Protein AF-0000000086271982 (afdb_homodimer)

Sequence (896 aa):
MGIVDGFEPIPPQFTSTKHKTQGILNPGYVVWQYKDQTALGWIISSLSPVVVSTIYGLETSRFAWQAFDARFDTPSTYPIGDAFNYVKASDSYALSRYPPEEFFMNVNLQNGNPFKYQVTKYFYLKSDDIAEVLELDLEGSAWIGYVAVTTDEGQRVLGRRDILVCWRGTILASEWSQDFQFDLTPASDIFGATNNPKVHHGFHNVYVAKSSKSKYNKTSAREQVLAEVRRLVDMYALNGEEVSITVAGHSLGAALATLNGMDMVANGFNKPSGSDIGFPVTVFAYASPRVGDQGFQDVFNGLTTDLHVLRIKNSKDIIPRLPPVFLLGYQDVGEKLEIDSIKSPYLKDPKAQPHNLELYLHTIAGYQGQEEEFKLVVDRDIALLNKSLDLVLDKYNIPPTWWNVKNNGMIQIDNGFWKLNDYVPDPPTEDDVEGIILSLENSILSPAMGIVDGFEPIPPQFTSTKHKTQGILNPGYVVWQYKDQTALGWIISSLSPVVVSTIYGLETSRFAWQAFDARFDTPSTYPIGDAFNYVKASDSYALSRYPPEEFFMNVNLQNGNPFKYQVTKYFYLKSDDIAEVLELDLEGSAWIGYVAVTTDEGQRVLGRRDILVCWRGTILASEWSQDFQFDLTPASDIFGATNNPKVHHGFHNVYVAKSSKSKYNKTSAREQVLAEVRRLVDMYALNGEEVSITVAGHSLGAALATLNGMDMVANGFNKPSGSDIGFPVTVFAYASPRVGDQGFQDVFNGLTTDLHVLRIKNSKDIIPRLPPVFLLGYQDVGEKLEIDSIKSPYLKDPKAQPHNLELYLHTIAGYQGQEEEFKLVVDRDIALLNKSLDLVLDKYNIPPTWWNVKNNGMIQIDNGFWKLNDYVPDPPTEDDVEGIILSLENSILSPA

Secondary structure (DSSP, 8-state):
---SSSSS---GGGT-SS--SS----HHHHHHHHHHHHHHHHHHHHS-HHHHHHHTT--SHHHHHHHHHHHH------HHHHTB---TTSTTTTSBSS-GGGHHHHTT-STT--S-EEEEEEEEEE-HHHHHHHT--STTEEEEEEEEEE-HHHHHHHSSEEEEEEE---SSTHHHHS-----EEE-HHHH-STT--EEEHHHHHHHH---TT-SS-SS-HHHHHHHHHHHHHHHHHHTT--EEEEEEEETHHHHHHHHHHHHHHHTTTTS-TT-SPPPPEEEEEETPPP-B-HHHHHHHHTTTTTEEEEEEEETT--GGG-S-HHHH--B--SEEEEE-GGG-TTBS-TTS-TT-HHHHHHHHHT---TTSPP---S---GGGGGSSS--B-GGG-PPTT----GGGGEEE-TTS-EEE----PPPPPGGGTHHHHHHHHHHHHS--/--EEETTEE--GGGT-TTTTS-----HHHHHHHHHHHHHHHHHHHHS-HHHHHHHTT--SHHHHHHHHHHHH------HHHHTB---TTSTTTTSBSS-GGGHHHHTT-STT--S-EEEEEEEEEE-HHHHHHHT--STTEEEEEEEEEE-HHHHHHHSSEEEEEEE---SSTHHHHTT----EEE-HHHH-STT--EEEHHHHHHHH---TT-SS-SS-HHHHHHHHHHHHHHHHHHTT--EEEEEEEETHHHHHHHHHHHHHHHTTTTS-TT-SPPPPEEEEEETPPP-B-HHHHHHHHTTTTTEEEEEEEETT--GGG-S-HHHH--B--SEEEEE-GGG-TTBS-TTS-TT-HHHHHHHHHT---TTSPP---S---GGGGGSSS--B-GGG-PPTT----GGGGEEE-TTS-EEE----PPPPPGGGTHHHHHHHHHHHHS--

Organism: Populus euphratica (NCBI:txid75702)

Foldseek 3Di:
DPALALPRRDPPVVPPPPPPDPDDCPPVVVVSLVVFVVLLVLLLVLDDPVLNVQCPPPRTNLSSLVSVLVVQFLQQPDLQSLQAALPPVDPQHQEGQDDQQCSCVVSVNPPPDQQAKTWDDWAKWADPLLCVVSVDDQNRIHTFWTWMWTDPSNCVVVVFIEIETFGEADRGSVSPSRGVPQDWDFPLLQQNPPLRWTWGPRLVCRQFDADCPGQFGVDGRLLLVLLVLLVVLQVVVVVVTQYAYEYEYAESRLLNSVSNQLSCQFLVSQPHVPDPDGHAYEYERELYAFTTAPSNQVSLVVRVVRYAYEYEEEPSRCRNCPPPCVPHRTDDHHHYDYFYLCLDPFWPDSSPNSRRVLSSVQRVQQDPDDPDGGGRPHPDDPLSVQCRARTGDCVVVRDHVPHDDVVSQWDADDVRDIDHPGDHDRHDDPVSRVVPVVSSVVCSVPGD/DPAQQLPHDPPPVVVPPPPPDDPPCPVSNVVSLVVFVVLLVLLLVLDDPVLNVQCPPPRGNLSSLVSVLVVQFLQLPDLQSLQAALPPVDPQHQEGQDDQQCSCVVSVNPPPDQQAKTWDDWAKWADPLLCVVSVDDQNRIHTFWTWMWTDPSNCVVVVFIEIETEGEADRGSVSVSRRVPQDWDFPLLQQNPPLRWTWGPRLVCRQFDADCPGQFGVDGRLLLVLLVLLVVLQVVVVVVTQYAYEYEYAESRLLNSVSNQLSCQQLVSQPHVPDPDGHAYEYERELYAFTTAPSNQVSLVVRVVRYAYEYEEEPSRCRNCPPPCVPHRTDDHHHYDYFYLCLDPFWPDSSPNRRRVLSSVQRVQQDPDDPDGGGRPHPDDPLSVQCSADTGDCVVVRDHVPHDDVVSQWDADPVRDIDHPGDHDRHDDPVSRVVPVVSSVVCSVPGD

Nearest PDB structures (foldseek):
  7x0d-assembly1_A  TM=8.041E-01  e=2.168E-39  Capsicum annuum
  2yij-assembly1_A  TM=8.173E-01  e=4.372E-38  Arabidopsis thaliana
  7x0d-assembly2_D-2  TM=8.079E-01  e=2.063E-38  Capsicum annuum
  7x0d-assembly2_C  TM=8.030E-01  e=2.316E-38  Capsicum annuum
  2yij-assembly1_B  TM=8.285E-01  e=9.896E-37  Arabidopsis thaliana

InterPro domains:
  IPR002921 Fungal lipase-type domain [PF01764] (165-325)
  IPR029058 Alpha/Beta hydrolase fold [G3DSA:3.40.50.1820] (77-433)
  IPR029058 Alpha/Beta hydrolase fold [SSF53474] (136-346)
  IPR033556 Phospholipase A1-II [PTHR31828] (80-422)

pLDDT: mean 80.11, std 20.57, range [21.97, 98.56]

Radius of gyration: 32.86 Å; Cα contacts (8 Å, |Δi|>4): 1827; chains: 2; bounding box: 61×100×95 Å

Structure (mmCIF, N/CA/C/O backbone):
data_AF-0000000086271982-model_v1
#
loop_
_entity.id
_entity.type
_entity.pdbx_description
1 polymer 'Phospholipase A1'
#
loop_
_atom_site.group_PDB
_atom_site.id
_atom_site.type_symbol
_atom_site.label_atom_id
_atom_site.label_alt_id
_atom_site.label_comp_id
_atom_site.label_asym_id
_atom_site.label_entity_id
_atom_site.label_seq_id
_atom_site.pdbx_PDB_ins_code
_atom_site.Cartn_x
_atom_site.Cartn_y
_atom_site.Cartn_z
_atom_site.occupancy
_atom_site.B_iso_or_equiv
_atom_site.auth_seq_id
_atom_site.auth_comp_id
_atom_site.auth_asym_id
_atom_site.auth_atom_id
_atom_site.pdbx_PDB_model_num
ATOM 1 N N . MET A 1 1 ? 13.008 1.275 32.375 1 21.97 1 MET A N 1
ATOM 2 C CA . MET A 1 1 ? 12.969 2.41 33.312 1 21.97 1 MET A CA 1
ATOM 3 C C . MET A 1 1 ? 11.922 3.43 32.875 1 21.97 1 MET A C 1
ATOM 5 O O . MET A 1 1 ? 11.742 3.67 31.672 1 21.97 1 MET A O 1
ATOM 9 N N . GLY A 1 2 ? 10.984 3.676 33.75 1 25.39 2 GLY A N 1
ATOM 10 C CA . GLY A 1 2 ? 9.898 4.609 33.531 1 25.39 2 GLY A CA 1
ATOM 11 C C . GLY A 1 2 ? 10.375 6.031 33.281 1 25.39 2 GLY A C 1
ATOM 12 O O . GLY A 1 2 ? 11.109 6.59 34.094 1 25.39 2 GLY A O 1
ATOM 13 N N . ILE A 1 3 ? 10.789 6.469 32.188 1 26.69 3 ILE A N 1
ATOM 14 C CA . ILE A 1 3 ? 11.406 7.766 31.922 1 26.69 3 ILE A CA 1
ATOM 15 C C . ILE A 1 3 ? 10.422 8.883 32.281 1 26.69 3 ILE A C 1
ATOM 17 O O . ILE A 1 3 ? 9.227 8.781 31.984 1 26.69 3 ILE A O 1
ATOM 21 N N . VAL A 1 4 ? 10.797 9.57 33.469 1 28.3 4 VAL A N 1
ATOM 22 C CA . VAL A 1 4 ? 10.125 10.812 33.812 1 28.3 4 VAL A CA 1
ATOM 23 C C . VAL A 1 4 ? 9.883 11.664 32.594 1 28.3 4 VAL A C 1
ATOM 25 O O . VAL A 1 4 ? 8.773 12.156 32.344 1 28.3 4 VAL A O 1
ATOM 28 N N . ASP A 1 5 ? 11 12.594 32.281 1 27.23 5 ASP A N 1
ATOM 29 C CA . ASP A 1 5 ? 11.086 13.43 31.078 1 27.23 5 ASP A CA 1
ATOM 30 C C . ASP A 1 5 ? 11.594 12.625 29.891 1 27.23 5 ASP A C 1
ATOM 32 O O . ASP A 1 5 ? 12.109 11.516 30.047 1 27.23 5 ASP A O 1
ATOM 36 N N . GLY A 1 6 ? 11.117 12.766 28.766 1 30.12 6 GLY A N 1
ATOM 37 C CA . GLY A 1 6 ? 11.57 12.023 27.594 1 30.12 6 GLY A CA 1
ATOM 38 C C . GLY A 1 6 ? 12.969 11.461 27.75 1 30.12 6 GLY A C 1
ATOM 39 O O . GLY A 1 6 ? 13.375 10.578 27 1 30.12 6 GLY A O 1
ATOM 40 N N . PHE A 1 7 ? 13.906 12.328 28.234 1 31.09 7 PHE A N 1
ATOM 41 C CA . PHE A 1 7 ? 15.328 12 28.203 1 31.09 7 PHE A CA 1
ATOM 42 C C . PHE A 1 7 ? 15.789 11.438 29.547 1 31.09 7 PHE A C 1
ATOM 44 O O . PHE A 1 7 ? 16.906 10.938 29.656 1 31.09 7 PHE A O 1
ATOM 51 N N . GLU A 1 8 ? 15.305 11.938 30.734 1 30.88 8 GLU A N 1
ATOM 52 C CA . GLU A 1 8 ? 15.945 11.594 31.984 1 30.88 8 GLU A CA 1
ATOM 53 C C . GLU A 1 8 ? 15.383 10.297 32.562 1 30.88 8 GLU A C 1
ATOM 55 O O . GLU A 1 8 ? 14.18 10.195 32.812 1 30.88 8 GLU A O 1
ATOM 60 N N . PRO A 1 9 ? 16.234 9.281 32.531 1 36.5 9 PRO A N 1
ATOM 61 C CA . PRO A 1 9 ? 15.812 8.016 33.125 1 36.5 9 PRO A CA 1
ATOM 62 C C . PRO A 1 9 ? 15.289 8.172 34.562 1 36.5 9 PRO A C 1
ATOM 64 O O . PRO A 1 9 ? 15.602 9.156 35.219 1 36.5 9 PRO A O 1
ATOM 67 N N . ILE A 1 10 ? 14.312 7.492 34.969 1 38.34 10 ILE A N 1
ATOM 68 C CA . ILE A 1 10 ? 14.008 7.371 36.406 1 38.34 10 ILE A CA 1
ATOM 69 C C . ILE A 1 10 ? 15.289 7.102 37.188 1 38.34 10 ILE A C 1
ATOM 71 O O . ILE A 1 10 ? 16.125 6.293 36.75 1 38.34 10 ILE A O 1
ATOM 75 N N . PRO A 1 11 ? 15.719 8.008 38 1 37.03 11 PRO A N 1
ATOM 76 C CA . PRO A 1 11 ? 16.922 7.691 38.781 1 37.03 11 PRO A CA 1
ATOM 77 C C . PRO A 1 11 ? 16.906 6.266 39.312 1 37.03 11 PRO A C 1
ATOM 79 O O . PRO A 1 11 ? 15.867 5.781 39.75 1 37.03 11 PRO A O 1
ATOM 82 N N . PRO A 1 12 ? 17.906 5.445 39.062 1 38.38 12 PRO A N 1
ATOM 83 C CA . PRO A 1 12 ? 18.047 4.059 39.5 1 38.38 12 PRO A CA 1
ATOM 84 C C . PRO A 1 12 ? 17.516 3.842 40.938 1 38.38 12 PRO A C 1
ATOM 86 O O . PRO A 1 12 ? 16.984 2.771 41.25 1 38.38 12 PRO A O 1
ATOM 89 N N . GLN A 1 13 ? 17.781 4.848 41.844 1 39.03 13 GLN A N 1
ATOM 90 C CA . GLN A 1 13 ? 17.484 4.637 43.25 1 39.03 13 GLN A CA 1
ATOM 91 C C . GLN A 1 13 ? 16.016 4.316 43.469 1 39.03 13 GLN A C 1
ATOM 93 O O . GLN A 1 13 ? 15.609 3.889 44.531 1 39.03 13 GLN A O 1
ATOM 98 N N . PHE A 1 14 ? 15.234 4.801 42.469 1 36.84 14 PHE A N 1
ATOM 99 C CA . PHE A 1 14 ? 13.812 4.629 42.75 1 36.84 14 PHE A CA 1
ATOM 100 C C . PHE A 1 14 ? 13.32 3.285 42.219 1 36.84 14 PHE A C 1
ATOM 102 O O . PHE A 1 14 ? 12.141 2.959 42.344 1 36.84 14 PHE A O 1
ATOM 109 N N . THR A 1 15 ? 14.008 2.576 41.312 1 37.22 15 THR A N 1
ATOM 110 C CA . THR A 1 15 ? 13.633 1.214 40.969 1 37.22 15 THR A CA 1
ATOM 111 C C . THR A 1 15 ? 14.133 0.217 42 1 37.22 15 THR A C 1
ATOM 113 O O . THR A 1 15 ? 13.961 -0.994 41.844 1 37.22 15 THR A O 1
ATOM 116 N N . SER A 1 16 ? 14.992 0.623 42.844 1 33.94 16 SER A N 1
ATOM 117 C CA . SER A 1 16 ? 15.469 -0.375 43.781 1 33.94 16 SER A CA 1
ATOM 118 C C . SER A 1 16 ? 14.359 -0.809 44.75 1 33.94 16 SER A C 1
ATOM 120 O O . SER A 1 16 ? 13.57 0.02 45.219 1 33.94 16 SER A O 1
ATOM 122 N N . THR A 1 17 ? 13.719 -1.979 44.594 1 35.41 17 THR A N 1
ATOM 123 C CA . THR A 1 17 ? 12.875 -2.701 45.531 1 35.41 17 THR A CA 1
ATOM 124 C C . THR A 1 17 ? 13.297 -2.41 46.969 1 35.41 17 THR A C 1
ATOM 126 O O . THR A 1 17 ? 12.672 -2.887 47.938 1 35.41 17 THR A O 1
ATOM 129 N N . LYS A 1 18 ? 14.578 -2.188 47.406 1 35.16 18 LYS A N 1
ATOM 130 C CA . LYS A 1 18 ? 14.898 -2.268 48.812 1 35.16 18 LYS A CA 1
ATOM 131 C C . LYS A 1 18 ? 14.148 -1.201 49.594 1 35.16 18 LYS A C 1
ATOM 133 O O . LYS A 1 18 ? 13.969 -1.333 50.812 1 35.16 18 LYS A O 1
ATOM 138 N N . HIS A 1 19 ? 14.148 0.119 49.312 1 31.14 19 HIS A N 1
ATOM 139 C CA . HIS A 1 19 ? 13.625 0.947 50.406 1 31.14 19 HIS A CA 1
ATOM 140 C C . HIS A 1 19 ? 12.102 0.934 50.406 1 31.14 19 HIS A C 1
ATOM 142 O O . HIS A 1 19 ? 11.461 1.769 49.75 1 31.14 19 HIS A O 1
ATOM 148 N N . LYS A 1 20 ? 11.281 -0.088 50.406 1 37.25 20 LYS A N 1
ATOM 149 C CA . LYS A 1 20 ? 9.969 -0.199 51.031 1 37.25 20 LYS A CA 1
ATOM 150 C C . LYS A 1 20 ? 9.922 0.581 52.344 1 37.25 20 LYS A C 1
ATOM 152 O O . LYS A 1 20 ? 8.914 0.547 53.062 1 37.25 20 LYS A O 1
ATOM 157 N N . THR A 1 21 ? 11.047 0.734 53.031 1 31.36 21 THR A N 1
ATOM 158 C CA . THR A 1 21 ? 10.859 1.319 54.375 1 31.36 21 THR A CA 1
ATOM 159 C C . THR A 1 21 ? 10.273 2.725 54.25 1 31.36 21 THR A C 1
ATOM 161 O O . THR A 1 21 ? 10.219 3.295 53.156 1 31.36 21 THR A O 1
ATOM 164 N N . GLN A 1 22 ? 10.648 3.83 55.281 1 33.28 22 GLN A N 1
ATOM 165 C CA . GLN A 1 22 ? 10.18 5.145 55.719 1 33.28 22 GLN A CA 1
ATOM 166 C C . GLN A 1 22 ? 10.25 6.152 54.562 1 33.28 22 GLN A C 1
ATOM 168 O O . GLN A 1 22 ? 10.211 7.363 54.812 1 33.28 22 GLN A O 1
ATOM 173 N N . GLY A 1 23 ? 10.531 5.91 53.344 1 36.5 23 GLY A N 1
ATOM 174 C CA . GLY A 1 23 ? 11.336 6.629 52.375 1 36.5 23 GLY A CA 1
ATOM 175 C C . GLY A 1 23 ? 10.68 7.898 51.875 1 36.5 23 GLY A C 1
ATOM 176 O O . GLY A 1 23 ? 9.453 8.008 51.875 1 36.5 23 GLY A O 1
ATOM 177 N N . ILE A 1 24 ? 11.328 9.117 52.062 1 36.81 24 ILE A N 1
ATOM 178 C CA . ILE A 1 24 ? 11.078 10.492 51.656 1 36.81 24 ILE A CA 1
ATOM 179 C C . ILE A 1 24 ? 10.602 10.516 50.219 1 36.81 24 ILE A C 1
ATOM 181 O O . ILE A 1 24 ? 11.336 10.117 49.312 1 36.81 24 ILE A O 1
ATOM 185 N N . LEU A 1 25 ? 9.344 10.297 49.875 1 40.72 25 LEU A N 1
ATOM 186 C CA . LEU A 1 25 ? 8.648 10.43 48.594 1 40.72 25 LEU A CA 1
ATOM 187 C C . LEU A 1 25 ? 9.094 11.688 47.875 1 40.72 25 LEU A C 1
ATOM 189 O O . LEU A 1 25 ? 9.086 12.781 48.438 1 40.72 25 LEU A O 1
ATOM 193 N N . ASN A 1 26 ? 10.148 11.594 47.094 1 39.84 26 ASN A N 1
ATOM 194 C CA . ASN A 1 26 ? 10.578 12.695 46.25 1 39.84 26 ASN A CA 1
ATOM 195 C C . ASN A 1 26 ? 9.383 13.484 45.719 1 39.84 26 ASN A C 1
ATOM 197 O O . ASN A 1 26 ? 8.492 12.914 45.094 1 39.84 26 ASN A O 1
ATOM 201 N N . PRO A 1 27 ? 9.156 14.664 46.312 1 47.03 27 PRO A N 1
ATOM 202 C CA . PRO A 1 27 ? 8.016 15.5 45.906 1 47.03 27 PRO A CA 1
ATOM 203 C C . PRO A 1 27 ? 7.84 15.57 44.406 1 47.03 27 PRO A C 1
ATOM 205 O O . PRO A 1 27 ? 6.707 15.617 43.906 1 47.03 27 PRO A O 1
ATOM 208 N N . GLY A 1 28 ? 8.938 15.586 43.75 1 46.81 28 GLY A N 1
ATOM 209 C CA . GLY A 1 28 ? 8.836 15.625 42.312 1 46.81 28 GLY A CA 1
ATOM 210 C C . GLY A 1 28 ? 8.195 14.383 41.719 1 46.81 28 GLY A C 1
ATOM 211 O O . GLY A 1 28 ? 7.434 14.469 40.75 1 46.81 28 GLY A O 1
ATOM 212 N N . TYR A 1 29 ? 8.461 13.336 42.5 1 48.69 29 TYR A N 1
ATOM 213 C CA . TYR A 1 29 ? 7.867 12.078 42.031 1 48.69 29 TYR A CA 1
ATOM 214 C C . TYR A 1 29 ? 6.359 12.078 42.25 1 48.69 29 TYR A C 1
ATOM 216 O O . TYR A 1 29 ? 5.598 11.617 41.406 1 48.69 29 TYR A O 1
ATOM 224 N N . VAL A 1 30 ? 6.066 12.555 43.375 1 46.12 30 VAL A N 1
ATOM 225 C CA . VAL A 1 30 ? 4.645 12.602 43.688 1 46.12 30 VAL A CA 1
ATOM 226 C C . VAL A 1 30 ? 3.906 13.445 42.656 1 46.12 30 VAL A C 1
ATOM 228 O O . VAL A 1 30 ? 2.832 13.062 42.188 1 46.12 30 VAL A O 1
ATOM 231 N N . VAL A 1 31 ? 4.531 14.469 42.344 1 46.88 31 VAL A N 1
ATOM 232 C CA . VAL A 1 31 ? 3.92 15.352 41.344 1 46.88 31 VAL A CA 1
ATOM 233 C C . VAL A 1 31 ? 3.877 14.656 40 1 46.88 31 VAL A C 1
ATOM 235 O O . VAL A 1 31 ? 2.855 14.688 39.312 1 46.88 31 VAL A O 1
ATOM 238 N N . TRP A 1 32 ? 4.957 14.039 39.719 1 51 32 TRP A N 1
ATOM 239 C CA . TRP A 1 32 ? 5.004 13.305 38.469 1 51 32 TRP A CA 1
ATOM 240 C C . TRP A 1 32 ? 3.947 12.211 38.438 1 51 32 TRP A C 1
ATOM 242 O O . TRP A 1 32 ? 3.238 12.047 37.438 1 51 32 TRP A O 1
ATOM 252 N N . GLN A 1 33 ? 3.951 11.422 39.438 1 51.09 33 GLN A N 1
ATOM 253 C CA . GLN A 1 33 ? 3.006 10.312 39.531 1 51.09 33 GLN A CA 1
ATOM 254 C C . GLN A 1 33 ? 1.568 10.805 39.375 1 51.09 33 GLN A C 1
ATOM 256 O O . GLN A 1 33 ? 0.767 10.195 38.688 1 51.09 33 GLN A O 1
ATOM 261 N N . TYR A 1 34 ? 1.371 11.883 40.031 1 47.84 34 TYR A N 1
ATOM 262 C CA . TYR A 1 34 ? 0.029 12.445 39.938 1 47.84 34 TYR A CA 1
ATOM 263 C C . TYR A 1 34 ? -0.286 12.852 38.5 1 47.84 34 TYR A C 1
ATOM 265 O O . TYR A 1 34 ? -1.356 12.531 37.969 1 47.84 34 TYR A O 1
ATOM 273 N N . LYS A 1 35 ? 0.67 13.508 37.969 1 49.59 35 LYS A N 1
ATOM 274 C CA . LYS A 1 35 ? 0.442 13.984 36.594 1 49.59 35 LYS A CA 1
ATOM 275 C C . LYS A 1 35 ? 0.317 12.812 35.625 1 49.59 35 LYS A C 1
ATOM 277 O O . LYS A 1 35 ? -0.558 12.82 34.75 1 49.59 35 LYS A O 1
ATOM 282 N N . ASP A 1 36 ? 1.137 11.875 35.781 1 52.91 36 ASP A N 1
ATOM 283 C CA . ASP A 1 36 ? 1.117 10.711 34.906 1 52.91 36 ASP A CA 1
ATOM 284 C C . ASP A 1 36 ? -0.168 9.906 35.094 1 52.91 36 ASP A C 1
ATOM 286 O O . ASP A 1 36 ? -0.811 9.523 34.125 1 52.91 36 ASP A O 1
ATOM 290 N N . GLN A 1 37 ? -0.496 9.695 36.312 1 52.38 37 GLN A N 1
ATOM 291 C CA . GLN A 1 37 ? -1.68 8.891 36.594 1 52.38 37 GLN A CA 1
ATOM 292 C C . GLN A 1 37 ? -2.951 9.617 36.156 1 52.38 37 GLN A C 1
ATOM 294 O O . GLN A 1 37 ? -3.912 8.984 35.719 1 52.38 37 GLN A O 1
ATOM 299 N N . THR A 1 38 ? -2.844 10.875 36.25 1 49.62 38 THR A N 1
ATOM 300 C CA . THR A 1 38 ? -3.965 11.648 35.75 1 49.62 38 THR A CA 1
ATOM 301 C C . THR A 1 38 ? -4.062 11.523 34.219 1 49.62 38 THR A C 1
ATOM 303 O O . THR A 1 38 ? -5.148 11.305 33.688 1 49.62 38 THR A O 1
ATOM 306 N N . ALA A 1 39 ? -2.912 11.727 33.688 1 52.88 39 ALA A N 1
ATOM 307 C CA . ALA A 1 39 ? -2.881 11.547 32.25 1 52.88 39 ALA A CA 1
ATOM 308 C C . ALA A 1 39 ? -3.322 10.141 31.844 1 52.88 39 ALA A C 1
ATOM 310 O O . ALA A 1 39 ? -4.074 9.961 30.891 1 52.88 39 ALA A O 1
ATOM 311 N N . LEU A 1 40 ? -2.844 9.219 32.594 1 55.62 40 LEU A N 1
ATOM 312 C CA . LEU A 1 40 ? -3.242 7.832 32.375 1 55.62 40 LEU A CA 1
ATOM 313 C C . LEU A 1 40 ? -4.75 7.664 32.531 1 55.62 40 LEU A C 1
ATOM 315 O O . LEU A 1 40 ? -5.398 7.016 31.703 1 55.62 40 LEU A O 1
ATOM 319 N N . GLY A 1 41 ? -5.238 8.188 33.594 1 52.81 41 GLY A N 1
ATOM 320 C CA . GLY A 1 41 ? -6.676 8.148 33.812 1 52.81 41 GLY A CA 1
ATOM 321 C C . GLY A 1 41 ? -7.465 8.75 32.656 1 52.81 41 GLY A C 1
ATOM 322 O O . GLY A 1 41 ? -8.477 8.18 32.25 1 52.81 41 GLY A O 1
ATOM 323 N N . TRP A 1 42 ? -6.988 9.766 32.25 1 48.5 42 TRP A N 1
ATOM 324 C CA . TRP A 1 42 ? -7.656 10.445 31.141 1 48.5 42 TRP A CA 1
ATOM 325 C C . TRP A 1 42 ? -7.613 9.594 29.875 1 48.5 42 TRP A C 1
ATOM 327 O O . TRP A 1 42 ? -8.617 9.477 29.156 1 48.5 42 TRP A O 1
ATOM 337 N N . ILE A 1 43 ? -6.426 9.109 29.672 1 50.94 43 ILE A N 1
ATOM 338 C CA . ILE A 1 43 ? -6.281 8.234 28.516 1 50.94 43 ILE A CA 1
ATOM 339 C C . ILE A 1 43 ? -7.254 7.062 28.641 1 50.94 43 ILE A C 1
ATOM 341 O O . ILE A 1 43 ? -7.988 6.762 27.688 1 50.94 43 ILE A O 1
ATOM 345 N N . ILE A 1 44 ? -7.328 6.465 29.781 1 51.47 44 ILE A N 1
ATOM 346 C CA . ILE A 1 44 ? -8.156 5.285 30 1 51.47 44 ILE A CA 1
ATOM 347 C C . ILE A 1 44 ? -9.633 5.656 29.875 1 51.47 44 ILE A C 1
ATOM 349 O O . ILE A 1 44 ? -10.422 4.918 29.281 1 51.47 44 ILE A O 1
ATOM 353 N N . SER A 1 45 ? -9.953 6.715 30.359 1 48.19 45 SER A N 1
ATOM 354 C CA . SER A 1 45 ? -11.352 7.129 30.359 1 48.19 45 SER A CA 1
ATOM 355 C C . SER A 1 45 ? -11.844 7.449 28.953 1 48.19 45 SER A C 1
ATOM 357 O O . SER A 1 45 ? -13.047 7.469 28.703 1 48.19 45 SER A O 1
ATOM 359 N N . SER A 1 46 ? -10.867 7.699 28.172 1 44.66 46 SER A N 1
ATOM 360 C CA . SER A 1 46 ? -11.227 8.094 26.812 1 44.66 46 SER A CA 1
ATOM 361 C C . SER A 1 46 ? -11.344 6.883 25.891 1 44.66 46 SER A C 1
ATOM 363 O O . SER A 1 46 ? -11.805 7 24.75 1 44.66 46 SER A O 1
ATOM 365 N N . LEU A 1 47 ? -10.859 5.82 26.406 1 47.06 47 LEU A N 1
ATOM 366 C CA . LEU A 1 47 ? -10.797 4.617 25.578 1 47.06 47 LEU A CA 1
ATOM 367 C C . LEU A 1 47 ? -12.07 3.791 25.734 1 47.06 47 LEU A C 1
ATOM 369 O O . LEU A 1 47 ? -12.695 3.801 26.797 1 47.06 47 LEU A O 1
ATOM 373 N N . SER A 1 48 ? -12.492 3.326 24.609 1 44.5 48 SER A N 1
ATOM 374 C CA . SER A 1 48 ? -13.578 2.357 24.703 1 44.5 48 SER A CA 1
ATOM 375 C C . SER A 1 48 ? -13.172 1.143 25.516 1 44.5 48 SER A C 1
ATOM 377 O O . SER A 1 48 ? -11.984 0.825 25.625 1 44.5 48 SER A O 1
ATOM 379 N N . PRO A 1 49 ? -14.188 0.663 26.125 1 46.81 49 PRO A N 1
ATOM 380 C CA . PRO A 1 49 ? -13.891 -0.5 26.953 1 46.81 49 PRO A CA 1
ATOM 381 C C . PRO A 1 49 ? -13.07 -1.562 26.234 1 46.81 49 PRO A C 1
ATOM 383 O O . PRO A 1 49 ? -12.211 -2.213 26.828 1 46.81 49 PRO A O 1
ATOM 386 N N . VAL A 1 50 ? -13.266 -1.673 24.984 1 44.31 50 VAL A N 1
ATOM 387 C CA . VAL A 1 50 ? -12.57 -2.711 24.234 1 44.31 50 VAL A CA 1
ATOM 388 C C . VAL A 1 50 ? -11.086 -2.363 24.125 1 44.31 50 VAL A C 1
ATOM 390 O O . VAL A 1 50 ? -10.227 -3.242 24.25 1 44.31 50 VAL A O 1
ATOM 393 N N . VAL A 1 51 ? -10.875 -1.114 24.047 1 45.78 51 VAL A N 1
ATOM 394 C CA . VAL A 1 51 ? -9.5 -0.662 23.891 1 45.78 51 VAL A CA 1
ATOM 395 C C . VAL A 1 51 ? -8.82 -0.613 25.266 1 45.78 51 VAL A C 1
ATOM 397 O O . VAL A 1 51 ? -7.625 -0.904 25.375 1 45.78 51 VAL A O 1
ATOM 400 N N . VAL A 1 52 ? -9.656 -0.355 26.25 1 50.34 52 VAL A N 1
ATOM 401 C CA . VAL A 1 52 ? -9.117 -0.285 27.594 1 50.34 52 VAL A CA 1
ATOM 402 C C . VAL A 1 52 ? -8.461 -1.618 27.953 1 50.34 52 VAL A C 1
ATOM 404 O O . VAL A 1 52 ? -7.445 -1.649 28.656 1 50.34 52 VAL A O 1
ATOM 407 N N . SER A 1 53 ? -9.023 -2.637 27.391 1 52.66 53 SER A N 1
ATOM 408 C CA . SER A 1 53 ? -8.492 -3.953 27.734 1 52.66 53 SER A CA 1
ATOM 409 C C . SER A 1 53 ? -7.078 -4.137 27.203 1 52.66 53 SER A C 1
ATOM 411 O O . SER A 1 53 ? -6.289 -4.895 27.766 1 52.66 53 SER A O 1
ATOM 413 N N . THR A 1 54 ? -6.793 -3.377 26.172 1 48.59 54 THR A N 1
ATOM 414 C CA . THR A 1 54 ? -5.477 -3.545 25.562 1 48.59 54 THR A CA 1
ATOM 415 C C . THR A 1 54 ? -4.422 -2.752 26.328 1 48.59 54 THR A C 1
ATOM 417 O O . THR A 1 54 ? -3.225 -2.996 26.188 1 48.59 54 THR A O 1
ATOM 420 N N . ILE A 1 55 ? -4.973 -1.821 27.156 1 48.56 55 ILE A N 1
ATOM 421 C CA . ILE A 1 55 ? -4.031 -0.995 27.906 1 48.56 55 ILE A CA 1
ATOM 422 C C . ILE A 1 55 ? -4.145 -1.312 29.391 1 48.56 55 ILE A C 1
ATOM 424 O O . ILE A 1 55 ? -3.531 -0.639 30.219 1 48.56 55 ILE A O 1
ATOM 428 N N . TYR A 1 56 ? -4.871 -2.369 29.609 1 51.34 56 TYR A N 1
ATOM 429 C CA . TYR A 1 56 ? -5.008 -2.771 31 1 51.34 56 TYR A CA 1
ATOM 430 C C . TYR A 1 56 ? -3.676 -3.262 31.562 1 51.34 56 TYR A C 1
ATOM 432 O O . TYR A 1 56 ? -2.979 -4.051 30.922 1 51.34 56 TYR A O 1
ATOM 440 N N . GLY A 1 57 ? -3.273 -2.664 32.594 1 53.31 57 GLY A N 1
ATOM 441 C CA . GLY A 1 57 ? -2.045 -3.033 33.281 1 53.31 57 GLY A CA 1
ATOM 442 C C . GLY A 1 57 ? -0.883 -2.111 32.969 1 53.31 57 GLY A C 1
ATOM 443 O O . GLY A 1 57 ? 0.214 -2.277 33.5 1 53.31 57 GLY A O 1
ATOM 444 N N . LEU A 1 58 ? -1.325 -1.185 32.062 1 50.94 58 LEU A N 1
ATOM 445 C CA . LEU A 1 58 ? -0.239 -0.25 31.781 1 50.94 58 LEU A CA 1
ATOM 446 C C . LEU A 1 58 ? -0.143 0.808 32.875 1 50.94 58 LEU A C 1
ATOM 448 O O . LEU A 1 58 ? -1.157 1.376 33.281 1 50.94 58 LEU A O 1
ATOM 452 N N . GLU A 1 59 ? 1.064 0.934 33.406 1 50.34 59 GLU A N 1
ATOM 453 C CA . GLU A 1 59 ? 1.281 1.663 34.656 1 50.34 59 GLU A CA 1
ATOM 454 C C . GLU A 1 59 ? 1.466 3.156 34.375 1 50.34 59 GLU A C 1
ATOM 456 O O . GLU A 1 59 ? 1.287 3.975 35.281 1 50.34 59 GLU A O 1
ATOM 461 N N . THR A 1 60 ? 1.865 3.451 33.125 1 52.94 60 THR A N 1
ATOM 462 C CA . THR A 1 60 ? 2.113 4.871 32.906 1 52.94 60 THR A CA 1
ATOM 463 C C . THR A 1 60 ? 1.354 5.363 31.672 1 52.94 60 THR A C 1
ATOM 465 O O . THR A 1 60 ? 0.958 4.566 30.812 1 52.94 60 THR A O 1
ATOM 468 N N . SER A 1 61 ? 1.038 6.711 31.766 1 56.34 61 SER A N 1
ATOM 469 C CA . SER A 1 61 ? 0.354 7.328 30.625 1 56.34 61 SER A CA 1
ATOM 470 C C . SER A 1 61 ? 1.142 7.137 29.344 1 56.34 61 SER A C 1
ATOM 472 O O . SER A 1 61 ? 0.556 6.98 28.266 1 56.34 61 SER A O 1
ATOM 474 N N . ARG A 1 62 ? 2.334 7.039 29.5 1 51.56 62 ARG A N 1
ATOM 475 C CA . ARG A 1 62 ? 3.172 6.816 28.328 1 51.56 62 ARG A CA 1
ATOM 476 C C . ARG A 1 62 ? 2.869 5.465 27.688 1 51.56 62 ARG A C 1
ATOM 478 O O . ARG A 1 62 ? 2.668 5.375 26.484 1 51.56 62 ARG A O 1
ATOM 485 N N . PHE A 1 63 ? 2.926 4.574 28.578 1 52.91 63 PHE A N 1
ATOM 486 C CA . PHE A 1 63 ? 2.695 3.236 28.062 1 52.91 63 PHE A CA 1
ATOM 487 C C . PHE A 1 63 ? 1.282 3.109 27.5 1 52.91 63 PHE A C 1
ATOM 489 O O . PHE A 1 63 ? 1.071 2.453 26.469 1 52.91 63 PHE A O 1
ATOM 496 N N . ALA A 1 64 ? 0.48 3.762 28.219 1 52.22 64 ALA A N 1
ATOM 497 C CA . ALA A 1 64 ? -0.896 3.742 27.719 1 52.22 64 ALA A CA 1
ATOM 498 C C . ALA A 1 64 ? -1.005 4.438 26.359 1 52.22 64 ALA A C 1
ATOM 500 O O . ALA A 1 64 ? -1.678 3.939 25.453 1 52.22 64 ALA A O 1
ATOM 501 N N . TRP A 1 65 ? -0.241 5.449 26.297 1 52.09 65 TRP A N 1
ATOM 502 C CA . TRP A 1 65 ? -0.259 6.199 25.047 1 52.09 65 TRP A CA 1
ATOM 503 C C . TRP A 1 65 ? 0.374 5.395 23.922 1 52.09 65 TRP A C 1
ATOM 505 O O . TRP A 1 65 ? -0.154 5.355 22.812 1 52.09 65 TRP A O 1
ATOM 515 N N . GLN A 1 66 ? 1.418 4.855 24.359 1 52.5 66 GLN A N 1
ATOM 516 C CA . GLN A 1 66 ? 2.102 4.039 23.359 1 52.5 66 GLN A CA 1
ATOM 517 C C . GLN A 1 66 ? 1.198 2.918 22.859 1 52.5 66 GLN A C 1
ATOM 519 O O . GLN A 1 66 ? 1.18 2.619 21.656 1 52.5 66 GLN A O 1
ATOM 524 N N . ALA A 1 67 ? 0.662 2.389 23.844 1 50.56 67 ALA A N 1
ATOM 525 C CA . ALA A 1 67 ? -0.263 1.322 23.469 1 50.56 67 ALA A CA 1
ATOM 526 C C . ALA A 1 67 ? -1.399 1.858 22.609 1 50.56 67 ALA A C 1
ATOM 528 O O . ALA A 1 67 ? -1.831 1.196 21.656 1 50.56 67 ALA A O 1
ATOM 529 N N . PHE A 1 68 ? -1.72 3.031 23.031 1 48.09 68 PHE A N 1
ATOM 530 C CA . PHE A 1 68 ? -2.758 3.73 22.281 1 48.09 68 PHE A CA 1
ATOM 531 C C . PHE A 1 68 ? -2.279 4.062 20.875 1 48.09 68 PHE A C 1
ATOM 533 O O . PHE A 1 68 ? -3.008 3.863 19.891 1 48.09 68 PHE A O 1
ATOM 540 N N . ASP A 1 69 ? -1.247 4.625 20.922 1 48.22 69 ASP A N 1
ATOM 541 C CA . ASP A 1 69 ? -0.64 5.066 19.672 1 48.22 69 ASP A CA 1
ATOM 542 C C . ASP A 1 69 ? -0.474 3.896 18.703 1 48.22 69 ASP A C 1
ATOM 544 O O . ASP A 1 69 ? -0.746 4.031 17.5 1 48.22 69 ASP A O 1
ATOM 548 N N . ALA A 1 70 ? 0.091 2.893 19.312 1 46.38 70 ALA A N 1
ATOM 549 C CA . ALA A 1 70 ? 0.291 1.712 18.469 1 46.38 70 ALA A CA 1
ATOM 550 C C . ALA A 1 70 ? -1.021 1.264 17.828 1 46.38 70 ALA A C 1
ATOM 552 O O . ALA A 1 70 ? -1.03 0.748 16.719 1 46.38 70 ALA A O 1
ATOM 553 N N . ARG A 1 71 ? -1.97 1.479 18.609 1 42.88 71 ARG A N 1
ATOM 554 C CA . ARG A 1 71 ? -3.273 1.047 18.109 1 42.88 71 ARG A CA 1
ATOM 555 C C . ARG A 1 71 ? -3.871 2.082 17.172 1 42.88 71 ARG A C 1
ATOM 557 O O . ARG A 1 71 ? -4.625 1.735 16.25 1 42.88 71 ARG A O 1
ATOM 564 N N . PHE A 1 72 ? -3.529 3.246 17.5 1 41.22 72 PHE A N 1
ATOM 565 C CA . PHE A 1 72 ? -4.223 4.297 16.766 1 41.22 72 PHE A CA 1
ATOM 566 C C . PHE A 1 72 ? -3.295 4.957 15.75 1 41.22 72 PHE A C 1
ATOM 568 O O . PHE A 1 72 ? -3.682 5.91 15.07 1 41.22 72 PHE A O 1
ATOM 575 N N . ASP A 1 73 ? -2.074 4.57 15.727 1 39.75 73 ASP A N 1
ATOM 576 C CA . ASP A 1 73 ? -1.103 5.18 14.828 1 39.75 73 ASP A CA 1
ATOM 577 C C . ASP A 1 73 ? -1.492 4.961 13.367 1 39.75 73 ASP A C 1
ATOM 579 O O . ASP A 1 73 ? -0.975 4.055 12.711 1 39.75 73 ASP A O 1
ATOM 583 N N . THR A 1 74 ? -2.715 5.008 13.156 1 39.72 74 THR A N 1
ATOM 584 C CA . THR A 1 74 ? -2.959 4.957 11.719 1 39.72 74 THR A CA 1
ATOM 585 C C . THR A 1 74 ? -2.619 6.289 11.062 1 39.72 74 THR A C 1
ATOM 587 O O . THR A 1 74 ? -2.984 7.352 11.578 1 39.72 74 THR A O 1
ATOM 590 N N . PRO A 1 75 ? -1.562 6.344 10.344 1 40.56 75 PRO A N 1
ATOM 591 C CA . PRO A 1 75 ? -1.242 7.562 9.594 1 40.56 75 PRO A CA 1
ATOM 592 C C . PRO A 1 75 ? -2.484 8.258 9.039 1 40.56 75 PRO A C 1
ATOM 594 O O . PRO A 1 75 ? -3.361 7.605 8.469 1 40.56 75 PRO A O 1
ATOM 597 N N . SER A 1 76 ? -2.99 9.234 9.742 1 40.66 76 SER A N 1
ATOM 598 C CA . SER A 1 76 ? -4.086 10.031 9.211 1 40.66 76 SER A CA 1
ATOM 599 C C . SER A 1 76 ? -3.744 10.594 7.836 1 40.66 76 SER A C 1
ATOM 601 O O . SER A 1 76 ? -2.725 11.266 7.672 1 40.66 76 SER A O 1
ATOM 603 N N . THR A 1 77 ? -4.016 9.883 6.723 1 42.78 77 THR A N 1
ATOM 604 C CA . THR A 1 77 ? -3.842 10.352 5.352 1 42.78 77 THR A CA 1
ATOM 605 C C . THR A 1 77 ? -4.824 11.477 5.039 1 42.78 77 THR A C 1
ATOM 607 O O . THR A 1 77 ? -6.023 11.242 4.891 1 42.78 77 THR A O 1
ATOM 610 N N . TYR A 1 78 ? -4.547 12.75 5.543 1 59.44 78 TYR A N 1
ATOM 611 C CA . TYR A 1 78 ? -5.168 13.961 5.02 1 59.44 78 TYR A CA 1
ATOM 612 C C . TYR A 1 78 ? -4.445 14.445 3.768 1 59.44 78 TYR A C 1
ATOM 614 O O . TYR A 1 78 ? -3.33 14.008 3.479 1 59.44 78 TYR A O 1
ATOM 622 N N . PRO A 1 79 ? -5.211 15.203 2.938 1 67.75 79 PRO A N 1
ATOM 623 C CA . PRO A 1 79 ? -4.625 15.547 1.64 1 67.75 79 PRO A CA 1
ATOM 624 C C . PRO A 1 79 ? -3.172 16.016 1.75 1 67.75 79 PRO A C 1
ATOM 626 O O . PRO A 1 79 ? -2.326 15.594 0.957 1 67.75 79 PRO A O 1
ATOM 629 N N . ILE A 1 80 ? -2.949 16.719 2.818 1 77.5 80 ILE A N 1
ATOM 630 C CA . ILE A 1 80 ? -1.561 17.141 2.973 1 77.5 80 ILE A CA 1
ATOM 631 C C . ILE A 1 80 ? -0.705 15.953 3.4 1 77.5 80 ILE A C 1
ATOM 633 O O . ILE A 1 80 ? 0.445 15.82 2.973 1 77.5 80 ILE A O 1
ATOM 637 N N . GLY A 1 81 ? -1.297 15.078 4.164 1 84.94 81 GLY A N 1
ATOM 638 C CA . GLY A 1 81 ? -0.592 13.867 4.566 1 84.94 81 GLY A CA 1
ATOM 639 C C . GLY A 1 81 ? -0.306 12.93 3.41 1 84.94 81 GLY A C 1
ATOM 640 O O . GLY A 1 81 ? 0.699 12.219 3.416 1 84.94 81 GLY A O 1
ATOM 641 N N . ASP A 1 82 ? -1.207 12.961 2.402 1 89.69 82 ASP A N 1
ATOM 642 C CA . ASP A 1 82 ? -1.058 12.094 1.237 1 89.69 82 ASP A CA 1
ATOM 643 C C . ASP A 1 82 ? 0.21 12.438 0.458 1 89.69 82 ASP A C 1
ATOM 645 O O . ASP A 1 82 ? 0.729 11.602 -0.29 1 89.69 82 ASP A O 1
ATOM 649 N N . ALA A 1 83 ? 0.651 13.68 0.635 1 92.56 83 ALA A N 1
ATOM 650 C CA . ALA A 1 83 ? 1.81 14.133 -0.129 1 92.56 83 ALA A CA 1
ATOM 651 C C . ALA A 1 83 ? 3.098 13.961 0.67 1 92.56 83 ALA A C 1
ATOM 653 O O . ALA A 1 83 ? 4.195 14.141 0.138 1 92.56 83 ALA A O 1
ATOM 654 N N . PHE A 1 84 ? 3.016 13.633 1.921 1 91.81 84 PHE A N 1
ATOM 655 C CA . PHE A 1 84 ? 4.203 13.461 2.75 1 91.81 84 PHE A CA 1
ATOM 656 C C . PHE A 1 84 ? 4.926 12.164 2.395 1 91.81 84 PHE A C 1
ATOM 658 O O . PHE A 1 84 ? 4.312 11.094 2.359 1 91.81 84 PHE A O 1
ATOM 665 N N . ASN A 1 85 ? 6.184 12.242 2.162 1 92.25 85 ASN A N 1
ATOM 666 C CA . ASN A 1 85 ? 6.977 11.062 1.823 1 92.25 85 ASN A CA 1
ATOM 667 C C . ASN A 1 85 ? 7.488 10.359 3.074 1 92.25 85 ASN A C 1
ATOM 669 O O . ASN A 1 85 ? 8.406 10.844 3.736 1 92.25 85 ASN A O 1
ATOM 673 N N . TYR A 1 86 ? 7.02 9.203 3.342 1 86.69 86 TYR A N 1
ATOM 674 C CA . TYR A 1 86 ? 7.383 8.445 4.535 1 86.69 86 TYR A CA 1
ATOM 675 C C . TYR A 1 86 ? 8.406 7.363 4.203 1 86.69 86 TYR A C 1
ATOM 677 O O . TYR A 1 86 ? 8.75 6.547 5.059 1 86.69 86 TYR A O 1
ATOM 685 N N . VAL A 1 87 ? 8.812 7.27 2.967 1 91 87 VAL A N 1
ATOM 686 C CA . VAL A 1 87 ? 9.75 6.246 2.527 1 91 87 VAL A CA 1
ATOM 687 C C . VAL A 1 87 ? 11.172 6.645 2.924 1 91 87 VAL A C 1
ATOM 689 O O . VAL A 1 87 ? 11.789 7.492 2.273 1 91 87 VAL A O 1
ATOM 692 N N . LYS A 1 88 ? 11.734 6 3.906 1 88.44 88 LYS A N 1
ATOM 693 C CA . LYS A 1 88 ? 13.023 6.355 4.48 1 88.44 88 LYS A CA 1
ATOM 694 C C . LYS A 1 88 ? 14.141 6.207 3.449 1 88.44 88 LYS A C 1
ATOM 696 O O . LYS A 1 88 ? 15.117 6.965 3.469 1 88.44 88 LYS A O 1
ATOM 701 N N . ALA A 1 89 ? 13.984 5.277 2.59 1 91.56 89 ALA A N 1
ATOM 702 C CA . ALA A 1 89 ? 15.008 5.016 1.58 1 91.56 89 ALA A CA 1
ATOM 703 C C . ALA A 1 89 ? 15.07 6.145 0.556 1 91.56 89 ALA A C 1
ATOM 705 O O . ALA A 1 89 ? 16.016 6.242 -0.22 1 91.56 89 ALA A O 1
ATOM 706 N N . SER A 1 90 ? 14.086 6.965 0.495 1 92.31 90 SER A N 1
ATOM 707 C CA . SER A 1 90 ? 13.969 8.023 -0.504 1 92.31 90 SER A CA 1
ATOM 708 C C . SER A 1 90 ? 14.836 9.227 -0.139 1 92.31 90 SER A C 1
ATOM 710 O O . SER A 1 90 ? 14.906 9.609 1.03 1 92.31 90 SER A O 1
ATOM 712 N N . ASP A 1 91 ? 15.375 9.883 -1.152 1 89.62 91 ASP A N 1
ATOM 713 C CA . ASP A 1 91 ? 16.094 11.141 -0.962 1 89.62 91 ASP A CA 1
ATOM 714 C C . ASP A 1 91 ? 15.148 12.258 -0.53 1 89.62 91 ASP A C 1
ATOM 716 O O . ASP A 1 91 ? 15.594 13.289 -0.016 1 89.62 91 ASP A O 1
ATOM 720 N N . SER A 1 92 ? 13.945 12.055 -0.763 1 90.94 92 SER A N 1
ATOM 721 C CA . SER A 1 92 ? 12.938 13.062 -0.426 1 90.94 92 SER A CA 1
ATOM 722 C C . SER A 1 92 ? 12.141 12.656 0.81 1 90.94 92 SER A C 1
ATOM 724 O O . SER A 1 92 ? 11.016 13.102 1.003 1 90.94 92 SER A O 1
ATOM 726 N N . TYR A 1 93 ? 12.789 11.797 1.645 1 93.38 93 TYR A N 1
ATOM 727 C CA . TYR A 1 93 ? 12.141 11.406 2.893 1 93.38 93 TYR A CA 1
ATOM 728 C C . TYR A 1 93 ? 11.781 12.625 3.729 1 93.38 93 TYR A C 1
ATOM 730 O O . TYR A 1 93 ? 12.594 13.547 3.883 1 93.38 93 TYR A O 1
ATOM 738 N N . ALA A 1 94 ? 10.477 12.68 4.195 1 91.25 94 ALA A N 1
ATOM 739 C CA . ALA A 1 94 ? 9.938 13.688 5.102 1 91.25 94 ALA A CA 1
ATOM 740 C C . ALA A 1 94 ? 9.656 14.992 4.363 1 91.25 94 ALA A C 1
ATOM 742 O O . ALA A 1 94 ? 9.438 16.031 4.992 1 91.25 94 ALA A O 1
ATOM 743 N N . LEU A 1 95 ? 9.781 14.992 3.047 1 94.25 95 LEU A N 1
ATOM 744 C CA . LEU A 1 95 ? 9.398 16.109 2.197 1 94.25 95 LEU A CA 1
ATOM 745 C C . LEU A 1 95 ? 8.133 15.797 1.413 1 94.25 95 LEU A C 1
ATOM 747 O O . LEU A 1 95 ? 7.566 14.711 1.551 1 94.25 95 LEU A O 1
ATOM 751 N N . SER A 1 96 ? 7.668 16.781 0.703 1 94.44 96 SER A N 1
ATOM 752 C CA . SER A 1 96 ? 6.516 16.531 -0.158 1 94.44 96 SER A CA 1
ATOM 753 C C . SER A 1 96 ? 6.902 15.688 -1.371 1 94.44 96 SER A C 1
ATOM 755 O O . SER A 1 96 ? 7.953 15.914 -1.976 1 94.44 96 SER A O 1
ATOM 757 N N . ARG A 1 97 ? 6 14.727 -1.756 1 94.56 97 ARG A N 1
ATOM 758 C CA . ARG A 1 97 ? 6.203 13.875 -2.924 1 94.56 97 ARG A CA 1
ATOM 759 C C . ARG A 1 97 ? 6.02 14.664 -4.215 1 94.56 97 ARG A C 1
ATOM 761 O O . ARG A 1 97 ? 6.547 14.281 -5.262 1 94.56 97 ARG A O 1
ATOM 768 N N . TYR A 1 98 ? 5.305 15.781 -4.145 1 95.06 98 TYR A N 1
ATOM 769 C CA . TYR A 1 98 ? 4.883 16.469 -5.359 1 95.06 98 TYR A CA 1
ATOM 770 C C . TYR A 1 98 ? 5.332 17.922 -5.344 1 95.06 98 TYR A C 1
ATOM 772 O O . TYR A 1 98 ? 5.371 18.562 -4.285 1 95.06 98 TYR A O 1
ATOM 780 N N . PRO A 1 99 ? 5.625 18.422 -6.52 1 95.56 99 PRO A N 1
ATOM 781 C CA . PRO A 1 99 ? 5.891 19.859 -6.59 1 95.56 99 PRO A CA 1
ATOM 782 C C . PRO A 1 99 ? 4.633 20.703 -6.367 1 95.56 99 PRO A C 1
ATOM 784 O O . PRO A 1 99 ? 3.518 20.219 -6.555 1 95.56 99 PRO A O 1
ATOM 787 N N . PRO A 1 100 ? 4.816 21.922 -5.969 1 95.62 100 PRO A N 1
ATOM 788 C CA . PRO A 1 100 ? 3.676 22.797 -5.656 1 95.62 100 PRO A CA 1
ATOM 789 C C . PRO A 1 100 ? 2.682 22.891 -6.812 1 95.62 100 PRO A C 1
ATOM 791 O O . PRO A 1 100 ? 1.468 22.859 -6.59 1 95.62 100 PRO A O 1
ATOM 794 N N . GLU A 1 101 ? 3.115 22.891 -8.055 1 94.5 101 GLU A N 1
ATOM 795 C CA . GLU A 1 101 ? 2.266 23.125 -9.219 1 94.5 101 GLU A CA 1
ATOM 796 C C . GLU A 1 101 ? 1.339 21.938 -9.469 1 94.5 101 GLU A C 1
ATOM 798 O O . GLU A 1 101 ? 0.299 22.078 -10.117 1 94.5 101 GLU A O 1
ATOM 803 N N . GLU A 1 102 ? 1.724 20.797 -8.922 1 94.62 102 GLU A N 1
ATOM 804 C CA . GLU A 1 102 ? 0.955 19.578 -9.188 1 94.62 102 GLU A CA 1
ATOM 805 C C . GLU A 1 102 ? 0.355 19.016 -7.902 1 94.62 102 GLU A C 1
ATOM 807 O O . GLU A 1 102 ? -0.132 17.891 -7.879 1 94.62 102 GLU A O 1
ATOM 812 N N . PHE A 1 103 ? 0.433 19.766 -6.871 1 95.38 103 PHE A N 1
ATOM 813 C CA . PHE A 1 103 ? 0.088 19.281 -5.543 1 95.38 103 PHE A CA 1
ATOM 814 C C . PHE A 1 103 ? -1.368 18.828 -5.492 1 95.38 103 PHE A C 1
ATOM 816 O O . PHE A 1 103 ? -1.657 17.672 -5.199 1 95.38 103 PHE A O 1
ATOM 823 N N . PHE A 1 104 ? -2.299 19.688 -5.844 1 93.88 104 PHE A N 1
ATOM 824 C CA . PHE A 1 104 ? -3.719 19.453 -5.621 1 93.88 104 PHE A CA 1
ATOM 825 C C . PHE A 1 104 ? -4.227 18.344 -6.555 1 93.88 104 PHE A C 1
ATOM 827 O O . PHE A 1 104 ? -5.113 17.578 -6.188 1 93.88 104 PHE A O 1
ATOM 834 N N . MET A 1 105 ? -3.666 18.281 -7.73 1 93 105 MET A N 1
ATOM 835 C CA . MET A 1 105 ? -4.027 17.203 -8.648 1 93 105 MET A CA 1
ATOM 836 C C . MET A 1 105 ? -3.604 15.852 -8.086 1 93 105 MET A C 1
ATOM 838 O O . MET A 1 105 ? -4.395 14.906 -8.07 1 93 105 MET A O 1
ATOM 842 N N . ASN A 1 106 ? -2.422 15.766 -7.531 1 94.06 106 ASN A N 1
ATOM 843 C CA . ASN A 1 106 ? -1.846 14.492 -7.117 1 94.06 106 ASN A CA 1
ATOM 844 C C . ASN A 1 106 ? -2.424 14.023 -5.789 1 94.06 106 ASN A C 1
ATOM 846 O O . ASN A 1 106 ? -2.381 12.828 -5.477 1 94.06 106 ASN A O 1
ATOM 850 N N . VAL A 1 107 ? -2.965 14.961 -5.004 1 93.31 107 VAL A N 1
ATOM 851 C CA . VAL A 1 107 ? -3.596 14.531 -3.76 1 93.31 107 VAL A CA 1
ATOM 852 C C . VAL A 1 107 ? -5.105 14.414 -3.959 1 93.31 107 VAL A C 1
ATOM 854 O O . VAL A 1 107 ? -5.855 14.297 -2.988 1 93.31 107 VAL A O 1
ATOM 857 N N . ASN A 1 108 ? -5.621 14.523 -5.148 1 92.12 108 ASN A N 1
ATOM 858 C CA . ASN A 1 108 ? -6.988 14.234 -5.574 1 92.12 108 ASN A CA 1
ATOM 859 C C . ASN A 1 108 ? -7.98 15.227 -4.973 1 92.12 108 ASN A C 1
ATOM 861 O O . ASN A 1 108 ? -9.031 14.82 -4.473 1 92.12 108 ASN A O 1
ATOM 865 N N . LEU A 1 109 ? -7.625 16.5 -5.004 1 91.56 109 LEU A N 1
ATOM 866 C CA . LEU A 1 109 ? -8.516 17.531 -4.504 1 91.56 109 LEU A CA 1
ATOM 867 C C . LEU A 1 109 ? -9.008 18.422 -5.641 1 91.56 109 LEU A C 1
ATOM 869 O O . LEU A 1 109 ? -9.648 19.453 -5.398 1 91.56 109 LEU A O 1
ATOM 873 N N . GLN A 1 110 ? -8.773 17.984 -6.852 1 88.88 110 GLN A N 1
ATOM 874 C CA . GLN A 1 110 ? -9.156 18.812 -7.992 1 88.88 110 GLN A CA 1
ATOM 875 C C . GLN A 1 110 ? -10.5 18.375 -8.562 1 88.88 110 GLN A C 1
ATOM 877 O O . GLN A 1 110 ? -11.367 19.219 -8.836 1 88.88 110 GLN A O 1
ATOM 882 N N . ASN A 1 111 ? -10.68 17.094 -8.719 1 89.06 111 ASN A N 1
ATOM 883 C CA . ASN A 1 111 ? -11.906 16.578 -9.328 1 89.06 111 ASN A CA 1
ATOM 884 C C . ASN A 1 111 ? -13.125 16.891 -8.469 1 89.06 111 ASN A C 1
ATOM 886 O O . ASN A 1 111 ? -13.117 16.672 -7.258 1 89.06 111 ASN A O 1
ATOM 890 N N . GLY A 1 112 ? -14.141 17.469 -9.094 1 84.19 112 GLY A N 1
ATOM 891 C CA . GLY A 1 112 ? -15.398 17.75 -8.414 1 84.19 112 GLY A CA 1
ATOM 892 C C . GLY A 1 112 ? -15.32 18.984 -7.523 1 84.19 112 GLY A C 1
ATOM 893 O O . GLY A 1 112 ? -16.266 19.281 -6.789 1 84.19 112 GLY A O 1
ATOM 894 N N . ASN A 1 113 ? -14.25 19.656 -7.508 1 86.44 113 ASN A N 1
ATOM 895 C CA . ASN A 1 113 ? -14.055 20.844 -6.68 1 86.44 113 ASN A CA 1
ATOM 896 C C . ASN A 1 113 ? -14.016 22.109 -7.52 1 86.44 113 ASN A C 1
ATOM 898 O O . ASN A 1 113 ? -13.047 22.344 -8.242 1 86.44 113 ASN A O 1
ATOM 902 N N . PRO A 1 114 ? -15.023 22.906 -7.461 1 85.81 114 PRO A N 1
ATOM 903 C CA . PRO A 1 114 ? -15.031 24.141 -8.258 1 85.81 114 PRO A CA 1
ATOM 904 C C . PRO A 1 114 ? -14.117 25.219 -7.684 1 85.81 114 PRO A C 1
ATOM 906 O O . PRO A 1 114 ? -13.797 26.188 -8.375 1 85.81 114 PRO A O 1
ATOM 909 N N . PHE A 1 115 ? -13.758 25.109 -6.449 1 88.81 115 PHE A N 1
ATOM 910 C CA . PHE A 1 115 ? -12.883 26.078 -5.789 1 88.81 115 PHE A CA 1
ATOM 911 C C . PHE A 1 115 ? -11.414 25.734 -6.035 1 88.81 115 PHE A C 1
ATOM 913 O O . PHE A 1 115 ? -10.805 25.016 -5.246 1 88.81 115 PHE A O 1
ATOM 920 N N . LYS A 1 116 ? -10.812 26.391 -7.027 1 91 116 LYS A N 1
ATOM 921 C CA . LYS A 1 116 ? -9.469 26.031 -7.473 1 91 116 LYS A CA 1
ATOM 922 C C . LYS A 1 116 ? -8.414 26.875 -6.766 1 91 116 LYS A C 1
ATOM 924 O O . LYS A 1 116 ? -8.57 28.094 -6.637 1 91 116 LYS A O 1
ATOM 929 N N . TYR A 1 117 ? -7.477 26.219 -6.207 1 94.5 117 TYR A N 1
ATOM 930 C CA . TYR A 1 117 ? -6.32 26.844 -5.574 1 94.5 117 TYR A CA 1
ATOM 931 C C . TYR A 1 117 ? -5.027 26.438 -6.27 1 94.5 117 TYR A C 1
ATOM 933 O O . TYR A 1 117 ? -5.008 25.469 -7.031 1 94.5 117 TYR A O 1
ATOM 941 N N . GLN A 1 118 ? -3.988 27.188 -6.051 1 95.44 118 GLN A N 1
ATOM 942 C CA . GLN A 1 118 ? -2.625 26.828 -6.434 1 95.44 118 GLN A CA 1
ATOM 943 C C . GLN A 1 118 ? -1.659 27.031 -5.27 1 95.44 118 GLN A C 1
ATOM 945 O O . GLN A 1 118 ? -1.745 28.031 -4.551 1 95.44 118 GLN A O 1
ATOM 950 N N . VAL A 1 119 ? -0.811 26.047 -5.02 1 96.19 119 VAL A N 1
ATOM 951 C CA . VAL A 1 119 ? 0.195 26.172 -3.969 1 96.19 119 VAL A CA 1
ATOM 952 C C . VAL A 1 119 ? 1.298 27.125 -4.414 1 96.19 119 VAL A C 1
ATOM 954 O O . VAL A 1 119 ? 1.821 27 -5.523 1 96.19 119 VAL A O 1
ATOM 957 N N . THR A 1 120 ? 1.62 28.031 -3.557 1 96.56 120 THR A N 1
ATOM 958 C CA . THR A 1 120 ? 2.633 29.016 -3.922 1 96.56 120 THR A CA 1
ATOM 959 C C . THR A 1 120 ? 3.924 28.766 -3.145 1 96.56 120 THR A C 1
ATOM 961 O O . THR A 1 120 ? 4.996 29.219 -3.557 1 96.56 120 THR A O 1
ATOM 964 N N . LYS A 1 121 ? 3.773 28.078 -2.02 1 96.38 121 LYS A N 1
ATOM 965 C CA . LYS A 1 121 ? 4.973 27.859 -1.214 1 96.38 121 LYS A CA 1
ATOM 966 C C . LYS A 1 121 ? 4.789 26.688 -0.26 1 96.38 121 LYS A C 1
ATOM 968 O O . LYS A 1 121 ? 3.727 26.531 0.347 1 96.38 121 LYS A O 1
ATOM 973 N N . TYR A 1 122 ? 5.832 25.859 -0.202 1 96.62 122 TYR A N 1
ATOM 974 C CA . TYR A 1 122 ? 5.969 24.891 0.885 1 96.62 122 TYR A CA 1
ATOM 975 C C . TYR A 1 122 ? 6.754 25.484 2.047 1 96.62 122 TYR A C 1
ATOM 977 O O . TYR A 1 122 ? 7.574 26.391 1.854 1 96.62 122 TYR A O 1
ATOM 985 N N . PHE A 1 123 ? 6.465 25.031 3.221 1 96.44 123 PHE A N 1
ATOM 986 C CA . PHE A 1 123 ? 7.277 25.469 4.348 1 96.44 123 PHE A CA 1
ATOM 987 C C . PHE A 1 123 ? 7.602 24.297 5.273 1 96.44 123 PHE A C 1
ATOM 989 O O . PHE A 1 123 ? 6.969 23.25 5.195 1 96.44 123 PHE A O 1
ATOM 996 N N . TYR A 1 124 ? 8.625 24.453 6.109 1 95.56 124 TYR A N 1
ATOM 997 C CA . TYR A 1 124 ? 9.281 23.344 6.781 1 95.56 124 TYR A CA 1
ATOM 998 C C . TYR A 1 124 ? 9.484 23.641 8.266 1 95.56 124 TYR A C 1
ATOM 1000 O O . TYR A 1 124 ? 9.719 24.797 8.641 1 95.56 124 TYR A O 1
ATOM 1008 N N . LEU A 1 125 ? 9.383 22.609 9.023 1 92.69 125 LEU A N 1
ATOM 1009 C CA . LEU A 1 125 ? 9.672 22.734 10.445 1 92.69 125 LEU A CA 1
ATOM 1010 C C . LEU A 1 125 ? 11.062 22.172 10.766 1 92.69 125 LEU A C 1
ATOM 1012 O O . LEU A 1 125 ? 11.648 21.453 9.953 1 92.69 125 LEU A O 1
ATOM 1016 N N . LYS A 1 126 ? 11.539 22.578 11.867 1 92.25 126 LYS A N 1
ATOM 1017 C CA . LYS A 1 126 ? 12.719 21.984 12.492 1 92.25 126 LYS A CA 1
ATOM 1018 C C . LYS A 1 126 ? 12.43 21.609 13.945 1 92.25 126 LYS A C 1
ATOM 1020 O O . LYS A 1 126 ? 11.859 22.391 14.703 1 92.25 126 LYS A O 1
ATOM 1025 N N . SER A 1 127 ? 12.68 20.406 14.219 1 84.62 127 SER A N 1
ATOM 1026 C CA . SER A 1 127 ? 12.5 19.922 15.586 1 84.62 127 SER A CA 1
ATOM 1027 C C . SER A 1 127 ? 13.391 18.719 15.875 1 84.62 127 SER A C 1
ATOM 1029 O O . SER A 1 127 ? 13.344 17.719 15.148 1 84.62 127 SER A O 1
ATOM 1031 N N . ASP A 1 128 ? 14.094 18.859 16.922 1 79.12 128 ASP A N 1
ATOM 1032 C CA . ASP A 1 128 ? 14.938 17.75 17.312 1 79.12 128 ASP A CA 1
ATOM 1033 C C . ASP A 1 128 ? 14.094 16.562 17.797 1 79.12 128 ASP A C 1
ATOM 1035 O O . ASP A 1 128 ? 14.453 15.406 17.562 1 79.12 128 ASP A O 1
ATOM 1039 N N . ASP A 1 129 ? 13.047 16.906 18.406 1 73.5 129 ASP A N 1
ATOM 1040 C CA . ASP A 1 129 ? 12.164 15.867 18.922 1 73.5 129 ASP A CA 1
ATOM 1041 C C . ASP A 1 129 ? 11.531 15.078 17.781 1 73.5 129 ASP A C 1
ATOM 1043 O O . ASP A 1 129 ? 11.508 13.844 17.797 1 73.5 129 ASP A O 1
ATOM 1047 N N . ILE A 1 130 ? 11.016 15.789 16.859 1 75.69 130 ILE A N 1
ATOM 1048 C CA . ILE A 1 130 ? 10.383 15.148 15.711 1 75.69 130 ILE A CA 1
ATOM 1049 C C . ILE A 1 130 ? 11.43 14.398 14.891 1 75.69 130 ILE A C 1
ATOM 1051 O O . ILE A 1 130 ? 11.164 13.312 14.375 1 75.69 130 ILE A O 1
ATOM 1055 N N . ALA A 1 131 ? 12.609 14.977 14.875 1 79.94 131 ALA A N 1
ATOM 1056 C CA . ALA A 1 131 ? 13.711 14.352 14.133 1 79.94 131 ALA A CA 1
ATOM 1057 C C . ALA A 1 131 ? 14.07 12.992 14.734 1 79.94 131 ALA A C 1
ATOM 1059 O O . ALA A 1 131 ? 14.383 12.055 14.008 1 79.94 131 ALA A O 1
ATOM 1060 N N . GLU A 1 132 ? 14.047 12.953 15.953 1 74.5 132 GLU A N 1
ATOM 1061 C CA . GLU A 1 132 ? 14.383 11.711 16.625 1 74.5 132 GLU A CA 1
ATOM 1062 C C . GLU A 1 132 ? 13.336 10.633 16.359 1 74.5 132 GLU A C 1
ATOM 1064 O O . GLU A 1 132 ? 13.672 9.492 16.047 1 74.5 132 GLU A O 1
ATOM 1069 N N . VAL A 1 133 ? 12.094 11.062 16.375 1 67.06 133 VAL A N 1
ATOM 1070 C CA . VAL A 1 133 ? 11 10.109 16.219 1 67.06 133 VAL A CA 1
ATOM 1071 C C . VAL A 1 133 ? 10.945 9.617 14.773 1 67.06 133 VAL A C 1
ATOM 1073 O O . VAL A 1 133 ? 10.766 8.422 14.531 1 67.06 133 VAL A O 1
ATOM 1076 N N . LEU A 1 134 ? 11.141 10.469 13.867 1 70.38 134 LEU A N 1
ATOM 1077 C CA . LEU A 1 134 ? 11.023 10.125 12.453 1 70.38 134 LEU A CA 1
ATOM 1078 C C . LEU A 1 134 ? 12.375 9.734 11.875 1 70.38 134 LEU A C 1
ATOM 1080 O O . LEU A 1 134 ? 12.469 9.336 10.711 1 70.38 134 LEU A O 1
ATOM 1084 N N . GLU A 1 135 ? 13.438 9.828 12.75 1 77.19 135 GLU A N 1
ATOM 1085 C CA . GLU A 1 135 ? 14.789 9.555 12.273 1 77.19 135 GLU A CA 1
ATOM 1086 C C . GLU A 1 135 ? 15.117 10.398 11.047 1 77.19 135 GLU A C 1
ATOM 1088 O O . GLU A 1 135 ? 15.555 9.867 10.023 1 77.19 135 GLU A O 1
ATOM 1093 N N . LEU A 1 136 ? 14.914 11.641 11.203 1 78.69 136 LEU A N 1
ATOM 1094 C CA . LEU A 1 136 ? 15.125 12.562 10.086 1 78.69 136 LEU A CA 1
ATOM 1095 C C . LEU A 1 136 ? 16.609 12.812 9.859 1 78.69 136 LEU A C 1
ATOM 1097 O O . LEU A 1 136 ? 17.375 12.906 10.812 1 78.69 136 LEU A O 1
ATOM 1101 N N . ASP A 1 137 ? 17.078 12.805 8.578 1 75.12 137 ASP A N 1
ATOM 1102 C CA . ASP A 1 137 ? 18.453 13.133 8.188 1 75.12 137 ASP A CA 1
ATOM 1103 C C . ASP A 1 137 ? 18.594 14.609 7.84 1 75.12 137 ASP A C 1
ATOM 1105 O O . ASP A 1 137 ? 19.641 15.211 8.055 1 75.12 137 ASP A O 1
ATOM 1109 N N . LEU A 1 138 ? 17.688 15.344 7.391 1 78.56 138 LEU A N 1
ATOM 1110 C CA . LEU A 1 138 ? 17.75 16.719 6.898 1 78.56 138 LEU A CA 1
ATOM 1111 C C . LEU A 1 138 ? 17.922 17.703 8.047 1 78.56 138 LEU A C 1
ATOM 1113 O O . LEU A 1 138 ? 17.219 18.703 8.125 1 78.56 138 LEU A O 1
ATOM 1117 N N . GLU A 1 139 ? 18.891 17.375 8.953 1 78.19 139 GLU A N 1
ATOM 1118 C CA . GLU A 1 139 ? 19.188 18.219 10.109 1 78.19 139 GLU A CA 1
ATOM 1119 C C . GLU A 1 139 ? 17.938 18.516 10.914 1 78.19 139 GLU A C 1
ATOM 1121 O O . GLU A 1 139 ? 17.734 19.656 11.359 1 78.19 139 GLU A O 1
ATOM 1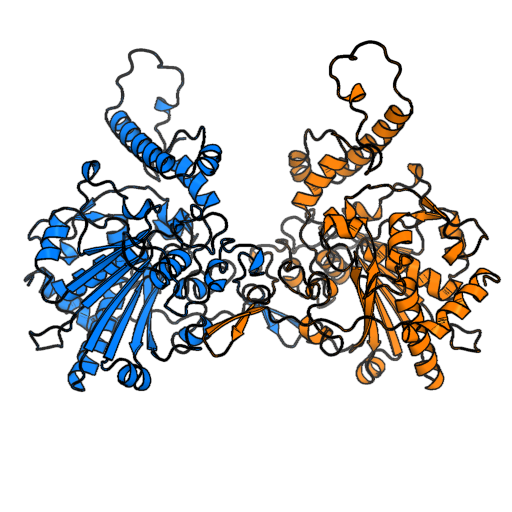126 N N . GLY A 1 140 ? 17.031 17.609 10.805 1 82.06 140 GLY A N 1
ATOM 1127 C CA . GLY A 1 140 ? 15.836 17.703 11.641 1 82.06 140 GLY A CA 1
ATOM 1128 C C . GLY A 1 140 ? 14.703 18.453 10.977 1 82.06 140 GLY A C 1
ATOM 1129 O O . GLY A 1 140 ? 13.758 18.875 11.648 1 82.06 140 GLY A O 1
ATOM 1130 N N . SER A 1 141 ? 14.789 18.688 9.695 1 91.94 141 SER A N 1
ATOM 1131 C CA . SER A 1 141 ? 13.75 19.422 8.984 1 91.94 141 SER A CA 1
ATOM 1132 C C . SER A 1 141 ? 12.742 18.469 8.344 1 91.94 141 SER A C 1
ATOM 1134 O O . SER A 1 141 ? 13.078 17.328 8.008 1 91.94 141 SER A O 1
ATOM 1136 N N . ALA A 1 142 ? 11.555 18.922 8.266 1 92.06 142 ALA A N 1
ATOM 1137 C CA . ALA A 1 142 ? 10.492 18.188 7.586 1 92.06 142 ALA A CA 1
ATOM 1138 C C . ALA A 1 142 ? 9.445 19.125 7.004 1 92.06 142 ALA A C 1
ATOM 1140 O O . ALA A 1 142 ? 9.188 20.203 7.562 1 92.06 142 ALA A O 1
ATOM 1141 N N . TRP A 1 143 ? 8.922 18.75 5.863 1 94.38 143 TRP A N 1
ATOM 1142 C CA . TRP A 1 143 ? 7.809 19.484 5.266 1 94.38 143 TRP A CA 1
ATOM 1143 C C . TRP A 1 143 ? 6.598 19.469 6.191 1 94.38 143 TRP A C 1
ATOM 1145 O O . TRP A 1 143 ? 6.195 18.422 6.695 1 94.38 143 TRP A O 1
ATOM 1155 N N . ILE A 1 144 ? 6.035 20.688 6.445 1 94 144 ILE A N 1
ATOM 1156 C CA . ILE A 1 144 ? 4.992 20.734 7.461 1 94 144 ILE A CA 1
ATOM 1157 C C . ILE A 1 144 ? 3.783 21.5 6.922 1 94 144 ILE A C 1
ATOM 1159 O O . ILE A 1 144 ? 2.781 21.656 7.621 1 94 144 ILE A O 1
ATOM 1163 N N . GLY A 1 145 ? 3.852 21.984 5.73 1 95.94 145 GLY A N 1
ATOM 1164 C CA . GLY A 1 145 ? 2.656 22.625 5.211 1 95.94 145 GLY A CA 1
ATOM 1165 C C . GLY A 1 145 ? 2.904 23.391 3.92 1 95.94 145 GLY A C 1
ATOM 1166 O O . GLY A 1 145 ? 3.961 23.25 3.301 1 95.94 145 GLY A O 1
ATOM 1167 N N . TYR A 1 146 ? 1.813 24.094 3.502 1 96.31 146 TYR A N 1
ATOM 1168 C CA . TYR A 1 146 ? 1.903 24.891 2.283 1 96.31 146 TYR A CA 1
ATOM 1169 C C . TYR A 1 146 ? 1.051 26.141 2.387 1 96.31 146 TYR A C 1
ATOM 1171 O O . TYR A 1 146 ? 0.154 26.219 3.23 1 96.31 146 TYR A O 1
ATOM 1179 N N . VAL A 1 147 ? 1.425 27.125 1.651 1 96.88 147 VAL A N 1
ATOM 1180 C CA . VAL A 1 147 ? 0.59 28.281 1.35 1 96.88 147 VAL A CA 1
ATOM 1181 C C . VAL A 1 147 ? 0.023 28.156 -0.063 1 96.88 147 VAL A C 1
ATOM 1183 O O . VAL A 1 147 ? 0.733 27.75 -0.991 1 96.88 147 VAL A O 1
ATOM 1186 N N . ALA A 1 148 ? -1.247 28.391 -0.179 1 96.19 148 ALA A N 1
ATOM 1187 C CA . ALA A 1 148 ? -1.918 28.375 -1.476 1 96.19 148 ALA A CA 1
ATOM 1188 C C . ALA A 1 148 ? -2.824 29.594 -1.647 1 96.19 148 ALA A C 1
ATOM 1190 O O . ALA A 1 148 ? -3.123 30.281 -0.678 1 96.19 148 ALA A O 1
ATOM 1191 N N . VAL A 1 149 ? -3.182 29.828 -2.85 1 96.38 149 VAL A N 1
ATOM 1192 C CA . VAL A 1 149 ? -4.078 30.938 -3.158 1 96.38 149 VAL A CA 1
ATOM 1193 C C . VAL A 1 149 ? -5.07 30.516 -4.238 1 96.38 149 VAL A C 1
ATOM 1195 O O . VAL A 1 149 ? -4.766 29.656 -5.066 1 96.38 149 VAL A O 1
ATOM 1198 N N . THR A 1 150 ? -6.289 31.078 -4.16 1 93.44 150 THR A N 1
ATOM 1199 C CA . THR A 1 150 ? -7.262 30.781 -5.211 1 93.44 150 THR A CA 1
ATOM 1200 C C . THR A 1 150 ? -6.734 31.25 -6.57 1 93.44 150 THR A C 1
ATOM 1202 O O . THR A 1 150 ? -6.121 32.312 -6.68 1 93.44 150 THR A O 1
ATOM 1205 N N . THR A 1 151 ? -6.93 30.391 -7.547 1 94 151 THR A N 1
ATOM 1206 C CA . THR A 1 151 ? -6.699 30.828 -8.914 1 94 151 THR A CA 1
ATOM 1207 C C . THR A 1 151 ? -7.73 31.875 -9.328 1 94 151 THR A C 1
ATOM 1209 O O . THR A 1 151 ? -8.648 32.188 -8.562 1 94 151 THR A O 1
ATOM 1212 N N . ASP A 1 152 ? -7.566 32.438 -10.539 1 95.12 152 ASP A N 1
ATOM 1213 C CA . ASP A 1 152 ? -8.57 33.375 -11.031 1 95.12 152 ASP A CA 1
ATOM 1214 C C . ASP A 1 152 ? -9.938 32.719 -11.148 1 95.12 152 ASP A C 1
ATOM 1216 O O . ASP A 1 152 ? -10.961 33.312 -10.828 1 95.12 152 ASP A O 1
ATOM 1220 N N . GLU A 1 153 ? -9.898 31.5 -11.609 1 92.44 153 GLU A N 1
ATOM 1221 C CA . GLU A 1 153 ? -11.141 30.75 -11.703 1 92.44 153 GLU A CA 1
ATOM 1222 C C . GLU A 1 153 ? -11.742 30.5 -10.32 1 92.44 153 GLU A C 1
ATOM 1224 O O . GLU A 1 153 ? -12.953 30.641 -10.133 1 92.44 153 GLU A O 1
ATOM 1229 N N . GLY A 1 154 ? -10.898 30.172 -9.352 1 91.38 154 GLY A N 1
ATOM 1230 C CA . GLY A 1 154 ? -11.367 29.953 -7.988 1 91.38 154 GLY A CA 1
ATOM 1231 C C . GLY A 1 154 ? -11.914 31.219 -7.34 1 91.38 154 GLY A C 1
ATOM 1232 O O . GLY A 1 154 ? -12.898 31.156 -6.605 1 91.38 154 GLY A O 1
ATOM 1233 N N . GLN A 1 155 ? -11.281 32.312 -7.621 1 92 155 GLN A N 1
ATOM 1234 C CA . GLN A 1 155 ? -11.711 33.594 -7.086 1 92 155 GLN A CA 1
ATOM 1235 C C . GLN A 1 155 ? -13.102 33.969 -7.594 1 92 155 GLN A C 1
ATOM 1237 O O . GLN A 1 155 ? -13.922 34.5 -6.844 1 92 155 GLN A O 1
ATOM 1242 N N . ARG A 1 156 ? -13.359 33.688 -8.852 1 94.25 156 ARG A N 1
ATOM 1243 C CA . ARG A 1 156 ? -14.664 33.969 -9.438 1 94.25 156 ARG A CA 1
ATOM 1244 C C . ARG A 1 156 ? -15.758 33.156 -8.766 1 94.25 156 ARG A C 1
ATOM 1246 O O . ARG A 1 156 ? -16.859 33.656 -8.516 1 94.25 156 ARG A O 1
ATOM 1253 N N . VAL A 1 157 ? -15.438 31.938 -8.453 1 87.88 157 VAL A N 1
ATOM 1254 C CA . VAL A 1 157 ? -16.422 31.047 -7.855 1 87.88 157 VAL A CA 1
ATOM 1255 C C . VAL A 1 157 ? -16.625 31.406 -6.387 1 87.88 157 VAL A C 1
ATOM 1257 O O . VAL A 1 157 ? -17.766 31.469 -5.914 1 87.88 157 VAL A O 1
ATOM 1260 N N . LEU A 1 158 ? -15.547 31.734 -5.676 1 88.38 158 LEU A N 1
ATOM 1261 C CA . LEU A 1 158 ? -15.594 32.031 -4.246 1 88.38 158 LEU A CA 1
ATOM 1262 C C . LEU A 1 158 ? -16.094 33.438 -3.996 1 88.38 158 LEU A C 1
ATOM 1264 O O . LEU A 1 158 ? -16.609 33.75 -2.912 1 88.38 158 LEU A O 1
ATOM 1268 N N . GLY A 1 159 ? -15.914 34.375 -4.969 1 88.31 159 GLY A N 1
ATOM 1269 C CA . GLY A 1 159 ? -16.312 35.75 -4.844 1 88.31 159 GLY A CA 1
ATOM 1270 C C . GLY A 1 159 ? -15.242 36.625 -4.215 1 88.31 159 GLY A C 1
ATOM 1271 O O . GLY A 1 159 ? -15.461 37.844 -3.99 1 88.31 159 GLY A O 1
ATOM 1272 N N . ARG A 1 160 ? -14.117 36 -3.883 1 90.88 160 ARG A N 1
ATOM 1273 C CA . ARG A 1 160 ? -12.984 36.719 -3.285 1 90.88 160 ARG A CA 1
ATOM 1274 C C . ARG A 1 160 ? -11.688 35.938 -3.465 1 90.88 160 ARG A C 1
ATOM 1276 O O . ARG A 1 160 ? -11.727 34.719 -3.744 1 90.88 160 ARG A O 1
ATOM 1283 N N . ARG A 1 161 ? -10.578 36.594 -3.377 1 95.94 161 ARG A N 1
ATOM 1284 C CA . ARG A 1 161 ? -9.281 35.938 -3.289 1 95.94 161 ARG A CA 1
ATOM 1285 C C . ARG A 1 161 ? -9.047 35.375 -1.89 1 95.94 161 ARG A C 1
ATOM 1287 O O . ARG A 1 161 ? -9.305 36.062 -0.894 1 95.94 161 ARG A O 1
ATOM 1294 N N . ASP A 1 162 ? -8.641 34.156 -1.887 1 95.75 162 ASP A N 1
ATOM 1295 C CA . ASP A 1 162 ? -8.375 33.562 -0.585 1 95.75 162 ASP A CA 1
ATOM 1296 C C . ASP A 1 162 ? -6.953 33 -0.517 1 95.75 162 ASP A C 1
ATOM 1298 O O . ASP A 1 162 ? -6.516 32.281 -1.423 1 95.75 162 ASP A O 1
ATOM 1302 N N . ILE A 1 163 ? -6.258 33.406 0.513 1 97.44 163 ILE A N 1
ATOM 1303 C CA . ILE A 1 163 ? -4.961 32.812 0.847 1 97.44 163 ILE A CA 1
ATOM 1304 C C . ILE A 1 163 ? -5.141 31.719 1.886 1 97.44 163 ILE A C 1
ATOM 1306 O O . ILE A 1 163 ? -5.691 31.953 2.963 1 97.44 163 ILE A O 1
ATOM 1310 N N . LEU A 1 164 ? -4.699 30.531 1.518 1 96.06 164 LEU A N 1
ATOM 1311 C CA . LEU A 1 164 ? -4.859 29.359 2.381 1 96.06 164 LEU A CA 1
ATOM 1312 C C . LEU A 1 164 ? -3.516 28.906 2.943 1 96.06 164 LEU A C 1
ATOM 1314 O O . LEU A 1 164 ? -2.561 28.703 2.191 1 96.06 164 LEU A O 1
ATOM 1318 N N . VAL A 1 165 ? -3.391 28.891 4.238 1 97.5 165 VAL A N 1
ATOM 1319 C CA . VAL A 1 165 ? -2.238 28.297 4.906 1 97.5 165 VAL A CA 1
ATOM 1320 C C . VAL A 1 165 ? -2.65 26.984 5.578 1 97.5 165 VAL A C 1
ATOM 1322 O O . VAL A 1 165 ? -3.508 26.969 6.461 1 97.5 165 VAL A O 1
ATOM 1325 N N . CYS A 1 166 ? -2.072 25.922 5.16 1 96.12 166 CYS A N 1
ATOM 1326 C CA . CYS A 1 166 ? -2.416 24.609 5.707 1 96.12 166 CYS A CA 1
ATOM 1327 C C . CYS A 1 166 ? -1.235 24 6.461 1 96.12 166 CYS A C 1
ATOM 1329 O O . CYS A 1 166 ? -0.144 23.875 5.906 1 96.12 166 CYS A O 1
ATOM 1331 N N . TRP A 1 167 ? -1.401 23.703 7.719 1 94.75 167 TRP A N 1
ATOM 1332 C CA . TRP A 1 167 ? -0.416 23.047 8.57 1 94.75 167 TRP A CA 1
ATOM 1333 C C . TRP A 1 167 ? -0.718 21.562 8.711 1 94.75 167 TRP A C 1
ATOM 1335 O O . TRP A 1 167 ? -1.846 21.172 9.031 1 94.75 167 TRP A O 1
ATOM 1345 N N . ARG A 1 168 ? 0.29 20.797 8.469 1 89.75 168 ARG A N 1
ATOM 1346 C CA . ARG A 1 168 ? 0.152 19.344 8.531 1 89.75 168 ARG A CA 1
ATOM 1347 C C . ARG A 1 168 ? 0.168 18.859 9.977 1 89.75 168 ARG A C 1
ATOM 1349 O O . ARG A 1 168 ? 0.908 19.375 10.805 1 89.75 168 ARG A O 1
ATOM 1356 N N . GLY A 1 169 ? -0.661 17.891 10.25 1 81.38 169 GLY A N 1
ATOM 1357 C CA . GLY A 1 169 ? -0.644 17.25 11.555 1 81.38 169 GLY A CA 1
ATOM 1358 C C . GLY A 1 169 ? 0.42 16.172 11.672 1 81.38 169 GLY A C 1
ATOM 1359 O O . GLY A 1 169 ? 1.354 16.125 10.875 1 81.38 169 GLY A O 1
ATOM 1360 N N . THR A 1 170 ? 0.354 15.422 12.742 1 70.94 170 THR A N 1
ATOM 1361 C CA . THR A 1 170 ? 1.333 14.367 12.984 1 70.94 170 THR A CA 1
ATOM 1362 C C . THR A 1 170 ? 1.102 13.188 12.047 1 70.94 170 THR A C 1
ATOM 1364 O O . THR A 1 170 ? -0.038 12.891 11.68 1 70.94 170 THR A O 1
ATOM 1367 N N . ILE A 1 171 ? 2.141 12.773 11.523 1 61.22 171 ILE A N 1
ATOM 1368 C CA . ILE A 1 171 ? 2.072 11.586 10.68 1 61.22 171 ILE A CA 1
ATOM 1369 C C . ILE A 1 171 ? 2.117 10.328 11.547 1 61.22 171 ILE A C 1
ATOM 1371 O O . ILE A 1 171 ? 1.36 9.383 11.32 1 61.22 171 ILE A O 1
ATOM 1375 N N . LEU A 1 172 ? 3.055 10.406 12.469 1 56.78 172 LEU A N 1
ATOM 1376 C CA . LEU A 1 172 ? 3.17 9.297 13.414 1 56.78 172 LEU A CA 1
ATOM 1377 C C . LEU A 1 172 ? 2.74 9.719 14.812 1 56.78 172 LEU A C 1
ATOM 1379 O O . LEU A 1 172 ? 3.031 10.836 15.242 1 56.78 172 LEU A O 1
ATOM 1383 N N . ALA A 1 173 ? 1.876 8.93 15.328 1 50.34 173 ALA A N 1
ATOM 1384 C CA . ALA A 1 173 ? 1.35 9.203 16.656 1 50.34 173 ALA A CA 1
ATOM 1385 C C . ALA A 1 173 ? 2.465 9.609 17.625 1 50.34 173 ALA A C 1
ATOM 1387 O O . ALA A 1 173 ? 2.26 10.445 18.5 1 50.34 173 ALA A O 1
ATOM 1388 N N . SER A 1 174 ? 3.58 8.969 17.234 1 46.84 174 SER A N 1
ATOM 1389 C CA . SER A 1 174 ? 4.723 9.164 18.109 1 46.84 174 SER A CA 1
ATOM 1390 C C . SER A 1 174 ? 5.262 10.586 18.016 1 46.84 174 SER A C 1
ATOM 1392 O O . SER A 1 174 ? 5.973 11.055 18.906 1 46.84 174 SER A O 1
ATOM 1394 N N . GLU A 1 175 ? 4.949 11.188 16.938 1 53.78 175 GLU A N 1
ATOM 1395 C CA . GLU A 1 175 ? 5.43 12.562 16.797 1 53.78 175 GLU A CA 1
ATOM 1396 C C . GLU A 1 175 ? 4.957 13.438 17.953 1 53.78 175 GLU A C 1
ATOM 1398 O O . GLU A 1 175 ? 5.602 14.43 18.297 1 53.78 175 GLU A O 1
ATOM 1403 N N . TRP A 1 176 ? 3.832 12.945 18.438 1 51.12 176 TRP A N 1
ATOM 1404 C CA . TRP A 1 176 ? 3.248 13.719 19.531 1 51.12 176 TRP A CA 1
ATOM 1405 C C . TRP A 1 176 ? 3.752 13.219 20.875 1 51.12 176 TRP A C 1
ATOM 1407 O O . TRP A 1 176 ? 3.637 13.914 21.891 1 51.12 176 TRP A O 1
ATOM 1417 N N . SER A 1 177 ? 4.098 11.867 20.781 1 44.81 177 SER A N 1
ATOM 1418 C CA . SER A 1 177 ? 4.254 11.172 22.047 1 44.81 177 SER A CA 1
ATOM 1419 C C . SER A 1 177 ? 5.504 11.648 22.781 1 44.81 177 SER A C 1
ATOM 1421 O O . SER A 1 177 ? 5.738 11.273 23.938 1 44.81 177 SER A O 1
ATOM 1423 N N . GLN A 1 178 ? 6.332 12.156 21.906 1 40.44 178 GLN A N 1
ATOM 1424 C CA . GLN A 1 178 ? 7.391 12.367 22.891 1 40.44 178 GLN A CA 1
ATOM 1425 C C . GLN A 1 178 ? 6.832 12.922 24.203 1 40.44 178 GLN A C 1
ATOM 1427 O O . GLN A 1 178 ? 5.684 13.367 24.25 1 40.44 178 GLN A O 1
ATOM 1432 N N . ASP A 1 179 ? 7.73 13.664 25.047 1 37.75 179 ASP A N 1
ATOM 1433 C CA . ASP A 1 179 ? 7.48 13.969 26.453 1 37.75 179 ASP A CA 1
ATOM 1434 C C . ASP A 1 179 ? 6.254 14.867 26.625 1 37.75 179 ASP A C 1
ATOM 1436 O O . ASP A 1 179 ? 6.211 15.969 26.062 1 37.75 179 ASP A O 1
ATOM 1440 N N . PHE A 1 180 ? 5.062 14.289 26.391 1 45.75 180 PHE A N 1
ATOM 1441 C CA . PHE A 1 180 ? 3.91 14.992 26.938 1 45.75 180 PHE A CA 1
ATOM 1442 C C . PHE A 1 180 ? 4.355 16.031 27.953 1 45.75 180 PHE A C 1
ATOM 1444 O O . PHE A 1 180 ? 4.074 15.906 29.156 1 45.75 180 PHE A O 1
ATOM 1451 N N . GLN A 1 181 ? 5.441 16.578 27.719 1 52.09 181 GLN A N 1
ATOM 1452 C CA . GLN A 1 181 ? 5.762 17.75 28.516 1 52.09 181 GLN A CA 1
ATOM 1453 C C . GLN A 1 181 ? 4.879 18.938 28.141 1 52.09 181 GLN A C 1
ATOM 1455 O O . GLN A 1 181 ? 4.988 19.469 27.031 1 52.09 181 GLN A O 1
ATOM 1460 N N . PHE A 1 182 ? 3.846 19 28.781 1 65.75 182 PHE A N 1
ATOM 1461 C CA . PHE A 1 182 ? 2.885 20.094 28.609 1 65.75 182 PHE A CA 1
ATOM 1462 C C . PHE A 1 182 ? 3.41 21.375 29.219 1 65.75 182 PHE A C 1
ATOM 1464 O O . PHE A 1 182 ? 2.641 22.188 29.766 1 65.75 182 PHE A O 1
ATOM 1471 N N . ASP A 1 183 ? 4.754 21.484 28.984 1 76.62 183 ASP A N 1
ATOM 1472 C CA . ASP A 1 183 ? 5.332 22.688 29.578 1 76.62 183 ASP A CA 1
ATOM 1473 C C . ASP A 1 183 ? 4.992 23.922 28.766 1 76.62 183 ASP A C 1
ATOM 1475 O O . ASP A 1 183 ? 4.996 23.891 27.531 1 76.62 183 ASP A O 1
ATOM 1479 N N . LEU A 1 184 ? 4.621 24.906 29.547 1 87 184 LEU A N 1
ATOM 1480 C CA . LEU A 1 184 ? 4.379 26.203 28.938 1 87 184 LEU A CA 1
ATOM 1481 C C . LEU A 1 184 ? 5.676 27 28.828 1 87 184 LEU A C 1
ATOM 1483 O O . LEU A 1 184 ? 6.543 26.906 29.703 1 87 184 LEU A O 1
ATOM 1487 N N . THR A 1 185 ? 5.809 27.703 27.797 1 92.25 185 THR A N 1
ATOM 1488 C CA . THR A 1 185 ? 6.93 28.625 27.594 1 92.25 185 THR A CA 1
ATOM 1489 C C . THR A 1 185 ? 6.43 30.016 27.219 1 92.25 185 THR A C 1
ATOM 1491 O O . THR A 1 185 ? 5.398 30.156 26.562 1 92.25 185 THR A O 1
ATOM 1494 N N . PRO A 1 186 ? 7.172 31.031 27.688 1 95.44 186 PRO A N 1
ATOM 1495 C CA . PRO A 1 186 ? 6.777 32.375 27.281 1 95.44 186 PRO A CA 1
ATOM 1496 C C . PRO A 1 186 ? 6.805 32.594 25.766 1 95.44 186 PRO A C 1
ATOM 1498 O O . PRO A 1 186 ? 7.715 32.094 25.094 1 95.44 186 PRO A O 1
ATOM 1501 N N . ALA A 1 187 ? 5.773 33.281 25.266 1 96.69 187 ALA A N 1
ATOM 1502 C CA . ALA A 1 187 ? 5.691 33.562 23.844 1 96.69 187 ALA A CA 1
ATOM 1503 C C . ALA A 1 187 ? 5.754 35.062 23.578 1 96.69 187 ALA A C 1
ATOM 1505 O O . ALA A 1 187 ? 5.121 35.562 22.641 1 96.69 187 ALA A O 1
ATOM 1506 N N . SER A 1 188 ? 6.508 35.75 24.359 1 94.44 188 SER A N 1
ATOM 1507 C CA . SER A 1 188 ? 6.641 37.188 24.188 1 94.44 188 SER A CA 1
ATOM 1508 C C . SER A 1 188 ? 7.375 37.531 22.906 1 94.44 188 SER A C 1
ATOM 1510 O O . SER A 1 188 ? 7.207 38.625 22.359 1 94.44 188 SER A O 1
ATOM 1512 N N . ASP A 1 189 ? 8.148 36.594 22.422 1 93.5 189 ASP A N 1
ATOM 1513 C CA . ASP A 1 189 ? 8.875 36.812 21.172 1 93.5 189 ASP A CA 1
ATOM 1514 C C . ASP A 1 189 ? 7.922 36.844 19.984 1 93.5 189 ASP A C 1
ATOM 1516 O O . ASP A 1 189 ? 8.266 37.344 18.922 1 93.5 189 ASP A O 1
ATOM 1520 N N . ILE A 1 190 ? 6.715 36.375 20.156 1 94.88 190 ILE A N 1
ATOM 1521 C CA . ILE A 1 190 ? 5.727 36.344 19.078 1 94.88 190 ILE A CA 1
ATOM 1522 C C . ILE A 1 190 ? 4.66 37.406 19.328 1 94.88 190 ILE A C 1
ATOM 1524 O O . ILE A 1 190 ? 4.27 38.125 18.422 1 94.88 190 ILE A O 1
ATOM 1528 N N . PHE A 1 191 ? 4.219 37.562 20.641 1 95.56 191 PHE A N 1
ATOM 1529 C CA . PHE A 1 191 ? 3.004 38.312 20.906 1 95.56 191 PHE A CA 1
ATOM 1530 C C . PHE A 1 191 ? 3.312 39.531 21.781 1 95.56 191 PHE A C 1
ATOM 1532 O O . PHE A 1 191 ? 2.402 40.25 22.188 1 95.56 191 PHE A O 1
ATOM 1539 N N . GLY A 1 192 ? 4.598 39.75 22.078 1 90.62 192 GLY A N 1
ATOM 1540 C CA . GLY A 1 192 ? 4.945 40.844 23 1 90.62 192 GLY A CA 1
ATOM 1541 C C . GLY A 1 192 ? 4.793 40.438 24.453 1 90.62 192 GLY A C 1
ATOM 1542 O O . GLY A 1 192 ? 4.258 39.375 24.766 1 90.62 192 GLY A O 1
ATOM 1543 N N . ALA A 1 193 ? 5.16 41.281 25.312 1 86.94 193 ALA A N 1
ATOM 1544 C CA . ALA A 1 193 ? 5.227 41 26.734 1 86.94 193 ALA A CA 1
ATOM 1545 C C . ALA A 1 193 ? 3.893 41.25 27.422 1 86.94 193 ALA A C 1
ATOM 1547 O O . ALA A 1 193 ? 3.619 40.719 28.5 1 86.94 193 ALA A O 1
ATOM 1548 N N . THR A 1 194 ? 3.107 42.031 26.781 1 85.06 194 THR A N 1
ATOM 1549 C CA . THR A 1 194 ? 1.821 42.375 27.391 1 85.06 194 THR A CA 1
ATOM 1550 C C . THR A 1 194 ? 0.996 41.094 27.625 1 85.06 194 THR A C 1
ATOM 1552 O O . THR A 1 194 ? 0.872 40.281 26.719 1 85.06 194 THR A O 1
ATOM 1555 N N . ASN A 1 195 ? 0.441 40.875 28.828 1 87.81 195 ASN A N 1
ATOM 1556 C CA . ASN A 1 195 ? -0.388 39.75 29.266 1 87.81 195 ASN A CA 1
ATOM 1557 C C . ASN A 1 195 ? 0.454 38.5 29.578 1 87.81 195 ASN A C 1
ATOM 1559 O O . ASN A 1 195 ? -0.074 37.469 30.016 1 87.81 195 ASN A O 1
ATOM 1563 N N . ASN A 1 196 ? 1.782 38.531 29.25 1 91.75 196 ASN A N 1
ATOM 1564 C CA . ASN A 1 196 ? 2.701 37.438 29.531 1 91.75 196 ASN A CA 1
ATOM 1565 C C . ASN A 1 196 ? 2.188 36.094 28.953 1 91.75 196 ASN A C 1
ATOM 1567 O O . ASN A 1 196 ? 2.047 35.125 29.688 1 91.75 196 ASN A O 1
ATOM 1571 N N . PRO A 1 197 ? 1.886 36.156 27.672 1 96.12 197 PRO A N 1
ATOM 1572 C CA . PRO A 1 197 ? 1.334 34.938 27.078 1 96.12 197 PRO A CA 1
ATOM 1573 C C . PRO A 1 197 ? 2.32 33.781 27.094 1 96.12 197 PRO A C 1
ATOM 1575 O O . PRO A 1 197 ? 3.506 33.969 26.797 1 96.12 197 PRO A O 1
ATOM 1578 N N . LYS A 1 198 ? 1.879 32.594 27.469 1 95.88 198 LYS A N 1
ATOM 1579 C CA . LYS A 1 198 ? 2.654 31.375 27.391 1 95.88 198 LYS A CA 1
ATOM 1580 C C . LYS A 1 198 ? 1.961 30.344 26.484 1 95.88 198 LYS A C 1
ATOM 1582 O O . LYS A 1 198 ? 0.731 30.281 26.438 1 95.88 198 LYS A O 1
ATOM 1587 N N . VAL A 1 199 ? 2.754 29.594 25.766 1 94.44 199 VAL A N 1
ATOM 1588 C CA . VAL A 1 199 ? 2.23 28.547 24.891 1 94.44 199 VAL A CA 1
ATOM 1589 C C . VAL A 1 199 ? 2.998 27.25 25.125 1 94.44 199 VAL A C 1
ATOM 1591 O O . VAL A 1 199 ? 4.043 27.25 25.781 1 94.44 199 VAL A O 1
ATOM 1594 N N . HIS A 1 200 ? 2.439 26.172 24.703 1 89.25 200 HIS A N 1
ATOM 1595 C CA . HIS A 1 200 ? 3.109 24.891 24.812 1 89.25 200 HIS A CA 1
ATOM 1596 C C . HIS A 1 200 ? 4.516 24.938 24.219 1 89.25 200 HIS A C 1
ATOM 1598 O O . HIS A 1 200 ? 4.699 25.406 23.094 1 89.25 200 HIS A O 1
ATOM 1604 N N . HIS A 1 201 ? 5.461 24.391 24.906 1 87.75 201 HIS A N 1
ATOM 1605 C CA . HIS A 1 201 ? 6.867 24.484 24.547 1 87.75 201 HIS A CA 1
ATOM 1606 C C . HIS A 1 201 ? 7.125 23.844 23.188 1 87.75 201 HIS A C 1
ATOM 1608 O O . HIS A 1 201 ? 7.848 24.391 22.359 1 87.75 201 HIS A O 1
ATOM 1614 N N . GLY A 1 202 ? 6.586 22.688 22.938 1 85.5 202 GLY A N 1
ATOM 1615 C CA . GLY A 1 202 ? 6.777 21.969 21.688 1 85.5 202 GLY A CA 1
ATOM 1616 C C . GLY A 1 202 ? 6.234 22.719 20.484 1 85.5 202 GLY A C 1
ATOM 1617 O O . GLY A 1 202 ? 6.867 22.75 19.422 1 85.5 202 GLY A O 1
ATOM 1618 N N . PHE A 1 203 ? 5.039 23.391 20.656 1 91.31 203 PHE A N 1
ATOM 1619 C CA . PHE A 1 203 ? 4.453 24.156 19.562 1 91.31 203 PHE A CA 1
ATOM 1620 C C . PHE A 1 203 ? 5.309 25.375 19.25 1 91.31 203 PHE A C 1
ATOM 1622 O O . PHE A 1 203 ? 5.551 25.688 18.078 1 91.31 203 PHE A O 1
ATOM 1629 N N . HIS A 1 204 ? 5.699 25.953 20.344 1 93.62 204 HIS A N 1
ATOM 1630 C CA . HIS A 1 204 ? 6.551 27.125 20.188 1 93.62 204 HIS A CA 1
ATOM 1631 C C . HIS A 1 204 ? 7.84 26.766 19.453 1 93.62 204 HIS A C 1
ATOM 1633 O O . HIS A 1 204 ? 8.242 27.484 18.516 1 93.62 204 HIS A O 1
ATOM 1639 N N . ASN A 1 205 ? 8.445 25.75 19.844 1 90.31 205 ASN A N 1
ATOM 1640 C CA . ASN A 1 205 ? 9.711 25.328 19.266 1 90.31 205 ASN A CA 1
ATOM 1641 C C . ASN A 1 205 ? 9.578 25.016 17.781 1 90.31 205 ASN A C 1
ATOM 1643 O O . ASN A 1 205 ? 10.359 25.5 16.969 1 90.31 205 ASN A O 1
ATOM 1647 N N . VAL A 1 206 ? 8.633 24.281 17.391 1 90.81 206 VAL A N 1
ATOM 1648 C CA . VAL A 1 206 ? 8.414 23.906 16 1 90.81 206 VAL A CA 1
ATOM 1649 C C . VAL A 1 206 ? 8.164 25.172 15.156 1 90.81 206 VAL A C 1
ATOM 1651 O O . VAL A 1 206 ? 8.594 25.25 14.008 1 90.81 206 VAL A O 1
ATOM 1654 N N . TYR A 1 207 ? 7.477 26.078 15.734 1 95.31 207 TYR A N 1
ATOM 1655 C CA . TYR A 1 207 ? 7.039 27.281 15.039 1 95.31 207 TYR A CA 1
ATOM 1656 C C . TYR A 1 207 ? 8.211 28.219 14.781 1 95.31 207 TYR A C 1
ATOM 1658 O O . TYR A 1 207 ? 8.312 28.828 13.711 1 95.31 207 TYR A O 1
ATOM 1666 N N . VAL A 1 208 ? 9.266 28.281 15.727 1 95.94 208 VAL A N 1
ATOM 1667 C CA . VAL A 1 208 ? 10.242 29.359 15.641 1 95.94 208 VAL A CA 1
ATOM 1668 C C . VAL A 1 208 ? 11.633 28.781 15.391 1 95.94 208 VAL A C 1
ATOM 1670 O O . VAL A 1 208 ? 12.57 29.531 15.078 1 95.94 208 VAL A O 1
ATOM 1673 N N . ALA A 1 209 ? 11.789 27.5 15.484 1 94.25 209 ALA A N 1
ATOM 1674 C CA . ALA A 1 209 ? 13.125 26.922 15.406 1 94.25 209 ALA A CA 1
ATOM 1675 C C . ALA A 1 209 ? 13.727 27.109 14.016 1 94.25 209 ALA A C 1
ATOM 1677 O O . ALA A 1 209 ? 13.023 27.016 13.008 1 94.25 209 ALA A O 1
ATOM 1678 N N . LYS A 1 210 ? 14.961 27.438 13.953 1 93.56 210 LYS A N 1
ATOM 1679 C CA . LYS A 1 210 ? 15.758 27.562 12.734 1 93.56 210 LYS A CA 1
ATOM 1680 C C . LYS A 1 210 ? 17.234 27.266 13.008 1 93.56 210 LYS A C 1
ATOM 1682 O O . LYS A 1 210 ? 17.656 27.219 14.164 1 93.56 210 LYS A O 1
ATOM 1687 N N . SER A 1 211 ? 17.953 26.922 12 1 91.88 211 SER A N 1
ATOM 1688 C CA . SER A 1 211 ? 19.391 26.641 12.102 1 91.88 211 SER A CA 1
ATOM 1689 C C . SER A 1 211 ? 20.109 27 10.805 1 91.88 211 SER A C 1
ATOM 1691 O O . SER A 1 211 ? 19.672 26.625 9.719 1 91.88 211 SER A O 1
ATOM 1693 N N . SER A 1 212 ? 21.266 27.578 10.977 1 90.06 212 SER A N 1
ATOM 1694 C CA . SER A 1 212 ? 22.062 27.953 9.82 1 90.06 212 SER A CA 1
ATOM 1695 C C . SER A 1 212 ? 22.578 26.719 9.094 1 90.06 212 SER A C 1
ATOM 1697 O O . SER A 1 212 ? 22.922 26.781 7.91 1 90.06 212 SER A O 1
ATOM 1699 N N . LYS A 1 213 ? 22.609 25.625 9.75 1 90.06 213 LYS A N 1
ATOM 1700 C CA . LYS A 1 213 ? 23.156 24.391 9.18 1 90.06 213 LYS A CA 1
ATOM 1701 C C . LYS A 1 213 ? 22.094 23.656 8.344 1 90.06 213 LYS A C 1
ATOM 1703 O O . LYS A 1 213 ? 22.438 22.812 7.516 1 90.06 213 LYS A O 1
ATOM 1708 N N . SER A 1 214 ? 20.875 24.047 8.602 1 91.62 214 SER A N 1
ATOM 1709 C CA . SER A 1 214 ? 19.797 23.359 7.91 1 91.62 214 SER A CA 1
ATOM 1710 C C . SER A 1 214 ? 19.578 23.922 6.512 1 91.62 214 SER A C 1
ATOM 1712 O O . SER A 1 214 ? 19.531 25.141 6.332 1 91.62 214 SER A O 1
ATOM 1714 N N . LYS A 1 215 ? 19.438 23.031 5.613 1 91.25 215 LYS A N 1
ATOM 1715 C CA . LYS A 1 215 ? 19.156 23.438 4.242 1 91.25 215 LYS A CA 1
ATOM 1716 C C . LYS A 1 215 ? 17.734 24 4.109 1 91.25 215 LYS A C 1
ATOM 1718 O O . LYS A 1 215 ? 17.5 24.922 3.322 1 91.25 215 LYS A O 1
ATOM 1723 N N . TYR A 1 216 ? 16.812 23.547 4.906 1 94.69 216 TYR A N 1
ATOM 1724 C CA . TYR A 1 216 ? 15.398 23.875 4.715 1 94.69 216 TYR A CA 1
ATOM 1725 C C . TYR A 1 216 ? 14.914 24.844 5.793 1 94.69 216 TYR A C 1
ATOM 1727 O O . TYR A 1 216 ? 13.859 25.453 5.648 1 94.69 216 TYR A O 1
ATOM 1735 N N . ASN A 1 217 ? 15.773 25.047 6.809 1 95.38 217 ASN A N 1
ATOM 1736 C CA . ASN A 1 217 ? 15.336 25.891 7.91 1 95.38 217 ASN A CA 1
ATOM 1737 C C . ASN A 1 217 ? 16.406 26.906 8.297 1 95.38 217 ASN A C 1
ATOM 1739 O O . ASN A 1 217 ? 16.672 27.125 9.484 1 95.38 217 ASN A O 1
ATOM 1743 N N . LYS A 1 218 ? 17.016 27.406 7.258 1 93.69 218 LYS A N 1
ATOM 1744 C CA . LYS A 1 218 ? 17.781 28.609 7.551 1 93.69 218 LYS A CA 1
ATOM 1745 C C . LYS A 1 218 ? 16.906 29.703 8.156 1 93.69 218 LYS A C 1
ATOM 1747 O O . LYS A 1 218 ? 17.391 30.547 8.922 1 93.69 218 LYS A O 1
ATOM 1752 N N . THR A 1 219 ? 15.688 29.641 7.797 1 94.12 219 THR A N 1
ATOM 1753 C CA . THR A 1 219 ? 14.617 30.406 8.398 1 94.12 219 THR A CA 1
ATOM 1754 C C . THR A 1 219 ? 13.562 29.5 9.023 1 94.12 219 THR A C 1
ATOM 1756 O O . THR A 1 219 ? 13.422 28.344 8.617 1 94.12 219 THR A O 1
ATOM 1759 N N . SER A 1 220 ? 12.875 30 10.023 1 95.25 220 SER A N 1
ATOM 1760 C CA . SER A 1 220 ? 11.891 29.188 10.742 1 95.25 220 SER A CA 1
ATOM 1761 C C . SER A 1 220 ? 10.625 28.984 9.906 1 95.25 220 SER A C 1
ATOM 1763 O O . SER A 1 220 ? 10.414 29.688 8.922 1 95.25 220 SER A O 1
ATOM 1765 N N . ALA A 1 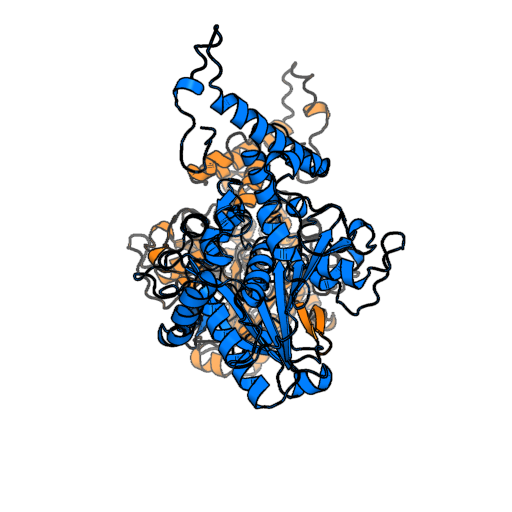221 ? 9.852 28.031 10.32 1 96.25 221 ALA A N 1
ATOM 1766 C CA . ALA A 1 221 ? 8.539 27.859 9.695 1 96.25 221 ALA A CA 1
ATOM 1767 C C . ALA A 1 221 ? 7.723 29.141 9.773 1 96.25 221 ALA A C 1
ATOM 1769 O O . ALA A 1 221 ? 7.07 29.531 8.805 1 96.25 221 ALA A O 1
ATOM 1770 N N . ARG A 1 222 ? 7.754 29.812 10.898 1 97.25 222 ARG A N 1
ATOM 1771 C CA . ARG A 1 222 ? 7.086 31.078 11.125 1 97.25 222 ARG A CA 1
ATOM 1772 C C . ARG A 1 222 ? 7.473 32.094 10.062 1 97.25 222 ARG A C 1
ATOM 1774 O O . ARG A 1 222 ? 6.605 32.656 9.391 1 97.25 222 ARG A O 1
ATOM 1781 N N . GLU A 1 223 ? 8.75 32.25 9.914 1 95.94 223 GLU A N 1
ATOM 1782 C CA . GLU A 1 223 ? 9.258 33.25 8.984 1 95.94 223 GLU A CA 1
ATOM 1783 C C . GLU A 1 223 ? 8.891 32.906 7.547 1 95.94 223 GLU A C 1
ATOM 1785 O O . GLU A 1 223 ? 8.547 33.781 6.758 1 95.94 223 GLU A O 1
ATOM 1790 N N . GLN A 1 224 ? 8.961 31.656 7.246 1 96.38 224 GLN A N 1
ATOM 1791 C CA . GLN A 1 224 ? 8.656 31.219 5.891 1 96.38 224 GLN A CA 1
ATOM 1792 C C . GLN A 1 224 ? 7.195 31.5 5.535 1 96.38 224 GLN A C 1
ATOM 1794 O O . GLN A 1 224 ? 6.906 32.031 4.465 1 96.38 224 GLN A O 1
ATOM 1799 N N . VAL A 1 225 ? 6.273 31.188 6.418 1 97.31 225 VAL A N 1
ATOM 1800 C CA . VAL A 1 225 ? 4.848 31.375 6.164 1 97.31 225 VAL A CA 1
ATOM 1801 C C . VAL A 1 225 ? 4.512 32.875 6.121 1 97.31 225 VAL A C 1
ATOM 1803 O O . VAL A 1 225 ? 3.822 33.312 5.211 1 97.31 225 VAL A O 1
ATOM 1806 N N . LEU A 1 226 ? 5.012 33.625 7.078 1 96.94 226 LEU A N 1
ATOM 1807 C CA . LEU A 1 226 ? 4.676 35.031 7.184 1 96.94 226 LEU A CA 1
ATOM 1808 C C . LEU A 1 226 ? 5.199 35.812 5.98 1 96.94 226 LEU A C 1
ATOM 1810 O O . LEU A 1 226 ? 4.535 36.719 5.484 1 96.94 226 LEU A O 1
ATOM 1814 N N . ALA A 1 227 ? 6.383 35.438 5.516 1 95.06 227 ALA A N 1
ATOM 1815 C CA . ALA A 1 227 ? 6.941 36.094 4.336 1 95.06 227 ALA A CA 1
ATOM 1816 C C . ALA A 1 227 ? 6.055 35.844 3.115 1 95.06 227 ALA A C 1
ATOM 1818 O O . ALA A 1 227 ? 5.805 36.781 2.344 1 95.06 227 ALA A O 1
ATOM 1819 N N . GLU A 1 228 ? 5.629 34.656 2.938 1 96.06 228 GLU A N 1
ATOM 1820 C CA . GLU A 1 228 ? 4.797 34.344 1.779 1 96.06 228 GLU A CA 1
ATOM 1821 C C . GLU A 1 228 ? 3.428 35 1.886 1 96.06 228 GLU A C 1
ATOM 1823 O O . GLU A 1 228 ? 2.893 35.5 0.891 1 96.06 228 GLU A O 1
ATOM 1828 N N . VAL A 1 229 ? 2.852 35 3.057 1 97.12 229 VAL A N 1
ATOM 1829 C CA . VAL A 1 229 ? 1.556 35.656 3.268 1 97.12 229 VAL A CA 1
ATOM 1830 C C . VAL A 1 229 ? 1.662 37.156 2.982 1 97.12 229 VAL A C 1
ATOM 1832 O O . VAL A 1 229 ? 0.811 37.719 2.293 1 97.12 229 VAL A O 1
ATOM 1835 N N . ARG A 1 230 ? 2.691 37.781 3.482 1 94.94 230 ARG A N 1
ATOM 1836 C CA . ARG A 1 230 ? 2.908 39.188 3.219 1 94.94 230 ARG A CA 1
ATOM 1837 C C . ARG A 1 230 ? 2.988 39.469 1.72 1 94.94 230 ARG A C 1
ATOM 1839 O O . ARG A 1 230 ? 2.367 40.406 1.22 1 94.94 230 ARG A O 1
ATOM 1846 N N . ARG A 1 231 ? 3.752 38.625 1.058 1 94.56 231 ARG A N 1
ATOM 1847 C CA . ARG A 1 231 ? 3.9 38.812 -0.385 1 94.56 231 ARG A CA 1
ATOM 1848 C C . ARG A 1 231 ? 2.549 38.719 -1.086 1 94.56 231 ARG A C 1
ATOM 1850 O O . ARG A 1 231 ? 2.227 39.562 -1.92 1 94.56 231 ARG A O 1
ATOM 1857 N N . LEU A 1 232 ? 1.751 37.781 -0.734 1 96.44 232 LEU A N 1
ATOM 1858 C CA . LEU A 1 232 ? 0.46 37.562 -1.379 1 96.44 232 LEU A CA 1
ATOM 1859 C C . LEU A 1 232 ? -0.524 38.656 -1.002 1 96.44 232 LEU A C 1
ATOM 1861 O O . LEU A 1 232 ? -1.281 39.125 -1.849 1 96.44 232 LEU A O 1
ATOM 1865 N N . VAL A 1 233 ? -0.532 39.062 0.26 1 96.56 233 VAL A N 1
ATOM 1866 C CA . VAL A 1 233 ? -1.398 40.125 0.741 1 96.56 233 VAL A CA 1
ATOM 1867 C C . VAL A 1 233 ? -1.113 41.406 -0.036 1 96.56 233 VAL A C 1
ATOM 1869 O O . VAL A 1 233 ? -2.035 42.062 -0.539 1 96.56 233 VAL A O 1
ATOM 1872 N N . ASP A 1 234 ? 0.148 41.75 -0.176 1 95.44 234 ASP A N 1
ATOM 1873 C CA . ASP A 1 234 ? 0.531 42.969 -0.897 1 95.44 234 ASP A CA 1
ATOM 1874 C C . ASP A 1 234 ? 0.151 42.875 -2.373 1 95.44 234 ASP A C 1
ATOM 1876 O O . ASP A 1 234 ? -0.382 43.812 -2.947 1 95.44 234 ASP A O 1
ATOM 1880 N N . MET A 1 235 ? 0.402 41.719 -2.938 1 95.5 235 MET A N 1
ATOM 1881 C CA . MET A 1 235 ? 0.156 41.5 -4.359 1 95.5 235 MET A CA 1
ATOM 1882 C C . MET A 1 235 ? -1.322 41.688 -4.691 1 95.5 235 MET A C 1
ATOM 1884 O O . MET A 1 235 ? -1.676 42.438 -5.602 1 95.5 235 MET A O 1
ATOM 1888 N N . TYR A 1 236 ? -2.127 41.094 -3.924 1 95.5 236 TYR A N 1
ATOM 1889 C CA . TYR A 1 236 ? -3.535 41.062 -4.301 1 95.5 236 TYR A CA 1
ATOM 1890 C C . TYR A 1 236 ? -4.246 42.344 -3.801 1 95.5 236 TYR A C 1
ATOM 1892 O O . TYR A 1 236 ? -5.262 42.75 -4.359 1 95.5 236 TYR A O 1
ATOM 1900 N N . ALA A 1 237 ? -3.729 42.969 -2.732 1 93.69 237 ALA A N 1
ATOM 1901 C CA . ALA A 1 237 ? -4.211 44.281 -2.35 1 93.69 237 ALA A CA 1
ATOM 1902 C C . ALA A 1 237 ? -3.955 45.312 -3.455 1 93.69 237 ALA A C 1
ATOM 1904 O O . ALA A 1 237 ? -4.812 46.156 -3.748 1 93.69 237 ALA A O 1
ATOM 1905 N N . LEU A 1 238 ? -2.791 45.281 -4.039 1 92.88 238 LEU A N 1
ATOM 1906 C CA . LEU A 1 238 ? -2.424 46.156 -5.129 1 92.88 238 LEU A CA 1
ATOM 1907 C C . LEU A 1 238 ? -3.355 45.969 -6.324 1 92.88 238 LEU A C 1
ATOM 1909 O O . LEU A 1 238 ? -3.65 46.938 -7.043 1 92.88 238 LEU A O 1
ATOM 1913 N N . ASN A 1 239 ? -3.83 44.781 -6.465 1 93.38 239 ASN A N 1
ATOM 1914 C CA . ASN A 1 239 ? -4.742 44.469 -7.562 1 93.38 239 ASN A CA 1
ATOM 1915 C C . ASN A 1 239 ? -6.168 44.906 -7.242 1 93.38 239 ASN A C 1
ATOM 1917 O O . ASN A 1 239 ? -7.07 44.75 -8.07 1 93.38 239 ASN A O 1
ATOM 1921 N N . GLY A 1 240 ? -6.422 45.406 -5.996 1 93 240 GLY A N 1
ATOM 1922 C CA . GLY A 1 240 ? -7.734 45.875 -5.59 1 93 240 GLY A CA 1
ATOM 1923 C C . GLY A 1 240 ? -8.711 44.75 -5.273 1 93 240 GLY A C 1
ATOM 1924 O O . GLY A 1 240 ? -9.922 44.938 -5.344 1 93 240 GLY A O 1
ATOM 1925 N N . GLU A 1 241 ? -8.219 43.625 -4.949 1 94.19 241 GLU A N 1
ATOM 1926 C CA . GLU A 1 241 ? -9.094 42.469 -4.715 1 94.19 241 GLU A CA 1
ATOM 1927 C C . GLU A 1 241 ? -9.492 42.375 -3.246 1 94.19 241 GLU A C 1
ATOM 1929 O O . GLU A 1 241 ? -8.758 42.844 -2.365 1 94.19 241 GLU A O 1
ATOM 1934 N N . GLU A 1 242 ? -10.695 41.844 -3.059 1 92.19 242 GLU A N 1
ATOM 1935 C CA . GLU A 1 242 ? -11.055 41.438 -1.709 1 92.19 242 GLU A CA 1
ATOM 1936 C C . GLU A 1 242 ? -10.328 40.156 -1.319 1 92.19 242 GLU A C 1
ATOM 1938 O O . GLU A 1 242 ? -10.367 39.156 -2.057 1 92.19 242 GLU A O 1
ATOM 1943 N N . VAL A 1 243 ? -9.648 40.25 -0.157 1 95.5 243 VAL A N 1
ATOM 1944 C CA . VAL A 1 243 ? -8.797 39.125 0.202 1 95.5 243 VAL A CA 1
ATOM 1945 C C . VAL A 1 243 ? -9.203 38.562 1.57 1 95.5 243 VAL A C 1
ATOM 1947 O O . VAL A 1 243 ? -9.562 39.344 2.467 1 95.5 243 VAL A O 1
ATOM 1950 N N . SER A 1 244 ? -9.289 37.312 1.679 1 93.94 244 SER A N 1
ATOM 1951 C CA . SER A 1 244 ? -9.383 36.625 2.961 1 93.94 244 SER A CA 1
ATOM 1952 C C . SER A 1 244 ? -8.203 35.688 3.172 1 93.94 244 SER A C 1
ATOM 1954 O O . SER A 1 244 ? -7.547 35.281 2.209 1 93.94 244 SER A O 1
ATOM 1956 N N . ILE A 1 245 ? -7.852 35.438 4.422 1 97.38 245 ILE A N 1
ATOM 1957 C CA . ILE A 1 245 ? -6.809 34.469 4.77 1 97.38 245 ILE A CA 1
ATOM 1958 C C . ILE A 1 245 ? -7.41 33.344 5.598 1 97.38 245 ILE A C 1
ATOM 1960 O O . ILE A 1 245 ? -8.047 33.594 6.629 1 97.38 245 ILE A O 1
ATOM 1964 N N . THR A 1 246 ? -7.312 32.156 5.086 1 96 246 THR A N 1
ATOM 1965 C CA . THR A 1 246 ? -7.777 30.969 5.766 1 96 246 THR A CA 1
ATOM 1966 C C . THR A 1 246 ? -6.602 30.109 6.242 1 96 246 THR A C 1
ATOM 1968 O O . THR A 1 246 ? -5.688 29.828 5.469 1 96 246 THR A O 1
ATOM 1971 N N . VAL A 1 247 ? -6.559 29.797 7.531 1 97.12 247 VAL A N 1
ATOM 1972 C CA . VAL A 1 247 ? -5.535 28.938 8.109 1 97.12 247 VAL A CA 1
ATOM 1973 C C . VAL A 1 247 ? -6.184 27.656 8.641 1 97.12 247 VAL A C 1
ATOM 1975 O O . VAL A 1 247 ? -7.219 27.719 9.312 1 97.12 247 VAL A O 1
ATOM 1978 N N . ALA A 1 248 ? -5.648 26.531 8.258 1 94.12 248 ALA A N 1
ATOM 1979 C CA . ALA A 1 248 ? -6.266 25.281 8.672 1 94.12 248 ALA A CA 1
ATOM 1980 C C . ALA A 1 248 ? -5.207 24.281 9.133 1 94.12 248 ALA A C 1
ATOM 1982 O O . ALA A 1 248 ? -4.059 24.328 8.688 1 94.12 248 ALA A O 1
ATOM 1983 N N . GLY A 1 249 ? -5.586 23.406 10.008 1 93.69 249 GLY A N 1
ATOM 1984 C CA . GLY A 1 249 ? -4.73 22.328 10.477 1 93.69 249 GLY A CA 1
ATOM 1985 C C . GLY A 1 249 ? -5.473 21.281 11.297 1 93.69 249 GLY A C 1
ATOM 1986 O O . GLY A 1 249 ? -6.59 21.531 11.758 1 93.69 249 GLY A O 1
ATOM 1987 N N . HIS A 1 250 ? -4.863 20.156 11.43 1 90.94 250 HIS A N 1
ATOM 1988 C CA . HIS A 1 250 ? -5.391 19.047 12.211 1 90.94 250 HIS A CA 1
ATOM 1989 C C . HIS A 1 250 ? -4.387 18.594 13.266 1 90.94 250 HIS A C 1
ATOM 1991 O O . HIS A 1 250 ? -3.184 18.531 13 1 90.94 250 HIS A O 1
ATOM 1997 N N . SER A 1 251 ? -4.895 18.344 14.5 1 87.12 251 SER A N 1
ATOM 1998 C CA . SER A 1 251 ? -4.035 17.859 15.57 1 87.12 251 SER A CA 1
ATOM 1999 C C . SER A 1 251 ? -2.902 18.828 15.859 1 87.12 251 SER A C 1
ATOM 2001 O O . SER A 1 251 ? -3.148 20 16.172 1 87.12 251 SER A O 1
ATOM 2003 N N . LEU A 1 252 ? -1.637 18.422 15.68 1 85.94 252 LEU A N 1
ATOM 2004 C CA . LEU A 1 252 ? -0.499 19.328 15.828 1 85.94 252 LEU A CA 1
ATOM 2005 C C . LEU A 1 252 ? -0.619 20.516 14.875 1 85.94 252 LEU A C 1
ATOM 2007 O O . LEU A 1 252 ? -0.338 21.656 15.258 1 85.94 252 LEU A O 1
ATOM 2011 N N . GLY A 1 253 ? -1.065 20.219 13.664 1 91.88 253 GLY A N 1
ATOM 2012 C CA . GLY A 1 253 ? -1.246 21.266 12.672 1 91.88 253 GLY A CA 1
ATOM 2013 C C . GLY A 1 253 ? -2.279 22.312 13.086 1 91.88 253 GLY A C 1
ATOM 2014 O O . GLY A 1 253 ? -2.162 23.484 12.734 1 91.88 253 GLY A O 1
ATOM 2015 N N . ALA A 1 254 ? -3.234 21.844 13.82 1 93.62 254 ALA A N 1
ATOM 2016 C CA . ALA A 1 254 ? -4.262 22.766 14.305 1 93.62 254 ALA A CA 1
ATOM 2017 C C . ALA A 1 254 ? -3.691 23.719 15.336 1 93.62 254 ALA A C 1
ATOM 2019 O O . ALA A 1 254 ? -4.047 24.906 15.359 1 93.62 254 ALA A O 1
ATOM 2020 N N . ALA A 1 255 ? -2.873 23.219 16.219 1 93.25 255 ALA A N 1
ATOM 2021 C CA . ALA A 1 255 ? -2.207 24.078 17.203 1 93.25 255 ALA A CA 1
ATOM 2022 C C . ALA A 1 255 ? -1.319 25.109 16.516 1 93.25 255 ALA A C 1
ATOM 2024 O O . ALA A 1 255 ? -1.352 26.297 16.859 1 93.25 255 ALA A O 1
ATOM 2025 N N . LEU A 1 256 ? -0.615 24.672 15.555 1 95.38 256 LEU A N 1
ATOM 2026 C CA . LEU A 1 256 ? 0.265 25.562 14.805 1 95.38 256 LEU A CA 1
ATOM 2027 C C . LEU A 1 256 ? -0.542 26.562 13.984 1 95.38 256 LEU A C 1
ATOM 2029 O O . LEU A 1 256 ? -0.149 27.719 13.852 1 95.38 256 LEU A O 1
ATOM 2033 N N . ALA A 1 257 ? -1.605 26.094 13.43 1 96.88 257 ALA A N 1
ATOM 2034 C CA . ALA A 1 257 ? -2.5 27 12.703 1 96.88 257 ALA A CA 1
ATOM 2035 C C . ALA A 1 257 ? -3.021 28.109 13.602 1 96.88 257 ALA A C 1
ATOM 2037 O O . ALA A 1 257 ? -3.098 29.266 13.195 1 96.88 257 ALA A O 1
ATOM 2038 N N . THR A 1 258 ? -3.383 27.734 14.773 1 98.12 258 THR A N 1
ATOM 2039 C CA . THR A 1 258 ? -3.869 28.703 15.742 1 98.12 258 THR A CA 1
ATOM 2040 C C . THR A 1 258 ? -2.783 29.719 16.078 1 98.12 258 THR A C 1
ATOM 2042 O O . THR A 1 258 ? -3.025 30.938 16.047 1 98.12 258 THR A O 1
ATOM 2045 N N . LEU A 1 259 ? -1.613 29.234 16.359 1 97.88 259 LEU A N 1
ATOM 2046 C CA . LEU A 1 259 ? -0.479 30.109 16.625 1 97.88 259 LEU A CA 1
ATOM 2047 C C . LEU A 1 259 ? -0.225 31.031 15.445 1 97.88 259 LEU A C 1
ATOM 2049 O O . LEU A 1 259 ? -0.031 32.25 15.625 1 97.88 259 LEU A O 1
ATOM 2053 N N . ASN A 1 260 ? -0.236 30.531 14.289 1 98.5 260 ASN A N 1
ATOM 2054 C CA . ASN A 1 260 ? 0.049 31.266 13.062 1 98.5 260 ASN A CA 1
ATOM 2055 C C . ASN A 1 260 ? -1.003 32.344 12.797 1 98.5 260 ASN A C 1
ATOM 2057 O O . ASN A 1 260 ? -0.666 33.469 12.461 1 98.5 260 ASN A O 1
ATOM 2061 N N . GLY A 1 261 ? -2.254 31.938 12.859 1 98.56 261 GLY A N 1
ATOM 2062 C CA . GLY A 1 261 ? -3.314 32.906 12.672 1 98.56 261 GLY A CA 1
ATOM 2063 C C . GLY A 1 261 ? -3.215 34.094 13.633 1 98.56 261 GLY A C 1
ATOM 2064 O O . GLY A 1 261 ? -3.309 35.25 13.211 1 98.56 261 GLY A O 1
ATOM 2065 N N . MET A 1 262 ? -3.023 33.781 14.867 1 98.31 262 MET A N 1
ATOM 2066 C CA . MET A 1 262 ? -2.875 34.844 15.867 1 98.31 262 MET A CA 1
ATOM 2067 C C . MET A 1 262 ? -1.653 35.719 15.578 1 98.31 262 MET A C 1
ATOM 2069 O O . MET A 1 262 ? -1.71 36.938 15.703 1 98.31 262 MET A O 1
ATOM 2073 N N . ASP A 1 263 ? -0.591 35.094 15.266 1 98 263 ASP A N 1
ATOM 2074 C CA . ASP A 1 263 ? 0.648 35.781 14.938 1 98 263 ASP A CA 1
ATOM 2075 C C . ASP A 1 263 ? 0.445 36.75 13.766 1 98 263 ASP A C 1
ATOM 2077 O O . ASP A 1 263 ? 0.877 37.906 13.828 1 98 263 ASP A O 1
ATOM 2081 N N . MET A 1 264 ? -0.217 36.344 12.719 1 97.56 264 MET A N 1
ATOM 2082 C CA . MET A 1 264 ? -0.465 37.156 11.531 1 97.56 264 MET A CA 1
ATOM 2083 C C . MET A 1 264 ? -1.179 38.438 11.883 1 97.56 264 MET A C 1
ATOM 2085 O O . MET A 1 264 ? -0.785 39.5 11.43 1 97.56 264 MET A O 1
ATOM 2089 N N . VAL A 1 265 ? -2.17 38.344 12.695 1 97 265 VAL A N 1
ATOM 2090 C CA . VAL A 1 265 ? -2.994 39.5 13.016 1 97 265 VAL A CA 1
ATOM 2091 C C . VAL A 1 265 ? -2.289 40.344 14.062 1 97 265 VAL A C 1
ATOM 2093 O O . VAL A 1 265 ? -2.256 41.594 13.945 1 97 265 VAL A O 1
ATOM 2096 N N . ALA A 1 266 ? -1.703 39.688 15.094 1 96.31 266 ALA A N 1
ATOM 2097 C CA . ALA A 1 266 ? -1.021 40.406 16.156 1 96.31 266 ALA A CA 1
ATOM 2098 C C . ALA A 1 266 ? 0.107 41.281 15.602 1 96.31 266 ALA A C 1
ATOM 2100 O O . ALA A 1 266 ? 0.37 42.375 16.109 1 96.31 266 ALA A O 1
ATOM 2101 N N . ASN A 1 267 ? 0.745 40.812 14.578 1 94.94 267 ASN A N 1
ATOM 2102 C CA . ASN A 1 267 ? 1.92 41.5 14.055 1 94.94 267 ASN A CA 1
ATOM 2103 C C . ASN A 1 267 ? 1.633 42.125 12.703 1 94.94 267 ASN A C 1
ATOM 2105 O O . ASN A 1 267 ? 2.553 42.594 12.016 1 94.94 267 ASN A O 1
ATOM 2109 N N . GLY A 1 268 ? 0.395 42.156 12.211 1 94.75 268 GLY A N 1
ATOM 2110 C CA . GLY A 1 268 ? -0.083 42.938 11.102 1 94.75 268 GLY A CA 1
ATOM 2111 C C . GLY A 1 268 ? 0.262 42.375 9.75 1 94.75 268 GLY A C 1
ATOM 2112 O O . GLY A 1 268 ? 0.366 43.094 8.758 1 94.75 268 GLY A O 1
ATOM 2113 N N . PHE A 1 269 ? 0.498 41.094 9.664 1 95.81 269 PHE A N 1
ATOM 2114 C CA . PHE A 1 269 ? 0.856 40.469 8.391 1 95.81 269 PHE A CA 1
ATOM 2115 C C . PHE A 1 269 ? -0.374 40.312 7.512 1 95.81 269 PHE A C 1
ATOM 2117 O O . PHE A 1 269 ? -0.251 40.031 6.312 1 95.81 269 PHE A O 1
ATOM 2124 N N . ASN A 1 270 ? -1.549 40.406 8.125 1 96.81 270 ASN A N 1
ATOM 2125 C CA . ASN A 1 270 ? -2.787 40.344 7.355 1 96.81 270 ASN A CA 1
ATOM 2126 C C . ASN A 1 270 ? -3.146 41.719 6.77 1 96.81 270 ASN A C 1
ATOM 2128 O O . ASN A 1 270 ? -4.176 41.844 6.109 1 96.81 270 ASN A O 1
ATOM 2132 N N . LYS A 1 271 ? -2.268 42.719 6.973 1 96.19 271 LYS A N 1
ATOM 2133 C CA . LYS A 1 271 ? -2.482 44.094 6.465 1 96.19 271 LYS A CA 1
ATOM 2134 C C . LYS A 1 271 ? -1.542 44.375 5.301 1 96.19 271 LYS A C 1
ATOM 2136 O O . LYS A 1 271 ? -0.339 44.125 5.387 1 96.19 271 LYS A O 1
ATOM 2141 N N . PRO A 1 272 ? -2.16 44.875 4.195 1 93.62 272 PRO A N 1
ATOM 2142 C CA . PRO A 1 272 ? -1.257 45.344 3.143 1 93.62 272 PRO A CA 1
ATOM 2143 C C . PRO A 1 272 ? -0.279 46.406 3.641 1 93.62 272 PRO A C 1
ATOM 2145 O O . PRO A 1 272 ? -0.62 47.188 4.52 1 93.62 272 PRO A O 1
ATOM 2148 N N . SER A 1 273 ? 0.919 46.375 3.057 1 89.81 273 SER A N 1
ATOM 2149 C CA . SER A 1 273 ? 1.914 47.375 3.426 1 89.81 273 SER A CA 1
ATOM 2150 C C . SER A 1 273 ? 1.349 48.781 3.311 1 89.81 273 SER A C 1
ATOM 2152 O O . SER A 1 273 ? 0.789 49.156 2.273 1 89.81 273 SER A O 1
ATOM 2154 N N . GLY A 1 274 ? 1.428 49.531 4.352 1 87.56 274 GLY A N 1
ATOM 2155 C CA . GLY A 1 274 ? 0.981 50.906 4.352 1 87.56 274 GLY A CA 1
ATOM 2156 C C . GLY A 1 274 ? -0.482 51.062 4.723 1 87.56 274 GLY A C 1
ATOM 2157 O O . GLY A 1 274 ? -1 52.188 4.777 1 87.56 274 GLY A O 1
ATOM 2158 N N . SER A 1 275 ? -1.129 49.969 4.977 1 91 275 SER A N 1
ATOM 2159 C CA . SER A 1 275 ? -2.541 50.031 5.34 1 91 275 SER A CA 1
ATOM 2160 C C . SER A 1 275 ? -2.746 49.656 6.805 1 91 275 SER A C 1
ATOM 2162 O O . SER A 1 275 ? -2.018 48.812 7.34 1 91 275 SER A O 1
ATOM 2164 N N . ASP A 1 276 ? -3.795 50.219 7.402 1 90.75 276 ASP A N 1
ATOM 2165 C CA . ASP A 1 276 ? -4.172 49.875 8.766 1 90.75 276 ASP A CA 1
ATOM 2166 C C . ASP A 1 276 ? -5.367 48.906 8.781 1 90.75 276 ASP A C 1
ATOM 2168 O O . ASP A 1 276 ? -5.781 48.438 9.836 1 90.75 276 ASP A O 1
ATOM 2172 N N . ILE A 1 277 ? -5.848 48.75 7.645 1 91.31 277 ILE A N 1
ATOM 2173 C CA . ILE A 1 277 ? -6.988 47.844 7.527 1 91.31 277 ILE A CA 1
ATOM 2174 C C . ILE A 1 277 ? -6.504 46.469 7.113 1 91.31 277 ILE A C 1
ATOM 2176 O O . ILE A 1 277 ? -5.84 46.312 6.082 1 91.31 277 ILE A O 1
ATOM 2180 N N . GLY A 1 278 ? -6.816 45.5 7.934 1 94.19 278 GLY A N 1
ATOM 2181 C CA . GLY A 1 278 ? -6.359 44.156 7.672 1 94.19 278 GLY A CA 1
ATOM 2182 C C . GLY A 1 278 ? -7.414 43.281 6.996 1 94.19 278 GLY A C 1
ATOM 2183 O O . GLY A 1 278 ? -8.609 43.562 7.109 1 94.19 278 GLY A O 1
ATOM 2184 N N . PHE A 1 279 ? -6.984 42.312 6.27 1 96.06 279 PHE A N 1
ATOM 2185 C CA . PHE A 1 279 ? -7.871 41.281 5.75 1 96.06 279 PHE A CA 1
ATOM 2186 C C . PHE A 1 279 ? -8.289 40.344 6.859 1 96.06 279 PHE A C 1
ATOM 2188 O O . PHE A 1 279 ? -7.516 40.062 7.777 1 96.06 279 PHE A O 1
ATOM 2195 N N . PRO A 1 280 ? -9.531 39.812 6.82 1 95.06 280 PRO A N 1
ATOM 2196 C CA . PRO A 1 280 ? -9.961 38.875 7.844 1 95.06 280 PRO A CA 1
ATOM 2197 C C . PRO A 1 280 ? -9.188 37.562 7.789 1 95.06 280 PRO A C 1
ATOM 2199 O O . PRO A 1 280 ? -8.875 37.062 6.699 1 95.06 280 PRO A O 1
ATOM 2202 N N . VAL A 1 281 ? -8.812 37.062 8.969 1 97.5 281 VAL A N 1
ATOM 2203 C CA . VAL A 1 281 ? -8.125 35.781 9.125 1 97.5 281 VAL A CA 1
ATOM 2204 C C . VAL A 1 281 ? -9.039 34.812 9.859 1 97.5 281 VAL A C 1
ATOM 2206 O O . VAL A 1 281 ? -9.57 35.125 10.922 1 97.5 281 VAL A O 1
ATOM 2209 N N . THR A 1 282 ? -9.297 33.688 9.234 1 95.94 282 THR A N 1
ATOM 2210 C CA . THR A 1 282 ? -10.102 32.656 9.867 1 95.94 282 THR A CA 1
ATOM 2211 C C . THR A 1 282 ? -9.289 31.375 10.023 1 95.94 282 THR A C 1
ATOM 2213 O O . THR A 1 282 ? -8.68 30.891 9.062 1 95.94 282 THR A O 1
ATOM 2216 N N . VAL A 1 283 ? -9.266 30.828 11.25 1 96.94 283 VAL A N 1
ATOM 2217 C CA . VAL A 1 283 ? -8.555 29.594 11.539 1 96.94 283 VAL A CA 1
ATOM 2218 C C . VAL A 1 283 ? -9.562 28.453 11.734 1 96.94 283 VAL A C 1
ATOM 2220 O O . VAL A 1 283 ? -10.492 28.578 12.531 1 96.94 283 VAL A O 1
ATOM 2223 N N . PHE A 1 284 ? -9.438 27.438 10.953 1 95.5 284 PHE A N 1
ATOM 2224 C CA . PHE A 1 284 ? -10.141 26.188 11.18 1 95.5 284 PHE A CA 1
ATOM 2225 C C . PHE A 1 284 ? -9.219 25.156 11.836 1 95.5 284 PHE A C 1
ATOM 2227 O O . PHE A 1 284 ? -8.352 24.594 11.172 1 95.5 284 PHE A O 1
ATOM 2234 N N . ALA A 1 285 ? -9.406 24.938 13.07 1 95.75 285 ALA A N 1
ATOM 2235 C CA . ALA A 1 285 ? -8.57 24.031 13.859 1 95.75 285 ALA A CA 1
ATOM 2236 C C . ALA A 1 285 ? -9.305 22.734 14.148 1 95.75 285 ALA A C 1
ATOM 2238 O O . ALA A 1 285 ? -10.148 22.672 15.047 1 95.75 285 ALA A O 1
ATOM 2239 N N . TYR A 1 286 ? -8.922 21.656 13.445 1 92.62 286 TYR A N 1
ATOM 2240 C CA . TYR A 1 286 ? -9.531 20.344 13.625 1 92.62 286 TYR A CA 1
ATOM 2241 C C . TYR A 1 286 ? -8.797 19.547 14.695 1 92.62 286 TYR A C 1
ATOM 2243 O O . TYR A 1 286 ? -7.594 19.312 14.578 1 92.62 286 TYR A O 1
ATOM 2251 N N . ALA A 1 287 ? -9.531 19.141 15.734 1 91.25 287 ALA A N 1
ATOM 2252 C CA . ALA A 1 287 ? -8.984 18.266 16.766 1 91.25 287 ALA A CA 1
ATOM 2253 C C . ALA A 1 287 ? -7.762 18.906 17.438 1 91.25 287 ALA A C 1
ATOM 2255 O O . ALA A 1 287 ? -6.73 18.25 17.594 1 91.25 287 ALA A O 1
ATOM 2256 N N . SER A 1 288 ? -7.906 20.125 17.734 1 91.19 288 SER A N 1
ATOM 2257 C CA . SER A 1 288 ? -6.773 20.891 18.234 1 91.19 288 SER A CA 1
ATOM 2258 C C . SER A 1 288 ? -6.547 20.641 19.719 1 91.19 288 SER A C 1
ATOM 2260 O O . SER A 1 288 ? -7.477 20.75 20.531 1 91.19 288 SER A O 1
ATOM 2262 N N . PRO A 1 289 ? -5.293 20.297 20.062 1 86.12 289 PRO A N 1
ATOM 2263 C CA . PRO A 1 289 ? -4.965 20.438 21.484 1 86.12 289 PRO A CA 1
ATOM 2264 C C . PRO A 1 289 ? -4.961 21.906 21.938 1 86.12 289 PRO A C 1
ATOM 2266 O O . PRO A 1 289 ? -4.996 22.812 21.109 1 86.12 289 PRO A O 1
ATOM 2269 N N . ARG A 1 290 ? -5.039 22.078 23.25 1 89.5 290 ARG A N 1
ATOM 2270 C CA . ARG A 1 290 ? -4.926 23.453 23.766 1 89.5 290 ARG A CA 1
ATOM 2271 C C . ARG A 1 290 ? -3.531 24.016 23.516 1 89.5 290 ARG A C 1
ATOM 2273 O O . ARG A 1 290 ? -2.537 23.297 23.641 1 89.5 290 ARG A O 1
ATOM 2280 N N . VAL A 1 291 ? -3.498 25.312 23.25 1 94.38 291 VAL A N 1
ATOM 2281 C CA . VAL A 1 291 ? -2.268 25.875 22.719 1 94.38 291 VAL A CA 1
ATOM 2282 C C . VAL A 1 291 ? -1.546 26.672 23.797 1 94.38 291 VAL A C 1
ATOM 2284 O O . VAL A 1 291 ? -0.319 26.625 23.906 1 94.38 291 VAL A O 1
ATOM 2287 N N . GLY A 1 292 ? -2.301 27.406 24.578 1 95.31 292 GLY A N 1
ATOM 2288 C CA . GLY A 1 292 ? -1.653 28.297 25.531 1 95.31 292 GLY A CA 1
ATOM 2289 C C . GLY A 1 292 ? -2.475 28.547 26.781 1 95.31 292 GLY A C 1
ATOM 2290 O O . GLY A 1 292 ? -3.484 27.875 27 1 95.31 292 GLY A O 1
ATOM 2291 N N . ASP A 1 293 ? -1.958 29.5 27.578 1 94.62 293 ASP A N 1
ATOM 2292 C CA . ASP A 1 293 ? -2.551 29.766 28.875 1 94.62 293 ASP A CA 1
ATOM 2293 C C . ASP A 1 293 ? -3.49 30.969 28.828 1 94.62 293 ASP A C 1
ATOM 2295 O O . ASP A 1 293 ? -3.963 31.344 27.75 1 94.62 293 ASP A O 1
ATOM 2299 N N . GLN A 1 294 ? -3.844 31.469 30 1 94.62 294 GLN A N 1
ATOM 2300 C CA . GLN A 1 294 ? -4.746 32.625 30.094 1 94.62 294 GLN A CA 1
ATOM 2301 C C . GLN A 1 294 ? -4.164 33.844 29.391 1 94.62 294 GLN A C 1
ATOM 2303 O O . GLN A 1 294 ? -4.895 34.594 28.75 1 94.62 294 GLN A O 1
ATOM 2308 N N . GLY A 1 295 ? -2.912 34.062 29.578 1 96.19 295 GLY A N 1
ATOM 2309 C CA . GLY A 1 295 ? -2.277 35.156 28.859 1 96.19 295 GLY A CA 1
ATOM 2310 C C . GLY A 1 295 ? -2.438 35.062 27.344 1 96.19 295 GLY A C 1
ATOM 2311 O O . GLY A 1 295 ? -2.684 36.062 26.672 1 96.19 295 GLY A O 1
ATOM 2312 N N . PHE A 1 296 ? -2.271 33.938 26.875 1 96.5 296 PHE A N 1
ATOM 2313 C CA . PHE A 1 296 ? -2.469 33.656 25.469 1 96.5 296 PHE A CA 1
ATOM 2314 C C . PHE A 1 296 ? -3.908 33.938 25.047 1 96.5 296 PHE A C 1
ATOM 2316 O O . PHE A 1 296 ? -4.148 34.531 24 1 96.5 296 PHE A O 1
ATOM 2323 N N . GLN A 1 297 ? -4.844 33.469 25.797 1 96.75 297 GLN A N 1
ATOM 2324 C CA . GLN A 1 297 ? -6.25 33.75 25.531 1 96.75 297 GLN A CA 1
ATOM 2325 C C . GLN A 1 297 ? -6.531 35.25 25.547 1 96.75 297 GLN A C 1
ATOM 2327 O O . GLN A 1 297 ? -7.324 35.75 24.734 1 96.75 297 GLN A O 1
ATOM 2332 N N . ASP A 1 298 ? -5.898 35.906 26.469 1 97.19 298 ASP A N 1
ATOM 2333 C CA . ASP A 1 298 ? -6.086 37.344 26.547 1 97.19 298 ASP A CA 1
ATOM 2334 C C . ASP A 1 298 ? -5.578 38.062 25.281 1 97.19 298 ASP A C 1
ATOM 2336 O O . ASP A 1 298 ? -6.195 39 24.797 1 97.19 298 ASP A O 1
ATOM 2340 N N . VAL A 1 299 ? -4.477 37.656 24.828 1 97.19 299 VAL A N 1
ATOM 2341 C CA . VAL A 1 299 ? -3.975 38.156 23.562 1 97.19 299 VAL A CA 1
ATOM 2342 C C . VAL A 1 299 ? -5 37.938 22.453 1 97.19 299 VAL A C 1
ATOM 2344 O O . VAL A 1 299 ? -5.324 38.844 21.688 1 97.19 299 VAL A O 1
ATOM 2347 N N . PHE A 1 300 ? -5.539 36.781 22.344 1 97.62 300 PHE A N 1
ATOM 2348 C CA . PHE A 1 300 ? -6.527 36.406 21.344 1 97.62 300 PHE A CA 1
ATOM 2349 C C . PHE A 1 300 ? -7.727 37.344 21.406 1 97.62 300 PHE A C 1
ATOM 2351 O O . PHE A 1 300 ? -8.219 37.812 20.375 1 97.62 300 PHE A O 1
ATOM 2358 N N . ASN A 1 301 ? -8.203 37.562 22.578 1 97 301 ASN A N 1
ATOM 2359 C CA . ASN A 1 301 ? -9.398 38.375 22.766 1 97 301 ASN A CA 1
ATOM 2360 C C . ASN A 1 301 ? -9.203 39.781 22.219 1 97 301 ASN A C 1
ATOM 2362 O O . ASN A 1 301 ? -10.164 40.438 21.828 1 97 301 ASN A O 1
ATOM 2366 N N . GLY A 1 302 ? -7.992 40.219 22.141 1 96.62 302 GLY A N 1
ATOM 2367 C CA . GLY A 1 302 ? -7.695 41.531 21.578 1 96.62 302 GLY A CA 1
ATOM 2368 C C . GLY A 1 302 ? -7.578 41.531 20.062 1 96.62 302 GLY A C 1
ATOM 2369 O O . GLY A 1 302 ? -7.492 42.594 19.453 1 96.62 302 GLY A O 1
ATOM 2370 N N . LEU A 1 303 ? -7.664 40.406 19.453 1 97.06 303 LEU A N 1
ATOM 2371 C CA . LEU A 1 303 ? -7.402 40.281 18.031 1 97.06 303 LEU A CA 1
ATOM 2372 C C . LEU A 1 303 ? -8.688 39.938 17.266 1 97.06 303 LEU A C 1
ATOM 2374 O O . LEU A 1 303 ? -8.656 39.781 16.047 1 97.06 303 LEU A O 1
ATOM 2378 N N . THR A 1 304 ? -9.859 39.969 17.844 1 95.25 304 THR A N 1
ATOM 2379 C CA . THR A 1 304 ? -11.078 39.375 17.312 1 95.25 304 THR A CA 1
ATOM 2380 C C . THR A 1 304 ? -11.688 40.281 16.234 1 95.25 304 THR A C 1
ATOM 2382 O O . THR A 1 304 ? -12.625 39.875 15.539 1 95.25 304 THR A O 1
ATOM 2385 N N . THR A 1 305 ? -11.172 41.469 16.047 1 93.44 305 THR A N 1
ATOM 2386 C CA . THR A 1 305 ? -11.625 42.312 14.93 1 93.44 305 THR A CA 1
ATOM 2387 C C . THR A 1 305 ? -11.297 41.656 13.594 1 93.44 305 THR A C 1
ATOM 2389 O O . THR A 1 305 ? -12.125 41.656 12.68 1 93.44 305 THR A O 1
ATOM 2392 N N . ASP A 1 306 ? -10.086 41.062 13.5 1 95.62 306 ASP A N 1
ATOM 2393 C CA . ASP A 1 306 ? -9.641 40.5 12.227 1 95.62 306 ASP A CA 1
ATOM 2394 C C . ASP A 1 306 ? -9.492 39 12.312 1 95.62 306 ASP A C 1
ATOM 2396 O O . ASP A 1 306 ? -9.359 38.312 11.297 1 95.62 306 ASP A O 1
ATOM 2400 N N . LEU A 1 307 ? -9.555 38.438 13.516 1 97.88 307 LEU A N 1
ATOM 2401 C CA . LEU A 1 307 ? -9.219 37.031 13.688 1 97.88 307 LEU A CA 1
ATOM 2402 C C . LEU A 1 307 ? -10.414 36.25 14.227 1 97.88 307 LEU A C 1
ATOM 2404 O O . LEU A 1 307 ? -11.016 36.656 15.227 1 97.88 307 LEU A O 1
ATOM 2408 N N . HIS A 1 308 ? -10.766 35.219 13.539 1 95.06 308 HIS A N 1
ATOM 2409 C CA . HIS A 1 308 ? -11.758 34.25 13.992 1 95.06 308 HIS A CA 1
ATOM 2410 C C . HIS A 1 308 ? -11.172 32.844 14.016 1 95.06 308 HIS A C 1
ATOM 2412 O O . HIS A 1 308 ? -10.523 32.406 13.062 1 95.06 308 HIS A O 1
ATOM 2418 N N . VAL A 1 309 ? -11.32 32.156 15.164 1 97.38 309 VAL A N 1
ATOM 2419 C CA . VAL A 1 309 ? -10.828 30.797 15.312 1 97.38 309 VAL A CA 1
ATOM 2420 C C . VAL A 1 309 ? -12 29.859 15.602 1 97.38 309 VAL A C 1
ATOM 2422 O O . VAL A 1 309 ? -12.773 30.094 16.531 1 97.38 309 VAL A O 1
ATOM 2425 N N . LEU A 1 310 ? -12.18 28.906 14.766 1 96.5 310 LEU A N 1
ATOM 2426 C CA . LEU A 1 310 ? -13.156 27.844 15 1 96.5 310 LEU A CA 1
ATOM 2427 C C . LEU A 1 310 ? -12.453 26.531 15.336 1 96.5 310 LEU A C 1
ATOM 2429 O O . LEU A 1 310 ? -11.742 25.969 14.492 1 96.5 310 LEU A O 1
ATOM 2433 N N . ARG A 1 311 ? -12.586 26.078 16.547 1 97.19 311 ARG A N 1
ATOM 2434 C CA . ARG A 1 311 ? -12.086 24.766 16.969 1 97.19 311 ARG A CA 1
ATOM 2435 C C . ARG A 1 311 ? -13.164 23.703 16.812 1 97.19 311 ARG A C 1
ATOM 2437 O O . ARG A 1 311 ? -14.242 23.797 17.406 1 97.19 311 ARG A O 1
ATOM 2444 N N . ILE A 1 312 ? -12.852 22.719 16.016 1 93.62 312 ILE A N 1
ATOM 2445 C CA . ILE A 1 312 ? -13.797 21.641 15.797 1 93.62 312 ILE A CA 1
ATOM 2446 C C . ILE A 1 312 ? -13.375 20.422 16.609 1 93.62 312 ILE A C 1
ATOM 2448 O O . ILE A 1 312 ? -12.242 19.938 16.484 1 93.62 312 ILE A O 1
ATOM 2452 N N . LYS A 1 313 ? -14.312 19.953 17.375 1 94.12 313 LYS A N 1
ATOM 2453 C CA . LYS A 1 313 ? -14.031 18.844 18.297 1 94.12 313 LYS A CA 1
ATOM 2454 C C . LYS A 1 313 ? -15.031 17.703 18.109 1 94.12 313 LYS A C 1
ATOM 2456 O O . LYS A 1 313 ? -16.25 17.938 18.125 1 94.12 313 LYS A O 1
ATOM 2461 N N . ASN A 1 314 ? -14.492 16.516 17.891 1 91.19 314 ASN A N 1
ATOM 2462 C CA . ASN A 1 314 ? -15.32 15.32 17.922 1 91.19 314 ASN A CA 1
ATOM 2463 C C . ASN A 1 314 ? -15.555 14.828 19.359 1 91.19 314 ASN A C 1
ATOM 2465 O O . ASN A 1 314 ? -14.609 14.758 20.141 1 91.19 314 ASN A O 1
ATOM 2469 N N . SER A 1 315 ? -16.719 14.516 19.688 1 86.88 315 SER A N 1
ATOM 2470 C CA . SER A 1 315 ? -17.172 14.281 21.062 1 86.88 315 SER A CA 1
ATOM 2471 C C . SER A 1 315 ? -16.297 13.242 21.75 1 86.88 315 SER A C 1
ATOM 2473 O O . SER A 1 315 ? -15.977 13.375 22.938 1 86.88 315 SER A O 1
ATOM 2475 N N . LYS A 1 316 ? -15.836 12.234 21.016 1 79.56 316 LYS A N 1
ATOM 2476 C CA . LYS A 1 316 ? -15.102 11.141 21.641 1 79.56 316 LYS A CA 1
ATOM 2477 C C . LYS A 1 316 ? -13.602 11.328 21.484 1 79.56 316 LYS A C 1
ATOM 2479 O O . LYS A 1 316 ? -12.812 10.477 21.906 1 79.56 316 LYS A O 1
ATOM 2484 N N . ASP A 1 317 ? -13.219 12.367 20.859 1 81.94 317 ASP A N 1
ATOM 2485 C CA . ASP A 1 317 ? -11.797 12.664 20.688 1 81.94 317 ASP A CA 1
ATOM 2486 C C . ASP A 1 317 ? -11.234 13.32 21.953 1 81.94 317 ASP A C 1
ATOM 2488 O O . ASP A 1 317 ? -11.672 14.398 22.359 1 81.94 317 ASP A O 1
ATOM 2492 N N . ILE A 1 318 ? -10.227 12.82 22.484 1 71.88 318 ILE A N 1
ATOM 2493 C CA . ILE A 1 318 ? -9.703 13.297 23.766 1 71.88 318 ILE A CA 1
ATOM 2494 C C . ILE A 1 318 ? -8.656 14.383 23.516 1 71.88 318 ILE A C 1
ATOM 2496 O O . ILE A 1 318 ? -8.344 15.164 24.422 1 71.88 318 ILE A O 1
ATOM 2500 N N . ILE A 1 319 ? -8.156 14.422 22.344 1 78 319 ILE A N 1
ATOM 2501 C CA . ILE A 1 319 ? -7 15.266 22.062 1 78 319 ILE A CA 1
ATOM 2502 C C . ILE A 1 319 ? -7.363 16.734 22.297 1 78 319 ILE A C 1
ATOM 2504 O O . ILE A 1 319 ? -6.605 17.469 22.922 1 78 319 ILE A O 1
ATOM 2508 N N . PRO A 1 320 ? -8.531 17.141 21.844 1 84.69 320 PRO A N 1
ATOM 2509 C CA . PRO A 1 320 ? -8.883 18.547 22.047 1 84.69 320 PRO A CA 1
ATOM 2510 C C . PRO A 1 320 ? -9.062 18.906 23.531 1 84.69 320 PRO A C 1
ATOM 2512 O O . PRO A 1 320 ? -9.164 20.078 23.875 1 84.69 320 PRO A O 1
ATOM 2515 N N . ARG A 1 321 ? -9.039 17.969 24.359 1 76.94 321 ARG A N 1
ATOM 2516 C CA . ARG A 1 321 ? -9.211 18.219 25.797 1 76.94 321 ARG A CA 1
ATOM 2517 C C . ARG A 1 321 ? -7.863 18.266 26.516 1 76.94 321 ARG A C 1
ATOM 2519 O O . ARG A 1 321 ? -7.801 18.531 27.719 1 76.94 321 ARG A O 1
ATOM 2526 N N . LEU A 1 322 ? -6.895 17.984 25.703 1 73.5 322 LEU A N 1
ATOM 2527 C CA . LEU A 1 322 ? -5.551 17.969 26.281 1 73.5 322 LEU A CA 1
ATOM 2528 C C . LEU A 1 322 ? -4.77 19.219 25.844 1 73.5 322 LEU A C 1
ATOM 2530 O O . LEU A 1 322 ? -4.945 19.703 24.734 1 73.5 322 LEU A O 1
ATOM 2534 N N . PRO A 1 323 ? -3.834 19.797 26.672 1 71.5 323 PRO A N 1
ATOM 2535 C CA . PRO A 1 323 ? -3.662 19.453 28.094 1 71.5 323 PRO A CA 1
ATOM 2536 C C . PRO A 1 323 ? -4.836 19.906 28.953 1 71.5 323 PRO A C 1
ATOM 2538 O O . PRO A 1 323 ? -5.617 20.766 28.531 1 71.5 323 PRO A O 1
ATOM 2541 N N . PRO A 1 324 ? -4.949 19.328 30.141 1 64.25 324 PRO A N 1
ATOM 2542 C CA . PRO A 1 324 ? -6.09 19.703 30.984 1 64.25 324 PRO A CA 1
ATOM 2543 C C . PRO A 1 324 ? -5.984 21.125 31.531 1 64.25 324 PRO A C 1
ATOM 2545 O O . PRO A 1 324 ? -4.887 21.578 31.859 1 64.25 324 PRO A O 1
ATOM 2548 N N . VAL A 1 325 ? -7.109 21.797 31.594 1 65 325 VAL A N 1
ATOM 2549 C CA . VAL A 1 325 ? -7.195 23.203 32 1 65 325 VAL A CA 1
ATOM 2550 C C . VAL A 1 325 ? -6.766 23.328 33.469 1 65 325 VAL A C 1
ATOM 2552 O O . VAL A 1 325 ? -5.988 24.234 33.812 1 65 325 VAL A O 1
ATOM 2555 N N . PHE A 1 326 ? -7.273 22.625 34.281 1 57.25 326 PHE A N 1
ATOM 2556 C CA . PHE A 1 326 ? -7.164 22.812 35.719 1 57.25 326 PHE A CA 1
ATOM 2557 C C . PHE A 1 326 ? -5.734 22.562 36.188 1 57.25 326 PHE A C 1
ATOM 2559 O O . PHE A 1 326 ? -5.273 23.188 37.156 1 57.25 326 PHE A O 1
ATOM 2566 N N . LEU A 1 327 ? -5.078 21.797 35.406 1 55.66 327 LEU A N 1
ATOM 2567 C CA . LEU A 1 327 ? -3.803 21.359 35.969 1 55.66 327 LEU A CA 1
ATOM 2568 C C . LEU A 1 327 ? -2.656 22.203 35.406 1 55.66 327 LEU A C 1
ATOM 2570 O O . LEU A 1 327 ? -1.695 22.484 36.125 1 55.66 327 LEU A O 1
ATOM 2574 N N . LEU A 1 328 ? -2.928 22.734 34.25 1 68.94 328 LEU A N 1
ATOM 2575 C CA . LEU A 1 328 ? -1.727 23.281 33.625 1 68.94 328 LEU A CA 1
ATOM 2576 C C . LEU A 1 328 ? -1.978 24.688 33.094 1 68.94 328 LEU A C 1
ATOM 2578 O O . LEU A 1 328 ? -1.086 25.312 32.531 1 68.94 328 LEU A O 1
ATOM 2582 N N . GLY A 1 329 ? -3.195 25.188 33.406 1 82.19 329 GLY A N 1
ATOM 2583 C CA . GLY A 1 329 ? -3.508 26.578 33.125 1 82.19 329 GLY A CA 1
ATOM 2584 C C . GLY A 1 329 ? -3.801 26.844 31.641 1 82.19 329 GLY A C 1
ATOM 2585 O O . GLY A 1 329 ? -3.861 28 31.203 1 82.19 329 GLY A O 1
ATOM 2586 N N . TYR A 1 330 ? -3.947 25.828 30.844 1 88.44 330 TYR A N 1
ATOM 2587 C CA . TYR A 1 330 ? -4.266 26.016 29.438 1 88.44 330 TYR A CA 1
ATOM 2588 C C . TYR A 1 330 ? -5.695 26.516 29.25 1 88.44 330 TYR A C 1
ATOM 2590 O O . TYR A 1 330 ? -6.566 26.219 30.078 1 88.44 330 TYR A O 1
ATOM 2598 N N . GLN A 1 331 ? -5.891 27.312 28.266 1 92.19 331 GLN A N 1
ATOM 2599 C CA . GLN A 1 331 ? -7.203 27.859 27.938 1 92.19 331 GLN A CA 1
ATOM 2600 C C . GLN A 1 331 ? -7.52 27.703 26.453 1 92.19 331 GLN A C 1
ATOM 2602 O O . GLN A 1 331 ? -6.609 27.672 25.625 1 92.19 331 GLN A O 1
ATOM 2607 N N . ASP A 1 332 ? -8.805 27.641 26.172 1 93.94 332 ASP A N 1
ATOM 2608 C CA . ASP A 1 332 ? -9.258 27.594 24.781 1 93.94 332 ASP A CA 1
ATOM 2609 C C . ASP A 1 332 ? -9.375 29.016 24.203 1 93.94 332 ASP A C 1
ATOM 2611 O O . ASP A 1 332 ? -9.609 29.969 24.938 1 93.94 332 ASP A O 1
ATOM 2615 N N . VAL A 1 333 ? -9.172 29.094 22.938 1 96.62 333 VAL A N 1
ATOM 2616 C CA . VAL A 1 333 ? -9.414 30.359 22.234 1 96.62 333 VAL A CA 1
ATOM 2617 C C . VAL A 1 333 ? -10.477 30.156 21.156 1 96.62 333 VAL A C 1
ATOM 2619 O O . VAL A 1 333 ? -10.711 29.031 20.719 1 96.62 333 VAL A O 1
ATOM 2622 N N . GLY A 1 334 ? -11.172 31.234 20.766 1 95.94 334 GLY A N 1
ATOM 2623 C CA . GLY A 1 334 ? -12.133 31.172 19.672 1 95.94 334 GLY A CA 1
ATOM 2624 C C . GLY A 1 334 ? -13.391 30.406 20.047 1 95.94 334 GLY A C 1
ATOM 2625 O O . GLY A 1 334 ? -13.75 30.312 21.219 1 95.94 334 GLY A O 1
ATOM 2626 N N . GLU A 1 335 ? -14.07 30 19.031 1 93.75 335 GLU A N 1
ATOM 2627 C CA . GLU A 1 335 ? -15.336 29.297 19.203 1 93.75 335 GLU A CA 1
ATOM 2628 C C . GLU A 1 335 ? -15.164 27.797 19.016 1 93.75 335 GLU A C 1
ATOM 2630 O O . GLU A 1 335 ? -14.227 27.344 18.359 1 93.75 335 GLU A O 1
ATOM 2635 N N . LYS A 1 336 ? -16.047 27.062 19.641 1 95.56 336 LYS A N 1
ATOM 2636 C CA . LYS A 1 336 ? -16.016 25.609 19.578 1 95.56 336 LYS A CA 1
ATOM 2637 C C . LYS A 1 336 ? -17.219 25.078 18.797 1 95.56 336 LYS A C 1
ATOM 2639 O O . LYS A 1 336 ? -18.344 25.516 19 1 95.56 336 LYS A O 1
ATOM 2644 N N . LEU A 1 337 ? -16.953 24.297 17.844 1 92.88 337 LEU A N 1
ATOM 2645 C CA . LEU A 1 337 ? -17.969 23.453 17.219 1 92.88 337 LEU A CA 1
ATOM 2646 C C . LEU A 1 337 ? -17.797 22 17.641 1 92.88 337 LEU A C 1
ATOM 2648 O O . LEU A 1 337 ? -16.812 21.359 17.281 1 92.88 337 LEU A O 1
ATOM 2652 N N . GLU A 1 338 ? -18.719 21.5 18.391 1 94.06 338 GLU A N 1
ATOM 2653 C CA . GLU A 1 338 ? -18.672 20.109 18.828 1 94.06 338 GLU A CA 1
ATOM 2654 C C . GLU A 1 338 ? -19.5 19.203 17.922 1 94.06 338 GLU A C 1
ATOM 2656 O O . GLU A 1 338 ? -20.688 19.469 17.719 1 94.06 338 GLU A O 1
ATOM 2661 N N . ILE A 1 339 ? -18.891 18.219 17.375 1 91.94 339 ILE A N 1
ATOM 2662 C CA . ILE A 1 339 ? -19.562 17.25 16.516 1 91.94 339 ILE A CA 1
ATOM 2663 C C . ILE A 1 339 ? -19.5 15.867 17.156 1 91.94 339 ILE A C 1
ATOM 2665 O O . ILE A 1 339 ? -18.766 15.656 18.125 1 91.94 339 ILE A O 1
ATOM 2669 N N . ASP A 1 340 ? -20.359 14.977 16.625 1 93.56 340 ASP A N 1
ATOM 2670 C CA . ASP A 1 340 ? -20.422 13.625 17.188 1 93.56 340 ASP A CA 1
ATOM 2671 C C . ASP A 1 340 ? -20.469 12.57 16.078 1 93.56 340 ASP A C 1
ATOM 2673 O O . ASP A 1 340 ? -21.547 12.273 15.555 1 93.56 340 ASP A O 1
ATOM 2677 N N . SER A 1 341 ? -19.359 11.922 15.891 1 92.06 341 SER A N 1
ATOM 2678 C CA . SER A 1 341 ? -19.25 10.961 14.805 1 92.06 341 SER A CA 1
ATOM 2679 C C . SER A 1 341 ? -20.047 9.695 15.109 1 92.06 341 SER A C 1
ATOM 2681 O O . SER A 1 341 ? -20.344 8.914 14.203 1 92.06 341 SER A O 1
ATOM 2683 N N . ILE A 1 342 ? -20.406 9.477 16.312 1 90.69 342 ILE A N 1
ATOM 2684 C CA . ILE A 1 342 ? -21.141 8.289 16.703 1 90.69 342 ILE A CA 1
ATOM 2685 C C . ILE A 1 342 ? -22.531 8.305 16.062 1 90.69 342 ILE A C 1
ATOM 2687 O O . ILE A 1 342 ? -23.141 7.25 15.883 1 90.69 342 ILE A O 1
ATOM 2691 N N . LYS A 1 343 ? -22.984 9.445 15.758 1 93.19 343 LYS A N 1
ATOM 2692 C CA . LYS A 1 343 ? -24.328 9.609 15.195 1 93.19 343 LYS A CA 1
ATOM 2693 C C . LYS A 1 343 ? -24.375 9.156 13.742 1 93.19 343 LYS A C 1
ATOM 2695 O O . LYS A 1 343 ? -25.453 8.977 13.18 1 93.19 343 LYS A O 1
ATOM 2700 N N . SER A 1 344 ? -23.297 8.969 13.117 1 94.31 344 SER A N 1
ATOM 2701 C CA . SER A 1 344 ? -23.281 8.578 11.711 1 94.31 344 SER A CA 1
ATOM 2702 C C . SER A 1 344 ? -23.719 7.125 11.539 1 94.31 344 SER A C 1
ATOM 2704 O O . SER A 1 344 ? -23.141 6.227 12.164 1 94.31 344 SER A O 1
ATOM 2706 N N . PRO A 1 345 ? -24.625 6.844 10.633 1 94.56 345 PRO A N 1
ATOM 2707 C CA . PRO A 1 345 ? -25.094 5.469 10.43 1 94.56 345 PRO A CA 1
ATOM 2708 C C . PRO A 1 345 ? -24.172 4.664 9.516 1 94.56 345 PRO A C 1
ATOM 2710 O O . PRO A 1 345 ? -24.438 3.484 9.258 1 94.56 345 PRO A O 1
ATOM 2713 N N . TYR A 1 346 ? -23.109 5.211 9.055 1 95.75 346 TYR A N 1
ATOM 2714 C CA . TYR A 1 346 ? -22.266 4.555 8.062 1 95.75 346 TYR A CA 1
ATOM 2715 C C . TYR A 1 346 ? -21.141 3.789 8.727 1 95.75 346 TYR A C 1
ATOM 2717 O O . TYR A 1 346 ? -20.438 3.01 8.07 1 95.75 346 TYR A O 1
ATOM 2725 N N . LEU A 1 347 ? -20.906 3.975 10 1 94.75 347 LEU A N 1
ATOM 2726 C CA . LEU A 1 347 ? -19.703 3.502 10.664 1 94.75 347 LEU A CA 1
ATOM 2727 C C . LEU A 1 347 ? -19.938 2.146 11.32 1 94.75 347 LEU A C 1
ATOM 2729 O O . LEU A 1 347 ? -21 1.903 11.891 1 94.75 347 LEU A O 1
ATOM 2733 N N . LYS A 1 348 ? -18.8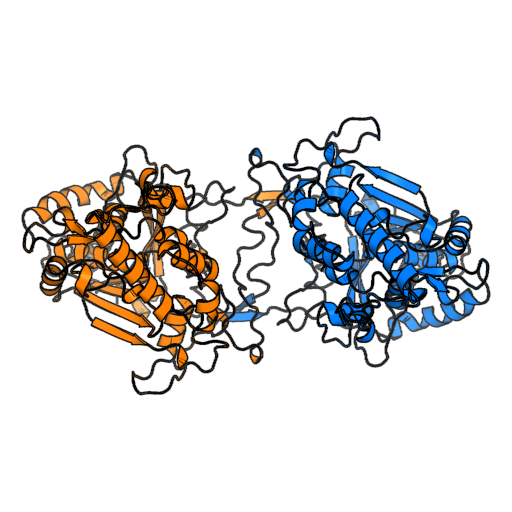12 1.242 11.242 1 89.94 348 LYS A N 1
ATOM 2734 C CA . LYS A 1 348 ? -18.828 -0.034 11.953 1 89.94 348 LYS A CA 1
ATOM 2735 C C . LYS A 1 348 ? -18.828 0.177 13.461 1 89.94 348 LYS A C 1
ATOM 2737 O O . LYS A 1 348 ? -19.656 -0.395 14.172 1 89.94 348 LYS A O 1
ATOM 2742 N N . ASP A 1 349 ? -17.781 0.843 13.914 1 80.81 349 ASP A N 1
ATOM 2743 C CA . ASP A 1 349 ? -17.609 1.254 15.305 1 80.81 349 ASP A CA 1
ATOM 2744 C C . ASP A 1 349 ? -17.359 2.76 15.406 1 80.81 349 ASP A C 1
ATOM 2746 O O . ASP A 1 349 ? -16.234 3.229 15.242 1 80.81 349 ASP A O 1
ATOM 2750 N N . PRO A 1 350 ? -18.391 3.404 15.719 1 66.25 350 PRO A N 1
ATOM 2751 C CA . PRO A 1 350 ? -18.312 4.867 15.703 1 66.25 350 PRO A CA 1
ATOM 2752 C C . PRO A 1 350 ? -17.359 5.418 16.75 1 66.25 350 PRO A C 1
ATOM 2754 O O . PRO A 1 350 ? -16.984 6.59 16.703 1 66.25 350 PRO A O 1
ATOM 2757 N N . LYS A 1 351 ? -17.016 4.562 17.656 1 64.56 351 LYS A N 1
ATOM 2758 C CA . LYS A 1 351 ? -16.109 5.016 18.719 1 64.56 351 LYS A CA 1
ATOM 2759 C C . LYS A 1 351 ? -14.656 4.809 18.328 1 64.56 351 LYS A C 1
ATOM 2761 O O . LYS A 1 351 ? -13.75 5.316 18.984 1 64.56 351 LYS A O 1
ATOM 2766 N N . ALA A 1 352 ? -14.617 4.219 17.172 1 67.88 352 ALA A N 1
ATOM 2767 C CA . ALA A 1 352 ? -13.258 3.867 16.797 1 67.88 352 ALA A CA 1
ATOM 2768 C C . ALA A 1 352 ? -12.562 5.039 16.109 1 67.88 352 ALA A C 1
ATOM 2770 O O . ALA A 1 352 ? -13.18 5.766 15.328 1 67.88 352 ALA A O 1
ATOM 2771 N N . GLN A 1 353 ? -11.367 5.445 16.453 1 75.44 353 GLN A N 1
ATOM 2772 C CA . GLN A 1 353 ? -10.422 6.383 15.859 1 75.44 353 GLN A CA 1
ATOM 2773 C C . GLN A 1 353 ? -11.039 7.773 15.734 1 75.44 353 GLN A C 1
ATOM 2775 O O . GLN A 1 353 ? -11.031 8.367 14.656 1 75.44 353 GLN A O 1
ATOM 2780 N N . PRO A 1 354 ? -11.523 8.344 16.812 1 82.25 354 PRO A N 1
ATOM 2781 C CA . PRO A 1 354 ? -12.273 9.602 16.766 1 82.25 354 PRO A CA 1
ATOM 2782 C C . PRO A 1 354 ? -11.406 10.781 16.328 1 82.25 354 PRO A C 1
ATOM 2784 O O . PRO A 1 354 ? -11.93 11.859 16.031 1 82.25 354 PRO A O 1
ATOM 2787 N N . HIS A 1 355 ? -10.086 10.633 16.312 1 84 355 HIS A N 1
ATOM 2788 C CA . HIS A 1 355 ? -9.156 11.727 16.031 1 84 355 HIS A CA 1
ATOM 2789 C C . HIS A 1 355 ? -8.898 11.852 14.539 1 84 355 HIS A C 1
ATOM 2791 O O . HIS A 1 355 ? -8.297 12.836 14.094 1 84 355 HIS A O 1
ATOM 2797 N N . ASN A 1 356 ? -9.383 10.945 13.719 1 86 356 ASN A N 1
ATOM 2798 C CA . ASN A 1 356 ? -9.109 10.914 12.289 1 86 356 ASN A CA 1
ATOM 2799 C C . ASN A 1 356 ? -9.781 12.07 11.562 1 86 356 ASN A C 1
ATOM 2801 O O . ASN A 1 356 ? -10.977 12.32 11.742 1 86 356 ASN A O 1
ATOM 2805 N N . LEU A 1 357 ? -9.023 12.766 10.734 1 89.81 357 LEU A N 1
ATOM 2806 C CA . LEU A 1 357 ? -9.531 13.961 10.07 1 89.81 357 LEU A CA 1
ATOM 2807 C C . LEU A 1 357 ? -10.672 13.609 9.117 1 89.81 357 LEU A C 1
ATOM 2809 O O . LEU A 1 357 ? -11.641 14.367 9 1 89.81 357 LEU A O 1
ATOM 2813 N N . GLU A 1 358 ? -10.492 12.5 8.352 1 91.56 358 GLU A N 1
ATOM 2814 C CA . GLU A 1 358 ? -11.57 12.125 7.438 1 91.56 358 GLU A CA 1
ATOM 2815 C C . GLU A 1 358 ? -12.875 11.891 8.188 1 91.56 358 GLU A C 1
ATOM 2817 O O . GLU A 1 358 ? -13.953 12.188 7.672 1 91.56 358 GLU A O 1
ATOM 2822 N N . LEU A 1 359 ? -12.797 11.367 9.367 1 91.5 359 LEU A N 1
ATOM 2823 C CA . LEU A 1 359 ? -13.992 11.188 10.188 1 91.5 359 LEU A CA 1
ATOM 2824 C C . LEU A 1 359 ? -14.562 12.531 10.625 1 91.5 359 LEU A C 1
ATOM 2826 O O . LEU A 1 359 ? -15.781 12.719 10.633 1 91.5 359 LEU A O 1
ATOM 2830 N N . TYR A 1 360 ? -13.68 13.445 11.023 1 91.62 360 TYR A N 1
ATOM 2831 C CA . TYR A 1 360 ? -14.125 14.797 11.352 1 91.62 360 TYR A CA 1
ATOM 2832 C C . TYR A 1 360 ? -14.898 15.414 10.195 1 91.62 360 TYR A C 1
ATOM 2834 O O . TYR A 1 360 ? -16.016 15.898 10.383 1 91.62 360 TYR A O 1
ATOM 2842 N N . LEU A 1 361 ? -14.312 15.383 9.023 1 92 361 LEU A N 1
ATOM 2843 C CA . LEU A 1 361 ? -14.914 16.016 7.852 1 92 361 LEU A CA 1
ATOM 2844 C C . LEU A 1 361 ? -16.219 15.336 7.48 1 92 361 LEU A C 1
ATOM 2846 O O . LEU A 1 361 ? -17.188 16 7.094 1 92 361 LEU A O 1
ATOM 2850 N N . HIS A 1 362 ? -16.266 14.008 7.59 1 92.94 362 HIS A N 1
ATOM 2851 C CA . HIS A 1 362 ? -17.5 13.266 7.371 1 92.94 362 HIS A CA 1
ATOM 2852 C C . HIS A 1 362 ? -18.594 13.711 8.344 1 92.94 362 HIS A C 1
ATOM 2854 O O . HIS A 1 362 ? -19.734 13.914 7.949 1 92.94 362 HIS A O 1
ATOM 2860 N N . THR A 1 363 ? -18.234 13.812 9.578 1 93.62 363 THR A N 1
ATOM 2861 C CA . THR A 1 363 ? -19.188 14.172 10.609 1 93.62 363 THR A CA 1
ATOM 2862 C C . THR A 1 363 ? -19.719 15.586 10.391 1 93.62 363 THR A C 1
ATOM 2864 O O . THR A 1 363 ? -20.906 15.844 10.578 1 93.62 363 THR A O 1
ATOM 2867 N N . ILE A 1 364 ? -18.891 16.453 9.961 1 93.06 364 ILE A N 1
ATOM 2868 C CA . ILE A 1 364 ? -19.297 17.812 9.641 1 93.06 364 ILE A CA 1
ATOM 2869 C C . ILE A 1 364 ? -20.25 17.812 8.453 1 93.06 364 ILE A C 1
ATOM 2871 O O . ILE A 1 364 ? -21.25 18.531 8.445 1 93.06 364 ILE A O 1
ATOM 2875 N N . ALA A 1 365 ? -19.953 16.984 7.488 1 90.31 365 ALA A N 1
ATOM 2876 C CA . ALA A 1 365 ? -20.75 16.906 6.27 1 90.31 365 ALA A CA 1
ATOM 2877 C C . ALA A 1 365 ? -22.188 16.484 6.582 1 90.31 365 ALA A C 1
ATOM 2879 O O . ALA A 1 365 ? -23.109 16.797 5.828 1 90.31 365 ALA A O 1
ATOM 2880 N N . GLY A 1 366 ? -22.375 15.828 7.688 1 91.31 366 GLY A N 1
ATOM 2881 C CA . GLY A 1 366 ? -23.703 15.367 8.047 1 91.31 366 GLY A CA 1
ATOM 2882 C C . GLY A 1 366 ? -24.25 16.062 9.273 1 91.31 366 GLY A C 1
ATOM 2883 O O . GLY A 1 366 ? -25.328 15.711 9.766 1 91.31 366 GLY A O 1
ATOM 2884 N N . TYR A 1 367 ? -23.547 17.047 9.773 1 91.25 367 TYR A N 1
ATOM 2885 C CA . TYR A 1 367 ? -23.922 17.734 11 1 91.25 367 TYR A CA 1
ATOM 2886 C C . TYR A 1 367 ? -25.156 18.609 10.781 1 91.25 367 TYR A C 1
ATOM 2888 O O . TYR A 1 367 ? -25.203 19.422 9.859 1 91.25 367 TYR A O 1
ATOM 2896 N N . GLN A 1 368 ? -26.234 18.453 11.648 1 88.12 368 GLN A N 1
ATOM 2897 C CA . GLN A 1 368 ? -27.469 19.219 11.555 1 88.12 368 GLN A CA 1
ATOM 2898 C C . GLN A 1 368 ? -27.719 20.031 12.82 1 88.12 368 GLN A C 1
ATOM 2900 O O . GLN A 1 368 ? -28.766 20.688 12.953 1 88.12 368 GLN A O 1
ATOM 2905 N N . GLY A 1 369 ? -26.828 19.938 13.711 1 85.62 369 GLY A N 1
ATOM 2906 C CA . GLY A 1 369 ? -26.984 20.547 15.023 1 85.62 369 GLY A CA 1
ATOM 2907 C C . GLY A 1 369 ? -26.688 19.594 16.156 1 85.62 369 GLY A C 1
ATOM 2908 O O . GLY A 1 369 ? -26.703 18.375 15.977 1 85.62 369 GLY A O 1
ATOM 2909 N N . GLN A 1 370 ? -26.453 20.109 17.281 1 84.31 370 GLN A N 1
ATOM 2910 C CA . GLN A 1 370 ? -26.016 19.328 18.438 1 84.31 370 GLN A CA 1
ATOM 2911 C C . GLN A 1 370 ? -27.062 18.297 18.844 1 84.31 370 GLN A C 1
ATOM 2913 O O . GLN A 1 370 ? -26.75 17.172 19.188 1 84.31 370 GLN A O 1
ATOM 2918 N N . GLU A 1 371 ? -28.328 18.719 18.766 1 87.44 371 GLU A N 1
ATOM 2919 C CA . GLU A 1 371 ? -29.406 17.859 19.234 1 87.44 371 GLU A CA 1
ATOM 2920 C C . GLU A 1 371 ? -30.062 17.125 18.062 1 87.44 371 GLU A C 1
ATOM 2922 O O . GLU A 1 371 ? -30.969 16.312 18.266 1 87.44 371 GLU A O 1
ATOM 2927 N N . GLU A 1 372 ? -29.547 17.297 16.875 1 89.38 372 GLU A N 1
ATOM 2928 C CA . GLU A 1 372 ? -30.188 16.719 15.688 1 89.38 372 GLU A CA 1
ATOM 2929 C C . GLU A 1 372 ? -29.484 15.438 15.258 1 89.38 372 GLU A C 1
ATOM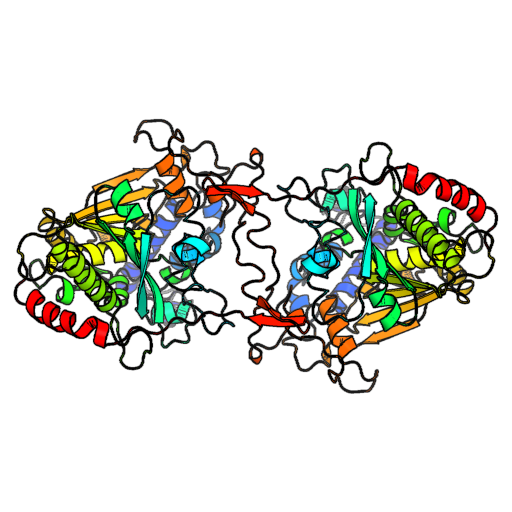 2931 O O . GLU A 1 372 ? -28.344 15.188 15.648 1 89.38 372 GLU A O 1
ATOM 2936 N N . GLU A 1 373 ? -30.234 14.727 14.414 1 92.88 373 GLU A N 1
ATOM 2937 C CA . GLU A 1 373 ? -29.672 13.492 13.875 1 92.88 373 GLU A CA 1
ATOM 2938 C C . GLU A 1 373 ? -28.734 13.773 12.711 1 92.88 373 GLU A C 1
ATOM 2940 O O . GLU A 1 373 ? -28.891 14.781 12.008 1 92.88 373 GLU A O 1
ATOM 2945 N N . PHE A 1 374 ? -27.734 12.859 12.578 1 93.94 374 PHE A N 1
ATOM 2946 C CA . PHE A 1 374 ? -26.797 12.938 11.469 1 93.94 374 PHE A CA 1
ATOM 2947 C C . PHE A 1 374 ? -27.516 12.758 10.141 1 93.94 374 PHE A C 1
ATOM 2949 O O . PHE A 1 374 ? -28.344 11.859 9.992 1 93.94 374 PHE A O 1
ATOM 2956 N N . LYS A 1 375 ? -27.344 13.656 9.195 1 91.38 375 LYS A N 1
ATOM 2957 C CA . LYS A 1 375 ? -27.812 13.555 7.816 1 91.38 375 LYS A CA 1
ATOM 2958 C C . LYS A 1 375 ? -26.766 14.07 6.836 1 91.38 375 LYS A C 1
ATOM 2960 O O . LYS A 1 375 ? -26.438 15.258 6.836 1 91.38 375 LYS A O 1
ATOM 2965 N N . LEU A 1 376 ? -26.297 13.188 6.047 1 87.69 376 LEU A N 1
ATOM 2966 C CA . LEU A 1 376 ? -25.281 13.578 5.086 1 87.69 376 LEU A CA 1
ATOM 2967 C C . LEU A 1 376 ? -25.859 14.508 4.023 1 87.69 376 LEU A C 1
ATOM 2969 O O . LEU A 1 376 ? -26.594 14.062 3.146 1 87.69 376 LEU A O 1
ATOM 2973 N N . VAL A 1 377 ? -25.594 15.781 4.098 1 82.31 377 VAL A N 1
ATOM 2974 C CA . VAL A 1 377 ? -26.188 16.766 3.195 1 82.31 377 VAL A CA 1
ATOM 2975 C C . VAL A 1 377 ? -25.109 17.297 2.242 1 82.31 377 VAL A C 1
ATOM 2977 O O . VAL A 1 377 ? -25.422 17.672 1.104 1 82.31 377 VAL A O 1
ATOM 2980 N N . VAL A 1 378 ? -23.891 17.344 2.674 1 82.69 378 VAL A N 1
ATOM 2981 C CA . VAL A 1 378 ? -22.766 17.703 1.825 1 82.69 378 VAL A CA 1
ATOM 2982 C C . VAL A 1 378 ? -22.266 16.484 1.064 1 82.69 378 VAL A C 1
ATOM 2984 O O . VAL A 1 378 ? -22.172 15.391 1.63 1 82.69 378 VAL A O 1
ATOM 2987 N N . ASP A 1 379 ? -22.062 16.672 -0.138 1 83.88 379 ASP A N 1
ATOM 2988 C CA . ASP A 1 379 ? -21.688 15.562 -1.012 1 83.88 379 ASP A CA 1
ATOM 2989 C C . ASP A 1 379 ? -20.234 15.141 -0.773 1 83.88 379 ASP A C 1
ATOM 2991 O O . ASP A 1 379 ? -19.375 15.352 -1.629 1 83.88 379 ASP A O 1
ATOM 2995 N N . ARG A 1 380 ? -20.016 14.578 0.385 1 90.31 380 ARG A N 1
ATOM 2996 C CA . ARG A 1 380 ? -18.703 14.016 0.7 1 90.31 380 ARG A CA 1
ATOM 2997 C C . ARG A 1 380 ? -18.734 12.492 0.635 1 90.31 380 ARG A C 1
ATOM 2999 O O . ARG A 1 380 ? -19.594 11.859 1.251 1 90.31 380 ARG A O 1
ATOM 3006 N N . ASP A 1 381 ? -17.859 11.953 -0.081 1 94.06 381 ASP A N 1
ATOM 3007 C CA . ASP A 1 381 ? -17.844 10.516 -0.353 1 94.06 381 ASP A CA 1
ATOM 3008 C C . ASP A 1 381 ? -17.531 9.727 0.914 1 94.06 381 ASP A C 1
ATOM 3010 O O . ASP A 1 381 ? -16.516 9.961 1.57 1 94.06 381 ASP A O 1
ATOM 3014 N N . ILE A 1 382 ? -18.281 8.734 1.251 1 95.44 382 ILE A N 1
ATOM 3015 C CA . ILE A 1 382 ? -18.078 7.938 2.455 1 95.44 382 ILE A CA 1
ATOM 3016 C C . ILE A 1 382 ? -16.875 7.031 2.273 1 95.44 382 ILE A C 1
ATOM 3018 O O . ILE A 1 382 ? -16.344 6.492 3.248 1 95.44 382 ILE A O 1
ATOM 3022 N N . ALA A 1 383 ? -16.391 6.828 1.03 1 95.75 383 ALA A N 1
ATOM 3023 C CA . ALA A 1 383 ? -15.219 6.004 0.771 1 95.75 383 ALA A CA 1
ATOM 3024 C C . ALA A 1 383 ? -13.977 6.594 1.438 1 95.75 383 ALA A C 1
ATOM 3026 O O . ALA A 1 383 ? -13.023 5.871 1.745 1 95.75 383 ALA A O 1
ATOM 3027 N N . LEU A 1 384 ? -14 7.918 1.686 1 94.19 384 LEU A N 1
ATOM 3028 C CA . LEU A 1 384 ? -12.859 8.602 2.287 1 94.19 384 LEU A CA 1
ATOM 3029 C C . LEU A 1 384 ? -12.672 8.172 3.738 1 94.19 384 LEU A C 1
ATOM 3031 O O . LEU A 1 384 ? -11.578 8.297 4.293 1 94.19 384 LEU A O 1
ATOM 3035 N N . LEU A 1 385 ? -13.672 7.609 4.336 1 92.88 385 LEU A N 1
ATOM 3036 C CA . LEU A 1 385 ? -13.594 7.133 5.711 1 92.88 385 LEU A CA 1
ATOM 3037 C C . LEU A 1 385 ? -12.641 5.945 5.816 1 92.88 385 LEU A C 1
ATOM 3039 O O . LEU A 1 385 ? -11.984 5.758 6.844 1 92.88 385 LEU A O 1
ATOM 3043 N N . ASN A 1 386 ? -12.555 5.125 4.746 1 93.88 386 ASN A N 1
ATOM 3044 C CA . ASN A 1 386 ? -11.703 3.943 4.734 1 93.88 386 ASN A CA 1
ATOM 3045 C C . ASN A 1 386 ? -10.352 4.234 4.086 1 93.88 386 ASN A C 1
ATOM 3047 O O . ASN A 1 386 ? -9.602 3.312 3.76 1 93.88 386 ASN A O 1
ATOM 3051 N N . LYS A 1 387 ? -10.086 5.469 3.855 1 92.31 387 LYS A N 1
ATOM 3052 C CA . LYS A 1 387 ? -8.828 5.836 3.211 1 92.31 387 LYS A CA 1
ATOM 3053 C C . LYS A 1 387 ? -7.629 5.297 3.988 1 92.31 387 LYS A C 1
ATOM 3055 O O . LYS A 1 387 ? -6.746 4.656 3.414 1 92.31 387 LYS A O 1
ATOM 3060 N N . SER A 1 388 ? -7.594 5.547 5.273 1 86.62 388 SER A N 1
ATOM 3061 C CA . SER A 1 388 ? -6.469 5.117 6.102 1 86.62 388 SER A CA 1
ATOM 3062 C C . SER A 1 388 ? -6.93 4.184 7.219 1 86.62 388 SER A C 1
ATOM 3064 O O . SER A 1 388 ? -6.117 3.723 8.023 1 86.62 388 SER A O 1
ATOM 3066 N N . LEU A 1 389 ? -8.227 3.9 7.254 1 83.44 389 LEU A N 1
ATOM 3067 C CA . LEU A 1 389 ? -8.805 3.086 8.32 1 83.44 389 LEU A CA 1
ATOM 3068 C C . LEU A 1 389 ? -9.836 2.115 7.762 1 83.44 389 LEU A C 1
ATOM 3070 O O . LEU A 1 389 ? -9.898 1.896 6.547 1 83.44 389 LEU A O 1
ATOM 3074 N N . ASP A 1 390 ? -10.43 1.339 8.617 1 88.81 390 ASP A N 1
ATOM 3075 C CA . ASP A 1 390 ? -11.547 0.453 8.328 1 88.81 390 ASP A CA 1
ATOM 3076 C C . ASP A 1 390 ? -12.773 0.826 9.156 1 88.81 390 ASP A C 1
ATOM 3078 O O . ASP A 1 390 ? -13.078 0.168 10.156 1 88.81 390 ASP A O 1
ATOM 3082 N N . LEU A 1 391 ? -13.492 1.921 8.633 1 91.19 391 LEU A N 1
ATOM 3083 C CA . LEU A 1 391 ? -14.539 2.492 9.469 1 91.19 391 LEU A CA 1
ATOM 3084 C C . LEU A 1 391 ? -15.922 2.18 8.898 1 91.19 391 LEU A C 1
ATOM 3086 O O . LEU A 1 391 ? -16.906 2.127 9.633 1 91.19 391 LEU A O 1
ATOM 3090 N N . VAL A 1 392 ? -16.031 2.072 7.625 1 95.38 392 VAL A N 1
ATOM 3091 C CA . VAL A 1 392 ? -17.328 2.01 6.949 1 95.38 392 VAL A CA 1
ATOM 3092 C C . VAL A 1 392 ? -17.922 0.607 7.082 1 95.38 392 VAL A C 1
ATOM 3094 O O . VAL A 1 392 ? -17.188 -0.386 7.047 1 95.38 392 VAL A O 1
ATOM 3097 N N . LEU A 1 393 ? -19.203 0.537 7.199 1 95.31 393 LEU A N 1
ATOM 3098 C CA . LEU A 1 393 ? -19.922 -0.734 7.242 1 95.31 393 LEU A CA 1
ATOM 3099 C C . LEU A 1 393 ? -19.594 -1.581 6.016 1 95.31 393 LEU A C 1
ATOM 3101 O O . LEU A 1 393 ? -19.5 -1.059 4.902 1 95.31 393 LEU A O 1
ATOM 3105 N N . ASP A 1 394 ? -19.531 -2.926 6.223 1 91.81 394 ASP A N 1
ATOM 3106 C CA . ASP A 1 394 ? -19.094 -3.859 5.188 1 91.81 394 ASP A CA 1
ATOM 3107 C C . ASP A 1 394 ? -20.062 -3.855 4.008 1 91.81 394 ASP A C 1
ATOM 3109 O O . ASP A 1 394 ? -19.656 -4.07 2.863 1 91.81 394 ASP A O 1
ATOM 3113 N N . LYS A 1 395 ? -21.312 -3.549 4.223 1 94.12 395 LYS A N 1
ATOM 3114 C CA . LYS A 1 395 ? -22.328 -3.619 3.182 1 94.12 395 LYS A CA 1
ATOM 3115 C C . LYS A 1 395 ? -22.047 -2.615 2.066 1 94.12 395 LYS A C 1
ATOM 3117 O O . LYS A 1 395 ? -22.594 -2.732 0.966 1 94.12 395 LYS A O 1
ATOM 3122 N N . TYR A 1 396 ? -21.203 -1.618 2.369 1 95.25 396 TYR A N 1
ATOM 3123 C CA . TYR A 1 396 ? -20.922 -0.595 1.368 1 95.25 396 TYR A CA 1
ATOM 3124 C C . TYR A 1 396 ? -19.766 -1.011 0.472 1 95.25 396 TYR A C 1
ATOM 3126 O O . TYR A 1 396 ? -19.438 -0.322 -0.499 1 95.25 396 TYR A O 1
ATOM 3134 N N . ASN A 1 397 ? -19.047 -2.135 0.722 1 93.25 397 ASN A N 1
ATOM 3135 C CA . ASN A 1 397 ? -18.016 -2.744 -0.109 1 93.25 397 ASN A CA 1
ATOM 3136 C C . ASN A 1 397 ? -16.906 -1.754 -0.437 1 93.25 397 ASN A C 1
ATOM 3138 O O . ASN A 1 397 ? -16.5 -1.621 -1.596 1 93.25 397 ASN A O 1
ATOM 3142 N N . ILE A 1 398 ? -16.531 -0.98 0.565 1 95.69 398 ILE A N 1
ATOM 3143 C CA . ILE A 1 398 ? -15.367 -0.103 0.451 1 95.69 398 ILE A CA 1
ATOM 3144 C C . ILE A 1 398 ? -14.156 -0.758 1.115 1 95.69 398 ILE A C 1
ATOM 3146 O O . ILE A 1 398 ? -14.203 -1.105 2.297 1 95.69 398 ILE A O 1
ATOM 3150 N N . PRO A 1 399 ? -13.078 -1.001 0.323 1 94.69 399 PRO A N 1
ATOM 3151 C CA . PRO A 1 399 ? -11.906 -1.639 0.923 1 94.69 399 PRO A CA 1
ATOM 3152 C C . PRO A 1 399 ? -11.328 -0.841 2.092 1 94.69 399 PRO A C 1
ATOM 3154 O O . PRO A 1 399 ? -11.312 0.392 2.055 1 94.69 399 PRO A O 1
ATOM 3157 N N . PRO A 1 400 ? -10.891 -1.529 3.193 1 90.31 400 PRO A N 1
ATOM 3158 C CA . PRO A 1 400 ? -10.234 -0.823 4.297 1 90.31 400 PRO A CA 1
ATOM 3159 C C . PRO A 1 400 ? -8.844 -0.318 3.928 1 90.31 400 PRO A C 1
ATOM 3161 O O . PRO A 1 400 ? -8.172 -0.906 3.074 1 90.31 400 PRO A O 1
ATOM 3164 N N . THR A 1 401 ? -8.391 0.793 4.551 1 90.25 401 THR A N 1
ATOM 3165 C CA . THR A 1 401 ? -7.043 1.337 4.434 1 90.25 401 THR A CA 1
ATOM 3166 C C . THR A 1 401 ? -6.57 1.305 2.984 1 90.25 401 THR A C 1
ATOM 3168 O O . THR A 1 401 ? -5.484 0.799 2.691 1 90.25 401 THR A O 1
ATOM 3171 N N . TRP A 1 402 ? -7.434 1.847 2.131 1 93.44 402 TRP A N 1
ATOM 3172 C CA . TRP A 1 402 ? -7.191 1.613 0.711 1 93.44 402 TRP A CA 1
ATOM 3173 C C . TRP A 1 402 ? -6.148 2.584 0.17 1 93.44 402 TRP A C 1
ATOM 3175 O O . TRP A 1 402 ? -5.527 2.324 -0.864 1 93.44 402 TRP A O 1
ATOM 3185 N N . TRP A 1 403 ? -5.887 3.682 0.797 1 93.88 403 TRP A N 1
ATOM 3186 C CA . TRP A 1 403 ? -4.969 4.672 0.245 1 93.88 403 TRP A CA 1
ATOM 3187 C C . TRP A 1 403 ? -3.525 4.184 0.337 1 93.88 403 TRP A C 1
ATOM 3189 O O . TRP A 1 403 ? -3.1 3.676 1.377 1 93.88 403 TRP A O 1
ATOM 3199 N N . ASN A 1 404 ? -2.826 4.309 -0.695 1 91.12 404 ASN A N 1
ATOM 3200 C CA . ASN A 1 404 ? -1.386 4.078 -0.754 1 91.12 404 ASN A CA 1
ATOM 3201 C C . ASN A 1 404 ? -0.769 4.699 -2.004 1 91.12 404 ASN A C 1
ATOM 3203 O O . ASN A 1 404 ? -1.487 5.164 -2.891 1 91.12 404 ASN A O 1
ATOM 3207 N N . VAL A 1 405 ? 0.512 4.844 -1.966 1 92.62 405 VAL A N 1
ATOM 3208 C CA . VAL A 1 405 ? 1.276 5.27 -3.135 1 92.62 405 VAL A CA 1
ATOM 3209 C C . VAL A 1 405 ? 1.725 4.047 -3.932 1 92.62 405 VAL A C 1
ATOM 3211 O O . VAL A 1 405 ? 2.295 3.105 -3.369 1 92.62 405 VAL A O 1
ATOM 3214 N N . LYS A 1 406 ? 1.431 4.074 -5.199 1 94.38 406 LYS A N 1
ATOM 3215 C CA . LYS A 1 406 ? 1.78 2.934 -6.043 1 94.38 406 LYS A CA 1
ATOM 3216 C C . LYS A 1 406 ? 3.242 2.537 -5.852 1 94.38 406 LYS A C 1
ATOM 3218 O O . LYS A 1 406 ? 4.137 3.379 -5.953 1 94.38 406 LYS A O 1
ATOM 3223 N N . ASN A 1 407 ? 3.49 1.271 -5.578 1 95.88 407 ASN A N 1
ATOM 3224 C CA . ASN A 1 407 ? 4.812 0.678 -5.414 1 95.88 407 ASN A CA 1
ATOM 3225 C C . ASN A 1 407 ? 5.68 1.495 -4.457 1 95.88 407 ASN A C 1
ATOM 3227 O O . ASN A 1 407 ? 6.895 1.592 -4.645 1 95.88 407 ASN A O 1
ATOM 3231 N N . ASN A 1 408 ? 5.008 2.234 -3.584 1 93.62 408 ASN A N 1
ATOM 3232 C CA . ASN A 1 408 ? 5.695 3.07 -2.605 1 93.62 408 ASN A CA 1
ATOM 3233 C C . ASN A 1 408 ? 6.691 4.012 -3.275 1 93.62 408 ASN A C 1
ATOM 3235 O O . ASN A 1 408 ? 7.785 4.234 -2.754 1 93.62 408 ASN A O 1
ATOM 3239 N N . GLY A 1 409 ? 6.379 4.414 -4.465 1 94.06 409 GLY A N 1
ATOM 3240 C CA . GLY A 1 409 ? 7.199 5.398 -5.156 1 94.06 409 GLY A CA 1
ATOM 3241 C C . GLY A 1 409 ? 8.188 4.777 -6.121 1 94.06 409 GLY A C 1
ATOM 3242 O O . GLY A 1 409 ? 8.883 5.488 -6.855 1 94.06 409 GLY A O 1
ATOM 3243 N N . MET A 1 410 ? 8.289 3.436 -6.168 1 96.19 410 MET A N 1
ATOM 3244 C CA . MET A 1 410 ? 9.172 2.766 -7.117 1 96.19 410 MET A CA 1
ATOM 3245 C C . MET A 1 410 ? 8.57 2.77 -8.516 1 96.19 410 MET A C 1
ATOM 3247 O O . MET A 1 410 ? 7.359 2.586 -8.68 1 96.19 410 MET A O 1
ATOM 3251 N N . ILE A 1 411 ? 9.375 3.025 -9.531 1 95.56 411 ILE A N 1
ATOM 3252 C CA . ILE A 1 411 ? 8.961 2.955 -10.93 1 95.56 411 ILE A CA 1
ATOM 3253 C C . ILE A 1 411 ? 9.93 2.068 -11.711 1 95.56 411 ILE A C 1
ATOM 3255 O O . ILE A 1 411 ? 11.102 1.938 -11.336 1 95.56 411 ILE A O 1
ATOM 3259 N N . GLN A 1 412 ? 9.422 1.389 -12.672 1 95.5 412 GLN A N 1
ATOM 3260 C CA . GLN A 1 412 ? 10.266 0.594 -13.555 1 95.5 412 GLN A CA 1
ATOM 3261 C C . GLN A 1 412 ? 10.758 1.425 -14.734 1 95.5 412 GLN A C 1
ATOM 3263 O O . GLN A 1 412 ? 9.969 2.109 -15.391 1 95.5 412 GLN A O 1
ATOM 3268 N N . ILE A 1 413 ? 12.023 1.477 -14.977 1 93.94 413 ILE A N 1
ATOM 3269 C CA . ILE A 1 413 ? 12.578 2.197 -16.125 1 93.94 413 ILE A CA 1
ATOM 3270 C C . ILE A 1 413 ? 12.656 1.27 -17.328 1 93.94 413 ILE A C 1
ATOM 3272 O O . ILE A 1 413 ? 12.281 0.097 -17.25 1 93.94 413 ILE A O 1
ATOM 3276 N N . ASP A 1 414 ? 13.117 1.678 -18.453 1 91.12 414 ASP A N 1
ATOM 3277 C CA . ASP A 1 414 ? 12.977 1.037 -19.75 1 91.12 414 ASP A CA 1
ATOM 3278 C C . ASP A 1 414 ? 13.688 -0.315 -19.781 1 91.12 414 ASP A C 1
ATOM 3280 O O . ASP A 1 414 ? 13.234 -1.248 -20.438 1 91.12 414 ASP A O 1
ATOM 3284 N N . ASN A 1 415 ? 14.773 -0.443 -19.078 1 90.31 415 ASN A N 1
ATOM 3285 C CA . ASN A 1 415 ? 15.539 -1.683 -19.125 1 90.31 415 ASN A CA 1
ATOM 3286 C C . ASN A 1 415 ? 14.969 -2.73 -18.172 1 90.31 415 ASN A C 1
ATOM 3288 O O . ASN A 1 415 ? 15.523 -3.82 -18.031 1 90.31 415 ASN A O 1
ATOM 3292 N N . GLY A 1 416 ? 13.867 -2.381 -17.422 1 91.44 416 GLY A N 1
ATOM 3293 C CA . GLY A 1 416 ? 13.203 -3.33 -16.547 1 91.44 416 GLY A CA 1
ATOM 3294 C C . GLY A 1 416 ? 13.617 -3.199 -15.102 1 91.44 416 GLY A C 1
ATOM 3295 O O . GLY A 1 416 ? 13.062 -3.871 -14.227 1 91.44 416 GLY A O 1
ATOM 3296 N N . PHE A 1 417 ? 14.586 -2.33 -14.867 1 94.31 417 PHE A N 1
ATOM 3297 C CA . PHE A 1 417 ? 15.055 -2.119 -13.5 1 94.31 417 PHE A CA 1
ATOM 3298 C C . PHE A 1 417 ? 14.172 -1.111 -12.773 1 94.31 417 PHE A C 1
ATOM 3300 O O . PHE A 1 417 ? 13.383 -0.399 -13.406 1 94.31 417 PHE A O 1
ATOM 3307 N N . TRP A 1 418 ? 14.242 -1.168 -11.484 1 95.94 418 TRP A N 1
ATOM 3308 C CA . TRP A 1 418 ? 13.375 -0.332 -10.648 1 95.94 418 TRP A CA 1
ATOM 3309 C C . TRP A 1 418 ? 14.195 0.708 -9.891 1 95.94 418 TRP A C 1
ATOM 3311 O O . TRP A 1 418 ? 15.344 0.449 -9.516 1 95.94 418 TRP A O 1
ATOM 3321 N N . LYS A 1 419 ? 13.648 1.81 -9.719 1 95.38 419 LYS A N 1
ATOM 3322 C CA . LYS A 1 419 ? 14.258 2.877 -8.93 1 95.38 419 LYS A CA 1
ATOM 3323 C C . LYS A 1 419 ? 13.188 3.766 -8.297 1 95.38 419 LYS A C 1
ATOM 3325 O O . LYS A 1 419 ? 12.031 3.756 -8.719 1 95.38 419 LYS A O 1
ATOM 3330 N N . LEU A 1 420 ? 13.57 4.426 -7.25 1 94.56 420 LEU A N 1
ATOM 3331 C CA . LEU A 1 420 ? 12.688 5.434 -6.668 1 94.56 420 LEU A CA 1
ATOM 3332 C C . LEU A 1 420 ? 12.578 6.652 -7.578 1 94.56 420 LEU A C 1
ATOM 3334 O O . LEU A 1 420 ? 13.578 7.109 -8.133 1 94.56 420 LEU A O 1
ATOM 3338 N N . ASN A 1 421 ? 11.312 7.039 -7.844 1 89.56 421 ASN A N 1
ATOM 3339 C CA . ASN A 1 421 ? 11.031 8.258 -8.594 1 89.56 421 ASN A CA 1
ATOM 3340 C C . ASN A 1 421 ? 10.797 9.445 -7.664 1 89.56 421 ASN A C 1
ATOM 3342 O O . ASN A 1 421 ? 9.672 9.93 -7.547 1 89.56 421 ASN A O 1
ATOM 3346 N N . ASP A 1 422 ? 11.859 10.07 -7.184 1 88.25 422 ASP A N 1
ATOM 3347 C CA . ASP A 1 422 ? 11.758 11.07 -6.121 1 88.25 422 ASP A CA 1
ATOM 3348 C C . ASP A 1 422 ? 11.719 12.484 -6.699 1 88.25 422 ASP A C 1
ATOM 3350 O O . ASP A 1 422 ? 12.398 12.773 -7.688 1 88.25 422 ASP A O 1
ATOM 3354 N N . TYR A 1 423 ? 10.898 13.25 -6.246 1 92.69 423 TYR A N 1
ATOM 3355 C CA . TYR A 1 423 ? 10.93 14.703 -6.355 1 92.69 423 TYR A CA 1
ATOM 3356 C C . TYR A 1 423 ? 11.484 15.336 -5.086 1 92.69 423 TYR A C 1
ATOM 3358 O O . TYR A 1 423 ? 11.023 15.039 -3.982 1 92.69 423 TYR A O 1
ATOM 3366 N N . VAL A 1 424 ? 12.578 16.109 -5.293 1 93.31 424 VAL A N 1
ATOM 3367 C CA . VAL A 1 424 ? 13.133 16.828 -4.152 1 93.31 424 VAL A CA 1
ATOM 3368 C C . VAL A 1 424 ? 12.875 18.328 -4.312 1 93.31 424 VAL A C 1
ATOM 3370 O O . VAL A 1 424 ? 13.43 18.969 -5.207 1 93.31 424 VAL A O 1
ATOM 3373 N N . PRO A 1 425 ? 12.062 18.844 -3.463 1 93.94 425 PRO A N 1
ATOM 3374 C CA . PRO A 1 425 ? 11.797 20.281 -3.574 1 93.94 425 PRO A CA 1
ATOM 3375 C C . PRO A 1 425 ? 13.031 21.125 -3.27 1 93.94 425 PRO A C 1
ATOM 3377 O O . PRO A 1 425 ? 13.844 20.766 -2.424 1 93.94 425 PRO A O 1
ATOM 3380 N N . ASP A 1 426 ? 13.086 22.266 -3.949 1 91.25 426 ASP A N 1
ATOM 3381 C CA . ASP A 1 426 ? 14.141 23.234 -3.631 1 91.25 426 ASP A CA 1
ATOM 3382 C C . ASP A 1 426 ? 13.93 23.828 -2.244 1 91.25 426 ASP A C 1
ATOM 3384 O O . ASP A 1 426 ? 12.797 24.141 -1.858 1 91.25 426 ASP A O 1
ATOM 3388 N N . PRO A 1 427 ? 15.023 23.938 -1.489 1 92 427 PRO A N 1
ATOM 3389 C CA . PRO A 1 427 ? 14.891 24.578 -0.179 1 92 427 PRO A CA 1
ATOM 3390 C C . PRO A 1 427 ? 14.484 26.047 -0.279 1 92 427 PRO A C 1
ATOM 3392 O O . PRO A 1 427 ? 14.727 26.688 -1.305 1 92 427 PRO A O 1
ATOM 3395 N N . PRO A 1 428 ? 13.852 26.516 0.824 1 90.38 428 PRO A N 1
ATOM 3396 C CA . PRO A 1 428 ? 13.539 27.953 0.846 1 90.38 428 PRO A CA 1
ATOM 3397 C C . PRO A 1 428 ? 14.789 28.828 0.831 1 90.38 428 PRO A C 1
ATOM 3399 O O . PRO A 1 428 ? 15.844 28.422 1.325 1 90.38 428 PRO A O 1
ATOM 3402 N N . THR A 1 429 ? 14.656 29.953 0.167 1 82.38 429 THR A N 1
ATOM 3403 C CA . THR A 1 429 ? 15.773 30.891 0.125 1 82.38 429 THR A CA 1
ATOM 3404 C C . THR A 1 429 ? 15.609 31.984 1.18 1 82.38 429 THR A C 1
ATOM 3406 O O . THR A 1 429 ? 14.492 32.312 1.556 1 82.38 429 THR A O 1
ATOM 3409 N N . GLU A 1 430 ? 16.766 32.438 1.743 1 74.94 430 GLU A N 1
ATOM 3410 C CA . GLU A 1 430 ? 16.766 33.531 2.725 1 74.94 430 GLU A CA 1
ATOM 3411 C C . GLU A 1 430 ? 16.203 34.812 2.119 1 74.94 430 GLU A C 1
ATOM 3413 O O . GLU A 1 430 ? 15.641 35.656 2.832 1 74.94 430 GLU A O 1
ATOM 3418 N N . ASP A 1 431 ? 16.375 34.938 0.92 1 67.81 431 ASP A N 1
ATOM 3419 C CA . ASP A 1 431 ? 15.883 36.125 0.247 1 67.81 431 ASP A CA 1
ATOM 3420 C C . ASP A 1 431 ? 14.359 36.219 0.304 1 67.81 431 ASP A C 1
ATOM 3422 O O . ASP A 1 431 ? 13.781 37.281 0.273 1 67.81 431 ASP A O 1
ATOM 3426 N N . ASP A 1 432 ? 13.82 35.156 0.662 1 66.56 432 ASP A N 1
ATOM 3427 C CA . ASP A 1 432 ? 12.367 35.062 0.678 1 66.56 432 ASP A CA 1
ATOM 3428 C C . ASP A 1 432 ? 11.789 35.75 1.911 1 66.56 432 ASP A C 1
ATOM 3430 O O . ASP A 1 432 ? 10.609 36.125 1.922 1 66.56 432 ASP A O 1
ATOM 3434 N N . VAL A 1 433 ? 12.734 35.969 2.959 1 73.94 433 VAL A N 1
ATOM 3435 C CA . VAL A 1 433 ? 12.203 36.406 4.242 1 73.94 433 VAL A CA 1
ATOM 3436 C C . VAL A 1 433 ? 12.836 37.75 4.621 1 73.94 433 VAL A C 1
ATOM 3438 O O . VAL A 1 433 ? 12.523 38.312 5.672 1 73.94 433 VAL A O 1
ATOM 3441 N N . GLU A 1 434 ? 13.773 38.25 3.965 1 63.44 434 GLU A N 1
ATOM 3442 C CA . GLU A 1 434 ? 14.531 39.438 4.316 1 63.44 434 GLU A CA 1
ATOM 3443 C C . GLU A 1 434 ? 13.609 40.594 4.723 1 63.44 434 GLU A C 1
ATOM 3445 O O . GLU A 1 434 ? 13.859 41.25 5.723 1 63.44 434 GLU A O 1
ATOM 3450 N N . GLY A 1 435 ? 12.594 40.812 4.074 1 55.88 435 GLY A N 1
ATOM 3451 C CA . GLY A 1 435 ? 11.711 41.906 4.422 1 55.88 435 GLY A CA 1
ATOM 3452 C C . GLY A 1 435 ? 10.891 41.656 5.672 1 55.88 435 GLY A C 1
ATOM 3453 O O . GLY A 1 435 ? 10.578 42.562 6.422 1 55.88 435 GLY A O 1
ATOM 3454 N N . ILE A 1 436 ? 10.734 40.438 6.082 1 65.56 436 ILE A N 1
ATOM 3455 C CA . ILE A 1 436 ? 9.836 40.062 7.168 1 65.56 436 ILE A CA 1
ATOM 3456 C C . ILE A 1 436 ? 10.586 40.094 8.5 1 65.56 436 ILE A C 1
ATOM 3458 O O . ILE A 1 436 ? 10.047 40.531 9.516 1 65.56 436 ILE A O 1
ATOM 3462 N N . ILE A 1 437 ? 11.789 39.75 8.453 1 58.88 437 ILE A N 1
ATOM 3463 C CA . ILE A 1 437 ? 12.57 39.719 9.688 1 58.88 437 ILE A CA 1
ATOM 3464 C C . ILE A 1 437 ? 12.656 41.125 10.273 1 58.88 437 ILE A C 1
ATOM 3466 O O . ILE A 1 437 ? 12.492 41.312 11.484 1 58.88 437 ILE A O 1
ATOM 3470 N N . LEU A 1 438 ? 12.789 42.031 9.438 1 53.03 438 LEU A N 1
ATOM 3471 C CA . LEU A 1 438 ? 12.844 43.406 9.891 1 53.03 438 LEU A CA 1
ATOM 3472 C C . LEU A 1 438 ? 11.5 43.875 10.461 1 53.03 438 LEU A C 1
ATOM 3474 O O . LEU A 1 438 ? 11.453 44.594 11.461 1 53.03 438 LEU A O 1
ATOM 3478 N N . SER A 1 439 ? 10.5 43.375 9.875 1 56.62 439 SER A N 1
ATOM 3479 C CA . SER A 1 439 ? 9.164 43.75 10.328 1 56.62 439 SER A CA 1
ATOM 3480 C C . SER A 1 439 ? 8.836 43.094 11.672 1 56.62 439 SER A C 1
ATOM 3482 O O . SER A 1 439 ? 8.219 43.75 12.531 1 56.62 439 SER A O 1
ATOM 3484 N N . LEU A 1 440 ? 9.242 41.938 11.891 1 66.31 440 LEU A N 1
ATOM 3485 C CA . LEU A 1 440 ? 8.977 41.219 13.141 1 66.31 440 LEU A CA 1
ATOM 3486 C C . LEU A 1 440 ? 9.711 41.875 14.305 1 66.31 440 LEU A C 1
ATOM 3488 O O . LEU A 1 440 ? 9.172 41.969 15.406 1 66.31 440 LEU A O 1
ATOM 3492 N N . GLU A 1 441 ? 10.938 42.281 14.109 1 58.12 441 GLU A N 1
ATOM 3493 C CA . GLU A 1 441 ? 11.727 42.938 15.141 1 58.12 441 GLU A CA 1
ATOM 3494 C C . GLU A 1 441 ? 11.094 44.281 15.555 1 58.12 441 GLU A C 1
ATOM 3496 O O . GLU A 1 441 ? 11.109 44.625 16.734 1 58.12 441 GLU A O 1
ATOM 3501 N N . ASN A 1 442 ? 10.422 44.844 14.578 1 51.41 442 ASN A N 1
ATOM 3502 C CA . ASN A 1 442 ? 9.789 46.156 14.852 1 51.41 442 ASN A CA 1
ATOM 3503 C C . ASN A 1 442 ? 8.43 45.969 15.523 1 51.41 442 ASN A C 1
ATOM 3505 O O . ASN A 1 442 ? 8.023 46.812 16.344 1 51.41 442 ASN A O 1
ATOM 3509 N N . SER A 1 443 ? 7.727 44.906 15.172 1 50.09 443 SER A N 1
ATOM 3510 C CA . SER A 1 443 ? 6.363 44.719 15.656 1 50.09 443 SER A CA 1
ATOM 3511 C C . SER A 1 443 ? 6.359 44.281 17.109 1 50.09 443 SER A C 1
ATOM 3513 O O . SER A 1 443 ? 5.484 44.656 17.891 1 50.09 443 SER A O 1
ATOM 3515 N N . ILE A 1 444 ? 7.219 43.375 17.5 1 49.34 444 ILE A N 1
ATOM 3516 C CA . ILE A 1 444 ? 7.27 42.906 18.875 1 49.34 444 ILE A CA 1
ATOM 3517 C C . ILE A 1 444 ? 7.516 44.062 19.828 1 49.34 444 ILE A C 1
ATOM 3519 O O . ILE A 1 444 ? 7.023 44.094 20.953 1 49.34 444 ILE A O 1
ATOM 3523 N N . LEU A 1 445 ? 8.172 45.094 19.406 1 41.62 445 LEU A N 1
ATOM 3524 C CA . LEU A 1 445 ? 8.492 46.281 20.203 1 41.62 445 LEU A CA 1
ATOM 3525 C C . LEU A 1 445 ? 7.301 47.219 20.312 1 41.62 445 LEU A C 1
ATOM 3527 O O . LEU A 1 445 ? 7.234 48.062 21.219 1 41.62 445 LEU A O 1
ATOM 3531 N N . SER A 1 446 ? 6.289 47.156 19.359 1 37.12 446 SER A N 1
ATOM 3532 C CA . SER A 1 446 ? 5.082 47.969 19.406 1 37.12 44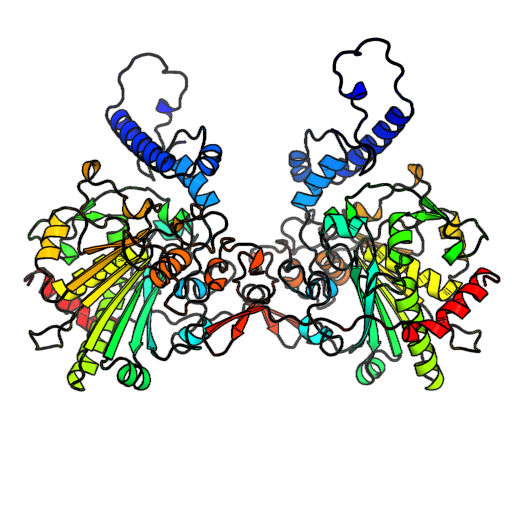6 SER A CA 1
ATOM 3533 C C . SER A 1 446 ? 3.836 47.125 19.141 1 37.12 446 SER A C 1
ATOM 3535 O O . SER A 1 446 ? 3.316 47.125 18.016 1 37.12 446 SER A O 1
ATOM 3537 N N . PRO A 1 447 ? 3.531 46.219 20.016 1 40.22 447 PRO A N 1
ATOM 3538 C CA . PRO A 1 447 ? 2.398 45.344 19.703 1 40.22 447 PRO A CA 1
ATOM 3539 C C . PRO A 1 447 ? 1.108 46.125 19.453 1 40.22 447 PRO A C 1
ATOM 3541 O O . PRO A 1 447 ? 0.928 47.219 19.984 1 40.22 447 PRO A O 1
ATOM 3544 N N . ALA A 1 448 ? 0.327 45.812 18.406 1 41.53 448 ALA A N 1
ATOM 3545 C CA . ALA A 1 448 ? -0.942 46.5 18.219 1 41.53 448 ALA A CA 1
ATOM 3546 C C . ALA A 1 448 ? -1.82 46.406 19.453 1 41.53 448 ALA A C 1
ATOM 3548 O O . ALA A 1 448 ? -1.802 45.406 20.156 1 41.53 448 ALA A O 1
ATOM 3549 N N . MET B 1 1 ? -8.477 -26.391 20.109 1 22.72 1 MET B N 1
ATOM 3550 C CA . MET B 1 1 ? -8.438 -27.844 19.984 1 22.72 1 MET B CA 1
ATOM 3551 C C . MET B 1 1 ? -7.527 -28.266 18.844 1 22.72 1 MET B C 1
ATOM 3553 O O . MET B 1 1 ? -7.531 -27.656 17.781 1 22.72 1 MET B O 1
ATOM 3557 N N . GLY B 1 2 ? -6.465 -29 19.141 1 25.98 2 GLY B N 1
ATOM 3558 C CA . GLY B 1 2 ? -5.504 -29.453 18.156 1 25.98 2 GLY B CA 1
ATOM 3559 C C . GLY B 1 2 ? -6.105 -30.406 17.125 1 25.98 2 GLY B C 1
ATOM 3560 O O . GLY B 1 2 ? -6.852 -31.312 17.484 1 25.98 2 GLY B O 1
ATOM 3561 N N . ILE B 1 3 ? -6.625 -30.062 16.016 1 26.92 3 ILE B N 1
ATOM 3562 C CA . ILE B 1 3 ? -7.34 -30.875 15.031 1 26.92 3 ILE B CA 1
ATOM 3563 C C . ILE B 1 3 ? -6.391 -31.906 14.43 1 26.92 3 ILE B C 1
ATOM 3565 O O . ILE B 1 3 ? -5.219 -31.609 14.172 1 26.92 3 ILE B O 1
ATOM 3569 N N . VAL B 1 4 ? -6.73 -33.25 14.781 1 28.41 4 VAL B N 1
ATOM 3570 C CA . VAL B 1 4 ? -6.043 -34.375 14.164 1 28.41 4 VAL B CA 1
ATOM 3571 C C . VAL B 1 4 ? -5.949 -34.156 12.656 1 28.41 4 VAL B C 1
ATOM 3573 O O . VAL B 1 4 ? -4.867 -34.281 12.078 1 28.41 4 VAL B O 1
ATOM 3576 N N . ASP B 1 5 ? -6.938 -34.812 11.891 1 27.22 5 ASP B N 1
ATOM 3577 C CA . ASP B 1 5 ? -7.125 -34.844 10.445 1 27.22 5 ASP B CA 1
ATOM 3578 C C . ASP B 1 5 ? -7.879 -33.594 9.977 1 27.22 5 ASP B C 1
ATOM 3580 O O . ASP B 1 5 ? -9 -33.344 10.422 1 27.22 5 ASP B O 1
ATOM 3584 N N . GLY B 1 6 ? -7.203 -32.438 9.836 1 30.27 6 GLY B N 1
ATOM 3585 C CA . GLY B 1 6 ? -7.68 -31.125 9.453 1 30.27 6 GLY B CA 1
ATOM 3586 C C . GLY B 1 6 ? -9.102 -30.844 9.906 1 30.27 6 GLY B C 1
ATOM 3587 O O . GLY B 1 6 ? -9.547 -29.703 9.891 1 30.27 6 GLY B O 1
ATOM 3588 N N . PHE B 1 7 ? -10.016 -31.797 9.633 1 30.81 7 PHE B N 1
ATOM 3589 C CA . PHE B 1 7 ? -11.445 -31.578 9.836 1 30.81 7 PHE B CA 1
ATOM 3590 C C . PHE B 1 7 ? -11.867 -32.031 11.227 1 30.81 7 PHE B C 1
ATOM 3592 O O . PHE B 1 7 ? -12.984 -31.75 11.664 1 30.81 7 PHE B O 1
ATOM 3599 N N . GLU B 1 8 ? -11.359 -33.219 11.758 1 30.5 8 GLU B N 1
ATOM 3600 C CA . GLU B 1 8 ? -11.969 -33.781 12.953 1 30.5 8 GLU B CA 1
ATOM 3601 C C . GLU B 1 8 ? -11.312 -33.25 14.219 1 30.5 8 GLU B C 1
ATOM 3603 O O . GLU B 1 8 ? -10.094 -33.344 14.383 1 30.5 8 GLU B O 1
ATOM 3608 N N . PRO B 1 9 ? -12.141 -32.5 14.93 1 37.34 9 PRO B N 1
ATOM 3609 C CA . PRO B 1 9 ? -11.641 -31.984 16.203 1 37.34 9 PRO B CA 1
ATOM 3610 C C . PRO B 1 9 ? -11.016 -33.094 17.078 1 37.34 9 PRO B C 1
ATOM 3612 O O . PRO B 1 9 ? -11.328 -34.25 16.906 1 37.34 9 PRO B O 1
ATOM 3615 N N . ILE B 1 10 ? -9.914 -32.875 17.734 1 38.66 10 ILE B N 1
ATOM 3616 C CA . ILE B 1 10 ? -9.477 -33.812 18.781 1 38.66 10 ILE B CA 1
ATOM 3617 C C . ILE B 1 10 ? -10.672 -34.188 19.656 1 38.66 10 ILE B C 1
ATOM 3619 O O . ILE B 1 10 ? -11.461 -33.312 20.062 1 38.66 10 ILE B O 1
ATOM 3623 N N . PRO B 1 11 ? -11.102 -35.438 19.625 1 36.94 11 PRO B N 1
ATOM 3624 C CA . PRO B 1 11 ? -12.211 -35.781 20.516 1 36.94 11 PRO B CA 1
ATOM 3625 C C . PRO B 1 11 ? -12.062 -35.188 21.906 1 36.94 11 PRO B C 1
ATOM 3627 O O . PRO B 1 11 ? -10.961 -35.188 22.469 1 36.94 11 PRO B O 1
ATOM 3630 N N . PRO B 1 12 ? -13.055 -34.406 22.391 1 39.44 12 PRO B N 1
ATOM 3631 C CA . PRO B 1 12 ? -13.078 -33.75 23.688 1 39.44 12 PRO B CA 1
ATOM 3632 C C . PRO B 1 12 ? -12.43 -34.594 24.797 1 39.44 12 PRO B C 1
ATOM 3634 O O . PRO B 1 12 ? -11.805 -34.062 25.703 1 39.44 12 PRO B O 1
ATOM 3637 N N . GLN B 1 13 ? -12.719 -35.969 24.766 1 39.97 13 GLN B N 1
ATOM 3638 C CA . GLN B 1 13 ? -12.289 -36.812 25.859 1 39.97 13 GLN B CA 1
ATOM 3639 C C . GLN B 1 13 ? -10.781 -36.719 26.062 1 39.97 13 GLN B C 1
ATOM 3641 O O . GLN B 1 13 ? -10.258 -37.219 27.078 1 39.97 13 GLN B O 1
ATOM 3646 N N . PHE B 1 14 ? -10.133 -36.344 24.922 1 37.72 14 PHE B N 1
ATOM 3647 C CA . PHE B 1 14 ? -8.68 -36.375 25.047 1 37.72 14 PHE B CA 1
ATOM 3648 C C . PHE B 1 14 ? -8.164 -35.031 25.547 1 37.72 14 PHE B C 1
ATOM 3650 O O . PHE B 1 14 ? -6.957 -34.844 25.719 1 37.72 14 PHE B O 1
ATOM 3657 N N . THR B 1 15 ? -8.953 -33.906 25.469 1 38.28 15 THR B N 1
ATOM 3658 C CA . THR B 1 15 ? -8.562 -32.656 26.109 1 38.28 15 THR B CA 1
ATOM 3659 C C . THR B 1 15 ? -8.906 -32.656 27.594 1 38.28 15 THR B C 1
ATOM 3661 O O . THR B 1 15 ? -8.648 -31.688 28.297 1 38.28 15 THR B O 1
ATOM 3664 N N . SER B 1 16 ? -9.789 -33.5 27.953 1 34.59 16 SER B N 1
ATOM 3665 C CA . SER B 1 16 ? -10.109 -33.469 29.375 1 34.59 16 SER B CA 1
ATOM 3666 C C . SER B 1 16 ? -8.891 -33.812 30.219 1 34.59 16 SER B C 1
ATOM 3668 O O . SER B 1 16 ? -8.109 -34.719 29.859 1 34.59 16 SER B O 1
ATOM 3670 N N . THR B 1 17 ? -8.305 -32.844 30.875 1 35.84 17 THR B N 1
ATOM 3671 C CA . THR B 1 17 ? -7.297 -33 31.922 1 35.84 17 THR B CA 1
ATOM 3672 C C . THR B 1 17 ? -7.527 -34.281 32.719 1 35.84 17 THR B C 1
ATOM 3674 O O . THR B 1 17 ? -6.711 -34.656 33.562 1 35.84 17 THR B O 1
ATOM 3677 N N . LYS B 1 18 ? -8.844 -34.75 32.938 1 35.28 18 LYS B N 1
ATOM 3678 C CA . LYS B 1 18 ? -8.977 -35.75 34 1 35.28 18 LYS B CA 1
ATOM 3679 C C . LYS B 1 18 ? -8.266 -37.031 33.594 1 35.28 18 LYS B C 1
ATOM 3681 O O . LYS B 1 18 ? -7.992 -37.875 34.469 1 35.28 18 LYS B O 1
ATOM 3686 N N . HIS B 1 19 ? -8.5 -37.594 32.406 1 30.73 19 HIS B N 1
ATOM 3687 C CA . HIS B 1 19 ? -7.902 -38.938 32.375 1 30.73 19 HIS B CA 1
ATOM 3688 C C . HIS B 1 19 ? -6.383 -38.844 32.219 1 30.73 19 HIS B C 1
ATOM 3690 O O . HIS B 1 19 ? -5.855 -38.906 31.125 1 30.73 19 HIS B O 1
ATOM 3696 N N . LYS B 1 20 ? -5.637 -38.062 32.938 1 36.94 20 LYS B N 1
ATOM 3697 C CA . LYS B 1 20 ? -4.234 -38.312 33.25 1 36.94 20 LYS B CA 1
ATOM 3698 C C . LYS B 1 20 ? -4 -39.812 33.531 1 36.94 20 LYS B C 1
ATOM 3700 O O . LYS B 1 20 ? -2.879 -40.188 33.844 1 36.94 20 LYS B O 1
ATOM 3705 N N . THR B 1 21 ? -5.062 -40.469 34.031 1 30.78 21 THR B N 1
ATOM 3706 C CA . THR B 1 21 ? -4.637 -41.75 34.562 1 30.78 21 THR B CA 1
ATOM 3707 C C . THR B 1 21 ? -4.133 -42.688 33.469 1 30.78 21 THR B C 1
ATOM 3709 O O . THR B 1 21 ? -3.039 -43.25 33.562 1 30.78 21 THR B O 1
ATOM 3712 N N . GLN B 1 22 ? -4.832 -44 33.219 1 30.72 22 GLN B N 1
ATOM 3713 C CA . GLN B 1 22 ? -4.391 -45.25 32.594 1 30.72 22 GLN B CA 1
ATOM 3714 C C . GLN B 1 22 ? -4.121 -45.094 31.109 1 30.72 22 GLN B C 1
ATOM 3716 O O . GLN B 1 22 ? -4.82 -44.312 30.438 1 30.72 22 GLN B O 1
ATOM 3721 N N . GLY B 1 23 ? -2.92 -45.531 30.469 1 37.22 23 GLY B N 1
ATOM 3722 C CA . GLY B 1 23 ? -1.982 -45.562 29.359 1 37.22 23 GLY B CA 1
ATOM 3723 C C . GLY B 1 23 ? -2.643 -45.906 28.031 1 37.22 23 GLY B C 1
ATOM 3724 O O . GLY B 1 23 ? -1.961 -46.25 27.062 1 37.22 23 GLY B O 1
ATOM 3725 N N . ILE B 1 24 ? -3.877 -46.344 27.969 1 36.19 24 ILE B N 1
ATOM 3726 C CA . ILE B 1 24 ? -4.137 -46.938 26.656 1 36.19 24 ILE B CA 1
ATOM 3727 C C . ILE B 1 24 ? -4.004 -45.875 25.578 1 36.19 24 ILE B C 1
ATOM 3729 O O . ILE B 1 24 ? -4.785 -44.938 25.547 1 36.19 24 ILE B O 1
ATOM 3733 N N . LEU B 1 25 ? -2.701 -45.531 25.172 1 40.91 25 LEU B N 1
ATOM 3734 C CA . LEU B 1 25 ? -2.297 -44.625 24.125 1 40.91 25 LEU B CA 1
ATOM 3735 C C . LEU B 1 25 ? -3.062 -44.906 22.828 1 40.91 25 LEU B C 1
ATOM 3737 O O . LEU B 1 25 ? -3.105 -46.031 22.359 1 40.91 25 LEU B O 1
ATOM 3741 N N . ASN B 1 26 ? -4.191 -44.344 22.641 1 40.22 26 ASN B N 1
ATOM 3742 C CA . ASN B 1 26 ? -4.875 -44.406 21.344 1 40.22 26 ASN B CA 1
ATOM 3743 C C . ASN B 1 26 ? -3.881 -44.438 20.188 1 40.22 26 ASN B C 1
ATOM 3745 O O . ASN B 1 26 ? -3.068 -43.531 20.047 1 40.22 26 ASN B O 1
ATOM 3749 N N . PRO B 1 27 ? -3.67 -45.719 19.641 1 47.25 27 PRO B N 1
ATOM 3750 C CA . PRO B 1 27 ? -2.68 -45.875 18.578 1 47.25 27 PRO B CA 1
ATOM 3751 C C . PRO B 1 27 ? -2.75 -44.781 17.531 1 47.25 27 PRO B C 1
ATOM 3753 O O . PRO B 1 27 ? -1.718 -44.344 17 1 47.25 27 PRO B O 1
ATOM 3756 N N . GLY B 1 28 ? -3.93 -44.406 17.25 1 46.84 28 GLY B N 1
ATOM 3757 C CA . GLY B 1 28 ? -4.055 -43.312 16.281 1 46.84 28 GLY B CA 1
ATOM 3758 C C . GLY B 1 28 ? -3.443 -42.031 16.75 1 46.84 28 GLY B C 1
ATOM 3759 O O . GLY B 1 28 ? -2.832 -41.312 15.953 1 46.84 28 GLY B O 1
ATOM 3760 N N . TYR B 1 29 ? -3.572 -41.906 18.062 1 49.03 29 TYR B N 1
ATOM 3761 C CA . TYR B 1 29 ? -2.98 -40.719 18.625 1 49.03 29 TYR B CA 1
ATOM 3762 C C . TYR B 1 29 ? -1.459 -40.781 18.578 1 49.03 29 TYR B C 1
ATOM 3764 O O . TYR B 1 29 ? -0.798 -39.781 18.281 1 49.03 29 TYR B O 1
ATOM 3772 N N . VAL B 1 30 ? -1.006 -41.938 18.906 1 46.09 30 VAL B N 1
ATOM 3773 C CA . VAL B 1 30 ? 0.442 -42.125 18.891 1 46.09 30 VAL B CA 1
ATOM 3774 C C . VAL B 1 30 ? 0.974 -41.844 17.484 1 46.09 30 VAL B C 1
ATOM 3776 O O . VAL B 1 30 ? 1.99 -41.156 17.312 1 46.09 30 VAL B O 1
ATOM 3779 N N . VAL B 1 31 ? 0.253 -42.312 16.578 1 46.84 31 VAL B N 1
ATOM 3780 C CA . VAL B 1 31 ? 0.666 -42.125 15.188 1 46.84 31 VAL B CA 1
ATOM 3781 C C . VAL B 1 31 ? 0.56 -40.625 14.836 1 46.84 31 VAL B C 1
ATOM 3783 O O . VAL B 1 31 ? 1.471 -40.062 14.227 1 46.84 31 VAL B O 1
ATOM 3786 N N . TRP B 1 32 ? -0.513 -40.125 15.289 1 50.97 32 TRP B N 1
ATOM 3787 C CA . TRP B 1 32 ? -0.697 -38.688 15.039 1 50.97 32 TRP B CA 1
ATOM 3788 C C . TRP B 1 32 ? 0.41 -37.875 15.695 1 50.97 32 TRP B C 1
ATOM 3790 O O . TRP B 1 32 ? 0.974 -36.969 15.078 1 50.97 32 TRP B O 1
ATOM 3800 N N . GLN B 1 33 ? 0.581 -38.125 16.938 1 51.16 33 GLN B N 1
ATOM 3801 C CA . GLN B 1 33 ? 1.593 -37.375 17.703 1 51.16 33 GLN B CA 1
ATOM 3802 C C . GLN B 1 33 ? 2.965 -37.5 17.047 1 51.16 33 GLN B C 1
ATOM 3804 O O . GLN B 1 33 ? 3.701 -36.531 16.938 1 51.16 33 GLN B O 1
ATOM 3809 N N . TYR B 1 34 ? 3.197 -38.688 16.609 1 47.38 34 TYR B N 1
ATOM 3810 C CA . TYR B 1 34 ? 4.48 -38.906 15.953 1 47.38 34 TYR B CA 1
ATOM 3811 C C . TYR B 1 34 ? 4.578 -38.062 14.68 1 47.38 34 TYR B C 1
ATOM 3813 O O . TYR B 1 34 ? 5.586 -37.406 14.438 1 47.38 34 TYR B O 1
ATOM 3821 N N . LYS B 1 35 ? 3.535 -38.156 13.977 1 49.16 35 LYS B N 1
ATOM 3822 C CA . LYS B 1 35 ? 3.553 -37.438 12.719 1 49.16 35 LYS B CA 1
ATOM 3823 C C . LYS B 1 35 ? 3.619 -35.906 12.953 1 49.16 35 LYS B C 1
ATOM 3825 O O . LYS B 1 35 ? 4.371 -35.219 12.273 1 49.16 35 LYS B O 1
ATOM 3830 N N . ASP B 1 36 ? 2.877 -35.469 13.867 1 52.53 36 ASP B N 1
ATOM 3831 C CA . ASP B 1 36 ? 2.848 -34.031 14.18 1 52.53 36 ASP B CA 1
ATOM 3832 C C . ASP B 1 36 ? 4.188 -33.594 14.742 1 52.53 36 ASP B C 1
ATOM 3834 O O . ASP B 1 36 ? 4.719 -32.562 14.328 1 52.53 36 ASP B O 1
ATOM 3838 N N . GLN B 1 37 ? 4.68 -34.344 15.656 1 51.72 37 GLN B N 1
ATOM 3839 C CA . GLN B 1 37 ? 5.934 -33.969 16.297 1 51.72 37 GLN B CA 1
ATOM 3840 C C . GLN B 1 37 ? 7.094 -34.031 15.305 1 51.72 37 GLN B C 1
ATOM 3842 O O . GLN B 1 37 ? 8.023 -33.219 15.375 1 51.72 37 GLN B O 1
ATOM 3847 N N . THR B 1 38 ? 6.934 -34.938 14.422 1 49.06 38 THR B N 1
ATOM 3848 C CA . THR B 1 38 ? 7.934 -35 13.367 1 49.06 38 THR B CA 1
ATOM 3849 C C . THR B 1 38 ? 7.844 -33.75 12.469 1 49.06 38 THR B C 1
ATOM 3851 O O . THR B 1 38 ? 8.859 -33.156 12.148 1 49.06 38 THR B O 1
ATOM 3854 N N . ALA B 1 39 ? 6.625 -33.562 12.117 1 52.34 39 ALA B N 1
ATOM 3855 C CA . ALA B 1 39 ? 6.418 -32.344 11.328 1 52.34 39 ALA B CA 1
ATOM 3856 C C . ALA B 1 39 ? 6.883 -31.109 12.086 1 52.34 39 ALA B C 1
ATOM 3858 O O . ALA B 1 39 ? 7.52 -30.219 11.508 1 52.34 39 ALA B O 1
ATOM 3859 N N . LEU B 1 40 ? 6.555 -31.094 13.32 1 55.56 40 LEU B N 1
ATOM 3860 C CA . LEU B 1 40 ? 6.996 -29.984 14.164 1 55.56 40 LEU B CA 1
ATOM 3861 C C . LEU B 1 40 ? 8.516 -29.922 14.211 1 55.56 40 LEU B C 1
ATOM 3863 O O . LEU B 1 40 ? 9.094 -28.828 14.094 1 55.56 40 LEU B O 1
ATOM 3867 N N . GLY B 1 41 ? 9.109 -31.047 14.445 1 52.5 41 GLY B N 1
ATOM 3868 C CA . GLY B 1 41 ? 10.562 -31.094 14.438 1 52.5 41 GLY B CA 1
ATOM 3869 C C . GLY B 1 41 ? 11.164 -30.578 13.148 1 52.5 41 GLY B C 1
ATOM 3870 O O . GLY B 1 41 ? 12.148 -29.828 13.172 1 52.5 41 GLY B O 1
ATOM 3871 N N . TRP B 1 42 ? 10.578 -30.969 12.164 1 47.56 42 TRP B N 1
ATOM 3872 C CA . TRP B 1 42 ? 11.07 -30.531 10.859 1 47.56 42 TRP B CA 1
ATOM 3873 C C . TRP B 1 42 ? 10.914 -29.016 10.688 1 47.56 42 TRP B C 1
ATOM 3875 O O . TRP B 1 42 ? 11.828 -28.359 10.195 1 47.56 42 TRP B O 1
ATOM 3885 N N . ILE B 1 43 ? 9.742 -28.625 11.062 1 50.84 43 ILE B N 1
ATOM 3886 C CA . ILE B 1 43 ? 9.5 -27.188 11 1 50.84 43 ILE B CA 1
ATOM 3887 C C . ILE B 1 43 ? 10.547 -26.453 11.836 1 50.84 43 ILE B C 1
ATOM 3889 O O . ILE B 1 43 ? 11.18 -25.5 11.359 1 50.84 43 ILE B O 1
ATOM 3893 N N . ILE B 1 44 ? 10.797 -26.922 13.031 1 50.72 44 ILE B N 1
ATOM 3894 C CA . ILE B 1 44 ? 11.711 -26.266 13.961 1 50.72 44 ILE B CA 1
ATOM 3895 C C . ILE B 1 44 ? 13.141 -26.328 13.414 1 50.72 44 ILE B C 1
ATOM 3897 O O . ILE B 1 44 ? 13.883 -25.359 13.492 1 50.72 44 ILE B O 1
ATOM 3901 N N . SER B 1 45 ? 13.461 -27.359 12.891 1 47.66 45 SER B N 1
ATOM 3902 C CA . SER B 1 45 ? 14.828 -27.562 12.406 1 47.66 45 SER B CA 1
ATOM 3903 C C . SER B 1 45 ? 15.109 -26.672 11.195 1 47.66 45 SER B C 1
ATOM 3905 O O . SER B 1 45 ? 16.281 -26.422 10.859 1 47.66 45 SER B O 1
ATOM 3907 N N . SER B 1 46 ? 14.031 -26.297 10.625 1 44.16 46 SER B N 1
ATOM 3908 C CA . SER B 1 46 ? 14.203 -25.516 9.406 1 44.16 46 SER B CA 1
ATOM 3909 C C . SER B 1 46 ? 14.266 -24.016 9.711 1 44.16 46 SER B C 1
ATOM 3911 O O . SER B 1 46 ? 14.547 -23.203 8.82 1 44.16 46 SER B O 1
ATOM 3913 N N . LEU B 1 47 ? 13.906 -23.75 10.898 1 46.88 47 LEU B N 1
ATOM 3914 C CA . LEU B 1 47 ? 13.805 -22.344 11.289 1 46.88 47 LEU B CA 1
ATOM 3915 C C . LEU B 1 47 ? 15.125 -21.844 11.852 1 46.88 47 LEU B C 1
ATOM 3917 O O . LEU B 1 47 ? 15.883 -22.609 12.453 1 46.88 47 LEU B O 1
ATOM 3921 N N . SER B 1 48 ? 15.445 -20.656 11.414 1 44 48 SER B N 1
ATOM 3922 C CA . SER B 1 48 ? 16.578 -20.031 12.078 1 44 48 SER B CA 1
ATOM 3923 C C . SER B 1 48 ? 16.344 -19.875 13.57 1 44 48 SER B C 1
ATOM 3925 O O . SER B 1 48 ? 15.195 -19.812 14.016 1 44 48 SER B O 1
ATOM 3927 N N . PRO B 1 49 ? 17.438 -19.953 14.211 1 46.72 49 PRO B N 1
ATOM 3928 C CA . PRO B 1 49 ? 17.297 -19.828 15.664 1 46.72 49 PRO B CA 1
ATOM 3929 C C . PRO B 1 49 ? 16.469 -18.625 16.078 1 46.72 49 PRO B C 1
ATOM 3931 O O . PRO B 1 49 ? 15.734 -18.688 17.078 1 46.72 49 PRO B O 1
ATOM 3934 N N . VAL B 1 50 ? 16.531 -17.609 15.328 1 44.34 50 VAL B N 1
ATOM 3935 C CA . VAL B 1 50 ? 15.805 -16.406 15.703 1 44.34 50 VAL B CA 1
ATOM 3936 C C . VAL B 1 50 ? 14.305 -16.625 15.562 1 44.34 50 VAL B C 1
ATOM 3938 O O . VAL B 1 50 ? 13.516 -16.172 16.391 1 44.34 50 VAL B O 1
ATOM 3941 N N . VAL B 1 51 ? 14.008 -17.422 14.594 1 45.84 51 VAL B N 1
ATOM 3942 C CA . VAL B 1 51 ? 12.594 -17.672 14.32 1 45.84 51 VAL B CA 1
ATOM 3943 C C . VAL B 1 51 ? 12.07 -18.766 15.242 1 45.84 51 VAL B C 1
ATOM 3945 O O . VAL B 1 51 ? 10.914 -18.734 15.664 1 45.84 51 VAL B O 1
ATOM 3948 N N . VAL B 1 52 ? 13.016 -19.625 15.594 1 50.31 52 VAL B N 1
ATOM 3949 C CA . VAL B 1 52 ? 12.625 -20.719 16.469 1 50.31 52 VAL B CA 1
ATOM 3950 C C . VAL B 1 52 ? 12.086 -20.172 17.781 1 50.31 52 VAL B C 1
ATOM 3952 O O . VAL B 1 52 ? 11.164 -20.734 18.375 1 50.31 52 VAL B O 1
ATOM 3955 N N . SER B 1 53 ? 12.617 -19.047 18.125 1 52.75 53 SER B N 1
ATOM 3956 C CA . SER B 1 53 ? 12.203 -18.469 19.406 1 52.75 53 SER B CA 1
ATOM 3957 C C . SER B 1 53 ? 10.742 -18.031 19.359 1 52.75 53 SER B C 1
ATOM 3959 O O . SER B 1 53 ? 10.062 -18.016 20.391 1 52.75 53 SER B O 1
ATOM 3961 N N . THR B 1 54 ? 10.289 -17.781 18.156 1 48.84 54 THR B N 1
ATOM 3962 C CA . THR B 1 54 ? 8.914 -17.297 18.062 1 48.84 54 THR B CA 1
ATOM 3963 C C . THR B 1 54 ? 7.926 -18.453 18.094 1 48.84 54 THR B C 1
ATOM 3965 O O . THR B 1 54 ? 6.734 -18.266 18.328 1 48.84 54 THR B O 1
ATOM 3968 N N . ILE B 1 55 ? 8.523 -19.656 17.859 1 48.97 55 ILE B N 1
ATOM 3969 C CA . ILE B 1 55 ? 7.641 -20.812 17.844 1 48.97 55 ILE B CA 1
ATOM 3970 C C . ILE B 1 55 ? 7.953 -21.719 19.031 1 48.97 55 ILE B C 1
ATOM 3972 O O . ILE B 1 55 ? 7.414 -22.828 19.125 1 48.97 55 ILE B O 1
ATOM 3976 N N . TYR B 1 56 ? 8.758 -21.156 19.859 1 51.62 56 TYR B N 1
ATOM 3977 C CA . TYR B 1 56 ? 9.094 -21.922 21.062 1 51.62 56 TYR B CA 1
ATOM 3978 C C . TYR B 1 56 ? 7.871 -22.109 21.953 1 51.62 56 TYR B C 1
ATOM 3980 O O . TYR B 1 56 ? 7.145 -21.141 22.219 1 51.62 56 TYR B O 1
ATOM 3988 N N . GLY B 1 57 ? 7.578 -23.312 22.219 1 53.47 57 GLY B N 1
ATOM 3989 C CA . GLY B 1 57 ? 6.469 -23.672 23.094 1 53.47 57 GLY B CA 1
ATOM 3990 C C . GLY B 1 57 ? 5.223 -24.094 22.344 1 53.47 57 GLY B C 1
ATOM 3991 O O . GLY B 1 57 ? 4.223 -24.469 22.953 1 53.47 57 GLY B O 1
ATOM 3992 N N . LEU B 1 58 ? 5.488 -23.984 21 1 51.16 58 LEU B N 1
ATOM 3993 C CA . LEU B 1 58 ? 4.324 -24.453 20.266 1 51.16 58 LEU B CA 1
ATOM 3994 C C . LEU B 1 58 ? 4.312 -25.984 20.172 1 51.16 58 LEU B C 1
ATOM 3996 O O . LEU B 1 58 ? 5.34 -26.594 19.891 1 51.16 58 LEU B O 1
ATOM 4000 N N . GLU B 1 59 ? 3.174 -26.531 20.578 1 50.12 59 GLU B N 1
ATOM 4001 C CA . GLU B 1 59 ? 3.08 -27.953 20.844 1 50.12 59 GLU B CA 1
ATOM 4002 C C . GLU B 1 59 ? 2.795 -28.75 19.578 1 50.12 59 GLU B C 1
ATOM 4004 O O . GLU B 1 59 ? 3.057 -29.953 19.516 1 50.12 59 GLU B O 1
ATOM 4009 N N . THR B 1 60 ? 2.23 -28.016 18.578 1 52.72 60 THR B N 1
ATOM 4010 C CA . THR B 1 60 ? 1.89 -28.781 17.391 1 52.72 60 THR B CA 1
ATOM 4011 C C . THR B 1 60 ? 2.463 -28.141 16.141 1 52.72 60 THR B C 1
ATOM 4013 O O . THR B 1 60 ? 2.787 -26.938 16.141 1 52.72 60 THR B O 1
ATOM 4016 N N . SER B 1 61 ? 2.734 -29.062 15.141 1 55.62 61 SER B N 1
ATOM 4017 C CA . SER B 1 61 ? 3.24 -28.562 13.859 1 55.62 61 SER B CA 1
ATOM 4018 C C . SER B 1 61 ? 2.305 -27.516 13.266 1 55.62 61 SER B C 1
ATOM 4020 O O . SER B 1 61 ? 2.758 -26.578 12.617 1 55.62 61 SER B O 1
ATOM 4022 N N . ARG B 1 62 ? 1.157 -27.641 13.609 1 51.09 62 ARG B N 1
ATOM 4023 C CA . ARG B 1 62 ? 0.193 -26.672 13.117 1 51.09 62 ARG B CA 1
ATOM 4024 C C . ARG B 1 62 ? 0.479 -25.281 13.688 1 51.09 62 ARG B C 1
ATOM 4026 O O . ARG B 1 62 ? 0.532 -24.297 12.938 1 51.09 62 ARG B O 1
ATOM 4033 N N . PHE B 1 63 ? 0.573 -25.375 14.938 1 52.97 63 PHE B N 1
ATOM 4034 C CA . PHE B 1 63 ? 0.804 -24.078 15.57 1 52.97 63 PHE B CA 1
ATOM 4035 C C . PHE B 1 63 ? 2.137 -23.484 15.133 1 52.97 63 PHE B C 1
ATOM 4037 O O . PHE B 1 63 ? 2.25 -22.281 14.938 1 52.97 63 PHE B O 1
ATOM 4044 N N . ALA B 1 64 ? 2.988 -24.406 15.008 1 52.06 64 ALA B N 1
ATOM 4045 C CA . ALA B 1 64 ? 4.289 -23.938 14.539 1 52.06 64 ALA B CA 1
ATOM 4046 C C . ALA B 1 64 ? 4.195 -23.375 13.125 1 52.06 64 ALA B C 1
ATOM 4048 O O . ALA B 1 64 ? 4.77 -22.328 12.836 1 52.06 64 ALA B O 1
ATOM 4049 N N . TRP B 1 65 ? 3.389 -24.031 12.406 1 51.78 65 TRP B N 1
ATOM 4050 C CA . TRP B 1 65 ? 3.213 -23.594 11.031 1 51.78 65 TRP B CA 1
ATOM 4051 C C . TRP B 1 65 ? 2.484 -22.25 10.984 1 51.78 65 TRP B C 1
ATOM 4053 O O . TRP B 1 65 ? 2.873 -21.344 10.234 1 51.78 65 TRP B O 1
ATOM 4063 N N . GLN B 1 66 ? 1.52 -22.297 11.797 1 52.19 66 GLN B N 1
ATOM 4064 C CA . GLN B 1 66 ? 0.758 -21.047 11.852 1 52.19 66 GLN B CA 1
ATOM 4065 C C . GLN B 1 66 ? 1.644 -19.875 12.258 1 52.19 66 GLN B C 1
ATOM 4067 O O . GLN B 1 66 ? 1.53 -18.781 11.703 1 52.19 66 GLN B O 1
ATOM 4072 N N . ALA B 1 67 ? 2.316 -20.25 13.242 1 50.34 67 ALA B N 1
ATOM 4073 C CA . ALA B 1 67 ? 3.238 -19.203 13.695 1 50.34 67 ALA B CA 1
ATOM 4074 C C . ALA B 1 67 ? 4.23 -18.844 12.594 1 50.34 67 ALA B C 1
ATOM 4076 O O . ALA B 1 67 ? 4.566 -17.672 12.422 1 50.34 67 ALA B O 1
ATOM 4077 N N . PHE B 1 68 ? 4.551 -19.906 11.953 1 48 68 PHE B N 1
ATOM 4078 C CA . PHE B 1 68 ? 5.457 -19.734 10.82 1 48 68 PHE B CA 1
ATOM 4079 C C . PHE B 1 68 ? 4.793 -18.938 9.711 1 48 68 PHE B C 1
ATOM 4081 O O . PHE B 1 68 ? 5.402 -18.031 9.141 1 48 68 PHE B O 1
ATOM 4088 N N . ASP B 1 69 ? 3.762 -19.406 9.438 1 48.22 69 ASP B N 1
ATOM 4089 C CA . ASP B 1 69 ? 2.986 -18.797 8.367 1 48.22 69 ASP B CA 1
ATOM 4090 C C . ASP B 1 69 ? 2.754 -17.312 8.633 1 48.22 69 ASP B C 1
ATOM 4092 O O . ASP B 1 69 ? 2.873 -16.484 7.727 1 48.22 69 ASP B O 1
ATOM 4096 N N . ALA B 1 70 ? 2.312 -17.141 9.836 1 46.31 70 ALA B N 1
ATOM 4097 C CA . ALA B 1 70 ? 2.066 -15.75 10.203 1 46.31 70 ALA B CA 1
ATOM 4098 C C . ALA B 1 70 ? 3.312 -14.898 9.992 1 46.31 70 ALA B C 1
ATOM 4100 O O . ALA B 1 70 ? 3.213 -13.719 9.648 1 46.31 70 ALA B O 1
ATOM 4101 N N . ARG B 1 71 ? 4.34 -15.562 10.242 1 43.34 71 ARG B N 1
ATOM 4102 C CA . ARG B 1 71 ? 5.594 -14.836 10.102 1 43.34 71 ARG B CA 1
ATOM 4103 C C . ARG B 1 71 ? 6.027 -14.758 8.641 1 43.34 71 ARG B C 1
ATOM 4105 O O . ARG B 1 71 ? 6.676 -13.797 8.234 1 43.34 71 ARG B O 1
ATOM 4112 N N . PHE B 1 72 ? 5.707 -15.789 8.016 1 41.22 72 PHE B N 1
ATOM 4113 C CA . PHE B 1 72 ? 6.246 -15.883 6.66 1 41.22 72 PHE B CA 1
ATOM 4114 C C . PHE B 1 72 ? 5.164 -15.586 5.625 1 41.22 72 PHE B C 1
ATOM 4116 O O . PHE B 1 72 ? 5.418 -15.656 4.422 1 41.22 72 PHE B O 1
ATOM 4123 N N . ASP B 1 73 ? 3.982 -15.383 6.055 1 39.56 73 ASP B N 1
ATOM 4124 C CA . ASP B 1 73 ? 2.881 -15.141 5.129 1 39.56 73 ASP B CA 1
ATOM 4125 C C . ASP B 1 73 ? 3.105 -13.859 4.332 1 39.56 73 ASP B C 1
ATOM 4127 O O . ASP B 1 73 ? 2.582 -12.805 4.688 1 39.56 73 ASP B O 1
ATOM 4131 N N . THR B 1 74 ? 4.293 -13.648 4.055 1 39.28 74 THR B N 1
ATOM 4132 C CA . THR B 1 74 ? 4.363 -12.5 3.156 1 39.28 74 THR B CA 1
ATOM 4133 C C . THR B 1 74 ? 3.881 -12.875 1.759 1 39.28 74 THR B C 1
ATOM 4135 O O . THR B 1 74 ? 4.258 -13.922 1.227 1 39.28 74 THR B O 1
ATOM 4138 N N . PRO B 1 75 ? 2.734 -12.438 1.393 1 39.91 75 PRO B N 1
ATOM 4139 C CA . PRO B 1 75 ? 2.268 -12.672 0.023 1 39.91 75 PRO B CA 1
ATOM 4140 C C . PRO B 1 75 ? 3.4 -12.625 -1.001 1 39.91 75 PRO B C 1
ATOM 4142 O O . PRO B 1 75 ? 4.23 -11.711 -0.968 1 39.91 75 PRO B O 1
ATOM 4145 N N . SER B 1 76 ? 3.947 -13.742 -1.335 1 40.5 76 SER B N 1
ATOM 4146 C CA . SER B 1 76 ? 4.926 -13.789 -2.418 1 40.5 76 SER B CA 1
ATOM 4147 C C . SER B 1 76 ? 4.375 -13.141 -3.686 1 40.5 76 SER B C 1
ATOM 4149 O O . SER B 1 76 ? 3.324 -13.547 -4.188 1 40.5 76 SER B O 1
ATOM 4151 N N . THR B 1 77 ? 4.48 -11.82 -3.887 1 42.88 77 THR B N 1
ATOM 4152 C CA . THR B 1 77 ? 4.09 -11.117 -5.102 1 42.88 77 THR B CA 1
ATOM 4153 C C . THR B 1 77 ? 4.988 -11.516 -6.27 1 42.88 77 THR B C 1
ATOM 4155 O O . THR B 1 77 ? 6.168 -11.156 -6.301 1 42.88 77 THR B O 1
ATOM 4158 N N . TYR B 1 78 ? 4.734 -12.727 -6.898 1 59.44 78 TYR B N 1
ATOM 4159 C CA . TYR B 1 78 ? 5.242 -13.055 -8.227 1 59.44 78 TYR B CA 1
ATOM 4160 C C . TYR B 1 78 ? 4.352 -12.469 -9.312 1 59.44 78 TYR B C 1
ATOM 4162 O O . TYR B 1 78 ? 3.229 -12.039 -9.039 1 59.44 78 TYR B O 1
ATOM 4170 N N . PRO B 1 79 ? 4.969 -12.281 -10.516 1 67.81 79 PRO B N 1
ATOM 4171 C CA . PRO B 1 79 ? 4.227 -11.555 -11.547 1 67.81 79 PRO B CA 1
ATOM 4172 C C . PRO B 1 79 ? 2.771 -12.008 -11.656 1 67.81 79 PRO B C 1
ATOM 4174 O O . PRO B 1 79 ? 1.866 -11.18 -11.75 1 67.81 79 PRO B O 1
ATOM 4177 N N . ILE B 1 80 ? 2.633 -13.289 -11.492 1 77.31 80 ILE B N 1
ATOM 4178 C CA . ILE B 1 80 ? 1.249 -13.75 -11.555 1 77.31 80 ILE B CA 1
ATOM 4179 C C . ILE B 1 80 ? 0.51 -13.352 -10.281 1 77.31 80 ILE B C 1
ATOM 4181 O O . ILE B 1 80 ? -0.671 -13 -10.328 1 77.31 80 ILE B O 1
ATOM 4185 N N . GLY B 1 81 ? 1.224 -13.336 -9.195 1 85.06 81 GLY B N 1
ATOM 4186 C CA . GLY B 1 81 ? 0.633 -12.898 -7.941 1 85.06 81 GLY B CA 1
ATOM 4187 C C . GLY B 1 81 ? 0.268 -11.422 -7.934 1 85.06 81 GLY B C 1
ATOM 4188 O O . GLY B 1 81 ? -0.689 -11.023 -7.27 1 85.06 81 GLY B O 1
ATOM 4189 N N . ASP B 1 82 ? 1.051 -10.633 -8.695 1 89.81 82 ASP B N 1
ATOM 4190 C CA . ASP B 1 82 ? 0.814 -9.188 -8.773 1 89.81 82 ASP B CA 1
ATOM 4191 C C . ASP B 1 82 ? -0.55 -8.891 -9.391 1 89.81 82 ASP B C 1
ATOM 4193 O O . ASP B 1 82 ? -1.106 -7.809 -9.18 1 89.81 82 ASP B O 1
ATOM 4197 N N . ALA B 1 83 ? -1.028 -9.852 -10.164 1 92.56 83 ALA B N 1
ATOM 4198 C CA . ALA B 1 83 ? -2.289 -9.633 -10.867 1 92.56 83 ALA B CA 1
ATOM 4199 C C . ALA B 1 83 ? -3.465 -10.195 -10.078 1 92.56 83 ALA B C 1
ATOM 4201 O O . ALA B 1 83 ? -4.625 -9.969 -10.43 1 92.56 83 ALA B O 1
ATOM 4202 N N . PHE B 1 84 ? -3.221 -10.93 -9.047 1 91.75 84 PHE B N 1
ATOM 4203 C CA . PHE B 1 84 ? -4.293 -11.508 -8.25 1 91.75 84 PHE B CA 1
ATOM 4204 C C . PHE B 1 84 ? -4.98 -10.445 -7.41 1 91.75 84 PHE B C 1
ATOM 4206 O O . PHE B 1 84 ? -4.324 -9.688 -6.691 1 91.75 84 PHE B O 1
ATOM 4213 N N . ASN B 1 85 ? -6.262 -10.391 -7.461 1 92.25 85 ASN B N 1
ATOM 4214 C CA . ASN B 1 85 ? -7.023 -9.406 -6.691 1 92.25 85 ASN B CA 1
ATOM 4215 C C . ASN B 1 85 ? -7.352 -9.93 -5.293 1 92.25 85 ASN B C 1
ATOM 4217 O O . ASN B 1 85 ? -8.203 -10.797 -5.133 1 92.25 85 ASN B O 1
ATOM 4221 N N . TYR B 1 86 ? -6.797 -9.344 -4.301 1 86.75 86 TYR B N 1
ATOM 4222 C CA . TYR B 1 86 ? -6.977 -9.781 -2.918 1 86.75 86 TYR B CA 1
ATOM 4223 C C . TYR B 1 86 ? -7.969 -8.875 -2.191 1 86.75 86 TYR B C 1
ATOM 4225 O O . TYR B 1 86 ? -8.172 -9.016 -0.982 1 86.75 86 TYR B O 1
ATOM 4233 N N . VAL B 1 87 ? -8.516 -7.91 -2.857 1 91.25 87 VAL B N 1
ATOM 4234 C CA . VAL B 1 87 ? -9.445 -6.965 -2.252 1 91.25 87 VAL B CA 1
ATOM 4235 C C . VAL B 1 87 ? -10.828 -7.605 -2.139 1 91.25 87 VAL B C 1
ATOM 4237 O O . VAL B 1 87 ? -11.562 -7.691 -3.125 1 91.25 87 VAL B O 1
ATOM 4240 N N . LYS B 1 88 ? -11.227 -7.965 -0.955 1 88.81 88 LYS B N 1
ATOM 4241 C CA . LYS B 1 88 ? -12.469 -8.703 -0.711 1 88.81 88 LYS B CA 1
ATOM 4242 C C . LYS B 1 88 ? -13.688 -7.883 -1.126 1 88.81 88 LYS B C 1
ATOM 4244 O O . LYS B 1 88 ? -14.688 -8.438 -1.574 1 88.81 88 LYS B O 1
ATOM 4249 N N . ALA B 1 89 ? -13.586 -6.625 -0.989 1 91.88 89 ALA B N 1
ATOM 4250 C CA . ALA B 1 89 ? -14.703 -5.742 -1.321 1 91.88 89 ALA B CA 1
ATOM 4251 C C . ALA B 1 89 ? -14.938 -5.703 -2.828 1 91.88 89 ALA B C 1
ATOM 4253 O O . ALA B 1 89 ? -15.977 -5.223 -3.287 1 91.88 89 ALA B O 1
ATOM 4254 N N . SER B 1 90 ? -14.016 -6.137 -3.6 1 92.44 90 SER B N 1
ATOM 4255 C CA . SER B 1 90 ? -14.078 -6.059 -5.055 1 92.44 90 SER B CA 1
ATOM 4256 C C . SER B 1 90 ? -14.953 -7.164 -5.633 1 92.44 90 SER B C 1
ATOM 4258 O O . SER B 1 90 ? -14.914 -8.305 -5.164 1 92.44 90 SER B O 1
ATOM 4260 N N . ASP B 1 91 ? -15.641 -6.852 -6.723 1 89.5 91 ASP B N 1
ATOM 4261 C CA . ASP B 1 91 ? -16.406 -7.848 -7.465 1 89.5 91 ASP B CA 1
ATOM 4262 C C . ASP B 1 91 ? -15.484 -8.852 -8.148 1 89.5 91 ASP B C 1
ATOM 4264 O O . ASP B 1 91 ? -15.922 -9.93 -8.547 1 89.5 91 ASP B O 1
ATOM 4268 N N . SER B 1 92 ? -14.297 -8.484 -8.289 1 90.88 92 SER B N 1
ATOM 4269 C CA . SER B 1 92 ? -13.32 -9.336 -8.953 1 90.88 92 SER B CA 1
ATOM 4270 C C . SER B 1 92 ? -12.367 -9.969 -7.949 1 90.88 92 SER B C 1
ATOM 4272 O O . SER B 1 92 ? -11.25 -10.352 -8.305 1 90.88 92 SER B O 1
ATOM 4274 N N . TYR B 1 93 ? -12.844 -10.07 -6.688 1 93.25 93 TYR B N 1
ATOM 4275 C CA . TYR B 1 93 ? -12.039 -10.727 -5.668 1 93.25 93 TYR B CA 1
ATOM 4276 C C . TYR B 1 93 ? -11.641 -12.133 -6.102 1 93.25 93 TYR B C 1
ATOM 4278 O O . TYR B 1 93 ? -12.477 -12.891 -6.602 1 93.25 93 TYR B O 1
ATOM 4286 N N . ALA B 1 94 ? -10.312 -12.445 -5.992 1 91.19 94 ALA B N 1
ATOM 4287 C CA . ALA B 1 94 ? -9.719 -13.758 -6.242 1 91.19 94 ALA B CA 1
ATOM 4288 C C . ALA B 1 94 ? -9.594 -14.031 -7.738 1 91.19 94 ALA B C 1
ATOM 4290 O O . ALA B 1 94 ? -9.352 -15.164 -8.148 1 91.19 94 ALA B O 1
ATOM 4291 N N . LEU B 1 95 ? -9.875 -13.039 -8.562 1 94.25 95 LEU B N 1
ATOM 4292 C CA . LEU B 1 95 ? -9.656 -13.102 -10.008 1 94.25 95 LEU B CA 1
ATOM 4293 C C . LEU B 1 95 ? -8.469 -12.227 -10.414 1 94.25 95 LEU B C 1
ATOM 4295 O O . LEU B 1 95 ? -7.84 -11.594 -9.562 1 94.25 95 LEU B O 1
ATOM 4299 N N . SER B 1 96 ? -8.141 -12.297 -11.664 1 94.38 96 SER B N 1
ATOM 4300 C CA . SER B 1 96 ? -7.082 -11.422 -12.156 1 94.38 96 SER B CA 1
ATOM 4301 C C . SER B 1 96 ? -7.566 -9.977 -12.258 1 94.38 96 SER B C 1
ATOM 4303 O O . SER B 1 96 ? -8.688 -9.719 -12.695 1 94.38 96 SER B O 1
ATOM 4305 N N . ARG B 1 97 ? -6.668 -9.008 -11.867 1 94.56 97 ARG B N 1
ATOM 4306 C CA . ARG B 1 97 ? -6.961 -7.582 -11.945 1 94.56 97 ARG B CA 1
ATOM 4307 C C . ARG B 1 97 ? -6.973 -7.105 -13.391 1 94.56 97 ARG B C 1
ATOM 4309 O O . ARG B 1 97 ? -7.602 -6.098 -13.711 1 94.56 97 ARG B O 1
ATOM 4316 N N . TYR B 1 98 ? -6.309 -7.844 -14.281 1 95 98 TYR B N 1
ATOM 4317 C CA . TYR B 1 98 ? -6.062 -7.344 -15.633 1 95 98 TYR B CA 1
ATOM 4318 C C . TYR B 1 98 ? -6.582 -8.32 -16.672 1 95 98 TYR B C 1
ATOM 4320 O O . TYR B 1 98 ? -6.535 -9.539 -16.484 1 95 98 TYR B O 1
ATOM 4328 N N . PRO B 1 99 ? -7.035 -7.77 -17.766 1 95.38 99 PRO B N 1
ATOM 4329 C CA . PRO B 1 99 ? -7.383 -8.656 -18.875 1 95.38 99 PRO B CA 1
ATOM 4330 C C . PRO B 1 99 ? -6.16 -9.305 -19.516 1 95.38 99 PRO B C 1
ATOM 4332 O O . PRO B 1 99 ? -5.047 -8.789 -19.406 1 95.38 99 PRO B O 1
ATOM 4335 N N . PRO B 1 100 ? -6.367 -10.414 -20.188 1 95.44 100 PRO B N 1
ATOM 4336 C CA . PRO B 1 100 ? -5.246 -11.148 -20.766 1 95.44 100 PRO B CA 1
ATOM 4337 C C . PRO B 1 100 ? -4.402 -10.281 -21.703 1 95.44 100 PRO B C 1
ATOM 4339 O O . PRO B 1 100 ? -3.17 -10.367 -21.688 1 95.44 100 PRO B O 1
ATOM 4342 N N . GLU B 1 101 ? -4.973 -9.367 -22.453 1 94.38 101 GLU B N 1
ATOM 4343 C CA . GLU B 1 101 ? -4.277 -8.586 -23.469 1 94.38 101 GLU B CA 1
ATOM 4344 C C . GLU B 1 101 ? -3.324 -7.578 -22.844 1 94.38 101 GLU B C 1
ATOM 4346 O O . GLU B 1 101 ? -2.379 -7.121 -23.484 1 94.38 101 GLU B O 1
ATOM 4351 N N . GLU B 1 102 ? -3.58 -7.262 -21.562 1 94.56 102 GLU B N 1
ATOM 4352 C CA . GLU B 1 102 ? -2.781 -6.234 -20.906 1 94.56 102 GLU B CA 1
ATOM 4353 C C . GLU B 1 102 ? -2.008 -6.816 -19.719 1 94.56 102 GLU B C 1
ATOM 4355 O O . GLU B 1 102 ? -1.453 -6.074 -18.906 1 94.56 102 GLU B O 1
ATOM 4360 N N . PHE B 1 103 ? -1.991 -8.094 -19.625 1 95.38 103 PHE B N 1
ATOM 4361 C CA . PHE B 1 103 ? -1.469 -8.766 -18.438 1 95.38 103 PHE B CA 1
ATOM 4362 C C . PHE B 1 103 ? 0.006 -8.438 -18.234 1 95.38 103 PHE B C 1
ATOM 4364 O O . PHE B 1 103 ? 0.389 -7.898 -17.203 1 95.38 103 PHE B O 1
ATOM 4371 N N . PHE B 1 104 ? 0.83 -8.68 -19.234 1 93.75 104 PHE B N 1
ATOM 4372 C CA . PHE B 1 104 ? 2.277 -8.602 -19.062 1 93.75 104 PHE B CA 1
ATOM 4373 C C . PHE B 1 104 ? 2.729 -7.16 -18.891 1 93.75 104 PHE B C 1
ATOM 4375 O O . PHE B 1 104 ? 3.693 -6.891 -18.172 1 93.75 104 PHE B O 1
ATOM 4382 N N . MET B 1 105 ? 2.033 -6.25 -19.516 1 92.88 105 MET B N 1
ATOM 4383 C CA . MET B 1 105 ? 2.338 -4.836 -19.328 1 92.88 105 MET B CA 1
ATOM 4384 C C . MET B 1 105 ? 2.057 -4.41 -17.891 1 92.88 105 MET B C 1
ATOM 4386 O O . MET B 1 105 ? 2.893 -3.766 -17.25 1 92.88 105 MET B O 1
ATOM 4390 N N . ASN B 1 106 ? 0.965 -4.844 -17.328 1 94.06 106 ASN B N 1
ATOM 4391 C CA . ASN B 1 106 ? 0.507 -4.363 -16.031 1 94.06 106 ASN B CA 1
ATOM 4392 C C . ASN B 1 106 ? 1.26 -5.039 -14.891 1 94.06 106 ASN B C 1
ATOM 4394 O O . ASN B 1 106 ? 1.309 -4.512 -13.773 1 94.06 106 ASN B O 1
ATOM 4398 N N . VAL B 1 107 ? 1.839 -6.211 -15.172 1 93.31 107 VAL B N 1
ATOM 4399 C CA . VAL B 1 107 ? 2.631 -6.848 -14.117 1 93.31 107 VAL B CA 1
ATOM 4400 C C . VAL B 1 107 ? 4.113 -6.543 -14.336 1 93.31 107 VAL B C 1
ATOM 4402 O O . VAL B 1 107 ? 4.977 -7.164 -13.711 1 93.31 107 VAL B O 1
ATOM 4405 N N . ASN B 1 108 ? 4.477 -5.668 -15.234 1 92.06 108 ASN B N 1
ATOM 4406 C CA . ASN B 1 108 ? 5.797 -5.086 -15.453 1 92.06 108 ASN B CA 1
ATOM 4407 C C . ASN B 1 108 ? 6.801 -6.129 -15.938 1 92.06 108 ASN B C 1
ATOM 4409 O O . ASN B 1 108 ? 7.926 -6.191 -15.438 1 92.06 108 ASN B O 1
ATOM 4413 N N . LEU B 1 109 ? 6.371 -6.953 -16.891 1 91.44 109 LEU B N 1
ATOM 4414 C CA . LEU B 1 109 ? 7.258 -7.957 -17.453 1 91.44 109 LEU B CA 1
ATOM 4415 C C . LEU B 1 109 ? 7.562 -7.645 -18.922 1 91.44 109 LEU B C 1
ATOM 4417 O O . LEU B 1 109 ? 8.148 -8.469 -19.625 1 91.44 109 LEU B O 1
ATOM 4421 N N . GLN B 1 110 ? 7.219 -6.445 -19.312 1 88.88 110 GLN B N 1
ATOM 4422 C CA . GLN B 1 110 ? 7.418 -6.09 -20.719 1 88.88 110 GLN B CA 1
ATOM 4423 C C . GLN B 1 110 ? 8.719 -5.312 -20.906 1 88.88 110 GLN B C 1
ATOM 4425 O O . GLN B 1 110 ? 9.492 -5.598 -21.828 1 88.88 110 GLN B O 1
ATOM 4430 N N . ASN B 1 111 ? 8.953 -4.352 -20.047 1 89.06 111 ASN B N 1
ATOM 4431 C CA . ASN B 1 111 ? 10.125 -3.498 -20.188 1 89.06 111 ASN B CA 1
ATOM 4432 C C . ASN B 1 111 ? 11.422 -4.293 -20.031 1 89.06 111 ASN B C 1
ATOM 4434 O O . ASN B 1 111 ? 11.562 -5.074 -19.094 1 89.06 111 ASN B O 1
ATOM 4438 N N . GLY B 1 112 ? 12.32 -4.121 -21 1 84.19 112 GLY B N 1
ATOM 4439 C CA . GLY B 1 112 ? 13.625 -4.762 -20.938 1 84.19 112 GLY B CA 1
ATOM 4440 C C . GLY B 1 112 ? 13.586 -6.234 -21.297 1 84.19 112 GLY B C 1
ATOM 4441 O O . GLY B 1 112 ? 14.594 -6.938 -21.172 1 84.19 112 GLY B O 1
ATOM 4442 N N . ASN B 1 113 ? 12.477 -6.734 -21.656 1 86.31 113 ASN B N 1
ATOM 4443 C CA . ASN B 1 113 ? 12.32 -8.141 -22 1 86.31 113 ASN B CA 1
ATOM 4444 C C . ASN B 1 113 ? 12.117 -8.328 -23.5 1 86.31 113 ASN B C 1
ATOM 4446 O O . ASN B 1 113 ? 11.062 -7.984 -24.031 1 86.31 113 ASN B O 1
ATOM 4450 N N . PRO B 1 114 ? 13.078 -8.844 -24.172 1 85.5 114 PRO B N 1
ATOM 4451 C CA . PRO B 1 114 ? 12.93 -9.039 -25.625 1 85.5 114 PRO B CA 1
ATOM 4452 C C . PRO B 1 114 ? 12.039 -10.219 -25.969 1 85.5 114 PRO B C 1
ATOM 4454 O O . PRO B 1 114 ? 11.586 -10.344 -27.109 1 85.5 114 PRO B O 1
ATOM 4457 N N . PHE B 1 115 ? 11.82 -11.109 -25.062 1 88.69 115 PHE B N 1
ATOM 4458 C CA . PHE B 1 115 ? 10.977 -12.281 -25.281 1 88.69 115 PHE B CA 1
ATOM 4459 C C . PHE B 1 115 ? 9.516 -11.953 -25 1 88.69 115 PHE B C 1
ATOM 4461 O O . PHE B 1 115 ? 9.031 -12.125 -23.875 1 88.69 115 PHE B O 1
ATOM 4468 N N . LYS B 1 116 ? 8.773 -11.648 -26.062 1 90.88 116 LYS B N 1
ATOM 4469 C CA . LYS B 1 116 ? 7.406 -11.148 -25.922 1 90.88 116 LYS B CA 1
ATOM 4470 C C . LYS B 1 116 ? 6.398 -12.297 -25.984 1 90.88 116 LYS B C 1
ATOM 4472 O O . LYS B 1 116 ? 6.496 -13.172 -26.844 1 90.88 116 LYS B O 1
ATOM 4477 N N . TYR B 1 117 ? 5.566 -12.352 -25.031 1 94.38 117 TYR B N 1
ATOM 4478 C CA . TYR B 1 117 ? 4.461 -13.297 -24.953 1 94.38 117 TYR B CA 1
ATOM 4479 C C . TYR B 1 117 ? 3.121 -12.57 -24.938 1 94.38 117 TYR B C 1
ATOM 4481 O O . TYR B 1 117 ? 3.064 -11.367 -24.688 1 94.38 117 TYR B O 1
ATOM 4489 N N . GLN B 1 118 ? 2.08 -13.273 -25.25 1 95.25 118 GLN B N 1
ATOM 4490 C CA . GLN B 1 118 ? 0.702 -12.828 -25.062 1 95.25 118 GLN B CA 1
ATOM 4491 C C . GLN B 1 118 ? -0.133 -13.898 -24.359 1 95.25 118 GLN B C 1
ATOM 4493 O O . GLN B 1 118 ? -0.014 -15.086 -24.672 1 95.25 118 GLN B O 1
ATOM 4498 N N . VAL B 1 119 ? -0.899 -13.5 -23.359 1 96 119 VAL B N 1
ATOM 4499 C CA . VAL B 1 119 ? -1.78 -14.43 -22.656 1 96 119 VAL B CA 1
ATOM 4500 C C . VAL B 1 119 ? -2.979 -14.766 -23.547 1 96 119 VAL B C 1
ATOM 4502 O O . VAL B 1 119 ? -3.621 -13.875 -24.109 1 96 119 VAL B O 1
ATOM 4505 N N . THR B 1 120 ? -3.25 -16.016 -23.641 1 96.44 120 THR B N 1
ATOM 4506 C CA . THR B 1 120 ? -4.352 -16.438 -24.5 1 96.44 120 THR B CA 1
ATOM 4507 C C . THR B 1 120 ? -5.527 -16.938 -23.672 1 96.44 120 THR B C 1
ATOM 4509 O O . THR B 1 120 ? -6.66 -16.984 -24.156 1 96.44 120 THR B O 1
ATOM 4512 N N . LYS B 1 121 ? -5.207 -17.344 -22.453 1 96.25 121 LYS B N 1
ATOM 4513 C CA . LYS B 1 121 ? -6.289 -17.875 -21.641 1 96.25 121 LYS B CA 1
ATOM 4514 C C . LYS B 1 121 ? -5.934 -17.828 -20.156 1 96.25 121 LYS B C 1
ATOM 4516 O O . LYS B 1 121 ? -4.797 -18.125 -19.766 1 96.25 121 LYS B O 1
ATOM 4521 N N . TYR B 1 122 ? -6.914 -17.406 -19.359 1 96.56 122 TYR B N 1
ATOM 4522 C CA . TYR B 1 122 ? -6.871 -17.609 -17.922 1 96.56 122 TYR B CA 1
ATOM 4523 C C . TYR B 1 122 ? -7.547 -18.922 -17.547 1 96.56 122 TYR B C 1
ATOM 4525 O O . TYR B 1 122 ? -8.43 -19.391 -18.25 1 96.56 122 TYR B O 1
ATOM 4533 N N . PHE B 1 123 ? -7.109 -19.484 -16.469 1 96.38 123 PHE B N 1
ATOM 4534 C CA . PHE B 1 123 ? -7.805 -20.672 -15.992 1 96.38 123 PHE B CA 1
ATOM 4535 C C . PHE B 1 123 ? -7.957 -20.641 -14.477 1 96.38 123 PHE B C 1
ATOM 4537 O O . PHE B 1 123 ? -7.285 -19.859 -13.797 1 96.38 123 PHE B O 1
ATOM 4544 N N . TYR B 1 124 ? -8.883 -21.422 -13.938 1 95.5 124 TYR B N 1
ATOM 4545 C CA . TYR B 1 124 ? -9.398 -21.25 -12.586 1 95.5 124 TYR B CA 1
ATOM 4546 C C . TYR B 1 124 ? -9.445 -22.578 -11.844 1 95.5 124 TYR B C 1
ATOM 4548 O O . TYR B 1 124 ? -9.703 -23.625 -12.453 1 95.5 124 TYR B O 1
ATOM 4556 N N . LEU B 1 125 ? -9.203 -22.5 -10.594 1 92.62 125 LEU B N 1
ATOM 4557 C CA . LEU B 1 125 ? -9.336 -23.672 -9.742 1 92.62 125 LEU B CA 1
ATOM 4558 C C . LEU B 1 125 ? -10.648 -23.625 -8.961 1 92.62 125 LEU B C 1
ATOM 4560 O O . LEU B 1 125 ? -11.281 -22.578 -8.867 1 92.62 125 LEU B O 1
ATOM 4564 N N . LYS B 1 126 ? -11.023 -24.75 -8.508 1 92.19 126 LYS B N 1
ATOM 4565 C CA . LYS B 1 126 ? -12.078 -24.906 -7.516 1 92.19 126 LYS B CA 1
ATOM 4566 C C . LYS B 1 126 ? -11.609 -25.75 -6.336 1 92.19 126 LYS B C 1
ATOM 4568 O O . LYS B 1 126 ? -11 -26.797 -6.52 1 92.19 126 LYS B O 1
ATOM 4573 N N . SER B 1 127 ? -11.75 -25.188 -5.215 1 84.56 127 SER B N 1
ATOM 4574 C CA . SER B 1 127 ? -11.383 -25.922 -4 1 84.56 127 SER B CA 1
ATOM 4575 C C . SER B 1 127 ? -12.164 -25.406 -2.797 1 84.56 127 SER B C 1
ATOM 4577 O O . SER B 1 127 ? -12.156 -24.203 -2.506 1 84.56 127 SER B O 1
ATOM 4579 N N . ASP B 1 128 ? -12.758 -26.328 -2.158 1 79.12 128 ASP B N 1
ATOM 4580 C CA . ASP B 1 128 ? -13.492 -25.953 -0.956 1 79.12 128 ASP B CA 1
ATOM 4581 C C . ASP B 1 128 ? -12.539 -25.5 0.149 1 79.12 128 ASP B C 1
ATOM 4583 O O . ASP B 1 128 ? -12.859 -24.594 0.923 1 79.12 128 ASP B O 1
ATOM 4587 N N . ASP B 1 129 ? -11.453 -26.125 0.157 1 73.44 129 ASP B N 1
ATOM 4588 C CA . ASP B 1 129 ? -10.461 -25.797 1.176 1 73.44 129 ASP B CA 1
ATOM 4589 C C . ASP B 1 129 ? -9.922 -24.375 0.972 1 73.44 129 ASP B C 1
ATOM 4591 O O . ASP B 1 129 ? -9.844 -23.594 1.922 1 73.44 129 ASP B O 1
ATOM 4595 N N . ILE B 1 130 ? -9.547 -24.125 -0.218 1 75.56 130 ILE B N 1
ATOM 4596 C CA . ILE B 1 130 ? -9.016 -22.797 -0.536 1 75.56 130 ILE B CA 1
ATOM 4597 C C . ILE B 1 130 ? -10.117 -21.75 -0.37 1 75.56 130 ILE B C 1
ATOM 4599 O O . ILE B 1 130 ? -9.852 -20.641 0.098 1 75.56 130 ILE B O 1
ATOM 4603 N N . ALA B 1 131 ? -11.32 -22.172 -0.691 1 79.94 131 ALA B N 1
ATOM 4604 C CA . ALA B 1 131 ? -12.461 -21.266 -0.562 1 79.94 131 ALA B CA 1
ATOM 4605 C C . ALA B 1 131 ? -12.68 -20.875 0.894 1 79.94 131 ALA B C 1
ATOM 4607 O O . ALA B 1 131 ? -13.023 -19.719 1.184 1 79.94 131 ALA B O 1
ATOM 4608 N N . GLU B 1 132 ? -12.508 -21.766 1.698 1 74.56 132 GLU B N 1
ATOM 4609 C CA . GLU B 1 132 ? -12.695 -21.484 3.119 1 74.56 132 GLU B CA 1
ATOM 4610 C C . GLU B 1 132 ? -11.625 -20.531 3.646 1 74.56 132 GLU B C 1
ATOM 4612 O O . GLU B 1 132 ? -11.938 -19.578 4.363 1 74.56 132 GLU B O 1
ATOM 4617 N N . VAL B 1 133 ? -10.414 -20.766 3.203 1 66.94 133 VAL B N 1
ATOM 4618 C CA . VAL B 1 133 ? -9.297 -19.969 3.699 1 66.94 133 VAL B CA 1
ATOM 4619 C C . VAL B 1 133 ? -9.383 -18.547 3.152 1 66.94 133 VAL B C 1
ATOM 4621 O O . VAL B 1 133 ? -9.18 -17.578 3.887 1 66.94 133 VAL B O 1
ATOM 4624 N N . LEU B 1 134 ? -9.727 -18.422 1.942 1 70.25 134 LEU B N 1
ATOM 4625 C CA . LEU B 1 134 ? -9.758 -17.109 1.291 1 70.25 134 LEU B CA 1
ATOM 4626 C C . LEU B 1 134 ? -11.148 -16.5 1.38 1 70.25 134 LEU B C 1
ATOM 4628 O O . LEU B 1 134 ? -11.352 -15.359 0.95 1 70.25 134 LEU B O 1
ATOM 4632 N N . GLU B 1 135 ? -12.094 -17.266 1.973 1 77.06 135 GLU B N 1
ATOM 4633 C CA . GLU B 1 135 ? -13.477 -16.812 2.033 1 77.06 135 GLU B CA 1
ATOM 4634 C C . GLU B 1 135 ? -13.992 -16.422 0.646 1 77.06 135 GLU B C 1
ATOM 4636 O O . GLU B 1 135 ? -14.516 -15.328 0.451 1 77.06 135 GLU B O 1
ATOM 4641 N N . LEU B 1 136 ? -13.828 -17.344 -0.222 1 78.75 136 LEU B N 1
ATOM 4642 C CA . LEU B 1 136 ? -14.211 -17.094 -1.608 1 78.75 136 LEU B CA 1
ATOM 4643 C C . LEU B 1 136 ? -15.727 -17.172 -1.771 1 78.75 136 LEU B C 1
ATOM 4645 O O . LEU B 1 136 ? -16.391 -18 -1.146 1 78.75 136 LEU B O 1
ATOM 4649 N N . ASP B 1 137 ? -16.32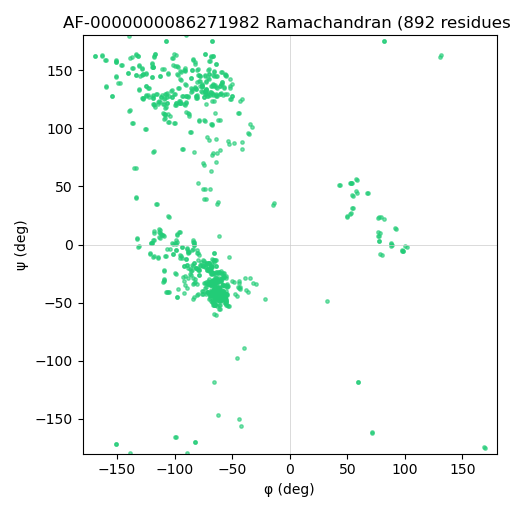8 -16.219 -2.521 1 74.88 137 ASP B N 1
ATOM 4650 C CA . ASP B 1 137 ? -17.75 -16.219 -2.863 1 74.88 137 ASP B CA 1
ATOM 4651 C C . ASP B 1 137 ? -18 -16.922 -4.191 1 74.88 137 ASP B C 1
ATOM 4653 O O . ASP B 1 137 ? -19.031 -17.578 -4.363 1 74.88 137 ASP B O 1
ATOM 4657 N N . LEU B 1 138 ? -17.219 -16.953 -5.156 1 78.31 138 LEU B N 1
ATOM 4658 C CA . LEU B 1 138 ? -17.406 -17.484 -6.508 1 78.31 138 LEU B CA 1
ATOM 4659 C C . LEU B 1 138 ? -17.5 -19 -6.496 1 78.31 138 LEU B C 1
ATOM 4661 O O . LEU B 1 138 ? -16.828 -19.672 -7.281 1 78.31 138 LEU B O 1
ATOM 4665 N N . GLU B 1 139 ? -18.359 -19.531 -5.555 1 78.19 139 GLU B N 1
ATOM 4666 C CA . GLU B 1 139 ? -18.578 -20.969 -5.43 1 78.19 139 GLU B CA 1
ATOM 4667 C C . GLU B 1 139 ? -17.266 -21.719 -5.289 1 78.19 139 GLU B C 1
ATOM 4669 O O . GLU B 1 139 ? -17.078 -22.781 -5.891 1 78.19 139 GLU B O 1
ATOM 4674 N N . GLY B 1 140 ? -16.328 -21 -4.773 1 81.94 140 GLY B N 1
ATOM 4675 C CA . GLY B 1 140 ? -15.055 -21.641 -4.441 1 81.94 140 GLY B CA 1
ATOM 4676 C C . GLY B 1 140 ? -14.047 -21.578 -5.57 1 81.94 140 GLY B C 1
ATOM 4677 O O . GLY B 1 140 ? -13.055 -22.312 -5.566 1 81.94 140 GLY B O 1
ATOM 4678 N N . SER B 1 141 ? -14.281 -20.75 -6.559 1 92 141 SER B N 1
ATOM 4679 C CA . SER B 1 141 ? -13.359 -20.625 -7.688 1 92 141 SER B CA 1
ATOM 4680 C C . SER B 1 141 ? -12.383 -19.484 -7.488 1 92 141 SER B C 1
ATOM 4682 O O . SER B 1 141 ? -12.688 -18.516 -6.793 1 92 141 SER B O 1
ATOM 4684 N N . ALA B 1 142 ? -11.234 -19.641 -8.016 1 91.94 142 ALA B N 1
ATOM 4685 C CA . ALA B 1 142 ? -10.227 -18.594 -8.008 1 91.94 142 ALA B CA 1
ATOM 4686 C C . ALA B 1 142 ? -9.305 -18.703 -9.219 1 91.94 142 ALA B C 1
ATOM 4688 O O . ALA B 1 142 ? -9.047 -19.812 -9.711 1 91.94 142 ALA B O 1
ATOM 4689 N N . TRP B 1 143 ? -8.898 -17.562 -9.711 1 94.31 143 TRP B N 1
ATOM 4690 C CA . TRP B 1 143 ? -7.902 -17.516 -10.781 1 94.31 143 TRP B CA 1
ATOM 4691 C C . TRP B 1 143 ? -6.594 -18.156 -10.328 1 94.31 143 TRP B C 1
ATOM 4693 O O . TRP B 1 143 ? -6.082 -17.844 -9.258 1 94.31 143 TRP B O 1
ATOM 4703 N N . ILE B 1 144 ? -6.078 -19.094 -11.156 1 94 144 ILE B N 1
ATOM 4704 C CA . ILE B 1 144 ? -4.926 -19.859 -10.664 1 94 144 ILE B CA 1
ATOM 4705 C C . ILE B 1 144 ? -3.832 -19.875 -11.734 1 94 144 ILE B C 1
ATOM 4707 O O . ILE B 1 144 ? -2.77 -20.469 -11.531 1 94 144 ILE B O 1
ATOM 4711 N N . GLY B 1 145 ? -4.062 -19.297 -12.859 1 95.88 145 GLY B N 1
ATOM 4712 C CA . GLY B 1 145 ? -2.973 -19.25 -13.82 1 95.88 145 GLY B CA 1
ATOM 4713 C C . GLY B 1 145 ? -3.408 -18.781 -15.195 1 95.88 145 GLY B C 1
ATOM 4714 O O . GLY B 1 145 ? -4.52 -18.266 -15.359 1 95.88 145 GLY B O 1
ATOM 4715 N N . TYR B 1 146 ? -2.408 -18.844 -16.109 1 96.19 146 TYR B N 1
ATOM 4716 C CA . TYR B 1 146 ? -2.682 -18.438 -17.484 1 96.19 146 TYR B CA 1
ATOM 4717 C C . TYR B 1 146 ? -1.892 -19.281 -18.484 1 96.19 146 TYR B C 1
ATOM 4719 O O . TYR B 1 146 ? -0.904 -19.922 -18.109 1 96.19 146 TYR B O 1
ATOM 4727 N N . VAL B 1 147 ? -2.402 -19.375 -19.656 1 96.81 147 VAL B N 1
ATOM 4728 C CA . VAL B 1 147 ? -1.673 -19.859 -20.828 1 96.81 147 VAL B CA 1
ATOM 4729 C C . VAL B 1 147 ? -1.268 -18.672 -21.703 1 96.81 147 VAL B C 1
ATOM 4731 O O . VAL B 1 147 ? -2.059 -17.75 -21.906 1 96.81 147 VAL B O 1
ATOM 4734 N N . ALA B 1 148 ? -0.041 -18.672 -22.094 1 96.06 148 ALA B N 1
ATOM 4735 C CA . ALA B 1 148 ? 0.477 -17.641 -22.984 1 96.06 148 ALA B CA 1
ATOM 4736 C C . ALA B 1 148 ? 1.29 -18.234 -24.125 1 96.06 148 ALA B C 1
ATOM 4738 O O . ALA B 1 148 ? 1.66 -19.422 -24.078 1 96.06 148 ALA B O 1
ATOM 4739 N N . VAL B 1 149 ? 1.505 -17.469 -25.125 1 96.12 149 VAL B N 1
ATOM 4740 C CA . VAL B 1 149 ? 2.297 -17.906 -26.266 1 96.12 149 VAL B CA 1
ATOM 4741 C C . VAL B 1 149 ? 3.18 -16.75 -26.75 1 96.12 149 VAL B C 1
ATOM 4743 O O . VAL B 1 149 ? 2.826 -15.578 -26.594 1 96.12 149 VAL B O 1
ATOM 4746 N N . THR B 1 150 ? 4.355 -17.109 -27.266 1 93.31 150 THR B N 1
ATOM 4747 C CA . THR B 1 150 ? 5.211 -16.078 -27.828 1 93.31 150 THR B CA 1
ATOM 4748 C C . THR B 1 150 ? 4.508 -15.375 -28.984 1 93.31 150 THR B C 1
ATOM 4750 O O . THR B 1 150 ? 3.834 -16.016 -29.797 1 93.31 150 THR B O 1
ATOM 4753 N N . THR B 1 151 ? 4.641 -14.055 -28.984 1 93.62 151 THR B N 1
ATOM 4754 C CA . THR B 1 151 ? 4.23 -13.312 -30.172 1 93.62 151 THR B CA 1
ATOM 4755 C C . THR B 1 151 ? 5.152 -13.625 -31.344 1 93.62 151 THR B C 1
ATOM 4757 O O . THR B 1 151 ? 6.133 -14.359 -31.203 1 93.62 151 THR B O 1
ATOM 4760 N N . ASP B 1 152 ? 4.812 -13.07 -32.531 1 95 152 ASP B N 1
ATOM 4761 C CA . ASP B 1 152 ? 5.699 -13.258 -33.656 1 95 152 ASP B CA 1
ATOM 4762 C C . ASP B 1 152 ? 7.078 -12.664 -33.406 1 95 152 ASP B C 1
ATOM 4764 O O . ASP B 1 152 ? 8.102 -13.242 -33.781 1 95 152 ASP B O 1
ATOM 4768 N N . GLU B 1 153 ? 7.055 -11.539 -32.781 1 92.31 153 GLU B N 1
ATOM 4769 C CA . GLU B 1 153 ? 8.312 -10.906 -32.406 1 92.31 153 GLU B CA 1
ATOM 4770 C C . GLU B 1 153 ? 9.086 -11.758 -31.406 1 92.31 153 GLU B C 1
ATOM 4772 O O . GLU B 1 153 ? 10.297 -11.938 -31.531 1 92.31 153 GLU B O 1
ATOM 4777 N N . GLY B 1 154 ? 8.383 -12.328 -30.422 1 91.06 154 GLY B N 1
ATOM 4778 C CA . GLY B 1 154 ? 9.016 -13.195 -29.453 1 91.06 154 GLY B CA 1
ATOM 4779 C C . GLY B 1 154 ? 9.562 -14.477 -30.047 1 91.06 154 GLY B C 1
ATOM 4780 O O . GLY B 1 154 ? 10.633 -14.945 -29.641 1 91.06 154 GLY B O 1
ATOM 4781 N N . GLN B 1 155 ? 8.852 -15.008 -30.984 1 91.69 155 GLN B N 1
ATOM 4782 C CA . GLN B 1 155 ? 9.273 -16.219 -31.672 1 91.69 155 GLN B CA 1
ATOM 4783 C C . GLN B 1 155 ? 10.57 -16 -32.438 1 91.69 155 GLN B C 1
ATOM 4785 O O . GLN B 1 155 ? 11.445 -16.875 -32.469 1 91.69 155 GLN B O 1
ATOM 4790 N N . ARG B 1 156 ? 10.695 -14.852 -33.062 1 94.06 156 ARG B N 1
ATOM 4791 C CA . ARG B 1 156 ? 11.906 -14.531 -33.812 1 94.06 156 ARG B CA 1
ATOM 4792 C C . ARG B 1 156 ? 13.109 -14.453 -32.875 1 94.06 156 ARG B C 1
ATOM 4794 O O . ARG B 1 156 ? 14.203 -14.914 -33.219 1 94.06 156 ARG B O 1
ATOM 4801 N N . VAL B 1 157 ? 12.891 -13.914 -31.719 1 87.38 157 VAL B N 1
ATOM 4802 C CA . VAL B 1 157 ? 13.984 -13.734 -30.766 1 87.38 157 VAL B CA 1
ATOM 4803 C C . VAL B 1 157 ? 14.336 -15.078 -30.125 1 87.38 157 VAL B C 1
ATOM 4805 O O . VAL B 1 157 ? 15.516 -15.422 -30 1 87.38 157 VAL B O 1
ATOM 4808 N N . LEU B 1 158 ? 13.328 -15.891 -29.797 1 87.94 158 LEU B N 1
ATOM 4809 C CA . LEU B 1 158 ? 13.523 -17.156 -29.109 1 87.94 158 LEU B CA 1
ATOM 4810 C C . LEU B 1 158 ? 13.984 -18.234 -30.078 1 87.94 158 LEU B C 1
ATOM 4812 O O . LEU B 1 158 ? 14.586 -19.234 -29.672 1 87.94 158 LEU B O 1
ATOM 4816 N N . GLY B 1 159 ? 13.641 -18.109 -31.375 1 87.81 159 GLY B N 1
ATOM 4817 C CA . GLY B 1 159 ? 13.977 -19.094 -32.406 1 87.81 159 GLY B CA 1
ATOM 4818 C C . GLY B 1 159 ? 12.945 -20.188 -32.531 1 87.81 159 GLY B C 1
ATOM 4819 O O . GLY B 1 159 ? 13.117 -21.109 -33.344 1 87.81 159 GLY B O 1
ATOM 4820 N N . ARG B 1 160 ? 11.898 -20.094 -31.734 1 90.56 160 ARG B N 1
ATOM 4821 C CA . ARG B 1 160 ? 10.805 -21.062 -31.766 1 90.56 160 ARG B CA 1
ATOM 4822 C C . ARG B 1 160 ? 9.547 -20.484 -31.125 1 90.56 160 ARG B C 1
ATOM 4824 O O . ARG B 1 160 ? 9.609 -19.5 -30.391 1 90.56 160 ARG B O 1
ATOM 4831 N N . ARG B 1 161 ? 8.406 -21.062 -31.469 1 95.75 161 ARG B N 1
ATOM 4832 C CA . ARG B 1 161 ? 7.164 -20.766 -30.75 1 95.75 161 ARG B CA 1
ATOM 4833 C C . ARG B 1 161 ? 7.117 -21.484 -29.406 1 95.75 161 ARG B C 1
ATOM 4835 O O . ARG B 1 161 ? 7.449 -22.672 -29.312 1 95.75 161 ARG B O 1
ATOM 4842 N N . ASP B 1 162 ? 6.781 -20.719 -28.438 1 95.56 162 ASP B N 1
ATOM 4843 C CA . ASP B 1 162 ? 6.703 -21.328 -27.109 1 95.56 162 ASP B CA 1
ATOM 4844 C C . ASP B 1 162 ? 5.332 -21.094 -26.484 1 95.56 162 ASP B C 1
ATOM 4846 O O . ASP B 1 162 ? 4.832 -19.969 -26.469 1 95.56 162 ASP B O 1
ATOM 4850 N N . ILE B 1 163 ? 4.738 -22.172 -26.047 1 97.38 163 ILE B N 1
ATOM 4851 C CA . ILE B 1 163 ? 3.521 -22.125 -25.25 1 97.38 163 ILE B CA 1
ATOM 4852 C C . ILE B 1 163 ? 3.879 -22.188 -23.766 1 97.38 163 ILE B C 1
ATOM 4854 O O . ILE B 1 163 ? 4.543 -23.125 -23.312 1 97.38 163 ILE B O 1
ATOM 4858 N N . LEU B 1 164 ? 3.465 -21.156 -23.031 1 95.94 164 LEU B N 1
ATOM 4859 C CA . LEU B 1 164 ? 3.789 -21.047 -21.625 1 95.94 164 LEU B CA 1
ATOM 4860 C C . LEU B 1 164 ? 2.545 -21.266 -20.766 1 95.94 164 LEU B C 1
ATOM 4862 O O . LEU B 1 164 ? 1.521 -20.609 -20.969 1 95.94 164 LEU B O 1
ATOM 4866 N N . VAL B 1 165 ? 2.574 -22.234 -19.906 1 97.44 165 VAL B N 1
ATOM 4867 C CA . VAL B 1 165 ? 1.541 -22.422 -18.891 1 97.44 165 VAL B CA 1
ATOM 4868 C C . VAL B 1 165 ? 2.098 -22.062 -17.516 1 97.44 165 VAL B C 1
ATOM 4870 O O . VAL B 1 165 ? 3.051 -22.688 -17.047 1 97.44 165 VAL B O 1
ATOM 4873 N N . CYS B 1 166 ? 1.533 -21.078 -16.906 1 96 166 CYS B N 1
ATOM 4874 C CA . CYS B 1 166 ? 2.008 -20.641 -15.594 1 96 166 CYS B CA 1
ATOM 4875 C C . CYS B 1 166 ? 0.958 -20.891 -14.523 1 96 166 CYS B C 1
ATOM 4877 O O . CYS B 1 166 ? -0.181 -20.422 -14.641 1 96 166 CYS B O 1
ATOM 4879 N N . TRP B 1 167 ? 1.285 -21.625 -13.508 1 94.56 167 TRP B N 1
ATOM 4880 C CA . TRP B 1 167 ? 0.442 -21.906 -12.352 1 94.56 167 TRP B CA 1
ATOM 4881 C C . TRP B 1 167 ? 0.837 -21.031 -11.164 1 94.56 167 TRP B C 1
ATOM 4883 O O . TRP B 1 167 ? 2.014 -20.969 -10.797 1 94.56 167 TRP B O 1
ATOM 4893 N N . ARG B 1 168 ? -0.14 -20.422 -10.625 1 89.62 168 ARG B N 1
ATOM 4894 C CA . ARG B 1 168 ? 0.084 -19.516 -9.5 1 89.62 168 ARG B CA 1
ATOM 4895 C C . ARG B 1 168 ? 0.258 -20.297 -8.203 1 89.62 168 ARG B C 1
ATOM 4897 O O . ARG B 1 168 ? -0.408 -21.312 -7.988 1 89.62 168 ARG B O 1
ATOM 4904 N N . GLY B 1 169 ? 1.155 -19.844 -7.391 1 81.31 169 GLY B N 1
ATOM 4905 C CA . GLY B 1 169 ? 1.32 -20.422 -6.066 1 81.31 169 GLY B CA 1
ATOM 4906 C C . GLY B 1 169 ? 0.344 -19.875 -5.047 1 81.31 169 GLY B C 1
ATOM 4907 O O . GLY B 1 169 ? -0.666 -19.266 -5.414 1 81.31 169 GLY B O 1
ATOM 4908 N N . THR B 1 170 ? 0.575 -20.203 -3.795 1 70.5 170 THR B N 1
ATOM 4909 C CA . THR B 1 170 ? -0.301 -19.75 -2.721 1 70.5 170 THR B CA 1
ATOM 4910 C C . THR B 1 170 ? -0.094 -18.266 -2.449 1 70.5 170 THR B C 1
ATOM 4912 O O . THR B 1 170 ? 1.018 -17.75 -2.588 1 70.5 170 THR B O 1
ATOM 4915 N N . ILE B 1 171 ? -1.16 -17.656 -2.346 1 60.25 171 ILE B N 1
ATOM 4916 C CA . ILE B 1 171 ? -1.109 -16.234 -2.008 1 60.25 171 ILE B CA 1
ATOM 4917 C C . ILE B 1 171 ? -0.988 -16.078 -0.496 1 60.25 171 ILE B C 1
ATOM 4919 O O . ILE B 1 171 ? -0.195 -15.258 -0.016 1 60.25 171 ILE B O 1
ATOM 4923 N N . LEU B 1 172 ? -1.836 -16.828 0.144 1 56.56 172 LEU B N 1
ATOM 4924 C CA . LEU B 1 172 ? -1.792 -16.812 1.603 1 56.56 172 LEU B CA 1
ATOM 4925 C C . LEU B 1 172 ? -1.23 -18.109 2.15 1 56.56 172 LEU B C 1
ATOM 4927 O O . LEU B 1 172 ? -1.526 -19.188 1.627 1 56.56 172 LEU B O 1
ATOM 4931 N N . ALA B 1 173 ? -0.307 -17.938 2.984 1 49.84 173 ALA B N 1
ATOM 4932 C CA . ALA B 1 173 ? 0.343 -19.078 3.604 1 49.84 173 ALA B CA 1
ATOM 4933 C C . ALA B 1 173 ? -0.684 -20.125 4.035 1 49.84 173 ALA B C 1
ATOM 4935 O O . ALA B 1 173 ? -0.429 -21.328 3.953 1 49.84 173 ALA B O 1
ATOM 4936 N N . SER B 1 174 ? -1.788 -19.469 4.391 1 46.91 174 SER B N 1
ATOM 4937 C CA . SER B 1 174 ? -2.842 -20.312 4.938 1 46.91 174 SER B CA 1
ATOM 4938 C C . SER B 1 174 ? -3.445 -21.203 3.857 1 46.91 174 SER B C 1
ATOM 4940 O O . SER B 1 174 ? -4.07 -22.219 4.168 1 46.91 174 SER B O 1
ATOM 4942 N N . GLU B 1 175 ? -3.266 -20.797 2.682 1 54.09 175 GLU B N 1
ATOM 4943 C CA . GLU B 1 175 ? -3.805 -21.641 1.611 1 54.09 175 GLU B CA 1
ATOM 4944 C C . GLU B 1 175 ? -3.209 -23.031 1.654 1 54.09 175 GLU B C 1
ATOM 4946 O O . GLU B 1 175 ? -3.826 -24 1.183 1 54.09 175 GLU B O 1
ATOM 4951 N N . TRP B 1 176 ? -2.021 -22.969 2.236 1 50.62 176 TRP B N 1
ATOM 4952 C CA . TRP B 1 176 ? -1.32 -24.25 2.318 1 50.62 176 TRP B CA 1
ATOM 4953 C C . TRP B 1 176 ? -1.7 -25 3.592 1 50.62 176 TRP B C 1
ATOM 4955 O O . TRP B 1 176 ? -1.489 -26.219 3.695 1 50.62 176 TRP B O 1
ATOM 4965 N N . SER B 1 177 ? -2.031 -24.062 4.59 1 44.38 177 SER B N 1
ATOM 4966 C CA . SER B 1 177 ? -2.066 -24.594 5.949 1 44.38 177 SER B CA 1
ATOM 4967 C C . SER B 1 177 ? -3.229 -25.562 6.129 1 44.38 177 SER B C 1
ATOM 4969 O O . SER B 1 177 ? -3.316 -26.25 7.152 1 44.38 177 SER B O 1
ATOM 4971 N N . GLN B 1 178 ? -4.145 -25.266 5.281 1 40.5 178 GLN B N 1
ATOM 4972 C CA . GLN B 1 178 ? -5.102 -26.219 5.812 1 40.5 178 GLN B CA 1
ATOM 4973 C C . GLN B 1 178 ? -4.43 -27.562 6.102 1 40.5 178 GLN B C 1
ATOM 4975 O O . GLN B 1 178 ? -3.285 -27.797 5.707 1 40.5 178 GLN B O 1
ATOM 4980 N N . ASP B 1 179 ? -5.238 -28.75 5.988 1 37.94 179 ASP B N 1
ATOM 4981 C CA . ASP B 1 179 ? -4.91 -30.031 6.617 1 37.94 179 ASP B CA 1
ATOM 4982 C C . ASP B 1 179 ? -3.682 -30.656 5.965 1 37.94 179 ASP B C 1
ATOM 4984 O O . ASP B 1 179 ? -3.711 -31.016 4.785 1 37.94 179 ASP B O 1
ATOM 4988 N N . PHE B 1 180 ? -2.545 -29.938 6.09 1 45.22 180 PHE B N 1
ATOM 4989 C CA . PHE B 1 180 ? -1.368 -30.75 5.805 1 45.22 180 PHE B CA 1
ATOM 4990 C C . PHE B 1 180 ? -1.725 -32.219 5.785 1 45.22 180 PHE B C 1
ATOM 4992 O O . PHE B 1 180 ? -1.229 -33 6.605 1 45.22 180 PHE B O 1
ATOM 4999 N N . GLN B 1 181 ? -2.842 -32.469 5.328 1 52.06 181 GLN B N 1
ATOM 5000 C CA . GLN B 1 181 ? -3.119 -33.875 5.035 1 52.06 181 GLN B CA 1
ATOM 5001 C C . GLN B 1 181 ? -2.342 -34.344 3.811 1 52.06 181 GLN B C 1
ATOM 5003 O O . GLN B 1 181 ? -2.578 -33.875 2.699 1 52.06 181 GLN B O 1
ATOM 5008 N N . PHE B 1 182 ? -1.244 -34.844 4.086 1 65.31 182 PHE B N 1
ATOM 5009 C CA . PHE B 1 182 ? -0.361 -35.375 3.059 1 65.31 182 PHE B CA 1
ATOM 5010 C C . PHE B 1 182 ? -0.887 -36.719 2.543 1 65.31 182 PHE B C 1
ATOM 5012 O O . PHE B 1 182 ? -0.106 -37.594 2.221 1 65.31 182 PHE B O 1
ATOM 5019 N N . ASP B 1 183 ? -2.24 -36.656 2.459 1 76.31 183 ASP B N 1
ATOM 5020 C CA . ASP B 1 183 ? -2.812 -37.938 1.998 1 76.31 183 ASP B CA 1
ATOM 5021 C C . ASP B 1 183 ? -2.637 -38.094 0.49 1 76.31 183 ASP B C 1
ATOM 5023 O O . ASP B 1 183 ? -2.785 -37.125 -0.266 1 76.31 183 ASP B O 1
ATOM 5027 N N . LEU B 1 184 ? -2.238 -39.312 0.22 1 86.75 184 LEU B N 1
ATOM 5028 C CA . LEU B 1 184 ? -2.137 -39.688 -1.187 1 86.75 184 LEU B CA 1
ATOM 5029 C C . LEU B 1 184 ? -3.479 -40.188 -1.713 1 86.75 184 LEU B C 1
ATOM 5031 O O . LEU B 1 184 ? -4.227 -40.844 -0.99 1 86.75 184 LEU B O 1
ATOM 5035 N N . THR B 1 185 ? -3.766 -39.875 -2.889 1 92.06 185 THR B N 1
ATOM 5036 C CA . THR B 1 185 ? -4.949 -40.375 -3.58 1 92.06 185 THR B CA 1
ATOM 5037 C C . THR B 1 185 ? -4.574 -40.938 -4.938 1 92.06 185 THR B C 1
ATOM 5039 O O . THR B 1 185 ? -3.637 -40.469 -5.586 1 92.06 185 THR B O 1
ATOM 5042 N N . PRO B 1 186 ? -5.312 -42.031 -5.332 1 95.38 186 PRO B N 1
ATOM 5043 C CA . PRO B 1 186 ? -5.035 -42.562 -6.664 1 95.38 186 PRO B CA 1
ATOM 5044 C C . PRO B 1 186 ? -5.246 -41.562 -7.777 1 95.38 186 PRO B C 1
ATOM 5046 O O . PRO B 1 186 ? -6.195 -40.75 -7.723 1 95.38 186 PRO B O 1
ATOM 5049 N N . ALA B 1 187 ? -4.312 -41.562 -8.734 1 96.62 187 ALA B N 1
ATOM 5050 C CA . ALA B 1 187 ? -4.406 -40.656 -9.875 1 96.62 187 ALA B CA 1
ATOM 5051 C C . ALA B 1 187 ? -4.586 -41.438 -11.18 1 96.62 187 ALA B C 1
ATOM 5053 O O . ALA B 1 187 ? -4.09 -41 -12.227 1 96.62 187 ALA B O 1
ATOM 5054 N N . SER B 1 188 ? -5.27 -42.5 -11.117 1 94.38 188 SER B N 1
ATOM 5055 C CA . SER B 1 188 ? -5.496 -43.3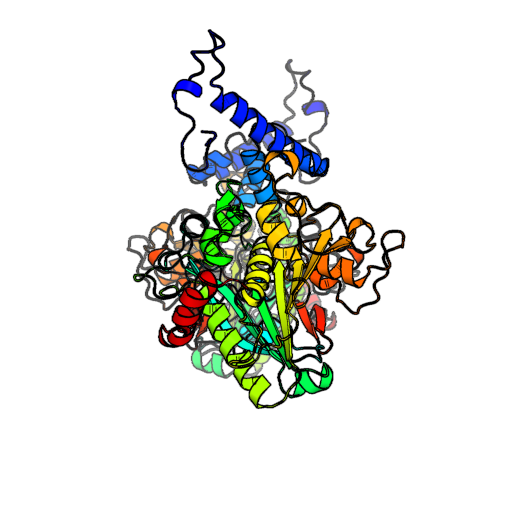12 -12.305 1 94.38 188 SER B CA 1
ATOM 5056 C C . SER B 1 188 ? -6.395 -42.594 -13.305 1 94.38 188 SER B C 1
ATOM 5058 O O . SER B 1 188 ? -6.355 -42.875 -14.5 1 94.38 188 SER B O 1
ATOM 5060 N N . ASP B 1 189 ? -7.184 -41.688 -12.812 1 93.56 189 ASP B N 1
ATOM 5061 C CA . ASP B 1 189 ? -8.055 -40.906 -13.68 1 93.56 189 ASP B CA 1
ATOM 5062 C C . ASP B 1 189 ? -7.254 -39.969 -14.578 1 93.56 189 ASP B C 1
ATOM 5064 O O . ASP B 1 189 ? -7.746 -39.5 -15.602 1 93.56 189 ASP B O 1
ATOM 5068 N N . ILE B 1 190 ? -6.008 -39.719 -14.25 1 94.88 190 ILE B N 1
ATOM 5069 C CA . ILE B 1 190 ? -5.152 -38.844 -15.031 1 94.88 190 ILE B CA 1
ATOM 5070 C C . ILE B 1 190 ? -4.121 -39.656 -15.797 1 94.88 190 ILE B C 1
ATOM 5072 O O . ILE B 1 190 ? -3.883 -39.438 -16.984 1 94.88 190 ILE B O 1
ATOM 5076 N N . PHE B 1 191 ? -3.537 -40.719 -15.133 1 95.5 191 PHE B N 1
ATOM 5077 C CA . PHE B 1 191 ? -2.342 -41.344 -15.68 1 95.5 191 PHE B CA 1
ATOM 5078 C C . PHE B 1 191 ? -2.613 -42.812 -16.016 1 95.5 191 PHE B C 1
ATOM 5080 O O . PHE B 1 191 ? -1.705 -43.562 -16.422 1 95.5 191 PHE B O 1
ATOM 5087 N N . GLY B 1 192 ? -3.855 -43.25 -15.852 1 90.62 192 GLY B N 1
ATOM 5088 C CA . GLY B 1 192 ? -4.152 -44.688 -16.047 1 90.62 192 GLY B CA 1
ATOM 5089 C C . GLY B 1 192 ? -3.811 -45.531 -14.828 1 90.62 192 GLY B C 1
ATOM 5090 O O . GLY B 1 192 ? -3.18 -45.031 -13.891 1 90.62 192 GLY B O 1
ATOM 5091 N N . ALA B 1 193 ? -4.125 -46.75 -14.875 1 87.06 193 ALA B N 1
ATOM 5092 C CA . ALA B 1 193 ? -4.008 -47.625 -13.727 1 87.06 193 ALA B CA 1
ATOM 5093 C C . ALA B 1 193 ? -2.617 -48.25 -13.656 1 87.06 193 ALA B C 1
ATOM 5095 O O . ALA B 1 193 ? -2.191 -48.719 -12.594 1 87.06 193 ALA B O 1
ATOM 5096 N N . THR B 1 194 ? -1.956 -48.25 -14.75 1 85.12 194 THR B N 1
ATOM 5097 C CA . THR B 1 194 ? -0.627 -48.844 -14.766 1 85.12 194 THR B CA 1
ATOM 5098 C C . THR B 1 194 ? 0.288 -48.156 -13.75 1 85.12 194 THR B C 1
ATOM 5100 O O . THR B 1 194 ? 0.354 -46.938 -13.703 1 85.12 194 THR B O 1
ATOM 5103 N N . ASN B 1 195 ? 0.994 -48.875 -12.852 1 87.94 195 ASN B N 1
ATOM 5104 C CA . ASN B 1 195 ? 1.927 -48.438 -11.82 1 87.94 195 ASN B CA 1
ATOM 5105 C C . ASN B 1 195 ? 1.194 -47.938 -10.586 1 87.94 195 ASN B C 1
ATOM 5107 O O . ASN B 1 195 ? 1.824 -47.594 -9.586 1 87.94 195 ASN B O 1
ATOM 5111 N N . ASN B 1 196 ? -0.171 -47.781 -10.656 1 91.88 196 ASN B N 1
ATOM 5112 C CA . ASN B 1 196 ? -0.991 -47.312 -9.539 1 91.88 196 ASN B CA 1
ATOM 5113 C C . ASN B 1 196 ? -0.478 -46 -8.961 1 91.88 196 ASN B C 1
ATOM 5115 O O . ASN B 1 196 ? -0.199 -45.906 -7.762 1 91.88 196 ASN B O 1
ATOM 5119 N N . PRO B 1 197 ? -0.326 -45.062 -9.844 1 96.19 197 PRO B N 1
ATOM 5120 C CA . PRO B 1 197 ? 0.219 -43.781 -9.375 1 96.19 197 PRO B CA 1
ATOM 5121 C C . PRO B 1 197 ? -0.697 -43.094 -8.367 1 96.19 197 PRO B C 1
ATOM 5123 O O . PRO B 1 197 ? -1.915 -43.062 -8.562 1 96.19 197 PRO B O 1
ATOM 5126 N N . LYS B 1 198 ? -0.163 -42.594 -7.281 1 95.81 198 LYS B N 1
ATOM 5127 C CA . LYS B 1 198 ? -0.877 -41.781 -6.305 1 95.81 198 LYS B CA 1
ATOM 5128 C C . LYS B 1 198 ? -0.237 -40.406 -6.176 1 95.81 198 LYS B C 1
ATOM 5130 O O . LYS B 1 198 ? 0.982 -40.25 -6.301 1 95.81 198 LYS B O 1
ATOM 5135 N N . VAL B 1 199 ? -1.062 -39.406 -5.98 1 94.38 199 VAL B N 1
ATOM 5136 C CA . VAL B 1 199 ? -0.586 -38.031 -5.805 1 94.38 199 VAL B CA 1
ATOM 5137 C C . VAL B 1 199 ? -1.255 -37.406 -4.582 1 94.38 199 VAL B C 1
ATOM 5139 O O . VAL B 1 199 ? -2.215 -37.969 -4.039 1 94.38 199 VAL B O 1
ATOM 5142 N N . HIS B 1 200 ? -0.702 -36.375 -4.094 1 88.88 200 HIS B N 1
ATOM 5143 C CA . HIS B 1 200 ? -1.287 -35.656 -2.967 1 88.88 200 HIS B CA 1
ATOM 5144 C C . HIS B 1 200 ? -2.75 -35.312 -3.229 1 88.88 200 HIS B C 1
ATOM 5146 O O . HIS B 1 200 ? -3.09 -34.781 -4.285 1 88.88 200 HIS B O 1
ATOM 5152 N N . HIS B 1 201 ? -3.578 -35.5 -2.268 1 87.44 201 HIS B N 1
ATOM 5153 C CA . HIS B 1 201 ? -5.023 -35.375 -2.408 1 87.44 201 HIS B CA 1
ATOM 5154 C C . HIS B 1 201 ? -5.398 -33.938 -2.756 1 87.44 201 HIS B C 1
ATOM 5156 O O . HIS B 1 201 ? -6.246 -33.688 -3.625 1 87.44 201 HIS B O 1
ATOM 5162 N N . GLY B 1 202 ? -4.836 -32.969 -2.096 1 85.25 202 GLY B N 1
ATOM 5163 C CA . GLY B 1 202 ? -5.129 -31.562 -2.336 1 85.25 202 GLY B CA 1
ATOM 5164 C C . GLY B 1 202 ? -4.766 -31.109 -3.736 1 85.25 202 GLY B C 1
ATOM 5165 O O . GLY B 1 202 ? -5.516 -30.359 -4.363 1 85.25 202 GLY B O 1
ATOM 5166 N N . PHE B 1 203 ? -3.6 -31.594 -4.27 1 91.12 203 PHE B N 1
ATOM 5167 C CA . PHE B 1 203 ? -3.182 -31.234 -5.621 1 91.12 203 PHE B CA 1
ATOM 5168 C C . PHE B 1 203 ? -4.133 -31.828 -6.652 1 91.12 203 PHE B C 1
ATOM 5170 O O . PHE B 1 203 ? -4.527 -31.156 -7.602 1 91.12 203 PHE B O 1
ATOM 5177 N N . HIS B 1 204 ? -4.414 -33.062 -6.328 1 93.62 204 HIS B N 1
ATOM 5178 C CA . HIS B 1 204 ? -5.34 -33.75 -7.227 1 93.62 204 HIS B CA 1
ATOM 5179 C C . HIS B 1 204 ? -6.684 -33.031 -7.281 1 93.62 204 HIS B C 1
ATOM 5181 O O . HIS B 1 204 ? -7.227 -32.781 -8.367 1 93.62 204 HIS B O 1
ATOM 5187 N N . ASN B 1 205 ? -7.184 -32.688 -6.176 1 90.19 205 ASN B N 1
ATOM 5188 C CA . ASN B 1 205 ? -8.492 -32.062 -6.086 1 90.19 205 ASN B CA 1
ATOM 5189 C C . ASN B 1 205 ? -8.508 -30.719 -6.816 1 90.19 205 ASN B C 1
ATOM 5191 O O . ASN B 1 205 ? -9.398 -30.453 -7.629 1 90.19 205 ASN B O 1
ATOM 5195 N N . VAL B 1 206 ? -7.582 -29.891 -6.617 1 90.69 206 VAL B N 1
ATOM 5196 C CA . VAL B 1 206 ? -7.5 -28.578 -7.25 1 90.69 206 VAL B CA 1
ATOM 5197 C C . VAL B 1 206 ? -7.41 -28.75 -8.766 1 90.69 206 VAL B C 1
ATOM 5199 O O . VAL B 1 206 ? -7.977 -27.938 -9.516 1 90.69 206 VAL B O 1
ATOM 5202 N N . TYR B 1 207 ? -6.723 -29.734 -9.164 1 95.19 207 TYR B N 1
ATOM 5203 C CA . TYR B 1 207 ? -6.434 -29.953 -10.578 1 95.19 207 TYR B CA 1
ATOM 5204 C C . TYR B 1 207 ? -7.68 -30.438 -11.312 1 95.19 207 TYR B C 1
ATOM 5206 O O . TYR B 1 207 ? -7.938 -30.016 -12.445 1 95.19 207 TYR B O 1
ATOM 5214 N N . VAL B 1 208 ? -8.609 -31.234 -10.633 1 95.88 208 VAL B N 1
ATOM 5215 C CA . VAL B 1 208 ? -9.641 -31.922 -11.398 1 95.88 208 VAL B CA 1
ATOM 5216 C C . VAL B 1 208 ? -11.023 -31.438 -10.969 1 95.88 208 VAL B C 1
ATOM 5218 O O . VAL B 1 208 ? -12.031 -31.734 -11.617 1 95.88 208 VAL B O 1
ATOM 5221 N N . ALA B 1 209 ? -11.102 -30.703 -9.898 1 94.12 209 ALA B N 1
ATOM 5222 C CA . ALA B 1 209 ? -12.398 -30.328 -9.352 1 94.12 209 ALA B CA 1
ATOM 5223 C C . ALA B 1 209 ? -13.164 -29.438 -10.32 1 94.12 209 ALA B C 1
ATOM 5225 O O . ALA B 1 209 ? -12.586 -28.562 -10.969 1 94.12 209 ALA B O 1
ATOM 5226 N N . LYS B 1 210 ? -14.414 -29.672 -10.477 1 93.56 210 LYS B N 1
ATOM 5227 C CA . LYS B 1 210 ? -15.352 -28.875 -11.25 1 93.56 210 LYS B CA 1
ATOM 5228 C C . LYS B 1 210 ? -16.766 -28.969 -10.688 1 93.56 210 LYS B C 1
ATOM 5230 O O . LYS B 1 210 ? -17.047 -29.844 -9.867 1 93.56 210 LYS B O 1
ATOM 5235 N N . SER B 1 211 ? -17.578 -28.016 -10.969 1 91.81 211 SER B N 1
ATOM 5236 C CA . SER B 1 211 ? -18.969 -27.984 -10.531 1 91.81 211 SER B CA 1
ATOM 5237 C C . SER B 1 211 ? -19.859 -27.281 -11.547 1 91.81 211 SER B C 1
ATOM 5239 O O . SER B 1 211 ? -19.531 -26.188 -12.016 1 91.81 211 SER B O 1
ATOM 5241 N N . SER B 1 212 ? -21.016 -27.844 -11.758 1 90 212 SER B N 1
ATOM 5242 C CA . SER B 1 212 ? -21.969 -27.25 -12.688 1 90 212 SER B CA 1
ATOM 5243 C C . SER B 1 212 ? -22.516 -25.922 -12.148 1 90 212 SER B C 1
ATOM 5245 O O . SER B 1 212 ? -22.969 -25.078 -12.922 1 90 212 SER B O 1
ATOM 5247 N N . LYS B 1 213 ? -22.406 -25.719 -10.898 1 89.94 213 LYS B N 1
ATOM 5248 C CA . LYS B 1 213 ? -22.938 -24.516 -10.258 1 89.94 213 LYS B CA 1
ATOM 5249 C C . LYS B 1 213 ? -21.969 -23.359 -10.359 1 89.94 213 LYS B C 1
ATOM 5251 O O . LYS B 1 213 ? -22.344 -22.203 -10.195 1 89.94 213 LYS B O 1
ATOM 5256 N N . SER B 1 214 ? -20.734 -23.734 -10.625 1 91.56 214 SER B N 1
ATOM 5257 C CA . SER B 1 214 ? -19.703 -22.703 -10.664 1 91.56 214 SER B CA 1
ATOM 5258 C C . SER B 1 214 ? -19.688 -22 -12.008 1 91.56 214 SER B C 1
ATOM 5260 O O . SER B 1 214 ? -19.719 -22.641 -13.062 1 91.56 214 SER B O 1
ATOM 5262 N N . LYS B 1 215 ? -19.594 -20.719 -11.906 1 91.19 215 LYS B N 1
ATOM 5263 C CA . LYS B 1 215 ? -19.5 -19.906 -13.125 1 91.19 215 LYS B CA 1
ATOM 5264 C C . LYS B 1 215 ? -18.141 -20.109 -13.805 1 91.19 215 LYS B C 1
ATOM 5266 O O . LYS B 1 215 ? -18.047 -20.094 -15.031 1 91.19 215 LYS B O 1
ATOM 5271 N N . TYR B 1 216 ? -17.094 -20.359 -13.07 1 94.69 216 TYR B N 1
ATOM 5272 C CA . TYR B 1 216 ? -15.734 -20.359 -13.609 1 94.69 216 TYR B CA 1
ATOM 5273 C C . TYR B 1 216 ? -15.188 -21.781 -13.719 1 94.69 216 TYR B C 1
ATOM 5275 O O . TYR B 1 216 ? -14.188 -22.016 -14.398 1 94.69 216 TYR B O 1
ATOM 5283 N N . ASN B 1 217 ? -15.938 -22.734 -13.117 1 95.38 217 ASN B N 1
ATOM 5284 C CA . ASN B 1 217 ? -15.414 -24.094 -13.117 1 95.38 217 ASN B CA 1
ATOM 5285 C C . ASN B 1 217 ? -16.484 -25.109 -13.523 1 95.38 217 ASN B C 1
ATOM 5287 O O . ASN B 1 217 ? -16.625 -26.156 -12.891 1 95.38 217 ASN B O 1
ATOM 5291 N N . LYS B 1 218 ? -17.219 -24.672 -14.5 1 93.62 218 LYS B N 1
ATOM 5292 C CA . LYS B 1 218 ? -18.016 -25.719 -15.141 1 93.62 218 LYS B CA 1
ATOM 5293 C C . LYS B 1 218 ? -17.141 -26.844 -15.68 1 93.62 218 LYS B C 1
ATOM 5295 O O . LYS B 1 218 ? -17.562 -27.984 -15.781 1 93.62 218 LYS B O 1
ATOM 5300 N N . THR B 1 219 ? -15.969 -26.453 -15.992 1 94.12 219 THR B N 1
ATOM 5301 C CA . THR B 1 219 ? -14.867 -27.359 -16.328 1 94.12 219 THR B CA 1
ATOM 5302 C C . THR B 1 219 ? -13.711 -27.172 -15.344 1 94.12 219 THR B C 1
ATOM 5304 O O . THR B 1 219 ? -13.555 -26.109 -14.742 1 94.12 219 THR B O 1
ATOM 5307 N N . SER B 1 220 ? -12.93 -28.234 -15.164 1 95.19 220 SER B N 1
ATOM 5308 C CA . SER B 1 220 ? -11.828 -28.203 -14.203 1 95.19 220 SER B CA 1
ATOM 5309 C C . SER B 1 220 ? -10.664 -27.359 -14.727 1 95.19 220 SER B C 1
ATOM 5311 O O . SER B 1 220 ? -10.602 -27.062 -15.922 1 95.19 220 SER B O 1
ATOM 5313 N N . ALA B 1 221 ? -9.797 -27.016 -13.82 1 96.12 221 ALA B N 1
ATOM 5314 C CA . ALA B 1 221 ? -8.562 -26.359 -14.242 1 96.12 221 ALA B CA 1
ATOM 5315 C C . ALA B 1 221 ? -7.812 -27.203 -15.266 1 96.12 221 ALA B C 1
ATOM 5317 O O . ALA B 1 221 ? -7.297 -26.672 -16.266 1 96.12 221 ALA B O 1
ATOM 5318 N N . ARG B 1 222 ? -7.742 -28.484 -15.047 1 97.19 222 ARG B N 1
ATOM 5319 C CA . ARG B 1 222 ? -7.121 -29.453 -15.945 1 97.19 222 ARG B CA 1
ATOM 5320 C C . ARG B 1 222 ? -7.684 -29.328 -17.359 1 97.19 222 ARG B C 1
ATOM 5322 O O . ARG B 1 222 ? -6.93 -29.125 -18.312 1 97.19 222 ARG B O 1
ATOM 5329 N N . GLU B 1 223 ? -8.977 -29.375 -17.422 1 95.88 223 GLU B N 1
ATOM 5330 C CA . GLU B 1 223 ? -9.641 -29.344 -18.719 1 95.88 223 GLU B CA 1
ATOM 5331 C C . GLU B 1 223 ? -9.422 -28.016 -19.406 1 95.88 223 GLU B C 1
ATOM 5333 O O . GLU B 1 223 ? -9.227 -27.969 -20.625 1 95.88 223 GLU B O 1
ATOM 5338 N N . GLN B 1 224 ? -9.461 -26.984 -18.656 1 96.31 224 GLN B N 1
ATOM 5339 C CA . GLN B 1 224 ? -9.289 -25.641 -19.219 1 96.31 224 GLN B CA 1
ATOM 5340 C C . GLN B 1 224 ? -7.902 -25.484 -19.828 1 96.31 224 GLN B C 1
ATOM 5342 O O . GLN B 1 224 ? -7.77 -25 -20.953 1 96.31 224 GLN B O 1
ATOM 5347 N N . VAL B 1 225 ? -6.879 -25.906 -19.141 1 97.25 225 VAL B N 1
ATOM 5348 C CA . VAL B 1 225 ? -5.504 -25.75 -19.609 1 97.25 225 VAL B CA 1
ATOM 5349 C C . VAL B 1 225 ? -5.262 -26.672 -20.812 1 97.25 225 VAL B C 1
ATOM 5351 O O . VAL B 1 225 ? -4.711 -26.234 -21.828 1 97.25 225 VAL B O 1
ATOM 5354 N N . LEU B 1 226 ? -5.676 -27.906 -20.703 1 96.88 226 LEU B N 1
ATOM 5355 C CA . LEU B 1 226 ? -5.41 -28.891 -21.75 1 96.88 226 LEU B CA 1
ATOM 5356 C C . LEU B 1 226 ? -6.113 -28.5 -23.047 1 96.88 226 LEU B C 1
ATOM 5358 O O . LEU B 1 226 ? -5.562 -28.672 -24.141 1 96.88 226 LEU B O 1
ATOM 5362 N N . ALA B 1 227 ? -7.312 -27.969 -22.922 1 94.94 227 ALA B N 1
ATOM 5363 C CA . ALA B 1 227 ? -8.039 -27.516 -24.109 1 94.94 227 ALA B CA 1
ATOM 5364 C C . ALA B 1 227 ? -7.289 -26.406 -24.812 1 94.94 227 ALA B C 1
ATOM 5366 O O . ALA B 1 227 ? -7.18 -26.406 -26.047 1 94.94 227 ALA B O 1
ATOM 5367 N N . GLU B 1 228 ? -6.828 -25.453 -24.078 1 95.88 228 GLU B N 1
ATOM 5368 C CA . GLU B 1 228 ? -6.121 -24.328 -24.672 1 95.88 228 GLU B CA 1
ATOM 5369 C C . GLU B 1 228 ? -4.785 -24.766 -25.266 1 95.88 228 GLU B C 1
ATOM 5371 O O . GLU B 1 228 ? -4.402 -24.312 -26.344 1 95.88 228 GLU B O 1
ATOM 5376 N N . VAL B 1 229 ? -4.078 -25.625 -24.594 1 97 229 VAL B N 1
ATOM 5377 C CA . VAL B 1 229 ? -2.803 -26.141 -25.094 1 97 229 VAL B CA 1
ATOM 5378 C C . VAL B 1 229 ? -3.021 -26.891 -26.406 1 97 229 VAL B C 1
ATOM 5380 O O . VAL B 1 229 ? -2.287 -26.703 -27.375 1 97 229 VAL B O 1
ATOM 5383 N N . ARG B 1 230 ? -4.016 -27.75 -26.438 1 94.88 230 ARG B N 1
ATOM 5384 C CA . ARG B 1 230 ? -4.34 -28.469 -27.656 1 94.88 230 ARG B CA 1
ATOM 5385 C C . ARG B 1 230 ? -4.605 -27.516 -28.812 1 94.88 230 ARG B C 1
ATOM 5387 O O . ARG B 1 230 ? -4.098 -27.719 -29.922 1 94.88 230 ARG B O 1
ATOM 5394 N N . ARG B 1 231 ? -5.395 -26.516 -28.516 1 94.38 231 ARG B N 1
ATOM 5395 C CA . ARG B 1 231 ? -5.715 -25.531 -29.547 1 94.38 231 ARG B CA 1
ATOM 5396 C C . ARG B 1 231 ? -4.453 -24.891 -30.094 1 94.38 231 ARG B C 1
ATOM 5398 O O . ARG B 1 231 ? -4.273 -24.781 -31.312 1 94.38 231 ARG B O 1
ATOM 5405 N N . LEU B 1 232 ? -3.576 -24.484 -29.234 1 96.31 232 LEU B N 1
ATOM 5406 C CA . LEU B 1 232 ? -2.357 -23.781 -29.641 1 96.31 232 LEU B CA 1
ATOM 5407 C C . LEU B 1 232 ? -1.399 -24.734 -30.344 1 96.31 232 LEU B C 1
ATOM 5409 O O . LEU B 1 232 ? -0.772 -24.359 -31.344 1 96.31 232 LEU B O 1
ATOM 5413 N N . VAL B 1 233 ? -1.266 -25.953 -29.844 1 96.44 233 VAL B N 1
ATOM 5414 C CA . VAL B 1 233 ? -0.408 -26.953 -30.453 1 96.44 233 VAL B CA 1
ATOM 5415 C C . VAL B 1 233 ? -0.85 -27.219 -31.891 1 96.44 233 VAL B C 1
ATOM 5417 O O . VAL B 1 233 ? -0.029 -27.203 -32.812 1 96.44 233 VAL B O 1
ATOM 5420 N N . ASP B 1 234 ? -2.133 -27.406 -32.094 1 95.25 234 ASP B N 1
ATOM 5421 C CA . ASP B 1 234 ? -2.66 -27.672 -33.438 1 95.25 234 ASP B CA 1
ATOM 5422 C C . ASP B 1 234 ? -2.451 -26.469 -34.344 1 95.25 234 ASP B C 1
ATOM 5424 O O . ASP B 1 234 ? -2.039 -26.609 -35.5 1 95.25 234 ASP B O 1
ATOM 5428 N N . MET B 1 235 ? -2.705 -25.297 -33.812 1 95.25 235 MET B N 1
ATOM 5429 C CA . MET B 1 235 ? -2.615 -24.062 -34.594 1 95.25 235 MET B CA 1
ATOM 5430 C C . MET B 1 235 ? -1.196 -23.844 -35.094 1 95.25 235 MET B C 1
ATOM 5432 O O . MET B 1 235 ? -0.991 -23.625 -36.281 1 95.25 235 MET B O 1
ATOM 5436 N N . TYR B 1 236 ? -0.268 -24 -34.25 1 95.19 236 TYR B N 1
ATOM 5437 C CA . TYR B 1 236 ? 1.087 -23.625 -34.656 1 95.19 236 TYR B CA 1
ATOM 5438 C C . TYR B 1 236 ? 1.781 -24.781 -35.375 1 95.19 236 TYR B C 1
ATOM 5440 O O . TYR B 1 236 ? 2.703 -24.562 -36.156 1 95.19 236 TYR B O 1
ATOM 5448 N N . ALA B 1 237 ? 1.355 -26.047 -35.094 1 93.38 237 ALA B N 1
ATOM 5449 C CA . ALA B 1 237 ? 1.809 -27.156 -35.938 1 93.38 237 ALA B CA 1
ATOM 5450 C C . ALA B 1 237 ? 1.371 -27 -37.375 1 93.38 237 ALA B C 1
ATOM 5452 O O . ALA B 1 237 ? 2.145 -27.266 -38.312 1 93.38 237 ALA B O 1
ATOM 5453 N N . LEU B 1 238 ? 0.152 -26.578 -37.594 1 92.31 238 LEU B N 1
ATOM 5454 C CA . LEU B 1 238 ? -0.389 -26.344 -38.906 1 92.31 238 LEU B CA 1
ATOM 5455 C C . LEU B 1 238 ? 0.409 -25.266 -39.656 1 92.31 238 LEU B C 1
ATOM 5457 O O . LEU B 1 238 ? 0.566 -25.328 -40.875 1 92.31 238 LEU B O 1
ATOM 5461 N N . ASN B 1 239 ? 0.924 -24.375 -38.875 1 93.12 239 ASN B N 1
ATOM 5462 C CA . ASN B 1 239 ? 1.718 -23.281 -39.438 1 93.12 239 ASN B CA 1
ATOM 5463 C C . ASN B 1 239 ? 3.148 -23.734 -39.75 1 93.12 239 ASN B C 1
ATOM 5465 O O . ASN B 1 239 ? 3.955 -22.953 -40.25 1 93.12 239 ASN B O 1
ATOM 5469 N N . GLY B 1 240 ? 3.52 -24.984 -39.344 1 92.75 240 GLY B N 1
ATOM 5470 C CA . GLY B 1 240 ? 4.844 -25.531 -39.594 1 92.75 240 GLY B CA 1
ATOM 5471 C C . GLY B 1 240 ? 5.902 -24.984 -38.656 1 92.75 240 GLY B C 1
ATOM 5472 O O . GLY B 1 240 ? 7.094 -25 -39 1 92.75 240 GLY B O 1
ATOM 5473 N N . GLU B 1 241 ? 5.523 -24.531 -37.531 1 94 241 GLU B N 1
ATOM 5474 C CA . GLU B 1 241 ? 6.469 -23.906 -36.625 1 94 241 GLU B CA 1
ATOM 5475 C C . GLU B 1 241 ? 7.043 -24.938 -35.656 1 94 241 GLU B C 1
ATOM 5477 O O . GLU B 1 241 ? 6.395 -25.953 -35.344 1 94 241 GLU B O 1
ATOM 5482 N N . GLU B 1 242 ? 8.289 -24.672 -35.25 1 91.62 242 GLU B N 1
ATOM 5483 C CA . GLU B 1 242 ? 8.828 -25.406 -34.125 1 91.62 242 GLU B CA 1
ATOM 5484 C C . GLU B 1 242 ? 8.219 -24.906 -32.812 1 91.62 242 GLU B C 1
ATOM 5486 O O . GLU B 1 242 ? 8.219 -23.703 -32.531 1 91.62 242 GLU B O 1
ATOM 5491 N N . VAL B 1 243 ? 7.676 -25.906 -32.062 1 95.25 243 VAL B N 1
ATOM 5492 C CA . VAL B 1 243 ? 6.926 -25.5 -30.875 1 95.25 243 VAL B CA 1
ATOM 5493 C C . VAL B 1 243 ? 7.512 -26.172 -29.641 1 95.25 243 VAL B C 1
ATOM 5495 O O . VAL B 1 243 ? 7.93 -27.328 -29.688 1 95.25 243 VAL B O 1
ATOM 5498 N N . SER B 1 244 ? 7.68 -25.422 -28.609 1 93.56 244 SER B N 1
ATOM 5499 C CA . SER B 1 244 ? 7.957 -25.953 -27.281 1 93.56 244 SER B CA 1
ATOM 5500 C C . SER B 1 244 ? 6.855 -25.562 -26.297 1 93.56 244 SER B C 1
ATOM 5502 O O . SER B 1 244 ? 6.113 -24.609 -26.531 1 93.56 244 SER B O 1
ATOM 5504 N N . ILE B 1 245 ? 6.66 -26.375 -25.281 1 97.19 245 ILE B N 1
ATOM 5505 C CA . ILE B 1 245 ? 5.723 -26.078 -24.203 1 97.19 245 ILE B CA 1
ATOM 5506 C C . ILE B 1 245 ? 6.477 -25.938 -22.875 1 97.19 245 ILE B C 1
ATOM 5508 O O . ILE B 1 245 ? 7.207 -26.844 -22.484 1 97.19 245 ILE B O 1
ATOM 5512 N N . THR B 1 246 ? 6.387 -24.797 -22.312 1 95.81 246 THR B N 1
ATOM 5513 C CA . THR B 1 246 ? 6.992 -24.516 -21.016 1 95.81 246 THR B CA 1
ATOM 5514 C C . THR B 1 246 ? 5.926 -24.391 -19.938 1 95.81 246 THR B C 1
ATOM 5516 O O . THR B 1 246 ? 4.949 -23.656 -20.094 1 95.81 246 THR B O 1
ATOM 5519 N N . VAL B 1 247 ? 6.047 -25.156 -18.859 1 97 247 VAL B N 1
ATOM 5520 C CA . VAL B 1 247 ? 5.148 -25.094 -17.719 1 97 247 VAL B CA 1
ATOM 5521 C C . VAL B 1 247 ? 5.922 -24.641 -16.484 1 97 247 VAL B C 1
ATOM 5523 O O . VAL B 1 247 ? 7.023 -25.125 -16.219 1 97 247 VAL B O 1
ATOM 5526 N N . ALA B 1 248 ? 5.402 -23.656 -15.805 1 93.88 248 ALA B N 1
ATOM 5527 C CA . ALA B 1 248 ? 6.133 -23.125 -14.656 1 93.88 248 ALA B CA 1
ATOM 5528 C C . ALA B 1 248 ? 5.195 -22.875 -13.477 1 93.88 248 ALA B C 1
ATOM 5530 O O . ALA B 1 248 ? 4 -22.641 -13.664 1 93.88 248 ALA B O 1
ATOM 5531 N N . GLY B 1 249 ? 5.719 -22.953 -12.297 1 93.56 249 GLY B N 1
ATOM 5532 C CA . GLY B 1 249 ? 4.984 -22.656 -11.078 1 93.56 249 GLY B CA 1
ATOM 5533 C C . GLY B 1 249 ? 5.871 -22.562 -9.852 1 93.56 249 GLY B C 1
ATOM 5534 O O . GLY B 1 249 ? 7.02 -23.016 -9.883 1 93.56 249 GLY B O 1
ATOM 5535 N N . HIS B 1 250 ? 5.336 -21.969 -8.844 1 90.81 250 HIS B N 1
ATOM 5536 C CA . HIS B 1 250 ? 6.008 -21.828 -7.555 1 90.81 250 HIS B CA 1
ATOM 5537 C C . HIS B 1 250 ? 5.16 -22.391 -6.422 1 90.81 250 HIS B C 1
ATOM 5539 O O . HIS B 1 250 ? 3.939 -22.219 -6.41 1 90.81 250 HIS B O 1
ATOM 5545 N N . SER B 1 251 ? 5.824 -23.141 -5.512 1 87.12 251 SER B N 1
ATOM 5546 C CA . SER B 1 251 ? 5.121 -23.688 -4.355 1 87.12 251 SER B CA 1
ATOM 5547 C C . SER B 1 251 ? 3.979 -24.594 -4.781 1 87.12 251 SER B C 1
ATOM 5549 O O . SER B 1 251 ? 4.191 -25.562 -5.512 1 87.12 251 SER B O 1
ATOM 5551 N N . LEU B 1 252 ? 2.723 -24.266 -4.438 1 85.62 252 LEU B N 1
ATOM 5552 C CA . LEU B 1 252 ? 1.562 -25.031 -4.898 1 85.62 252 LEU B CA 1
ATOM 5553 C C . LEU B 1 252 ? 1.508 -25.062 -6.422 1 85.62 252 LEU B C 1
ATOM 5555 O O . LEU B 1 252 ? 1.215 -26.109 -7.012 1 85.62 252 LEU B O 1
ATOM 5559 N N . GLY B 1 253 ? 1.824 -23.922 -7.023 1 91.75 253 GLY B N 1
ATOM 5560 C CA . GLY B 1 253 ? 1.83 -23.844 -8.477 1 91.75 253 GLY B CA 1
ATOM 5561 C C . GLY B 1 253 ? 2.846 -24.766 -9.117 1 91.75 253 GLY B C 1
ATOM 5562 O O . GLY B 1 253 ? 2.623 -25.266 -10.227 1 91.75 253 GLY B O 1
ATOM 5563 N N . ALA B 1 254 ? 3.906 -24.953 -8.406 1 93.5 254 ALA B N 1
ATOM 5564 C CA . ALA B 1 254 ? 4.93 -25.859 -8.922 1 93.5 254 ALA B CA 1
ATOM 5565 C C . ALA B 1 254 ? 4.434 -27.312 -8.922 1 93.5 254 ALA B C 1
ATOM 5567 O O . ALA B 1 254 ? 4.723 -28.062 -9.844 1 93.5 254 ALA B O 1
ATOM 5568 N N . ALA B 1 255 ? 3.756 -27.703 -7.875 1 93.12 255 ALA B N 1
ATOM 5569 C CA . ALA B 1 255 ? 3.164 -29.031 -7.824 1 93.12 255 ALA B CA 1
ATOM 5570 C C . ALA B 1 255 ? 2.148 -29.234 -8.945 1 93.12 255 ALA B C 1
ATOM 5572 O O . ALA B 1 255 ? 2.158 -30.25 -9.633 1 93.12 255 ALA B O 1
ATOM 5573 N N . LEU B 1 256 ? 1.361 -28.266 -9.141 1 95.31 256 LEU B N 1
ATOM 5574 C CA . LEU B 1 256 ? 0.353 -28.312 -10.195 1 95.31 256 LEU B CA 1
ATOM 5575 C C . LEU B 1 256 ? 1.004 -28.297 -11.578 1 95.31 256 LEU B C 1
ATOM 5577 O O . LEU B 1 256 ? 0.537 -28.969 -12.5 1 95.31 256 LEU B O 1
ATOM 5581 N N . ALA B 1 257 ? 2.016 -27.516 -11.703 1 96.75 257 ALA B N 1
ATOM 5582 C CA . ALA B 1 257 ? 2.768 -27.484 -12.953 1 96.75 257 ALA B CA 1
ATOM 5583 C C . ALA B 1 257 ? 3.328 -28.875 -13.281 1 96.75 257 ALA B C 1
ATOM 5585 O O . ALA B 1 257 ? 3.291 -29.312 -14.438 1 96.75 257 ALA B O 1
ATOM 5586 N N . THR B 1 258 ? 3.846 -29.484 -12.297 1 98.06 258 THR B N 1
ATOM 5587 C CA . THR B 1 258 ? 4.387 -30.828 -12.477 1 98.06 258 THR B CA 1
ATOM 5588 C C . THR B 1 258 ? 3.291 -31.797 -12.914 1 98.06 258 THR B C 1
ATOM 5590 O O . THR B 1 258 ? 3.461 -32.531 -13.883 1 98.06 258 THR B O 1
ATOM 5593 N N . LEU B 1 259 ? 2.197 -31.766 -12.211 1 97.88 259 LEU B N 1
ATOM 5594 C CA . LEU B 1 259 ? 1.057 -32.594 -12.578 1 97.88 259 LEU B CA 1
ATOM 5595 C C . LEU B 1 259 ? 0.618 -32.312 -14.008 1 97.88 259 LEU B C 1
ATOM 5597 O O . LEU B 1 259 ? 0.387 -33.25 -14.789 1 97.88 259 LEU B O 1
ATOM 5601 N N . ASN B 1 260 ? 0.526 -31.109 -14.352 1 98.44 260 ASN B N 1
ATOM 5602 C CA . ASN B 1 260 ? 0.06 -30.672 -15.664 1 98.44 260 ASN B CA 1
ATOM 5603 C C . ASN B 1 260 ? 1.015 -31.094 -16.781 1 98.44 260 ASN B C 1
ATOM 5605 O O . ASN B 1 260 ? 0.579 -31.609 -17.812 1 98.44 260 ASN B O 1
ATOM 5609 N N . GLY B 1 261 ? 2.287 -30.828 -16.594 1 98.5 261 GLY B N 1
ATOM 5610 C CA . GLY B 1 261 ? 3.264 -31.266 -17.578 1 98.5 261 GLY B CA 1
ATOM 5611 C C . GLY B 1 261 ? 3.213 -32.75 -17.844 1 98.5 261 GLY B C 1
ATOM 5612 O O . GLY B 1 261 ? 3.193 -33.188 -19 1 98.5 261 GLY B O 1
ATOM 5613 N N . MET B 1 262 ? 3.174 -33.5 -16.797 1 98.31 262 MET B N 1
ATOM 5614 C CA . MET B 1 262 ? 3.088 -34.969 -16.938 1 98.31 262 MET B CA 1
ATOM 5615 C C . MET B 1 262 ? 1.796 -35.344 -17.641 1 98.31 262 MET B C 1
ATOM 5617 O O . MET B 1 262 ? 1.801 -36.25 -18.5 1 98.31 262 MET B O 1
ATOM 5621 N N . ASP B 1 263 ? 0.749 -34.781 -17.25 1 98 263 ASP B N 1
ATOM 5622 C CA . ASP B 1 263 ? -0.557 -35.062 -17.844 1 98 263 ASP B CA 1
ATOM 5623 C C . ASP B 1 263 ? -0.544 -34.781 -19.344 1 98 263 ASP B C 1
ATOM 5625 O O . ASP B 1 263 ? -1.027 -35.594 -20.141 1 98 263 ASP B O 1
ATOM 5629 N N . MET B 1 264 ? 0.002 -33.688 -19.781 1 97.5 264 MET B N 1
ATOM 5630 C CA . MET B 1 264 ? 0.063 -33.281 -21.188 1 97.5 264 MET B CA 1
ATOM 5631 C C . MET B 1 264 ? 0.743 -34.375 -22.031 1 97.5 264 MET B C 1
ATOM 5633 O O . MET B 1 264 ? 0.239 -34.719 -23.094 1 97.5 264 MET B O 1
ATOM 5637 N N . VAL B 1 265 ? 1.829 -34.844 -21.531 1 96.94 265 VAL B N 1
ATOM 5638 C CA . VAL B 1 265 ? 2.621 -35.781 -22.312 1 96.94 265 VAL B CA 1
ATOM 5639 C C . VAL B 1 265 ? 1.995 -37.188 -22.219 1 96.94 265 VAL B C 1
ATOM 5641 O O . VAL B 1 265 ? 1.88 -37.875 -23.219 1 96.94 265 VAL B O 1
ATOM 5644 N N . ALA B 1 266 ? 1.574 -37.562 -20.984 1 96.25 266 ALA B N 1
ATOM 5645 C CA . ALA B 1 266 ? 0.981 -38.906 -20.781 1 96.25 266 ALA B CA 1
ATOM 5646 C C . ALA B 1 266 ? -0.249 -39.094 -21.672 1 96.25 266 ALA B C 1
ATOM 5648 O O . ALA B 1 266 ? -0.509 -40.188 -22.141 1 96.25 266 ALA B O 1
ATOM 5649 N N . ASN B 1 267 ? -0.969 -38.031 -21.875 1 95 267 ASN B N 1
ATOM 5650 C CA . ASN B 1 267 ? -2.232 -38.156 -22.594 1 95 267 ASN B CA 1
ATOM 5651 C C . ASN B 1 267 ? -2.137 -37.531 -23.984 1 95 267 ASN B C 1
ATOM 5653 O O . ASN B 1 267 ? -3.154 -37.344 -24.656 1 95 267 ASN B O 1
ATOM 5657 N N . GLY B 1 268 ? -0.969 -37.094 -24.453 1 94.75 268 GLY B N 1
ATOM 5658 C CA . GLY B 1 268 ? -0.667 -36.75 -25.828 1 94.75 268 GLY B CA 1
ATOM 5659 C C . GLY B 1 268 ? -1.128 -35.344 -26.203 1 94.75 268 GLY B C 1
ATOM 5660 O O . GLY B 1 268 ? -1.377 -35.062 -27.375 1 94.75 268 GLY B O 1
ATOM 5661 N N . PHE B 1 269 ? -1.307 -34.469 -25.266 1 95.75 269 PHE B N 1
ATOM 5662 C CA . PHE B 1 269 ? -1.773 -33.125 -25.578 1 95.75 269 PHE B CA 1
ATOM 5663 C C . PHE B 1 269 ? -0.645 -32.281 -26.141 1 95.75 269 PHE B C 1
ATOM 5665 O O . PHE B 1 269 ? -0.889 -31.203 -26.688 1 95.75 269 PHE B O 1
ATOM 5672 N N . ASN B 1 270 ? 0.588 -32.75 -25.969 1 96.75 270 ASN B N 1
ATOM 5673 C CA . ASN B 1 270 ? 1.73 -32.062 -26.562 1 96.75 270 ASN B CA 1
ATOM 5674 C C . ASN B 1 270 ? 1.947 -32.469 -28.016 1 96.75 270 ASN B C 1
ATOM 5676 O O . ASN B 1 270 ? 2.891 -32.031 -28.656 1 96.75 270 ASN B O 1
ATOM 5680 N N . LYS B 1 271 ? 1.039 -33.344 -28.547 1 96.06 271 LYS B N 1
ATOM 5681 C CA . LYS B 1 271 ? 1.123 -33.812 -29.922 1 96.06 271 LYS B CA 1
ATOM 5682 C C . LYS B 1 271 ? 0.04 -33.156 -30.797 1 96.06 271 LYS B C 1
ATOM 5684 O O . LYS B 1 271 ? -1.131 -33.125 -30.406 1 96.06 271 LYS B O 1
ATOM 5689 N N . PRO B 1 272 ? 0.504 -32.625 -31.938 1 93.56 272 PRO B N 1
ATOM 5690 C CA . PRO B 1 272 ? -0.538 -32.188 -32.875 1 93.56 272 PRO B CA 1
ATOM 5691 C C . PRO B 1 272 ? -1.504 -33.281 -33.25 1 93.56 272 PRO B C 1
ATOM 5693 O O . PRO B 1 272 ? -1.104 -34.469 -33.344 1 93.56 272 PRO B O 1
ATOM 5696 N N . SER B 1 273 ? -2.758 -32.906 -33.469 1 89.62 273 SER B N 1
ATOM 5697 C CA . SER B 1 273 ? -3.754 -33.875 -33.875 1 89.62 273 SER B CA 1
ATOM 5698 C C . SER B 1 273 ? -3.279 -34.688 -35.062 1 89.62 273 SER B C 1
ATOM 5700 O O . SER B 1 273 ? -2.861 -34.094 -36.094 1 89.62 273 SER B O 1
ATOM 5702 N N . GLY B 1 274 ? -3.283 -35.938 -34.969 1 87.38 274 GLY B N 1
ATOM 5703 C CA . GLY B 1 274 ? -2.91 -36.812 -36.062 1 87.38 274 GLY B CA 1
ATOM 5704 C C . GLY B 1 274 ? -1.426 -37.125 -36.125 1 87.38 274 GLY B C 1
ATOM 5705 O O . GLY B 1 274 ? -0.962 -37.844 -37 1 87.38 274 GLY B O 1
ATOM 5706 N N . SER B 1 275 ? -0.69 -36.562 -35.219 1 90.75 275 SER B N 1
ATOM 5707 C CA . SER B 1 275 ? 0.749 -36.812 -35.188 1 90.75 275 SER B CA 1
ATOM 5708 C C . SER B 1 275 ? 1.143 -37.656 -34 1 90.75 275 SER B C 1
ATOM 5710 O O . SER B 1 275 ? 0.527 -37.562 -32.938 1 90.75 275 SER B O 1
ATOM 5712 N N . ASP B 1 276 ? 2.219 -38.438 -34.125 1 90.56 276 ASP B N 1
ATOM 5713 C CA . ASP B 1 276 ? 2.768 -39.219 -33.031 1 90.56 276 ASP B CA 1
ATOM 5714 C C . ASP B 1 276 ? 4.008 -38.531 -32.438 1 90.56 276 ASP B C 1
ATOM 5716 O O . ASP B 1 276 ? 4.562 -39 -31.453 1 90.56 276 ASP B O 1
ATOM 5720 N N . ILE B 1 277 ? 4.352 -37.562 -33.125 1 90.88 277 ILE B N 1
ATOM 5721 C CA . ILE B 1 277 ? 5.516 -36.812 -32.625 1 90.88 277 ILE B CA 1
ATOM 5722 C C . ILE B 1 277 ? 5.066 -35.625 -31.781 1 90.88 277 ILE B C 1
ATOM 5724 O O . ILE B 1 277 ? 4.301 -34.781 -32.25 1 90.88 277 ILE B O 1
ATOM 5728 N N . GLY B 1 278 ? 5.512 -35.625 -30.562 1 93.81 278 GLY B N 1
ATOM 5729 C CA . GLY B 1 278 ? 5.109 -34.562 -29.656 1 93.81 278 GLY B CA 1
ATOM 5730 C C . GLY B 1 278 ? 6.121 -33.438 -29.547 1 93.81 278 GLY B C 1
ATOM 5731 O O . GLY B 1 278 ? 7.309 -33.656 -29.812 1 93.81 278 GLY B O 1
ATOM 5732 N N . PHE B 1 279 ? 5.66 -32.281 -29.234 1 95.75 279 PHE B N 1
ATOM 5733 C CA . PHE B 1 279 ? 6.535 -31.172 -28.875 1 95.75 279 PHE B CA 1
ATOM 5734 C C . PHE B 1 279 ? 7.129 -31.375 -27.484 1 95.75 279 PHE B C 1
ATOM 5736 O O . PHE B 1 279 ? 6.48 -31.938 -26.609 1 95.75 279 PHE B O 1
ATOM 5743 N N . PRO B 1 280 ? 8.383 -30.938 -27.266 1 94.75 280 PRO B N 1
ATOM 5744 C CA . PRO B 1 280 ? 8.977 -31.078 -25.938 1 94.75 280 PRO B CA 1
ATOM 5745 C C . PRO B 1 280 ? 8.266 -30.219 -24.875 1 94.75 280 PRO B C 1
ATOM 5747 O O . PRO B 1 280 ? 7.859 -29.094 -25.172 1 94.75 280 PRO B O 1
ATOM 5750 N N . VAL B 1 281 ? 8.062 -30.844 -23.734 1 97.38 281 VAL B N 1
ATOM 5751 C CA . VAL B 1 281 ? 7.469 -30.172 -22.578 1 97.38 281 VAL B CA 1
ATOM 5752 C C . VAL B 1 281 ? 8.508 -30.047 -21.469 1 97.38 281 VAL B C 1
ATOM 5754 O O . VAL B 1 281 ? 9.141 -31.031 -21.078 1 97.38 281 VAL B O 1
ATOM 5757 N N . THR B 1 282 ? 8.75 -28.844 -21.047 1 95.75 282 THR B N 1
ATOM 5758 C CA . THR B 1 282 ? 9.672 -28.594 -19.938 1 95.75 282 THR B CA 1
ATOM 5759 C C . THR B 1 282 ? 8.961 -27.922 -18.766 1 95.75 282 THR B C 1
ATOM 5761 O O . THR B 1 282 ? 8.258 -26.922 -18.953 1 95.75 282 THR B O 1
ATOM 5764 N N . VAL B 1 283 ? 9.109 -28.516 -17.578 1 96.75 283 VAL B N 1
ATOM 5765 C CA . VAL B 1 283 ? 8.5 -27.969 -16.375 1 96.75 283 VAL B CA 1
ATOM 5766 C C . VAL B 1 283 ? 9.578 -27.328 -15.5 1 96.75 283 VAL B C 1
ATOM 5768 O O . VAL B 1 283 ? 10.594 -27.953 -15.188 1 96.75 283 VAL B O 1
ATOM 5771 N N . PHE B 1 284 ? 9.422 -26.078 -15.219 1 95.31 284 PHE B N 1
ATOM 5772 C CA . PHE B 1 284 ? 10.219 -25.406 -14.195 1 95.31 284 PHE B CA 1
ATOM 5773 C C . PHE B 1 284 ? 9.438 -25.281 -12.891 1 95.31 284 PHE B C 1
ATOM 5775 O O . PHE B 1 284 ? 8.523 -24.469 -12.773 1 95.31 284 PHE B O 1
ATOM 5782 N N . ALA B 1 285 ? 9.773 -26.078 -11.953 1 95.56 285 ALA B N 1
ATOM 5783 C CA . ALA B 1 285 ? 9.086 -26.125 -10.664 1 95.56 285 ALA B CA 1
ATOM 5784 C C . ALA B 1 285 ? 9.914 -25.469 -9.57 1 95.56 285 ALA B C 1
ATOM 5786 O O . ALA B 1 285 ? 10.852 -26.062 -9.047 1 95.56 285 ALA B O 1
ATOM 5787 N N . TYR B 1 286 ? 9.508 -24.25 -9.164 1 92.5 286 TYR B N 1
ATOM 5788 C CA . TYR B 1 286 ? 10.211 -23.516 -8.125 1 92.5 286 TYR B CA 1
ATOM 5789 C C . TYR B 1 286 ? 9.648 -23.844 -6.746 1 92.5 286 TYR B C 1
ATOM 5791 O O . TYR B 1 286 ? 8.453 -23.672 -6.5 1 92.5 286 TYR B O 1
ATOM 5799 N N . ALA B 1 287 ? 10.516 -24.328 -5.863 1 91.12 287 ALA B N 1
ATOM 5800 C CA . ALA B 1 287 ? 10.141 -24.594 -4.473 1 91.12 287 ALA B CA 1
ATOM 5801 C C . ALA B 1 287 ? 8.969 -25.562 -4.395 1 91.12 287 ALA B C 1
ATOM 5803 O O . ALA B 1 287 ? 7.996 -25.312 -3.672 1 91.12 287 ALA B O 1
ATOM 5804 N N . SER B 1 288 ? 9.078 -26.578 -5.141 1 91 288 SER B N 1
ATOM 5805 C CA . SER B 1 288 ? 7.973 -27.516 -5.273 1 91 288 SER B CA 1
ATOM 5806 C C . SER B 1 288 ? 7.938 -28.5 -4.105 1 91 288 SER B C 1
ATOM 5808 O O . SER B 1 288 ? 8.945 -29.141 -3.797 1 91 288 SER B O 1
ATOM 5810 N N . PRO B 1 289 ? 6.758 -28.594 -3.482 1 85.81 289 PRO B N 1
ATOM 5811 C CA . PRO B 1 289 ? 6.59 -29.797 -2.654 1 85.81 289 PRO B CA 1
ATOM 5812 C C . PRO B 1 289 ? 6.555 -31.078 -3.477 1 85.81 289 PRO B C 1
ATOM 5814 O O . PRO B 1 289 ? 6.445 -31.031 -4.703 1 85.81 289 PRO B O 1
ATOM 5817 N N . ARG B 1 290 ? 6.777 -32.188 -2.775 1 89.12 290 ARG B N 1
ATOM 5818 C CA . ARG B 1 290 ? 6.652 -33.469 -3.477 1 89.12 290 ARG B CA 1
ATOM 5819 C C . ARG B 1 290 ? 5.211 -33.719 -3.895 1 89.12 290 ARG B C 1
ATOM 5821 O O . ARG B 1 290 ? 4.277 -33.406 -3.154 1 89.12 290 ARG B O 1
ATOM 5828 N N . VAL B 1 291 ? 5.074 -34.375 -5.051 1 94.19 291 VAL B N 1
ATOM 5829 C CA . VAL B 1 291 ? 3.764 -34.406 -5.684 1 94.19 291 VAL B CA 1
ATOM 5830 C C . VAL B 1 291 ? 3.129 -35.781 -5.508 1 94.19 291 VAL B C 1
ATOM 5832 O O . VAL B 1 291 ? 1.926 -35.875 -5.254 1 94.19 291 VAL B O 1
ATOM 5835 N N . GLY B 1 292 ? 3.93 -36.812 -5.652 1 95.19 292 GLY B N 1
ATOM 5836 C CA . GLY B 1 292 ? 3.348 -38.125 -5.648 1 95.19 292 GLY B CA 1
ATOM 5837 C C . GLY B 1 292 ? 4.297 -39.188 -5.137 1 95.19 292 GLY B C 1
ATOM 5838 O O . GLY B 1 292 ? 5.363 -38.875 -4.602 1 95.19 292 GLY B O 1
ATOM 5839 N N . ASP B 1 293 ? 3.824 -40.438 -5.297 1 94.56 293 ASP B N 1
ATOM 5840 C CA . ASP B 1 293 ? 4.551 -41.562 -4.727 1 94.56 293 ASP B CA 1
ATOM 5841 C C . ASP B 1 293 ? 5.41 -42.281 -5.785 1 94.56 293 ASP B C 1
ATOM 5843 O O . ASP B 1 293 ? 5.734 -41.688 -6.812 1 94.56 293 ASP B O 1
ATOM 5847 N N . GLN B 1 294 ? 5.871 -43.469 -5.449 1 94.5 294 GLN B N 1
ATOM 5848 C CA . GLN B 1 294 ? 6.711 -44.219 -6.363 1 94.5 294 GLN B CA 1
ATOM 5849 C C . GLN B 1 294 ? 5.988 -44.5 -7.676 1 94.5 294 GLN B C 1
ATOM 5851 O O . GLN B 1 294 ? 6.598 -44.469 -8.75 1 94.5 294 GLN B O 1
ATOM 5856 N N . GLY B 1 295 ? 4.762 -44.875 -7.59 1 96.19 295 GLY B N 1
ATOM 5857 C CA . GLY B 1 295 ? 3.99 -45.062 -8.805 1 96.19 295 GLY B CA 1
ATOM 5858 C C . GLY B 1 295 ? 3.98 -43.844 -9.703 1 96.19 295 GLY B C 1
ATOM 5859 O O . GLY B 1 295 ? 4.094 -43.969 -10.922 1 96.19 295 GLY B O 1
ATOM 5860 N N . PHE B 1 296 ? 3.816 -42.781 -9.133 1 96.5 296 PHE B N 1
ATOM 5861 C CA . PHE B 1 296 ? 3.865 -41.5 -9.844 1 96.5 296 PHE B CA 1
ATOM 5862 C C . PHE B 1 296 ? 5.23 -41.281 -10.492 1 96.5 296 PHE B C 1
ATOM 5864 O O . PHE B 1 296 ? 5.316 -40.875 -11.648 1 96.5 296 PHE B O 1
ATOM 5871 N N . GLN B 1 297 ? 6.266 -41.531 -9.781 1 96.69 297 GLN B N 1
ATOM 5872 C CA . GLN B 1 297 ? 7.613 -41.406 -10.328 1 96.69 297 GLN B CA 1
ATOM 5873 C C . GLN B 1 297 ? 7.812 -42.375 -11.492 1 96.69 297 GLN B C 1
ATOM 5875 O O . GLN B 1 297 ? 8.477 -42.062 -12.477 1 96.69 297 GLN B O 1
ATOM 5880 N N . ASP B 1 298 ? 7.266 -43.531 -11.328 1 97.19 298 ASP B N 1
ATOM 5881 C CA . ASP B 1 298 ? 7.383 -44.531 -12.391 1 97.19 298 ASP B CA 1
ATOM 5882 C C . ASP B 1 298 ? 6.699 -44.031 -13.672 1 97.19 298 ASP B C 1
ATOM 5884 O O . ASP B 1 298 ? 7.211 -44.25 -14.773 1 97.19 298 ASP B O 1
ATOM 5888 N N . VAL B 1 299 ? 5.574 -43.5 -13.523 1 97.19 299 VAL B N 1
ATOM 5889 C CA . VAL B 1 299 ? 4.902 -42.906 -14.68 1 97.19 299 VAL B CA 1
ATOM 5890 C C . VAL B 1 299 ? 5.801 -41.844 -15.32 1 97.19 299 VAL B C 1
ATOM 5892 O O . VAL B 1 299 ? 5.992 -41.844 -16.531 1 97.19 299 VAL B O 1
ATOM 5895 N N . PHE B 1 300 ? 6.379 -41 -14.57 1 97.56 300 PHE B N 1
ATOM 5896 C CA . PHE B 1 300 ? 7.262 -39.938 -15.062 1 97.56 300 PHE B CA 1
ATOM 5897 C C . PHE B 1 300 ? 8.414 -40.531 -15.867 1 97.56 300 PHE B C 1
ATOM 5899 O O . PHE B 1 300 ? 8.75 -40.031 -16.938 1 97.56 300 PHE B O 1
ATOM 5906 N N . ASN B 1 301 ? 9.016 -41.531 -15.328 1 96.94 301 ASN B N 1
ATOM 5907 C CA . ASN B 1 301 ? 10.172 -42.125 -15.961 1 96.94 301 ASN B CA 1
ATOM 5908 C C . ASN B 1 301 ? 9.844 -42.656 -17.359 1 96.94 301 ASN B C 1
ATOM 5910 O O . ASN B 1 301 ? 10.727 -42.719 -18.219 1 96.94 301 ASN B O 1
ATOM 5914 N N . GLY B 1 302 ? 8.617 -42.938 -17.609 1 96.56 302 GLY B N 1
ATOM 5915 C CA . GLY B 1 302 ? 8.188 -43.375 -18.922 1 96.56 302 GLY B CA 1
ATOM 5916 C C . GLY B 1 302 ? 7.898 -42.219 -19.875 1 96.56 302 GLY B C 1
ATOM 5917 O O . GLY B 1 302 ? 7.684 -42.438 -21.078 1 96.56 302 GLY B O 1
ATOM 5918 N N . LEU B 1 303 ? 7.965 -41.031 -19.422 1 97 303 LEU B N 1
ATOM 5919 C CA . LEU B 1 303 ? 7.547 -39.875 -20.203 1 97 303 LEU B CA 1
ATOM 5920 C C . LEU B 1 303 ? 8.75 -39.031 -20.594 1 97 303 LEU B C 1
ATOM 5922 O O . LEU B 1 303 ? 8.594 -38 -21.234 1 97 303 LEU B O 1
ATOM 5926 N N . THR B 1 304 ? 9.977 -39.406 -20.391 1 94.94 304 THR B N 1
ATOM 5927 C CA . THR B 1 304 ? 11.156 -38.562 -20.422 1 94.94 304 THR B CA 1
ATOM 5928 C C . THR B 1 304 ? 11.586 -38.281 -21.844 1 94.94 304 THR B C 1
ATOM 5930 O O . THR B 1 304 ? 12.461 -37.438 -22.094 1 94.94 304 THR B O 1
ATOM 5933 N N . THR B 1 305 ? 11 -38.938 -22.812 1 93.19 305 THR B N 1
ATOM 5934 C CA . THR B 1 305 ? 11.281 -38.625 -24.203 1 93.19 305 THR B CA 1
ATOM 5935 C C . THR B 1 305 ? 10.836 -37.188 -24.531 1 93.19 305 THR B C 1
ATOM 5937 O O . THR B 1 305 ? 11.539 -36.438 -25.203 1 93.19 305 THR B O 1
ATOM 5940 N N . ASP B 1 306 ? 9.648 -36.812 -24 1 95.31 306 ASP B N 1
ATOM 5941 C CA . ASP B 1 306 ? 9.086 -35.5 -24.344 1 95.31 306 ASP B CA 1
ATOM 5942 C C . ASP B 1 306 ? 9.031 -34.594 -23.125 1 95.31 306 ASP B C 1
ATOM 5944 O O . ASP B 1 306 ? 8.805 -33.406 -23.25 1 95.31 306 ASP B O 1
ATOM 5948 N N . LEU B 1 307 ? 9.25 -35.156 -21.953 1 97.81 307 LEU B N 1
ATOM 5949 C CA . LEU B 1 307 ? 9.016 -34.375 -20.734 1 97.81 307 LEU B CA 1
ATOM 5950 C C . LEU B 1 307 ? 10.305 -34.219 -19.938 1 97.81 307 LEU B C 1
ATOM 5952 O O . LEU B 1 307 ? 11 -35.188 -19.656 1 97.81 307 LEU B O 1
ATOM 5956 N N . HIS B 1 308 ? 10.633 -33 -19.641 1 94.81 308 HIS B N 1
ATOM 5957 C CA . HIS B 1 308 ? 11.719 -32.656 -18.734 1 94.81 308 HIS B CA 1
ATOM 5958 C C . HIS B 1 308 ? 11.219 -31.812 -17.562 1 94.81 308 HIS B C 1
ATOM 5960 O O . HIS B 1 308 ? 10.484 -30.844 -17.781 1 94.81 308 HIS B O 1
ATOM 5966 N N . VAL B 1 309 ? 11.523 -32.25 -16.344 1 97.25 309 VAL B N 1
ATOM 5967 C CA . VAL B 1 309 ? 11.125 -31.5 -15.156 1 97.25 309 VAL B CA 1
ATOM 5968 C C . VAL B 1 309 ? 12.367 -31.047 -14.391 1 97.25 309 VAL B C 1
ATOM 5970 O O . VAL B 1 309 ? 13.227 -31.859 -14.055 1 97.25 309 VAL B O 1
ATOM 5973 N N . LEU B 1 310 ? 12.508 -29.781 -14.211 1 96.12 310 LEU B N 1
ATOM 5974 C CA . LEU B 1 310 ? 13.555 -29.219 -13.359 1 96.12 310 LEU B CA 1
ATOM 5975 C C . LEU B 1 310 ? 12.969 -28.656 -12.07 1 96.12 310 LEU B C 1
ATOM 5977 O O . LEU B 1 310 ? 12.203 -27.688 -12.102 1 96.12 310 LEU B O 1
ATOM 5981 N N . ARG B 1 311 ? 13.266 -29.281 -10.961 1 97 311 ARG B N 1
ATOM 5982 C CA . ARG B 1 311 ? 12.898 -28.781 -9.641 1 97 311 ARG B CA 1
ATOM 5983 C C . ARG B 1 311 ? 14 -27.906 -9.055 1 97 311 ARG B C 1
ATOM 5985 O O . ARG B 1 311 ? 15.133 -28.375 -8.883 1 97 311 ARG B O 1
ATOM 5992 N N . ILE B 1 312 ? 13.656 -26.688 -8.789 1 93.31 312 ILE B N 1
ATOM 5993 C CA . ILE B 1 312 ? 14.633 -25.781 -8.211 1 93.31 312 ILE B CA 1
ATOM 5994 C C . ILE B 1 312 ? 14.375 -25.625 -6.711 1 93.31 312 ILE B C 1
ATOM 5996 O O . ILE B 1 312 ? 13.266 -25.297 -6.297 1 93.31 312 ILE B O 1
ATOM 6000 N N . LYS B 1 313 ? 15.406 -25.859 -5.977 1 93.81 313 LYS B N 1
ATOM 6001 C CA . LYS B 1 313 ? 15.289 -25.859 -4.52 1 93.81 313 LYS B CA 1
ATOM 6002 C C . LYS B 1 313 ? 16.328 -24.922 -3.889 1 93.81 313 LYS B C 1
ATOM 6004 O O . LYS B 1 313 ? 17.516 -25.031 -4.18 1 93.81 313 LYS B O 1
ATOM 6009 N N . ASN B 1 314 ? 15.828 -24.016 -3.068 1 90.88 314 ASN B N 1
ATOM 6010 C CA . ASN B 1 314 ? 16.719 -23.219 -2.23 1 90.88 314 ASN B CA 1
ATOM 6011 C C . ASN B 1 314 ? 17.141 -23.984 -0.974 1 90.88 314 ASN B C 1
ATOM 6013 O O . ASN B 1 314 ? 16.297 -24.594 -0.304 1 90.88 314 ASN B O 1
ATOM 6017 N N . SER B 1 315 ? 18.344 -23.969 -0.661 1 86.38 315 SER B N 1
ATOM 6018 C CA . SER B 1 315 ? 18.969 -24.844 0.343 1 86.38 315 SER B CA 1
ATOM 6019 C C . SER B 1 315 ? 18.234 -24.734 1.677 1 86.38 315 SER B C 1
ATOM 6021 O O . SER B 1 315 ? 18.047 -25.75 2.369 1 86.38 315 SER B O 1
ATOM 6023 N N . LYS B 1 316 ? 17.75 -23.547 2.031 1 78.88 316 LYS B N 1
ATOM 6024 C CA . LYS B 1 316 ? 17.156 -23.375 3.352 1 78.88 316 LYS B CA 1
ATOM 6025 C C . LYS B 1 316 ? 15.633 -23.438 3.279 1 78.88 316 LYS B C 1
ATOM 6027 O O . LYS B 1 316 ? 14.953 -23.25 4.285 1 78.88 316 LYS B O 1
ATOM 6032 N N . ASP B 1 317 ? 15.133 -23.656 2.131 1 81.56 317 ASP B N 1
ATOM 6033 C CA . ASP B 1 317 ? 13.688 -23.812 1.964 1 81.56 317 ASP B CA 1
ATOM 6034 C C . ASP B 1 317 ? 13.234 -25.219 2.34 1 81.56 317 ASP B C 1
ATOM 6036 O O . ASP B 1 317 ? 13.664 -26.203 1.726 1 81.56 317 ASP B O 1
ATOM 6040 N N . ILE B 1 318 ? 12.328 -25.344 3.174 1 71.38 318 ILE B N 1
ATOM 6041 C CA . ILE B 1 318 ? 11.93 -26.656 3.686 1 71.38 318 ILE B CA 1
ATOM 6042 C C . ILE B 1 318 ? 10.805 -27.219 2.824 1 71.38 318 ILE B C 1
ATOM 6044 O O . ILE B 1 318 ? 10.555 -28.422 2.834 1 71.38 318 ILE B O 1
ATOM 6048 N N . ILE B 1 319 ? 10.18 -26.391 2.098 1 77.62 319 ILE B N 1
ATOM 6049 C CA . ILE B 1 319 ? 8.961 -26.766 1.403 1 77.62 319 ILE B CA 1
ATOM 6050 C C . ILE B 1 319 ? 9.266 -27.875 0.401 1 77.62 319 ILE B C 1
ATOM 6052 O O . ILE B 1 319 ? 8.547 -28.891 0.335 1 77.62 319 ILE B O 1
ATOM 6056 N N . PRO B 1 320 ? 10.344 -27.734 -0.337 1 84.25 320 PRO B N 1
ATOM 6057 C CA . PRO B 1 320 ? 10.633 -28.781 -1.319 1 84.25 320 PRO B CA 1
ATOM 6058 C C . PRO B 1 320 ? 10.969 -30.125 -0.67 1 84.25 320 PRO B C 1
ATOM 6060 O O . PRO B 1 320 ? 11.047 -31.141 -1.359 1 84.25 320 PRO B O 1
ATOM 6063 N N . ARG B 1 321 ? 11.094 -30.156 0.575 1 76.5 321 ARG B N 1
ATOM 6064 C CA . ARG B 1 321 ? 11.414 -31.391 1.283 1 76.5 321 ARG B CA 1
ATOM 6065 C C . ARG B 1 321 ? 10.164 -32.031 1.866 1 76.5 321 ARG B C 1
ATOM 6067 O O . ARG B 1 321 ? 10.227 -33.125 2.439 1 76.5 321 ARG B O 1
ATOM 6074 N N . LEU B 1 322 ? 9.125 -31.312 1.69 1 73.06 322 LEU B N 1
ATOM 6075 C CA . LEU B 1 322 ? 7.859 -31.812 2.213 1 73.06 322 LEU B CA 1
ATOM 6076 C C . LEU B 1 322 ? 6.973 -32.312 1.086 1 73.06 322 LEU B C 1
ATOM 6078 O O . LEU B 1 322 ? 6.988 -31.781 -0.021 1 73.06 322 LEU B O 1
ATOM 6082 N N . PRO B 1 323 ? 6.117 -33.375 1.283 1 71 323 PRO B N 1
ATOM 6083 C CA . PRO B 1 323 ? 6.125 -34.25 2.463 1 71 323 PRO B CA 1
ATOM 6084 C C . PRO B 1 323 ? 7.367 -35.125 2.531 1 71 323 PRO B C 1
ATOM 6086 O O . PRO B 1 323 ? 8.039 -35.344 1.519 1 71 323 PRO B O 1
ATOM 6089 N N . PRO B 1 324 ? 7.656 -35.656 3.713 1 63.69 324 PRO B N 1
ATOM 6090 C CA . PRO B 1 324 ? 8.867 -36.469 3.832 1 63.69 324 PRO B CA 1
ATOM 6091 C C . PRO B 1 324 ? 8.742 -37.812 3.115 1 63.69 324 PRO B C 1
ATOM 6093 O O . PRO B 1 324 ? 7.664 -38.438 3.113 1 63.69 324 PRO B O 1
ATOM 6096 N N . VAL B 1 325 ? 9.828 -38.25 2.512 1 64.69 325 VAL B N 1
ATOM 6097 C CA . VAL B 1 325 ? 9.883 -39.469 1.707 1 64.69 325 VAL B CA 1
ATOM 6098 C C . VAL B 1 325 ? 9.617 -40.688 2.59 1 64.69 325 VAL B C 1
ATOM 6100 O O . VAL B 1 325 ? 8.836 -41.562 2.227 1 64.69 325 VAL B O 1
ATOM 6103 N N . PHE B 1 326 ? 10.25 -40.812 3.584 1 56.66 326 PHE B N 1
ATOM 6104 C CA . PHE B 1 326 ? 10.305 -42.031 4.383 1 56.66 326 PHE B CA 1
ATOM 6105 C C . PHE B 1 326 ? 8.953 -42.312 5.043 1 56.66 326 PHE B C 1
ATOM 6107 O O . PHE B 1 326 ? 8.578 -43.469 5.234 1 56.66 326 PHE B O 1
ATOM 6114 N N . LEU B 1 327 ? 8.25 -41.25 5.207 1 55.56 327 LEU B N 1
ATOM 6115 C CA . LEU B 1 327 ? 7.074 -41.438 6.047 1 55.56 327 LEU B CA 1
ATOM 6116 C C . LEU B 1 327 ? 5.824 -41.625 5.195 1 55.56 327 LEU B C 1
ATOM 6118 O O . LEU B 1 327 ? 4.934 -42.406 5.559 1 55.56 327 LEU B O 1
ATOM 6122 N N . LEU B 1 328 ? 5.934 -41.062 4.004 1 68.88 328 LEU B N 1
ATOM 6123 C CA . LEU B 1 328 ? 4.637 -41.031 3.332 1 68.88 328 LEU B CA 1
ATOM 6124 C C . LEU B 1 328 ? 4.746 -41.531 1.896 1 68.88 328 LEU B C 1
ATOM 6126 O O . LEU B 1 328 ? 3.76 -41.531 1.157 1 68.88 328 LEU B O 1
ATOM 6130 N N . GLY B 1 329 ? 5.961 -42 1.561 1 81.69 329 GLY B N 1
ATOM 6131 C CA . GLY B 1 329 ? 6.16 -42.688 0.283 1 81.69 329 GLY B CA 1
ATOM 6132 C C . GLY B 1 329 ? 6.266 -41.719 -0.883 1 81.69 329 GLY B C 1
ATOM 6133 O O . GLY B 1 329 ? 6.211 -42.125 -2.043 1 81.69 329 GLY B O 1
ATOM 6134 N N . TYR B 1 330 ? 6.375 -40.438 -0.649 1 88.19 330 TYR B N 1
ATOM 6135 C CA . TYR B 1 330 ? 6.516 -39.469 -1.727 1 88.19 330 TYR B CA 1
ATOM 6136 C C . TYR B 1 330 ? 7.887 -39.594 -2.383 1 88.19 330 TYR B C 1
ATOM 6138 O O . TYR B 1 330 ? 8.859 -39.969 -1.738 1 88.19 330 TYR B O 1
ATOM 6146 N N . GLN B 1 331 ? 7.922 -39.344 -3.65 1 92 331 GLN B N 1
ATOM 6147 C CA . GLN B 1 331 ? 9.164 -39.375 -4.418 1 92 331 GLN B CA 1
ATOM 6148 C C . GLN B 1 331 ? 9.312 -38.125 -5.277 1 92 331 GLN B C 1
ATOM 6150 O O . GLN B 1 331 ? 8.32 -37.5 -5.676 1 92 331 GLN B O 1
ATOM 6155 N N . ASP B 1 332 ? 10.555 -37.812 -5.566 1 93.88 332 ASP B N 1
ATOM 6156 C CA . ASP B 1 332 ? 10.852 -36.719 -6.48 1 93.88 332 ASP B CA 1
ATOM 6157 C C . ASP B 1 332 ? 10.812 -37.188 -7.934 1 93.88 332 ASP B C 1
ATOM 6159 O O . ASP B 1 332 ? 11.078 -38.344 -8.219 1 93.88 332 ASP B O 1
ATOM 6163 N N . VAL B 1 333 ? 10.461 -36.281 -8.781 1 96.56 333 VAL B N 1
ATOM 6164 C CA . VAL B 1 333 ? 10.555 -36.531 -10.211 1 96.56 333 VAL B CA 1
ATOM 6165 C C . VAL B 1 333 ? 11.492 -35.531 -10.867 1 96.56 333 VAL B C 1
ATOM 6167 O O . VAL B 1 333 ? 11.727 -34.438 -10.328 1 96.56 333 VAL B O 1
ATOM 6170 N N . GLY B 1 334 ? 12.078 -35.906 -12.023 1 95.75 334 GLY B N 1
ATOM 6171 C CA . GLY B 1 334 ? 12.914 -34.969 -12.773 1 95.75 334 GLY B CA 1
ATOM 6172 C C . GLY B 1 334 ? 14.242 -34.688 -12.102 1 95.75 334 GLY B C 1
ATOM 6173 O O . GLY B 1 334 ? 14.734 -35.5 -11.32 1 95.75 334 GLY B O 1
ATOM 6174 N N . GLU B 1 335 ? 14.828 -33.625 -12.531 1 93.25 335 GLU B N 1
ATOM 6175 C CA . GLU B 1 335 ? 16.141 -33.219 -12.031 1 93.25 335 GLU B CA 1
ATOM 6176 C C . GLU B 1 335 ? 16.031 -32.125 -10.984 1 93.25 335 GLU B C 1
ATOM 6178 O O . GLU B 1 335 ? 15.047 -31.391 -10.953 1 93.25 335 GLU B O 1
ATOM 6183 N N . LYS B 1 336 ? 17.016 -32.094 -10.133 1 95.31 336 LYS B N 1
ATOM 6184 C CA . LYS B 1 336 ? 17.047 -31.094 -9.07 1 95.31 336 LYS B CA 1
ATOM 6185 C C . LYS B 1 336 ? 18.172 -30.094 -9.297 1 95.31 336 LYS B C 1
ATOM 6187 O O . LYS B 1 336 ? 19.297 -30.469 -9.633 1 95.31 336 LYS B O 1
ATOM 6192 N N . LEU B 1 337 ? 17.859 -28.875 -9.297 1 92.62 337 LEU B N 1
ATOM 6193 C CA . LEU B 1 337 ? 18.828 -27.797 -9.172 1 92.62 337 LEU B CA 1
ATOM 6194 C C . LEU B 1 337 ? 18.797 -27.188 -7.773 1 92.62 337 LEU B C 1
ATOM 6196 O O . LEU B 1 337 ? 17.812 -26.562 -7.395 1 92.62 337 LEU B O 1
ATOM 6200 N N . GLU B 1 338 ? 19.812 -27.391 -7.02 1 93.69 338 GLU B N 1
ATOM 6201 C CA . GLU B 1 338 ? 19.891 -26.828 -5.676 1 93.69 338 GLU B CA 1
ATOM 6202 C C . GLU B 1 338 ? 20.656 -25.516 -5.668 1 93.69 338 GLU B C 1
ATOM 6204 O O . GLU B 1 338 ? 21.812 -25.453 -6.125 1 93.69 338 GLU B O 1
ATOM 6209 N N . ILE B 1 339 ? 20.047 -24.5 -5.191 1 91.62 339 ILE B N 1
ATOM 6210 C CA . ILE B 1 339 ? 20.656 -23.172 -5.086 1 91.62 339 ILE B CA 1
ATOM 6211 C C . ILE B 1 339 ? 20.75 -22.766 -3.617 1 91.62 339 ILE B C 1
ATOM 6213 O O . ILE B 1 339 ? 20.141 -23.406 -2.75 1 91.62 339 ILE B O 1
ATOM 6217 N N . ASP B 1 340 ? 21.578 -21.734 -3.375 1 93.38 340 ASP B N 1
ATOM 6218 C CA . ASP B 1 340 ? 21.781 -21.297 -2 1 93.38 340 ASP B CA 1
ATOM 6219 C C . ASP B 1 340 ? 21.766 -19.766 -1.91 1 93.38 340 ASP B C 1
ATOM 6221 O O . ASP B 1 340 ? 22.781 -19.109 -2.154 1 93.38 340 ASP B O 1
ATOM 6225 N N . SER B 1 341 ? 20.656 -19.266 -1.408 1 91.88 341 SER B N 1
ATOM 6226 C CA . SER B 1 341 ? 20.484 -17.812 -1.356 1 91.88 341 SER B CA 1
ATOM 6227 C C . SER B 1 341 ? 21.375 -17.188 -0.291 1 91.88 341 SER B C 1
ATOM 6229 O O . SER B 1 341 ? 21.625 -15.977 -0.309 1 91.88 341 SER B O 1
ATOM 6231 N N . ILE B 1 342 ? 21.891 -17.953 0.593 1 90.56 342 ILE B N 1
ATOM 6232 C CA . ILE B 1 342 ? 22.734 -17.453 1.669 1 90.56 342 ILE B CA 1
ATOM 6233 C C . ILE B 1 342 ? 24.031 -16.891 1.089 1 90.56 342 ILE B C 1
ATOM 6235 O O . ILE B 1 342 ? 24.688 -16.047 1.701 1 90.56 342 ILE B O 1
ATOM 6239 N N . LYS B 1 343 ? 24.375 -17.359 -0.022 1 93 343 LYS B N 1
ATOM 6240 C CA . LYS B 1 343 ? 25.641 -16.969 -0.658 1 93 343 LYS B CA 1
ATOM 6241 C C . LYS B 1 343 ? 25.547 -15.57 -1.244 1 93 343 LYS B C 1
ATOM 6243 O O . LYS B 1 343 ? 26.562 -14.969 -1.593 1 93 343 LYS B O 1
ATOM 6248 N N . SER B 1 344 ? 24.406 -15.023 -1.372 1 94.25 344 SER B N 1
ATOM 6249 C CA . SER B 1 344 ? 24.25 -13.711 -1.977 1 94.25 344 SER B CA 1
ATOM 6250 C C . SER B 1 344 ? 24.734 -12.609 -1.033 1 94.25 344 SER B C 1
ATOM 6252 O O . SER B 1 344 ? 24.281 -12.531 0.113 1 94.25 344 SER B O 1
ATOM 6254 N N . PRO B 1 345 ? 25.562 -11.688 -1.501 1 94.44 345 PRO B N 1
ATOM 6255 C CA . PRO B 1 345 ? 26.078 -10.617 -0.643 1 94.44 345 PRO B CA 1
ATOM 6256 C C . PRO B 1 345 ? 25.109 -9.453 -0.511 1 94.44 345 PRO B C 1
ATOM 6258 O O . PRO B 1 345 ? 25.391 -8.484 0.196 1 94.44 345 PRO B O 1
ATOM 6261 N N . TYR B 1 346 ? 23.969 -9.516 -1.093 1 95.69 346 TYR B N 1
ATOM 6262 C CA . TYR B 1 346 ? 23.062 -8.375 -1.138 1 95.69 346 TYR B CA 1
ATOM 6263 C C . TYR B 1 346 ? 22.047 -8.445 -0.001 1 95.69 346 TYR B C 1
ATOM 6265 O O . TYR B 1 346 ? 21.312 -7.484 0.253 1 95.69 346 TYR B O 1
ATOM 6273 N N . LEU B 1 347 ? 21.953 -9.547 0.691 1 94.75 347 LEU B N 1
ATOM 6274 C CA . LEU B 1 347 ? 20.859 -9.82 1.618 1 94.75 347 LEU B CA 1
ATOM 6275 C C . LEU B 1 347 ? 21.234 -9.43 3.041 1 94.75 347 LEU B C 1
ATOM 6277 O O . LEU B 1 347 ? 22.375 -9.648 3.463 1 94.75 347 LEU B O 1
ATOM 6281 N N . LYS B 1 348 ? 20.172 -8.828 3.811 1 89.88 348 LYS B N 1
ATOM 6282 C CA . LYS B 1 348 ? 20.328 -8.547 5.234 1 89.88 348 LYS B CA 1
ATOM 6283 C C . LYS B 1 348 ? 20.5 -9.836 6.035 1 89.88 348 LYS B C 1
ATOM 6285 O O . LYS B 1 348 ? 21.438 -9.961 6.832 1 89.88 348 LYS B O 1
ATOM 6290 N N . ASP B 1 349 ? 19.469 -10.664 5.93 1 80.62 349 ASP B N 1
ATOM 6291 C CA . ASP B 1 349 ? 19.438 -12 6.516 1 80.62 349 ASP B CA 1
ATOM 6292 C C . ASP B 1 349 ? 19.125 -13.062 5.457 1 80.62 349 ASP B C 1
ATOM 6294 O O . ASP B 1 349 ? 17.953 -13.289 5.133 1 80.62 349 ASP B O 1
ATOM 6298 N N . PRO B 1 350 ? 20.156 -13.656 5.035 1 66.44 350 PRO B N 1
ATOM 6299 C CA . PRO B 1 350 ? 19.969 -14.586 3.916 1 66.44 350 PRO B CA 1
ATOM 6300 C C . PRO B 1 350 ? 19.125 -15.805 4.289 1 66.44 350 PRO B C 1
ATOM 6302 O O . PRO B 1 350 ? 18.688 -16.547 3.408 1 66.44 350 PRO B O 1
ATOM 6305 N N . LYS B 1 351 ? 18.953 -15.961 5.547 1 65 351 LYS B N 1
ATOM 6306 C CA . LYS B 1 351 ? 18.156 -17.109 5.992 1 65 351 LYS B CA 1
ATOM 6307 C C . LYS B 1 351 ? 16.672 -16.75 6.07 1 65 351 LYS B C 1
ATOM 6309 O O . LYS B 1 351 ? 15.828 -17.641 6.219 1 65 351 LYS B O 1
ATOM 6314 N N . ALA B 1 352 ? 16.547 -15.508 5.805 1 68 352 ALA B N 1
ATOM 6315 C CA . ALA B 1 352 ? 15.164 -15.07 5.992 1 68 352 ALA B CA 1
ATOM 6316 C C . ALA B 1 352 ? 14.328 -15.344 4.746 1 68 352 ALA B C 1
ATOM 6318 O O . ALA B 1 352 ? 14.805 -15.188 3.619 1 68 352 ALA B O 1
ATOM 6319 N N . GLN B 1 353 ? 13.148 -15.93 4.809 1 75.12 353 GLN B N 1
ATOM 6320 C CA . GLN B 1 353 ? 12.094 -16.141 3.82 1 75.12 353 GLN B CA 1
ATOM 6321 C C . GLN B 1 353 ? 12.617 -16.906 2.613 1 75.12 353 GLN B C 1
ATOM 6323 O O . GLN B 1 353 ? 12.445 -16.484 1.472 1 75.12 353 GLN B O 1
ATOM 6328 N N . PRO B 1 354 ? 13.188 -18.078 2.809 1 81.88 354 PRO B N 1
ATOM 6329 C CA . PRO B 1 354 ? 13.859 -18.812 1.73 1 81.88 354 PRO B CA 1
ATOM 6330 C C . PRO B 1 354 ? 12.883 -19.297 0.66 1 81.88 354 PRO B C 1
ATOM 6332 O O . PRO B 1 354 ? 13.305 -19.734 -0.412 1 81.88 354 PRO B O 1
ATOM 6335 N N . HIS B 1 355 ? 11.586 -19.25 0.918 1 83.75 355 HIS B N 1
ATOM 6336 C CA . HIS B 1 355 ? 10.578 -19.797 0.016 1 83.75 355 HIS B CA 1
ATOM 6337 C C . HIS B 1 355 ? 10.141 -18.75 -1.006 1 83.75 355 HIS B C 1
ATOM 6339 O O . HIS B 1 355 ? 9.438 -19.078 -1.969 1 83.75 355 HIS B O 1
ATOM 6345 N N . ASN B 1 356 ? 10.57 -17.516 -0.886 1 85.88 356 ASN B N 1
ATOM 6346 C CA . ASN B 1 356 ? 10.133 -16.406 -1.739 1 85.88 356 ASN B CA 1
ATOM 6347 C C . ASN B 1 356 ? 10.648 -16.578 -3.166 1 85.88 356 ASN B C 1
ATOM 6349 O O . ASN B 1 356 ? 11.844 -16.797 -3.377 1 85.88 356 ASN B O 1
ATOM 6353 N N . LEU B 1 357 ? 9.773 -16.438 -4.133 1 89.75 357 LEU B N 1
ATOM 6354 C CA . LEU B 1 357 ? 10.133 -16.672 -5.523 1 89.75 357 LEU B CA 1
ATOM 6355 C C . LEU B 1 357 ? 11.172 -15.664 -6 1 89.75 357 LEU B C 1
ATOM 6357 O O . LEU B 1 357 ? 12.078 -16.016 -6.762 1 89.75 357 LEU B O 1
ATOM 6361 N N . GLU B 1 358 ? 10.969 -14.367 -5.621 1 91.5 358 GLU B N 1
ATOM 6362 C CA . GLU B 1 358 ? 11.953 -13.375 -6.043 1 91.5 358 GLU B CA 1
ATOM 6363 C C . GLU B 1 358 ? 13.352 -13.727 -5.539 1 91.5 358 GLU B C 1
ATOM 6365 O O . GLU B 1 358 ? 14.344 -13.469 -6.219 1 91.5 358 GLU B O 1
ATOM 6370 N N . LEU B 1 359 ? 13.438 -14.289 -4.383 1 91.38 359 LEU B N 1
ATOM 6371 C CA . LEU B 1 359 ? 14.719 -14.734 -3.855 1 91.38 359 LEU B CA 1
ATOM 6372 C C . LEU B 1 359 ? 15.266 -15.906 -4.664 1 91.38 359 LEU B C 1
ATOM 6374 O O . LEU B 1 359 ? 16.469 -15.969 -4.945 1 91.38 359 LEU B O 1
ATOM 6378 N N . TYR B 1 360 ? 14.391 -16.844 -5.012 1 91.56 360 TYR B N 1
ATOM 6379 C CA . TYR B 1 360 ? 14.797 -17.953 -5.879 1 91.56 360 TYR B CA 1
ATOM 6380 C C . TYR B 1 360 ? 15.406 -17.422 -7.176 1 91.56 360 TYR B C 1
ATOM 6382 O O . TYR B 1 360 ? 16.5 -17.828 -7.562 1 91.56 360 TYR B O 1
ATOM 6390 N N . LEU B 1 361 ? 14.68 -16.547 -7.828 1 91.81 361 LEU B N 1
ATOM 6391 C CA . LEU B 1 361 ? 15.102 -16.031 -9.125 1 91.81 361 LEU B CA 1
ATOM 6392 C C . LEU B 1 361 ? 16.406 -15.242 -9 1 91.81 361 LEU B C 1
ATOM 6394 O O . LEU B 1 361 ? 17.281 -15.32 -9.867 1 91.81 361 LEU B O 1
ATOM 6398 N N . HIS B 1 362 ? 16.531 -14.453 -7.918 1 92.81 362 HIS B N 1
ATOM 6399 C CA . HIS B 1 362 ? 17.766 -13.742 -7.633 1 92.81 362 HIS B CA 1
ATOM 6400 C C . HIS B 1 362 ? 18.938 -14.711 -7.48 1 92.81 362 HIS B C 1
ATOM 6402 O O . HIS B 1 362 ? 20.016 -14.484 -8.023 1 92.81 362 HIS B O 1
ATOM 6408 N N . THR B 1 363 ? 18.719 -15.734 -6.738 1 93.5 363 THR B N 1
ATOM 6409 C CA . THR B 1 363 ? 19.781 -16.703 -6.465 1 93.5 363 THR B CA 1
ATOM 6410 C C . THR B 1 363 ? 20.188 -17.422 -7.746 1 93.5 363 THR B C 1
ATOM 6412 O O . THR B 1 363 ? 21.391 -17.672 -7.965 1 93.5 363 THR B O 1
ATOM 6415 N N . ILE B 1 364 ? 19.266 -17.703 -8.586 1 92.81 364 ILE B N 1
ATOM 6416 C CA . ILE B 1 364 ? 19.562 -18.328 -9.875 1 92.81 364 ILE B CA 1
ATOM 6417 C C . ILE B 1 364 ? 20.375 -17.359 -10.734 1 92.81 364 ILE B C 1
ATOM 6419 O O . ILE B 1 364 ? 21.328 -17.766 -11.414 1 92.81 364 ILE B O 1
ATOM 6423 N N . ALA B 1 365 ? 20.016 -16.109 -10.688 1 90.12 365 ALA B N 1
ATOM 6424 C CA . ALA B 1 365 ? 20.672 -15.094 -11.5 1 90.12 365 ALA B CA 1
ATOM 6425 C C . ALA B 1 365 ? 22.156 -14.977 -11.141 1 90.12 365 ALA B C 1
ATOM 6427 O O . ALA B 1 365 ? 22.969 -14.555 -11.969 1 90.12 365 ALA B O 1
ATOM 6428 N N . GLY B 1 366 ? 22.5 -15.375 -9.961 1 90.94 366 GLY B N 1
ATOM 6429 C CA . GLY B 1 366 ? 23.875 -15.281 -9.531 1 90.94 366 GLY B CA 1
ATOM 6430 C C . GLY B 1 366 ? 24.531 -16.641 -9.344 1 90.94 366 GLY B C 1
ATOM 6431 O O . GLY B 1 366 ? 25.672 -16.719 -8.875 1 90.94 366 GLY B O 1
ATOM 6432 N N . TYR B 1 367 ? 23.844 -17.703 -9.688 1 90.81 367 TYR B N 1
ATOM 6433 C CA . TYR B 1 367 ? 24.328 -19.062 -9.469 1 90.81 367 TYR B CA 1
ATOM 6434 C C . TYR B 1 367 ? 25.484 -19.391 -10.414 1 90.81 367 TYR B C 1
ATOM 6436 O O . TYR B 1 367 ? 25.375 -19.203 -11.625 1 90.81 367 TYR B O 1
ATOM 6444 N N . GLN B 1 368 ? 26.656 -19.891 -9.867 1 87.38 368 GLN B N 1
ATOM 6445 C CA . GLN B 1 368 ? 27.828 -20.234 -10.656 1 87.38 368 GLN B CA 1
ATOM 6446 C C . GLN B 1 368 ? 28.188 -21.719 -10.5 1 87.38 368 GLN B C 1
ATOM 6448 O O . GLN B 1 368 ? 29.172 -22.188 -11.047 1 87.38 368 GLN B O 1
ATOM 6453 N N . GLY B 1 369 ? 27.406 -22.375 -9.742 1 85.19 369 GLY B N 1
ATOM 6454 C CA . GLY B 1 369 ? 27.672 -23.766 -9.383 1 85.19 369 GLY B CA 1
ATOM 6455 C C . GLY B 1 369 ? 27.562 -24.031 -7.895 1 85.19 369 GLY B C 1
ATOM 6456 O O . GLY B 1 369 ? 27.625 -23.094 -7.09 1 85.19 369 GLY B O 1
ATOM 6457 N N . GLN B 1 370 ? 27.453 -25.234 -7.551 1 83.38 370 GLN B N 1
ATOM 6458 C CA . GLN B 1 370 ? 27.188 -25.625 -6.168 1 83.38 370 GLN B CA 1
ATOM 6459 C C . GLN B 1 370 ? 28.328 -25.219 -5.254 1 83.38 370 GLN B C 1
ATOM 6461 O O . GLN B 1 370 ? 28.109 -24.766 -4.129 1 83.38 370 GLN B O 1
ATOM 6466 N N . GLU B 1 371 ? 29.531 -25.359 -5.766 1 86.94 371 GLU B N 1
ATOM 6467 C CA . GLU B 1 371 ? 30.703 -25.094 -4.934 1 86.94 371 GLU B CA 1
ATOM 6468 C C . GLU B 1 371 ? 31.25 -23.688 -5.191 1 86.94 371 GLU B C 1
ATOM 6470 O O . GLU B 1 371 ? 32.219 -23.281 -4.551 1 86.94 371 GLU B O 1
ATOM 6475 N N . GLU B 1 372 ? 30.609 -22.922 -6.043 1 88.75 372 GLU B N 1
ATOM 6476 C CA . GLU B 1 372 ? 31.125 -21.625 -6.434 1 88.75 372 GLU B CA 1
ATOM 6477 C C . GLU B 1 372 ? 30.453 -20.5 -5.645 1 88.75 372 GLU B C 1
ATOM 6479 O O . GLU B 1 372 ? 29.375 -20.703 -5.07 1 88.75 372 GLU B O 1
ATOM 6484 N N . GLU B 1 373 ? 31.141 -19.375 -5.723 1 92.5 373 GLU B N 1
ATOM 6485 C CA . GLU B 1 373 ? 30.578 -18.188 -5.062 1 92.5 373 GLU B CA 1
ATOM 6486 C C . GLU B 1 373 ? 29.5 -17.547 -5.918 1 92.5 373 GLU B C 1
ATOM 6488 O O . GLU B 1 373 ? 29.516 -17.656 -7.148 1 92.5 373 GLU B O 1
ATOM 6493 N N . PHE B 1 374 ? 28.547 -16.906 -5.195 1 93.69 374 PHE B N 1
ATOM 6494 C CA . PHE B 1 374 ? 27.484 -16.172 -5.859 1 93.69 374 PHE B CA 1
ATOM 6495 C C . PHE B 1 374 ? 28.047 -14.992 -6.652 1 93.69 374 PHE B C 1
ATOM 6497 O O . PHE B 1 374 ? 28.906 -14.258 -6.156 1 93.69 374 PHE B O 1
ATOM 6504 N N . LYS B 1 375 ? 27.719 -14.867 -7.914 1 90.81 375 LYS B N 1
ATOM 6505 C CA . LYS B 1 375 ? 28.031 -13.727 -8.766 1 90.81 375 LYS B CA 1
ATOM 6506 C C . LYS B 1 375 ? 26.859 -13.375 -9.664 1 90.81 375 LYS B C 1
ATOM 6508 O O . LYS B 1 375 ? 26.469 -14.156 -10.531 1 90.81 375 LYS B O 1
ATOM 6513 N N . LEU B 1 376 ? 26.344 -12.234 -9.438 1 87.44 376 LEU B N 1
ATOM 6514 C CA . LEU B 1 376 ? 25.203 -11.805 -10.234 1 87.44 376 LEU B CA 1
ATOM 6515 C C . LEU B 1 376 ? 25.609 -11.562 -11.68 1 87.44 376 LEU B C 1
ATOM 6517 O O . LEU B 1 376 ? 26.266 -10.562 -11.984 1 87.44 376 LEU B O 1
ATOM 6521 N N . VAL B 1 377 ? 25.297 -12.453 -12.578 1 81.88 377 VAL B N 1
ATOM 6522 C CA . VAL B 1 377 ? 25.719 -12.375 -13.969 1 81.88 377 VAL B CA 1
ATOM 6523 C C . VAL B 1 377 ? 24.531 -12.062 -14.859 1 81.88 377 VAL B C 1
ATOM 6525 O O . VAL B 1 377 ? 24.672 -11.422 -15.906 1 81.88 377 VAL B O 1
ATOM 6528 N N . VAL B 1 378 ? 23.359 -12.469 -14.477 1 82.25 378 VAL B N 1
ATOM 6529 C CA . VAL B 1 378 ? 22.125 -12.133 -15.172 1 82.25 378 VAL B CA 1
ATOM 6530 C C . VAL B 1 378 ? 21.609 -10.789 -14.664 1 82.25 378 VAL B C 1
ATOM 6532 O O . VAL B 1 378 ? 21.625 -10.523 -13.461 1 82.25 378 VAL B O 1
ATOM 6535 N N . ASP B 1 379 ? 21.234 -10.008 -15.555 1 83.75 379 ASP B N 1
ATOM 6536 C CA . ASP B 1 379 ? 20.812 -8.648 -15.227 1 83.75 379 ASP B CA 1
ATOM 6537 C C . ASP B 1 379 ? 19.422 -8.641 -14.586 1 83.75 379 ASP B C 1
ATOM 6539 O O . ASP B 1 379 ? 18.453 -8.188 -15.195 1 83.75 379 ASP B O 1
ATOM 6543 N N . ARG B 1 380 ? 19.391 -9.148 -13.383 1 90.25 380 ARG B N 1
ATOM 6544 C CA . ARG B 1 380 ? 18.156 -9.102 -12.609 1 90.25 380 ARG B CA 1
ATOM 6545 C C . ARG B 1 380 ? 18.25 -8.062 -11.492 1 90.25 380 ARG B C 1
ATOM 6547 O O . ARG B 1 380 ? 19.203 -8.07 -10.711 1 90.25 380 ARG B O 1
ATOM 6554 N N . ASP B 1 381 ? 17.328 -7.207 -11.438 1 94 381 ASP B N 1
ATOM 6555 C CA . ASP B 1 381 ? 17.344 -6.074 -10.516 1 94 381 ASP B CA 1
ATOM 6556 C C . ASP B 1 381 ? 17.234 -6.539 -9.062 1 94 381 ASP B C 1
ATOM 6558 O O . ASP B 1 381 ? 16.297 -7.246 -8.703 1 94 381 ASP B O 1
ATOM 6562 N N . ILE B 1 382 ? 18.094 -6.121 -8.195 1 95.31 382 ILE B N 1
ATOM 6563 C CA . ILE B 1 382 ? 18.062 -6.531 -6.797 1 95.31 382 ILE B CA 1
ATOM 6564 C C . ILE B 1 382 ? 16.891 -5.871 -6.082 1 95.31 382 ILE B C 1
ATOM 6566 O O . ILE B 1 382 ? 16.5 -6.293 -4.992 1 95.31 382 ILE B O 1
ATOM 6570 N N . ALA B 1 383 ? 16.281 -4.816 -6.668 1 95.69 383 ALA B N 1
ATOM 6571 C CA . ALA B 1 383 ? 15.133 -4.152 -6.074 1 95.69 383 ALA B CA 1
ATOM 6572 C C . ALA B 1 383 ? 13.945 -5.105 -5.953 1 95.69 383 ALA B C 1
ATOM 6574 O O . ALA B 1 383 ? 13.078 -4.922 -5.102 1 95.69 383 ALA B O 1
ATOM 6575 N N . LEU B 1 384 ? 13.93 -6.141 -6.801 1 94.12 384 LEU B N 1
ATOM 6576 C CA . LEU B 1 384 ? 12.828 -7.102 -6.805 1 94.12 384 LEU B CA 1
ATOM 6577 C C . LEU B 1 384 ? 12.836 -7.938 -5.527 1 94.12 384 LEU B C 1
ATOM 6579 O O . LEU B 1 384 ? 11.805 -8.5 -5.145 1 94.12 384 LEU B O 1
ATOM 6583 N N . LEU B 1 385 ? 13.922 -7.984 -4.84 1 92.75 385 LEU B N 1
ATOM 6584 C CA . LEU B 1 385 ? 14.023 -8.727 -3.588 1 92.75 385 LEU B CA 1
ATOM 6585 C C . LEU B 1 385 ? 13.156 -8.086 -2.51 1 92.75 385 LEU B C 1
ATOM 6587 O O . LEU B 1 385 ? 12.633 -8.781 -1.635 1 92.75 385 LEU B O 1
ATOM 6591 N N . ASN B 1 386 ? 12.992 -6.742 -2.562 1 93.81 386 ASN B N 1
ATOM 6592 C CA . ASN B 1 386 ? 12.203 -6.012 -1.574 1 93.81 386 ASN B CA 1
ATOM 6593 C C . ASN B 1 386 ? 10.773 -5.781 -2.055 1 93.81 386 ASN B C 1
ATOM 6595 O O . ASN B 1 386 ? 10.047 -4.973 -1.478 1 93.81 386 ASN B O 1
ATOM 6599 N N . LYS B 1 387 ? 10.422 -6.43 -3.111 1 92.25 387 LYS B N 1
ATOM 6600 C CA . LYS B 1 387 ? 9.078 -6.242 -3.658 1 92.25 387 LYS B CA 1
ATOM 6601 C C . LYS B 1 387 ? 8.008 -6.551 -2.611 1 92.25 387 LYS B C 1
ATOM 6603 O O . LYS B 1 387 ? 7.105 -5.742 -2.385 1 92.25 387 LYS B O 1
ATOM 6608 N N . SER B 1 388 ? 8.109 -7.688 -1.974 1 86.38 388 SER B N 1
ATOM 6609 C CA . SER B 1 388 ? 7.109 -8.102 -0.989 1 86.38 388 SER B CA 1
ATOM 6610 C C . SER B 1 388 ? 7.746 -8.32 0.38 1 86.38 388 SER B C 1
ATOM 6612 O O . SER B 1 388 ? 7.055 -8.672 1.34 1 86.38 388 SER B O 1
ATOM 6614 N N . LEU B 1 389 ? 9.055 -8.086 0.476 1 83.44 389 LEU B N 1
ATOM 6615 C CA . LEU B 1 389 ? 9.789 -8.336 1.71 1 83.44 389 LEU B CA 1
ATOM 6616 C C . LEU B 1 389 ? 10.812 -7.23 1.97 1 83.44 389 LEU B C 1
ATOM 6618 O O . LEU B 1 389 ? 10.742 -6.164 1.359 1 83.44 389 LEU B O 1
ATOM 6622 N N . ASP B 1 390 ? 11.516 -7.344 3.035 1 88.69 390 ASP B N 1
ATOM 6623 C CA . ASP B 1 390 ? 12.648 -6.492 3.393 1 88.69 390 ASP B CA 1
ATOM 6624 C C . ASP B 1 390 ? 13.938 -7.305 3.5 1 88.69 390 ASP B C 1
ATOM 6626 O O . ASP B 1 390 ? 14.383 -7.625 4.602 1 88.69 390 ASP B O 1
ATOM 6630 N N . LEU B 1 391 ? 14.531 -7.566 2.258 1 91.12 391 LEU B N 1
ATOM 6631 C CA . LEU B 1 391 ? 15.641 -8.516 2.232 1 91.12 391 LEU B CA 1
ATOM 6632 C C . LEU B 1 391 ? 16.953 -7.809 1.944 1 91.12 391 LEU B C 1
ATOM 6634 O O . LEU B 1 391 ? 18.016 -8.281 2.344 1 91.12 391 LEU B O 1
ATOM 6638 N N . VAL B 1 392 ? 16.938 -6.773 1.196 1 95.31 392 VAL B N 1
ATOM 6639 C CA . VAL B 1 392 ? 18.141 -6.148 0.661 1 95.31 392 VAL B CA 1
ATOM 6640 C C . VAL B 1 392 ? 18.812 -5.316 1.746 1 95.31 392 VAL B C 1
ATOM 6642 O O . VAL B 1 392 ? 18.141 -4.68 2.561 1 95.31 392 VAL B O 1
ATOM 6645 N N . LEU B 1 393 ? 20.109 -5.293 1.73 1 95.31 393 LEU B N 1
ATOM 6646 C CA . LEU B 1 393 ? 20.891 -4.465 2.643 1 95.31 393 LEU B CA 1
ATOM 6647 C C . LEU B 1 393 ? 20.469 -3.002 2.537 1 95.31 393 LEU B C 1
ATOM 6649 O O . LEU B 1 393 ? 20.234 -2.498 1.439 1 95.31 393 LEU B O 1
ATOM 6653 N N . ASP B 1 394 ? 20.516 -2.295 3.691 1 91.81 394 ASP B N 1
ATOM 6654 C CA . ASP B 1 394 ? 20.016 -0.927 3.791 1 91.81 394 ASP B CA 1
ATOM 6655 C C . ASP B 1 394 ? 20.828 0.022 2.922 1 91.81 394 ASP B C 1
ATOM 6657 O O . ASP B 1 394 ? 20.312 1.008 2.4 1 91.81 394 ASP B O 1
ATOM 6661 N N . LYS B 1 395 ? 22.062 -0.271 2.688 1 94 395 LYS B N 1
ATOM 6662 C CA . LYS B 1 395 ? 22.969 0.624 1.958 1 94 395 LYS B CA 1
ATOM 6663 C C . LYS B 1 395 ? 22.5 0.807 0.515 1 94 395 LYS B C 1
ATOM 6665 O O . LYS B 1 395 ? 22.922 1.749 -0.161 1 94 395 LYS B O 1
ATOM 6670 N N . TYR B 1 396 ? 21.641 -0.112 0.039 1 95.19 396 TYR B N 1
ATOM 6671 C CA . TYR B 1 396 ? 21.203 -0.026 -1.347 1 95.19 396 TYR B CA 1
ATOM 6672 C C . TYR B 1 396 ? 19.969 0.863 -1.468 1 95.19 396 TYR B C 1
ATOM 6674 O O . TYR B 1 396 ? 19.5 1.137 -2.574 1 95.19 396 TYR B O 1
ATOM 6682 N N . ASN B 1 397 ? 19.359 1.363 -0.361 1 93.25 397 ASN B N 1
ATOM 6683 C CA . ASN B 1 397 ? 18.266 2.334 -0.31 1 93.25 397 ASN B CA 1
ATOM 6684 C C . ASN B 1 397 ? 17.078 1.884 -1.146 1 93.25 397 ASN B C 1
ATOM 6686 O O . ASN B 1 397 ? 16.547 2.658 -1.942 1 93.25 397 ASN B O 1
ATOM 6690 N N . ILE B 1 398 ? 16.766 0.602 -1.043 1 95.69 398 ILE B N 1
ATOM 6691 C CA . ILE B 1 398 ? 15.555 0.058 -1.649 1 95.69 398 ILE B CA 1
ATOM 6692 C C . ILE B 1 398 ? 14.469 -0.084 -0.588 1 95.69 398 ILE B C 1
ATOM 6694 O O . ILE B 1 398 ? 14.664 -0.752 0.429 1 95.69 398 ILE B O 1
ATOM 6698 N N . PRO B 1 399 ? 13.328 0.611 -0.786 1 94.75 399 PRO B N 1
ATOM 6699 C CA . PRO B 1 399 ? 12.266 0.505 0.218 1 94.75 399 PRO B CA 1
ATOM 6700 C C . PRO B 1 399 ? 11.789 -0.93 0.425 1 94.75 399 PRO B C 1
ATOM 6702 O O . PRO B 1 399 ? 11.695 -1.699 -0.536 1 94.75 399 PRO B O 1
ATOM 6705 N N . PRO B 1 400 ? 11.523 -1.337 1.702 1 90.38 400 PRO B N 1
ATOM 6706 C CA . PRO B 1 400 ? 10.961 -2.668 1.945 1 90.38 400 PRO B CA 1
ATOM 6707 C C . PRO B 1 400 ? 9.516 -2.791 1.49 1 90.38 400 PRO B C 1
ATOM 6709 O O . PRO B 1 400 ? 8.781 -1.798 1.472 1 90.38 400 PRO B O 1
ATOM 6712 N N . THR B 1 401 ? 9.086 -4.012 1.083 1 90.19 401 THR B N 1
ATOM 6713 C CA . THR B 1 401 ? 7.703 -4.348 0.752 1 90.19 401 THR B CA 1
ATOM 6714 C C . THR B 1 401 ? 7.07 -3.25 -0.095 1 90.19 401 THR B C 1
ATOM 6716 O O . THR B 1 401 ? 5.984 -2.76 0.227 1 90.19 401 THR B O 1
ATOM 6719 N N . TRP B 1 402 ? 7.789 -2.904 -1.146 1 93.44 402 TRP B N 1
ATOM 6720 C CA . TRP B 1 402 ? 7.398 -1.688 -1.848 1 93.44 402 TRP B CA 1
ATOM 6721 C C . TRP B 1 402 ? 6.246 -1.96 -2.812 1 93.44 402 TRP B C 1
ATOM 6723 O O . TRP B 1 402 ? 5.523 -1.041 -3.201 1 93.44 402 TRP B O 1
ATOM 6733 N N . TRP B 1 403 ? 6.012 -3.158 -3.219 1 93.88 403 TRP B N 1
ATOM 6734 C CA . TRP B 1 403 ? 4.984 -3.426 -4.223 1 93.88 403 TRP B CA 1
ATOM 6735 C C . TRP B 1 403 ? 3.588 -3.26 -3.629 1 93.88 403 TRP B C 1
ATOM 6737 O O . TRP B 1 403 ? 3.314 -3.742 -2.527 1 93.88 403 TRP B O 1
ATOM 6747 N N . ASN B 1 404 ? 2.771 -2.598 -4.301 1 91.25 404 ASN B N 1
ATOM 6748 C CA . ASN B 1 404 ? 1.35 -2.48 -3.998 1 91.25 404 ASN B CA 1
ATOM 6749 C C . ASN B 1 404 ? 0.562 -1.965 -5.199 1 91.25 404 ASN B C 1
ATOM 6751 O O . ASN B 1 404 ? 1.148 -1.541 -6.195 1 91.25 404 ASN B O 1
ATOM 6755 N N . VAL B 1 405 ? -0.71 -2.156 -5.148 1 92.75 405 VAL B N 1
ATOM 6756 C CA . VAL B 1 405 ? -1.625 -1.581 -6.125 1 92.75 405 VAL B CA 1
ATOM 6757 C C . VAL B 1 405 ? -2.098 -0.209 -5.648 1 92.75 405 VAL B C 1
ATOM 6759 O O . VAL B 1 405 ? -2.547 -0.062 -4.512 1 92.75 405 VAL B O 1
ATOM 6762 N N . LYS B 1 406 ? -1.954 0.749 -6.516 1 94.44 406 LYS B N 1
ATOM 6763 C CA . LYS B 1 406 ? -2.338 2.107 -6.141 1 94.44 406 LYS B CA 1
ATOM 6764 C C . LYS B 1 406 ? -3.742 2.141 -5.547 1 94.44 406 LYS B C 1
ATOM 6766 O O . LYS B 1 406 ? -4.688 1.625 -6.145 1 94.44 406 LYS B O 1
ATOM 6771 N N . ASN B 1 407 ? -3.883 2.736 -4.367 1 95.88 407 ASN B N 1
ATOM 6772 C CA . ASN B 1 407 ? -5.141 2.922 -3.65 1 95.88 407 ASN B CA 1
ATOM 6773 C C . ASN B 1 407 ? -5.934 1.622 -3.564 1 95.88 407 ASN B C 1
ATOM 6775 O O . ASN B 1 407 ? -7.164 1.636 -3.609 1 95.88 407 ASN B O 1
ATOM 6779 N N . ASN B 1 408 ? -5.215 0.52 -3.664 1 93.75 408 ASN B N 1
ATOM 6780 C CA . ASN B 1 408 ? -5.828 -0.803 -3.598 1 93.75 408 ASN B CA 1
ATOM 6781 C C . ASN B 1 408 ? -6.945 -0.956 -4.625 1 93.75 408 ASN B C 1
ATOM 6783 O O . ASN B 1 408 ? -7.98 -1.558 -4.336 1 93.75 408 ASN B O 1
ATOM 6787 N N . GLY B 1 409 ? -6.805 -0.292 -5.719 1 94.19 409 GLY B N 1
ATOM 6788 C CA . GLY B 1 409 ? -7.75 -0.445 -6.812 1 94.19 409 GLY B CA 1
ATOM 6789 C C . GLY B 1 409 ? -8.812 0.637 -6.84 1 94.19 409 GLY B C 1
ATOM 6790 O O . GLY B 1 409 ? -9.625 0.698 -7.77 1 94.19 409 GLY B O 1
ATOM 6791 N N . MET B 1 410 ? -8.844 1.528 -5.836 1 96.25 410 MET B N 1
ATOM 6792 C CA . MET B 1 410 ? -9.789 2.639 -5.828 1 96.25 410 MET B CA 1
ATOM 6793 C C . MET B 1 410 ? -9.352 3.734 -6.793 1 96.25 410 MET B C 1
ATOM 6795 O O . MET B 1 410 ? -8.156 4.039 -6.895 1 96.25 410 MET B O 1
ATOM 6799 N N . ILE B 1 411 ? -10.289 4.297 -7.547 1 95.62 411 ILE B N 1
ATOM 6800 C CA . ILE B 1 411 ? -10.031 5.426 -8.438 1 95.62 411 ILE B CA 1
ATOM 6801 C C . ILE B 1 411 ? -11.039 6.539 -8.148 1 95.62 411 ILE B C 1
ATOM 6803 O O . ILE B 1 411 ? -12.148 6.277 -7.68 1 95.62 411 ILE B O 1
ATOM 6807 N N . GLN B 1 412 ? -10.609 7.738 -8.297 1 95.56 412 GLN B N 1
ATOM 6808 C CA . GLN B 1 412 ? -11.508 8.875 -8.164 1 95.56 412 GLN B CA 1
ATOM 6809 C C . GLN B 1 412 ? -12.18 9.211 -9.492 1 95.56 412 GLN B C 1
ATOM 6811 O O . GLN B 1 412 ? -11.508 9.312 -10.523 1 95.56 412 GLN B O 1
ATOM 6816 N N . ILE B 1 413 ? -13.461 9.312 -9.555 1 94 413 ILE B N 1
ATOM 6817 C CA . ILE B 1 413 ? -14.18 9.68 -10.766 1 94 413 ILE B CA 1
ATOM 6818 C C . ILE B 1 413 ? -14.352 11.195 -10.82 1 94 413 ILE B C 1
ATOM 6820 O O . ILE B 1 413 ? -13.914 11.914 -9.914 1 94 413 ILE B O 1
ATOM 6824 N N . ASP B 1 414 ? -14.961 11.766 -11.805 1 91.31 414 ASP B N 1
ATOM 6825 C CA . ASP B 1 414 ? -14.93 13.18 -12.164 1 91.31 414 ASP B CA 1
ATOM 6826 C C . ASP B 1 414 ? -15.578 14.031 -11.07 1 91.31 414 ASP B C 1
ATOM 6828 O O . ASP B 1 414 ? -15.156 15.164 -10.836 1 91.31 414 ASP B O 1
ATOM 6832 N N . ASN B 1 415 ? -16.562 13.516 -10.398 1 90.44 415 ASN B N 1
ATOM 6833 C CA . ASN B 1 415 ? -17.266 14.297 -9.391 1 90.44 415 ASN B CA 1
ATOM 6834 C C . ASN B 1 415 ? -16.547 14.281 -8.055 1 90.44 415 ASN B C 1
ATOM 6836 O O . ASN B 1 415 ? -17.031 14.852 -7.07 1 90.44 415 ASN B O 1
ATOM 6840 N N . GLY B 1 416 ? -15.383 13.547 -7.977 1 91.44 416 GLY B N 1
ATOM 6841 C CA . GLY B 1 416 ? -14.57 13.531 -6.77 1 91.44 416 GLY B CA 1
ATOM 6842 C C . GLY B 1 416 ? -14.82 12.312 -5.898 1 91.44 416 GLY B C 1
ATOM 6843 O O . GLY B 1 416 ? -14.133 12.109 -4.902 1 91.44 416 GLY B O 1
ATOM 6844 N N . PHE B 1 417 ? -15.797 11.531 -6.297 1 94.5 417 PHE B N 1
ATOM 6845 C CA . PHE B 1 417 ? -16.125 10.328 -5.531 1 94.5 417 PHE B CA 1
ATOM 6846 C C . PHE B 1 417 ? -15.211 9.172 -5.934 1 94.5 417 PHE B C 1
ATOM 6848 O O . PHE B 1 417 ? -14.539 9.234 -6.969 1 94.5 417 PHE B O 1
ATOM 6855 N N . TRP B 1 418 ? -15.117 8.227 -5.055 1 96 418 TRP B N 1
ATOM 6856 C CA . TRP B 1 418 ? -14.211 7.102 -5.258 1 96 418 TRP B CA 1
ATOM 6857 C C . TRP B 1 418 ? -14.984 5.809 -5.469 1 96 418 TRP B C 1
ATOM 6859 O O . TRP B 1 418 ? -16.062 5.621 -4.898 1 96 418 TRP B O 1
ATOM 6869 N N . LYS B 1 419 ? -14.469 4.992 -6.266 1 95.44 419 LYS B N 1
ATOM 6870 C CA . LYS B 1 419 ? -15.039 3.668 -6.504 1 95.44 419 LYS B CA 1
ATOM 6871 C C . LYS B 1 419 ? -13.953 2.67 -6.898 1 95.44 419 LYS B C 1
ATOM 6873 O O . LYS B 1 419 ? -12.859 3.062 -7.297 1 95.44 419 LYS B O 1
ATOM 6878 N N . LEU B 1 420 ? -14.242 1.414 -6.68 1 94.62 420 LEU B N 1
ATOM 6879 C CA . LEU B 1 420 ? -13.359 0.368 -7.172 1 94.62 420 LEU B CA 1
ATOM 6880 C C . LEU B 1 420 ? -13.414 0.28 -8.695 1 94.62 420 LEU B C 1
ATOM 6882 O O . LEU B 1 420 ? -14.492 0.353 -9.281 1 94.62 420 LEU B O 1
ATOM 6886 N N . ASN B 1 421 ? -12.203 0.308 -9.312 1 89.75 421 ASN B N 1
ATOM 6887 C CA . ASN B 1 421 ? -12.078 0.101 -10.75 1 89.75 421 ASN B CA 1
ATOM 6888 C C . ASN B 1 421 ? -11.812 -1.364 -11.086 1 89.75 421 ASN B C 1
ATOM 6890 O O . ASN B 1 421 ? -10.711 -1.722 -11.492 1 89.75 421 ASN B O 1
ATOM 6894 N N . ASP B 1 422 ? -12.859 -2.176 -11.141 1 88.38 422 ASP B N 1
ATOM 6895 C CA . ASP B 1 422 ? -12.703 -3.625 -11.227 1 88.38 422 ASP B CA 1
ATOM 6896 C C . ASP B 1 422 ? -12.805 -4.098 -12.68 1 88.38 422 ASP B C 1
ATOM 6898 O O . ASP B 1 422 ? -13.594 -3.566 -13.453 1 88.38 422 ASP B O 1
ATOM 6902 N N . TYR B 1 423 ? -11.969 -4.902 -13.062 1 92.62 423 TYR B N 1
ATOM 6903 C CA . TYR B 1 423 ? -12.086 -5.758 -14.234 1 92.62 423 TYR B CA 1
ATOM 6904 C C . TYR B 1 423 ? -12.523 -7.164 -13.844 1 92.62 423 TYR B C 1
ATOM 6906 O O . TYR B 1 423 ? -11.914 -7.793 -12.977 1 92.62 423 TYR B O 1
ATOM 6914 N N . VAL B 1 424 ? -13.68 -7.559 -14.438 1 93.12 424 VAL B N 1
ATOM 6915 C CA . VAL B 1 424 ? -14.141 -8.922 -14.188 1 93.12 424 VAL B CA 1
ATOM 6916 C C . VAL B 1 424 ? -13.977 -9.758 -15.461 1 93.12 424 VAL B C 1
ATOM 6918 O O . VAL B 1 424 ? -14.664 -9.523 -16.453 1 93.12 424 VAL B O 1
ATOM 6921 N N . PRO B 1 425 ? -13.094 -10.688 -15.391 1 93.75 425 PRO B N 1
ATOM 6922 C CA . PRO B 1 425 ? -12.914 -11.523 -16.594 1 93.75 425 PRO B CA 1
ATOM 6923 C C . PRO B 1 425 ? -14.141 -12.375 -16.906 1 93.75 425 PRO B C 1
ATOM 6925 O O . PRO B 1 425 ? -14.836 -12.82 -15.984 1 93.75 425 PRO B O 1
ATOM 6928 N N . ASP B 1 426 ? -14.328 -12.617 -18.203 1 91.06 426 ASP B N 1
ATOM 6929 C CA . ASP B 1 426 ? -15.383 -13.531 -18.609 1 91.06 426 ASP B CA 1
ATOM 6930 C C . ASP B 1 426 ? -15.055 -14.969 -18.203 1 91.06 426 ASP B C 1
ATOM 6932 O O . ASP B 1 426 ? -13.906 -15.398 -18.312 1 91.06 426 ASP B O 1
ATOM 6936 N N . PRO B 1 427 ? -16.062 -15.656 -17.672 1 91.94 427 PRO B N 1
ATOM 6937 C CA . PRO B 1 427 ? -15.812 -17.062 -17.328 1 91.94 427 PRO B CA 1
ATOM 6938 C C . PRO B 1 427 ? -15.508 -17.922 -18.562 1 91.94 427 PRO B C 1
ATOM 6940 O O . PRO B 1 427 ? -15.898 -17.562 -19.672 1 91.94 427 PRO B O 1
ATOM 6943 N N . PRO B 1 428 ? -14.781 -19.016 -18.281 1 90.25 428 PRO B N 1
ATOM 6944 C CA . PRO B 1 428 ? -14.547 -19.953 -19.391 1 90.25 428 PRO B CA 1
ATOM 6945 C C . PRO B 1 428 ? -15.836 -20.578 -19.922 1 90.25 428 PRO B C 1
ATOM 6947 O O . PRO B 1 428 ? -16.797 -20.75 -19.156 1 90.25 428 PRO B O 1
ATOM 6950 N N . THR B 1 429 ? -15.859 -20.797 -21.219 1 82.12 429 THR B N 1
ATOM 6951 C CA . THR B 1 429 ? -17.031 -21.422 -21.812 1 82.12 429 THR B CA 1
ATOM 6952 C C . THR B 1 429 ? -16.797 -22.922 -22 1 82.12 429 THR B C 1
ATOM 6954 O O . THR B 1 429 ? -15.664 -23.375 -22.141 1 82.12 429 THR B O 1
ATOM 6957 N N . GLU B 1 430 ? -17.906 -23.719 -21.859 1 74.62 430 GLU B N 1
ATOM 6958 C CA . GLU B 1 430 ? -17.844 -25.156 -22.062 1 74.62 430 GLU B CA 1
ATOM 6959 C C . GLU B 1 430 ? -17.422 -25.5 -23.5 1 74.62 430 GLU B C 1
ATOM 6961 O O . GLU B 1 430 ? -16.828 -26.547 -23.734 1 74.62 430 GLU B O 1
ATOM 6966 N N . ASP B 1 431 ? -17.734 -24.672 -24.328 1 67.5 431 ASP B N 1
ATOM 6967 C CA . ASP B 1 431 ? -17.391 -24.906 -25.719 1 67.5 431 ASP B CA 1
ATOM 6968 C C . ASP B 1 431 ? -15.867 -24.906 -25.906 1 67.5 431 ASP B C 1
ATOM 6970 O O . ASP B 1 431 ? -15.352 -25.547 -26.828 1 67.5 431 ASP B O 1
ATOM 6974 N N . ASP B 1 432 ? -15.25 -24.469 -24.938 1 66.56 432 ASP B N 1
ATOM 6975 C CA . ASP B 1 432 ? -13.797 -24.344 -25.016 1 66.56 432 ASP B CA 1
ATOM 6976 C C . ASP B 1 432 ? -13.109 -25.688 -24.828 1 66.56 432 ASP B C 1
ATOM 6978 O O . ASP B 1 432 ? -11.961 -25.875 -25.25 1 66.56 432 ASP B O 1
ATOM 6982 N N . VAL B 1 433 ? -13.945 -26.688 -24.219 1 73.88 433 VAL B N 1
ATOM 6983 C CA . VAL B 1 433 ? -13.297 -27.922 -23.828 1 73.88 433 VAL B CA 1
ATOM 6984 C C . VAL B 1 433 ? -13.945 -29.109 -24.531 1 73.88 433 VAL B C 1
ATOM 6986 O O . VAL B 1 433 ? -13.547 -30.266 -24.328 1 73.88 433 VAL B O 1
ATOM 6989 N N . GLU B 1 434 ? -14.977 -28.984 -25.219 1 62.78 434 GLU B N 1
ATOM 6990 C CA . GLU B 1 434 ? -15.758 -30.062 -25.828 1 62.78 434 GLU B CA 1
ATOM 6991 C C . GLU B 1 434 ? -14.852 -31.062 -26.531 1 62.78 434 GLU B C 1
ATOM 6993 O O . GLU B 1 434 ? -15.023 -32.281 -26.391 1 62.78 434 GLU B O 1
ATOM 6998 N N . GLY B 1 435 ? -13.93 -30.656 -27.234 1 55.28 435 GLY B N 1
ATOM 6999 C CA . GLY B 1 435 ? -13.07 -31.594 -27.953 1 55.28 435 GLY B CA 1
ATOM 7000 C C . GLY B 1 435 ? -12.102 -32.344 -27.047 1 55.28 435 GLY B C 1
ATOM 7001 O O . GLY B 1 435 ? -11.75 -33.469 -27.312 1 55.28 435 GLY B O 1
ATOM 7002 N N . ILE B 1 436 ? -11.836 -31.859 -25.875 1 64.81 436 ILE B N 1
ATOM 7003 C CA . ILE B 1 436 ? -10.797 -32.406 -25 1 64.81 436 ILE B CA 1
ATOM 7004 C C . ILE B 1 436 ? -11.391 -33.5 -24.109 1 64.81 436 ILE B C 1
ATOM 7006 O O . ILE B 1 436 ? -10.766 -34.531 -23.859 1 64.81 436 ILE B O 1
ATOM 7010 N N . ILE B 1 437 ? -12.578 -33.281 -23.703 1 58.09 437 ILE B N 1
ATOM 7011 C CA . ILE B 1 437 ? -13.203 -34.25 -22.812 1 58.09 437 ILE B CA 1
ATOM 7012 C C . ILE B 1 437 ? -13.297 -35.594 -23.5 1 58.09 437 ILE B C 1
ATOM 7014 O O . ILE B 1 437 ? -13 -36.625 -22.906 1 58.09 437 ILE B O 1
ATOM 7018 N N . LEU B 1 438 ? -13.578 -35.562 -24.719 1 52.75 438 LEU B N 1
ATOM 7019 C CA . LEU B 1 438 ? -13.656 -36.812 -25.484 1 52.75 438 LEU B CA 1
ATOM 7020 C C . LEU B 1 438 ? -12.281 -37.469 -25.609 1 52.75 438 LEU B C 1
ATOM 7022 O O . LEU B 1 438 ? -12.156 -38.688 -25.516 1 52.75 438 LEU B O 1
ATOM 7026 N N . SER B 1 439 ? -11.32 -36.656 -25.703 1 55.75 439 SER B N 1
ATOM 7027 C CA . SER B 1 439 ? -9.961 -37.156 -25.859 1 55.75 439 SER B CA 1
ATOM 7028 C C . SER B 1 439 ? -9.445 -37.75 -24.547 1 55.75 439 SER B C 1
ATOM 7030 O O . SER B 1 439 ? -8.766 -38.781 -24.562 1 55.75 439 SER B O 1
ATOM 7032 N N . LEU B 1 440 ? -9.766 -37.188 -23.484 1 66.19 440 LEU B N 1
ATOM 7033 C CA . LEU B 1 440 ? -9.312 -37.656 -22.172 1 66.19 440 LEU B CA 1
ATOM 7034 C C . LEU B 1 440 ? -9.945 -39 -21.844 1 66.19 440 LEU B C 1
ATOM 7036 O O . LEU B 1 440 ? -9.281 -39.875 -21.281 1 66.19 440 LEU B O 1
ATOM 7040 N N . GLU B 1 441 ? -11.203 -39.188 -22.141 1 57.62 441 GLU B N 1
ATOM 7041 C CA . GLU B 1 441 ? -11.898 -40.438 -21.891 1 57.62 441 GLU B CA 1
ATOM 7042 C C . GLU B 1 441 ? -11.297 -41.594 -22.703 1 57.62 441 GLU B C 1
ATOM 7044 O O . GLU B 1 441 ? -11.188 -42.719 -22.234 1 57.62 441 GLU B O 1
ATOM 7049 N N . ASN B 1 442 ? -10.781 -41.188 -23.859 1 51.28 442 ASN B N 1
ATOM 7050 C CA . ASN B 1 442 ? -10.195 -42.188 -24.734 1 51.28 442 ASN B CA 1
ATOM 7051 C C . ASN B 1 442 ? -8.758 -42.5 -24.328 1 51.28 442 ASN B C 1
ATOM 7053 O O . ASN B 1 442 ? -8.305 -43.656 -24.484 1 51.28 442 ASN B O 1
ATOM 7057 N N . SER B 1 443 ? -8.039 -41.531 -23.828 1 49.66 443 SER B N 1
ATOM 7058 C CA . SER B 1 443 ? -6.621 -41.688 -23.531 1 49.66 443 SER B CA 1
ATOM 7059 C C . SER B 1 443 ? -6.418 -42.5 -22.25 1 49.66 443 SER B C 1
ATOM 7061 O O . SER B 1 443 ? -5.48 -43.281 -22.172 1 49.66 443 SER B O 1
ATOM 7063 N N . ILE B 1 444 ? -7.164 -42.281 -21.234 1 49.22 444 ILE B N 1
ATOM 7064 C CA . ILE B 1 444 ? -7.031 -43 -19.984 1 49.22 444 ILE B CA 1
ATOM 7065 C C . ILE B 1 444 ? -7.227 -44.5 -20.25 1 49.22 444 ILE B C 1
ATOM 7067 O O . ILE B 1 444 ? -6.613 -45.344 -19.578 1 49.22 444 ILE B O 1
ATOM 7071 N N . LEU B 1 445 ? -7.98 -44.906 -21.219 1 41.78 445 LEU B N 1
ATOM 7072 C CA . LEU B 1 445 ? -8.273 -46.281 -21.562 1 41.78 445 LEU B CA 1
ATOM 7073 C C . LEU B 1 445 ? -7.121 -46.906 -22.359 1 41.78 445 LEU B C 1
ATOM 7075 O O . LEU B 1 445 ? -6.996 -48.125 -22.422 1 41.78 445 LEU B O 1
ATOM 7079 N N . SER B 1 446 ? -6.23 -46.094 -23.016 1 36.69 446 SER B N 1
ATOM 7080 C CA . SER B 1 446 ? -5.07 -46.594 -23.75 1 36.69 446 SER B CA 1
ATOM 7081 C C . SER B 1 446 ? -3.824 -45.75 -23.422 1 36.69 446 SER B C 1
ATOM 7083 O O . SER B 1 446 ? -3.436 -44.875 -24.203 1 36.69 446 SER B O 1
ATOM 7085 N N . PRO B 1 447 ? -3.391 -45.812 -22.203 1 40.16 447 PRO B N 1
ATOM 7086 C CA . PRO B 1 447 ? -2.256 -44.938 -21.891 1 40.16 447 PRO B CA 1
ATOM 7087 C C . PRO B 1 447 ? -1.043 -45.188 -22.781 1 40.16 447 PRO B C 1
ATOM 7089 O O . PRO B 1 447 ? -0.856 -46.312 -23.266 1 40.16 447 PRO B O 1
ATOM 7092 N N . ALA B 1 448 ? -0.349 -44.156 -23.312 1 41.03 448 ALA B N 1
ATOM 7093 C CA . ALA B 1 448 ? 0.852 -44.406 -24.094 1 41.03 448 ALA B CA 1
ATOM 7094 C C . ALA B 1 448 ? 1.866 -45.25 -23.312 1 41.03 448 ALA B C 1
ATOM 7096 O O . ALA B 1 448 ? 1.976 -45.094 -22.094 1 41.03 448 ALA B O 1
#

Solvent-accessible surface area (backbone atoms only — not comparable to full-atom values): 46869 Å² total; per-residue (Å²): 124,69,52,75,48,76,80,45,64,47,62,67,79,74,70,49,78,74,74,77,59,95,63,81,72,52,64,67,50,54,51,45,49,50,52,33,48,47,48,27,48,50,52,48,72,55,37,52,72,76,54,35,61,74,37,60,86,50,85,40,28,60,52,33,41,47,51,42,29,70,70,56,44,47,45,52,65,42,61,67,45,62,33,48,26,80,49,76,47,44,94,25,44,43,25,46,55,52,56,52,92,48,34,52,63,74,46,66,62,46,47,59,42,76,72,37,65,44,47,77,41,77,38,27,31,31,34,69,67,48,15,62,69,69,63,44,77,58,74,18,39,31,57,36,36,38,35,29,32,41,36,75,68,12,18,65,69,69,74,36,40,38,39,37,38,40,30,44,43,58,57,44,48,57,57,64,55,47,54,82,57,78,42,68,30,79,36,34,87,68,64,13,64,73,68,59,19,26,26,33,39,65,59,51,41,35,38,60,31,57,35,84,84,22,68,54,22,59,49,16,26,48,49,50,51,51,23,52,44,36,52,50,40,38,55,41,48,74,70,69,50,57,53,39,36,39,26,28,17,33,35,61,5,7,34,48,21,48,52,47,52,50,42,32,58,56,60,46,42,42,23,33,85,95,46,89,64,59,38,46,36,38,26,45,19,36,39,25,37,49,46,21,19,59,26,33,35,52,54,51,68,72,41,52,90,40,43,46,40,40,35,35,35,41,71,69,29,59,52,46,57,30,63,50,43,90,80,66,47,35,36,78,66,69,44,76,46,74,42,56,49,61,54,44,88,57,45,67,54,46,79,56,71,47,75,35,58,53,50,49,56,51,34,57,34,11,59,68,51,86,91,46,67,56,48,78,74,47,96,66,55,70,59,55,44,11,30,53,33,76,34,55,38,73,92,70,44,61,54,53,45,23,58,56,58,42,22,64,44,46,42,70,47,70,71,49,39,66,44,77,69,73,39,70,75,81,57,69,59,70,79,62,28,59,75,41,57,58,49,51,66,53,26,42,77,54,56,117,126,72,50,71,60,62,80,45,64,48,60,64,80,74,70,44,76,73,78,72,67,87,76,82,66,52,63,67,50,53,51,46,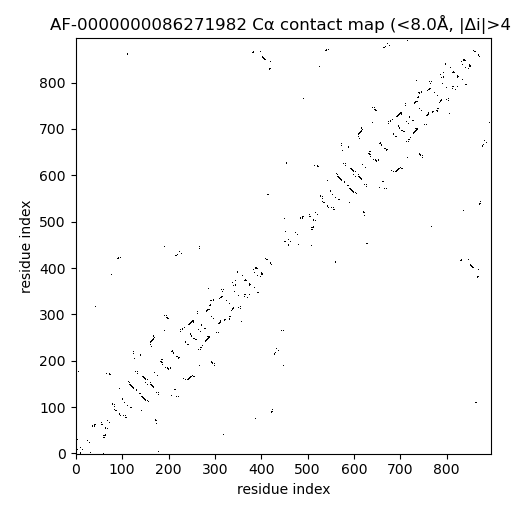48,49,52,35,48,47,48,27,48,51,54,49,70,56,37,51,73,76,52,34,62,73,36,61,85,50,85,40,28,60,52,33,42,48,50,42,28,69,69,56,42,47,46,50,65,42,61,67,44,64,32,48,26,82,49,76,47,43,94,26,45,43,24,44,55,53,56,52,91,48,35,52,63,75,46,66,62,44,46,59,43,76,72,36,65,43,47,77,41,76,36,28,31,30,33,70,67,48,15,61,66,69,62,44,76,58,72,20,39,32,57,36,35,37,34,28,31,41,35,74,69,11,17,67,70,69,74,37,40,38,37,36,38,42,30,45,44,59,57,44,46,56,59,64,57,48,52,79,56,79,42,68,32,79,36,32,88,69,65,13,63,73,68,58,19,26,26,32,40,66,59,51,41,33,38,60,30,56,36,85,86,24,69,56,21,60,50,18,26,48,48,50,49,51,23,51,45,36,53,50,41,38,54,40,49,74,70,68,52,59,55,38,36,39,26,28,17,34,34,61,5,7,33,50,20,49,53,49,52,51,43,32,58,58,59,46,44,42,24,33,84,97,46,90,63,58,38,44,34,38,27,43,19,36,39,24,37,49,46,22,20,59,26,34,35,51,56,49,68,73,40,53,89,42,44,44,41,40,34,37,35,40,71,69,30,59,52,45,55,29,65,51,42,90,80,67,46,35,36,77,65,69,44,78,46,72,43,57,48,61,55,44,88,56,44,66,54,44,79,56,69,46,75,34,59,54,50,48,54,51,35,59,34,10,58,66,52,86,91,46,68,57,48,76,74,46,97,66,56,69,58,54,43,14,30,52,33,79,34,56,37,72,91,70,45,61,54,55,44,24,58,56,58,43,22,66,44,47,42,71,47,71,72,50,38,65,44,76,68,75,41,70,76,80,59,68,58,70,79,62,30,59,74,41,57,60,48,51,65,53,28,42,76,54,56,117